Protein AF-0000000074860513 (afdb_homodimer)

Radius of gyration: 37.87 Å; Cα contacts (8 Å, |Δi|>4): 2523; chains: 2; bounding box: 146×100×87 Å

pLDDT: mean 85.85, std 15.47, range [21.84, 98.5]

Secondary structure (DSSP, 8-state):
----------------HHHHHHHHHHHHHHHHHHHHHHHHHHHHHHHHHHHHHHHHHHHHHHHHH--SEEEEE------SSGGGS-SSBSSSBTTEE-BTTSSSEEEE--EEEEETTEEEE-----EESEEE-SS--STT-EEEPPPPPPPHHHHT-SSHHHHHHHHHHHHHHHHHT-TTT--GGGTSEEEEEEEEEEEE--SS--SSSPPS-SSHHHHHHHHHHHHHHT---TT----B--EEEEEE-TTT-PEEEEEEEEEEEEEE-SS---GGGEEEE--HHHHHHHT--HHHHHTSTT-EEEE--TTS-TT--SS-HHHHHHTTSB-TT-TT----S-SBTTB-EE-SS-SS-PBP-TTB-BSEEEEE-SSTT-EEEEESTTT-TT-EEEE---TTBPPEEEEEEEEEEE--TT-SS-EEEEEEEEEEE-EEEEEEEEEEEE-GGGT--TT---BPPTTS--TTTTT----SS-GGGSEESB-SSS---EEGGG--S--SSPPTT-B--S-EEEE-TTS-EEEEE--S--SBPPPBTTTB--B-EEE-PPBGGGGSHHHHHHHHHHHHHHHHTT----/----------------HHHHHHHHHHHHHHHHHHHHHHHHHHHHHHHHHHHHHHHHHHHHHHHHH--SEEEEE------SSGGGS-SSBSSSBTTEE-BTTSSSEEEE--EEEEETTEEEE-S---EESEEE-SS--STT-EEEPPPPPPPHHHHT-SSHHHHHHHHHHHHHHHHHT-TTT--GGGTSEEEEEEEEEEEE--SS--SSSPPS-SSHHHHHHHHHHHHHHT---TT----B--EEEEEE-TTT-PEEEEEEEEEEEEEE-SS---GGGEEEE--HHHHHHHT--HHHHHTSTT-EEEE--TTS-TT--SS-HHHHHHTTSB-TT-TT----S-SBTTB-EE-SS-SS-PBP-TTB-BSEEEEE-SSTT-EEEEESTTT-TT-EEEE---TTBPPEEEEEEEEEEE--TT-SS-EEEEEEEEEEE-EEEEEEEEEEEE-GGGT--TT---BPPTTS--TTTTT----SS-GGGSEESB-SSS---EEGGG--S--SSPPTT-B--S-EEEE-TTS-EEEEE--S--SBPPPBTTTB--B-EEE-PPBGGGGSHHHHHHHHHHHHHHHHTT----

Foldseek 3Di:
DDPPPPPPPPPPPCPVPPVCVVVVVVVVVVVVVVVVVVVVLVVLLVVQVVVQVVVVVQLVVLLQQFFWFFWWFDWDDDDPDPLQTGTCFDQFHQQWFADLQFAFWTFGAKTWTDASSDIKIAFGATAGAWAFDQPFQDFPHIGHDDFFADDPCLQVDDDPVSSLVVQLVLLQCQLVVPCVSPVNPRFKFKKFKKKKKFWFQDQDAPGPDAAPDPTPVRLCVVVVVCVVVVHDDPNRRHMGKDKHFQDADPVRSDTRMTIMYMHMYMGTFPDDDRPVQWAWDDPPSVCVSVVDDSVVCCQRSHTATAGHDPPDDPPDDPADPVQVRQQCGFARSGNVQADQQAPDLRFTWAAPPDPDGHGRRLRGWGQKTWTQDPDDPGTDIDGPRPQHSQKIKGWGPDNRGFWHKDKDWDFDFDDDPPDPGTDTDIDIDIDTTGMMIMGTWWMFIRGNLSPDANLQFDEDEDVDDFQQPPCQDQAQPDLNNRGEGAYRSRAWRAAPLQADFFDPDDDPPHDQRDWGWYAGPVSDTGITGRSRGGQWDHQGVPRGIDGGIHTHIDHGSCRRPVVVVVSVVVCVVCVVVVNPSD/DPCPPPPPPPPPPPPPPPPVVVVVVVVVVVVVVVVVVVVVLVVVLVVVVVVQVVVVVQLVVLLQQFFWFFWWFDWDDDDPDPLQTTTCFDQFRQQWFADLQFAFWTFGAKTWTDASSDIKIAFGATDGAWAFDQPFQDFPHIGHDDFFADDPCLLVDDDPVSSLVVQLVLLQCQLVVPCVSPVNPRFWFKKFKKKKKFWFQDQDASGPDAAPAPGPVRLCVVVVVCVVVVHDDVNRRHMGKDKHFQDADPVSSHTRMTIMHMHMYMGTFPDDDRPVQWAWDDDPSVCVSVVHDSVVCCQRSHTATAGHDPPDDPPDDPADPVQVRQQCGFARSGNVQADQQDPDLRFTWAAPVDPDGHTRRLRGWGQKTWTQDPDDPGTDIDGPDPQHSQKIKGWGPDNRGFWHKDKDWDFDFDDDPPDPGTDTDIDIDIDTTGMMIMGTWWMFIRGNLSPDASLQFDEDEVVPDFQQPPPQDQAQPDLNNRGEGAYRSRAWRAAPLSADFFDPDDDPPHDQRDWGWYAGPVSDTGITGRSRGGQWDHQGVPRGIDGGIHTHIDHGSCRRPVNVVVSVVVVVVCVVVVNDSD

Sequence (1164 aa):
MLTLSVFVVLMASASVTSQTTVKDVDQKLVEELEARLTQLHDRMAKLSRYTMMQQFSAEERIRMEGDSGVNIIREDRTGMYNYYTTGHVGNSMVAIHDHSDTDRTIGQGELVAVMNGVSFSTQHNDYRLVMASTNSTDYHAVEDIPFPEVPKEVTDKLTVPDQITEMKQWFKAFSDQDYSVRDYRKYFKPVLCYLEGTWTLTDSFDQRFEPEANSWEELTNKVRYSAYTGTKFQSEKLAHLPTTMMSMNSTTGEPQYARWNYRTLCSPLKEDVALGDLRPVDELSYRVATGNSRVFISNDRRGRFVFFEKGVKSWSPIYTKFDRLFHTVPGMNNGPADLNQGSSHGNKVFSVANETDVLLNTGFYHRMFKAEKRGAMGLRRTFRGFNDPTLWVAETTQEEVAPMPLTSCKKVRVRIPNHRHRHVVKVCETEYSRFSYAFPLEILYMTPLLSWNPYNISVHEEGGVDPAAGARSGSLSNKAEAYDGVNNKHYYLTPAQFFSGTSDPADPMDSGTGSVGVLDQSGDLKVTAGSGTRVILPDIQGVGKVRLRYPIAPIHGEGNTAYKELNALKTKLWRENGLNYQMLTLSVFVVLMASASVTSQTTVKDVDQKLVEELEARLTQLHDRMAKLSRYTMMQQFSAEERIRMEGDSGVNIIREDRTGMYNYYTTGHVGNSMVAIHDHSDTDRTIGQGELVAVMNGVSFSTQHNDYRLVMASTNSTDYHAVEDIPFPEVPKEVTDKLTVPDQITEMKQWFKAFSDQDYSVRDYRKYFKPVLCYLEGTWTLTDSFDQRFEPEANSWEELTNKVRYSAYTGTKFQSEKLAHLPTTMMSMNSTTGEPQYARWNYRTLCSPLKEDVALGDLRPVDELSYRVATGNSRVFISNDRRGRFVFFEKGVKSWSPIYTKFDRLFHTVPGMNNGPADLNQGSSHGNKVFSVANETDVLLNTGFYHRMFKAEKRGAMGLRRTFRGFNDPTLWVAETTQEEVAPMPLTSCKKVRVRIPNHRHRHVVKVCETEYSRFSYAFPLEILYMTPLLSWNPYNISVHEEGGVDPAAGARSGSLSNKAEAYDGVNNKHYYLTPAQFFSGTSDPADPMDSGTGSVGVLDQSGDLKVTAGSGTRVILPDIQGVGKVRLRYPIAPIHGEGNTAYKELNALKTKLWRENGLNYQ

Organism: Aplysia californica (NCBI:txid6500)

Nearest PDB structures (foldseek):
  6i89-assembly1_A  TM=6.357E-01  e=3.210E+00  Escherichia coli
  8zm3-assembly1_F  TM=3.395E-01  e=1.221E+00  Candidatus Cloacimonetes bacterium ADurb.Bin088
  6i89-assembly1_A  TM=6.011E-01  e=3.448E+00  Escherichia coli
  8zm3-assembly1_F  TM=3.470E-01  e=1.559E+00  Candidatus Cloacimonetes bacterium ADurb.Bin088

Structure (mmCIF, N/CA/C/O backbone):
data_AF-0000000074860513-model_v1
#
loop_
_entity.id
_entity.type
_entity.pdbx_description
1 polymer 'Uncharacterized protein LOC101845468'
#
loop_
_atom_site.group_PDB
_atom_site.id
_atom_site.type_symbol
_atom_site.label_atom_id
_atom_site.label_alt_id
_atom_site.label_comp_id
_atom_site.label_asym_id
_atom_site.label_entity_id
_atom_site.label_seq_id
_atom_site.pdbx_PDB_ins_code
_atom_site.Cartn_x
_atom_site.Cartn_y
_atom_site.Cartn_z
_atom_site.occupancy
_atom_site.B_iso_or_equiv
_atom_site.auth_seq_id
_atom_site.auth_comp_id
_atom_site.auth_asym_id
_atom_site.auth_atom_id
_atom_site.pdbx_PDB_model_num
ATOM 1 N N . MET A 1 1 ? 106.75 7.266 -48.062 1 23.7 1 MET A N 1
ATOM 2 C CA . MET A 1 1 ? 106.562 7.688 -46.688 1 23.7 1 MET A CA 1
ATOM 3 C C . MET A 1 1 ? 105.062 7.887 -46.375 1 23.7 1 MET A C 1
ATOM 5 O O . MET A 1 1 ? 104.438 8.789 -46.938 1 23.7 1 MET A O 1
ATOM 9 N N . LEU A 1 2 ? 104.312 6.777 -46.219 1 27.88 2 LEU A N 1
ATOM 10 C CA . LEU A 1 2 ? 103 6.215 -46.281 1 27.88 2 LEU A CA 1
ATOM 11 C C . LEU A 1 2 ? 102.188 6.594 -45.031 1 27.88 2 LEU A C 1
ATOM 13 O O . LEU A 1 2 ? 102.5 6.176 -43.938 1 27.88 2 LEU A O 1
ATOM 17 N N . THR A 1 3 ? 101.75 7.871 -45 1 26.31 3 THR A N 1
ATOM 18 C CA . THR A 1 3 ? 101.125 8.648 -43.938 1 26.31 3 THR A CA 1
ATOM 19 C C . THR A 1 3 ? 99.938 7.926 -43.375 1 26.31 3 THR A C 1
ATOM 21 O O . THR A 1 3 ? 99 7.543 -44.125 1 26.31 3 THR A O 1
ATOM 24 N N . LEU A 1 4 ? 100.062 7.289 -42.219 1 26.5 4 LEU A N 1
ATOM 25 C CA . LEU A 1 4 ? 99.312 6.387 -41.344 1 26.5 4 LEU A CA 1
ATOM 26 C C . LEU A 1 4 ? 98.062 7.082 -40.781 1 26.5 4 LEU A C 1
ATOM 28 O O . LEU A 1 4 ? 98.188 7.984 -39.969 1 26.5 4 LEU A O 1
ATOM 32 N N . SER A 1 5 ? 97.125 7.473 -41.594 1 24.03 5 SER A N 1
ATOM 33 C CA . SER A 1 5 ? 95.875 8.203 -41.281 1 24.03 5 SER A CA 1
ATOM 34 C C . SER A 1 5 ? 95.062 7.453 -40.25 1 24.03 5 SER A C 1
ATOM 36 O O . SER A 1 5 ? 94.625 6.332 -40.5 1 24.03 5 SER A O 1
ATOM 38 N N . VAL A 1 6 ? 95.375 7.559 -38.938 1 24.67 6 VAL A N 1
ATOM 39 C CA . VAL A 1 6 ? 94.875 6.883 -37.781 1 24.67 6 VAL A CA 1
ATOM 40 C C . VAL A 1 6 ? 93.375 7.281 -37.562 1 24.67 6 VAL A C 1
ATOM 42 O O . VAL A 1 6 ? 93.125 8.453 -37.344 1 24.67 6 VAL A O 1
ATOM 45 N N . PHE A 1 7 ? 92.438 6.73 -38.312 1 24.25 7 PHE A N 1
ATOM 46 C CA . PHE A 1 7 ? 91 6.945 -38.25 1 24.25 7 PHE A CA 1
ATOM 47 C C . PHE A 1 7 ? 90.438 6.535 -36.906 1 24.25 7 PHE A C 1
ATOM 49 O O . PHE A 1 7 ? 90.438 5.355 -36.531 1 24.25 7 PHE A O 1
ATOM 56 N N . VAL A 1 8 ? 90.625 7.301 -35.844 1 22.5 8 VAL A N 1
ATOM 57 C CA . VAL A 1 8 ? 90.062 7.047 -34.5 1 22.5 8 VAL A CA 1
ATOM 58 C C . VAL A 1 8 ? 88.562 6.984 -34.531 1 22.5 8 VAL A C 1
ATOM 60 O O . VAL A 1 8 ? 87.875 7.973 -34.875 1 22.5 8 VAL A O 1
ATOM 63 N N . VAL A 1 9 ? 87.938 5.828 -34.812 1 22.95 9 VAL A N 1
ATOM 64 C CA . VAL A 1 9 ? 86.5 5.449 -34.812 1 22.95 9 VAL A CA 1
ATOM 65 C C . VAL A 1 9 ? 85.938 5.59 -33.406 1 22.95 9 VAL A C 1
ATOM 67 O O . VAL A 1 9 ? 86.25 4.824 -32.5 1 22.95 9 VAL A O 1
ATOM 70 N N . LEU A 1 10 ? 85.75 6.77 -32.844 1 22.14 10 LEU A N 1
ATOM 71 C CA . LEU A 1 10 ? 85.125 7.047 -31.562 1 22.14 10 LEU A CA 1
ATOM 72 C C . LEU A 1 10 ? 83.75 6.434 -31.5 1 22.14 10 LEU A C 1
ATOM 74 O O . LEU A 1 10 ? 82.875 6.738 -32.344 1 22.14 10 LEU A O 1
ATOM 78 N N . MET A 1 11 ? 83.5 5.199 -30.844 1 21.84 11 MET A N 1
ATOM 79 C CA . MET A 1 11 ? 82.375 4.352 -30.547 1 21.84 11 MET A CA 1
ATOM 80 C C . MET A 1 11 ? 81.375 5.086 -29.672 1 21.84 11 MET A C 1
ATOM 82 O O . MET A 1 11 ? 81.688 5.473 -28.547 1 21.84 11 MET A O 1
ATOM 86 N N . ALA A 1 12 ? 80.5 6.035 -30.047 1 24.62 12 ALA A N 1
ATOM 87 C CA . ALA A 1 12 ? 79.375 6.684 -29.438 1 24.62 12 ALA A CA 1
ATOM 88 C C . ALA A 1 12 ? 78.375 5.652 -28.953 1 24.62 12 ALA A C 1
ATOM 90 O O . ALA A 1 12 ? 77.625 5.039 -29.75 1 24.62 12 ALA A O 1
ATOM 91 N N . SER A 1 13 ? 78.625 4.836 -27.938 1 25.38 13 SER A N 1
ATOM 92 C CA . SER A 1 13 ? 77.688 3.873 -27.312 1 25.38 13 SER A CA 1
ATOM 93 C C . SER A 1 13 ? 76.438 4.559 -26.766 1 25.38 13 SER A C 1
ATOM 95 O O . SER A 1 13 ? 76.562 5.637 -26.172 1 25.38 13 SER A O 1
ATOM 97 N N . ALA A 1 14 ? 75.125 4.195 -27.219 1 26.72 14 ALA A N 1
ATOM 98 C CA . ALA A 1 14 ? 73.75 4.504 -27.078 1 26.72 14 ALA A CA 1
ATOM 99 C C . ALA A 1 14 ? 73.25 4.383 -25.625 1 26.72 14 ALA A C 1
ATOM 101 O O . ALA A 1 14 ? 73.188 3.283 -25.078 1 26.72 14 ALA A O 1
ATOM 102 N N . SER A 1 15 ? 73.625 5.184 -24.672 1 28.3 15 SER A N 1
ATOM 103 C CA . SER A 1 15 ? 73.062 5.402 -23.344 1 28.3 15 SER A CA 1
ATOM 104 C C . SER A 1 15 ? 71.562 5.672 -23.422 1 28.3 15 SER A C 1
ATOM 106 O O . SER A 1 15 ? 71.125 6.742 -23.016 1 28.3 15 SER A O 1
ATOM 108 N N . VAL A 1 16 ? 70.875 5.465 -24.484 1 32.69 16 VAL A N 1
ATOM 109 C CA . VAL A 1 16 ? 69.438 5.738 -24.609 1 32.69 16 VAL A CA 1
ATOM 110 C C . VAL A 1 16 ? 68.625 4.859 -23.641 1 32.69 16 VAL A C 1
ATOM 112 O O . VAL A 1 16 ? 67.438 5.07 -23.438 1 32.69 16 VAL A O 1
ATOM 115 N N . THR A 1 17 ? 69.188 3.832 -23.141 1 31.89 17 THR A N 1
ATOM 116 C CA . THR A 1 17 ? 68.312 2.82 -22.594 1 31.89 17 THR A CA 1
ATOM 117 C C . THR A 1 17 ? 67.75 3.275 -21.25 1 31.89 17 THR A C 1
ATOM 119 O O . THR A 1 17 ? 66.625 2.824 -20.844 1 31.89 17 THR A O 1
ATOM 122 N N . SER A 1 18 ? 68.5 3.969 -20.438 1 34.66 18 SER A N 1
ATOM 123 C CA . SER A 1 18 ? 68.062 4.102 -19.047 1 34.66 18 SER A CA 1
ATOM 124 C C . SER A 1 18 ? 66.938 5.129 -18.938 1 34.66 18 SER A C 1
ATOM 126 O O . SER A 1 18 ? 66.25 5.199 -17.906 1 34.66 18 SER A O 1
ATOM 128 N N . GLN A 1 19 ? 66.938 6.148 -19.703 1 38.34 19 GLN A N 1
ATOM 129 C CA . GLN A 1 19 ? 65.875 7.164 -19.578 1 38.34 19 GLN A CA 1
ATOM 130 C C . GLN A 1 19 ? 64.5 6.602 -19.953 1 38.34 19 GLN A C 1
ATOM 132 O O . GLN A 1 19 ? 63.469 7.062 -19.453 1 38.34 19 GLN A O 1
ATOM 137 N N . THR A 1 20 ? 64.375 5.73 -20.906 1 41.47 20 THR A N 1
ATOM 138 C CA . THR A 1 20 ? 63.125 5.184 -21.359 1 41.47 20 THR A CA 1
ATOM 139 C C . THR A 1 20 ? 62.469 4.34 -20.266 1 41.47 20 THR A C 1
ATOM 141 O O . THR A 1 20 ? 61.25 4.305 -20.156 1 41.47 20 THR A O 1
ATOM 144 N N . THR A 1 21 ? 63.25 3.674 -19.438 1 44.56 21 THR A N 1
ATOM 145 C CA . THR A 1 21 ? 62.719 2.707 -18.484 1 44.56 21 THR A CA 1
ATOM 146 C C . THR A 1 21 ? 62.031 3.416 -17.312 1 44.56 21 THR A C 1
ATOM 148 O O . THR A 1 21 ? 61 2.951 -16.828 1 44.56 21 THR A O 1
ATOM 151 N N . VAL A 1 22 ? 62.719 4.441 -16.828 1 44.41 22 VAL A N 1
ATOM 152 C CA . VAL A 1 22 ? 62.094 5.125 -15.719 1 44.41 22 VAL A CA 1
ATOM 153 C C . VAL A 1 22 ? 60.812 5.809 -16.203 1 44.41 22 VAL A C 1
ATOM 155 O O . VAL A 1 22 ? 59.781 5.762 -15.516 1 44.41 22 VAL A O 1
ATOM 158 N N . LYS A 1 23 ? 60.812 6.414 -17.281 1 50.38 23 LYS A N 1
ATOM 159 C CA . LYS A 1 23 ? 59.625 7.07 -17.828 1 50.38 23 LYS A CA 1
ATOM 160 C C . LYS A 1 23 ? 58.531 6.059 -18.141 1 50.38 23 LYS A C 1
ATOM 162 O O . LYS A 1 23 ? 57.344 6.324 -17.906 1 50.38 23 LYS A O 1
ATOM 167 N N . ASP A 1 24 ? 58.969 4.91 -18.625 1 56.38 24 ASP A N 1
ATOM 168 C CA . ASP A 1 24 ? 58.031 3.855 -18.938 1 56.38 24 ASP A CA 1
ATOM 169 C C . ASP A 1 24 ? 57.406 3.264 -17.672 1 56.38 24 ASP A C 1
ATOM 171 O O . ASP A 1 24 ? 56.219 2.986 -17.625 1 56.38 24 ASP A O 1
ATOM 175 N N . VAL A 1 25 ? 58.312 3.061 -16.703 1 55.5 25 VAL A N 1
ATOM 176 C CA . VAL A 1 25 ? 57.812 2.564 -15.422 1 55.5 25 VAL A CA 1
ATOM 177 C C . VAL A 1 25 ? 56.875 3.588 -14.812 1 55.5 25 VAL A C 1
ATOM 179 O O . VAL A 1 25 ? 55.812 3.225 -14.273 1 55.5 25 VAL A O 1
ATOM 182 N N . ASP A 1 26 ? 57.25 4.836 -15.07 1 64.19 26 ASP A N 1
ATOM 183 C CA . ASP A 1 26 ? 56.406 5.906 -14.547 1 64.19 26 ASP A CA 1
ATOM 184 C C . ASP A 1 26 ? 55.062 5.941 -15.266 1 64.19 26 ASP A C 1
ATOM 186 O O . ASP A 1 26 ? 54 6.074 -14.633 1 64.19 26 ASP A O 1
ATOM 190 N N . GLN A 1 27 ? 55.219 5.688 -16.516 1 73.06 27 GLN A N 1
ATOM 191 C CA . GLN A 1 27 ? 53.969 5.707 -17.281 1 73.06 27 GLN A CA 1
ATOM 192 C C . GLN A 1 27 ? 53.094 4.496 -16.953 1 73.06 27 GLN A C 1
ATOM 194 O O . GLN A 1 27 ? 51.875 4.621 -16.828 1 73.06 27 GLN A O 1
ATOM 199 N N . LYS A 1 28 ? 53.625 3.361 -16.828 1 76.38 28 LYS A N 1
ATOM 200 C CA . LYS A 1 28 ? 52.875 2.154 -16.484 1 76.38 28 LYS A CA 1
ATOM 201 C C . LYS A 1 28 ? 52.25 2.27 -15.102 1 76.38 28 LYS A C 1
ATOM 203 O O . LYS A 1 28 ? 51.125 1.851 -14.898 1 76.38 28 LYS A O 1
ATOM 208 N N . LEU A 1 29 ? 53.031 2.799 -14.266 1 77.06 29 LEU A N 1
ATOM 209 C CA . LEU A 1 29 ? 52.531 2.996 -12.914 1 77.06 29 LEU A CA 1
ATOM 210 C C . LEU A 1 29 ? 51.344 3.977 -12.922 1 77.06 29 LEU A C 1
ATOM 212 O O . LEU A 1 29 ? 50.375 3.77 -12.219 1 77.06 29 LEU A O 1
ATOM 216 N N . VAL A 1 30 ? 51.469 5.016 -13.68 1 77.81 30 VAL A N 1
ATOM 217 C CA . VAL A 1 30 ? 50.375 5.984 -13.789 1 77.81 30 VAL A CA 1
ATOM 218 C C . VAL A 1 30 ? 49.156 5.316 -14.406 1 77.81 30 VAL A C 1
ATOM 220 O O . VAL A 1 30 ? 48.031 5.543 -13.953 1 77.81 30 VAL A O 1
ATOM 223 N N . GLU A 1 31 ? 49.375 4.504 -15.352 1 81.31 31 GLU A N 1
ATOM 224 C CA . GLU A 1 31 ? 48.281 3.781 -15.984 1 81.31 31 GLU A CA 1
ATOM 225 C C . GLU A 1 31 ? 47.594 2.826 -15 1 81.31 31 GLU A C 1
ATOM 227 O O . GLU A 1 31 ? 46.375 2.707 -14.984 1 81.31 31 GLU A O 1
ATOM 232 N N . GLU A 1 32 ? 48.375 2.209 -14.281 1 81.31 32 GLU A N 1
ATOM 233 C CA . GLU A 1 32 ? 47.844 1.305 -13.273 1 81.31 32 GLU A CA 1
ATOM 234 C C . GLU A 1 32 ? 47.062 2.068 -12.211 1 81.31 32 GLU A C 1
ATOM 236 O O . GLU A 1 32 ? 46 1.62 -11.781 1 81.31 32 GLU A O 1
ATOM 241 N N . LEU A 1 33 ? 47.594 3.131 -11.859 1 80.81 33 LEU A N 1
ATOM 242 C CA . LEU A 1 33 ? 46.906 3.963 -10.883 1 80.81 33 LEU A CA 1
ATOM 243 C C . LEU A 1 33 ? 45.594 4.488 -11.461 1 80.81 33 LEU A C 1
ATOM 245 O O . LEU A 1 33 ? 44.562 4.543 -10.758 1 80.81 33 LEU A O 1
ATOM 249 N N . GLU A 1 34 ? 45.625 4.863 -12.609 1 81.88 34 GLU A N 1
ATOM 250 C CA . GLU A 1 34 ? 44.406 5.328 -13.273 1 81.88 34 GLU A CA 1
ATOM 251 C C . GLU A 1 34 ? 43.375 4.215 -13.359 1 81.88 34 GLU A C 1
ATOM 253 O O . GLU A 1 34 ? 42.188 4.457 -13.156 1 81.88 34 GLU A O 1
ATOM 258 N N . ALA A 1 35 ? 43.875 3.102 -13.656 1 85.25 35 ALA A N 1
ATOM 259 C CA . ALA A 1 35 ? 42.969 1.957 -13.719 1 85.25 35 ALA A CA 1
ATOM 260 C C . ALA A 1 35 ? 42.344 1.672 -12.359 1 85.25 35 ALA A C 1
ATOM 262 O O . ALA A 1 35 ? 41.156 1.398 -12.266 1 85.25 35 ALA A O 1
ATOM 263 N N . ARG A 1 36 ? 43.062 1.774 -11.438 1 82.75 36 ARG A N 1
ATOM 264 C CA . ARG A 1 36 ? 42.562 1.536 -10.086 1 82.75 36 ARG A CA 1
ATOM 265 C C . ARG A 1 36 ? 41.594 2.623 -9.664 1 82.75 36 ARG A C 1
ATOM 267 O O . ARG A 1 36 ? 40.594 2.34 -8.992 1 82.75 36 ARG A O 1
ATOM 274 N N . LEU A 1 37 ? 41.906 3.779 -10.016 1 83.81 37 LEU A N 1
ATOM 275 C CA . LEU A 1 37 ? 41 4.879 -9.711 1 83.81 37 LEU A CA 1
ATOM 276 C C . LEU A 1 37 ? 39.688 4.695 -10.43 1 83.81 37 LEU A C 1
ATOM 278 O O . LEU A 1 37 ? 38.625 4.961 -9.852 1 83.81 37 LEU A O 1
ATOM 282 N N . THR A 1 38 ? 39.812 4.277 -11.555 1 84.88 38 THR A N 1
ATOM 283 C CA . THR A 1 38 ? 38.594 4.02 -12.328 1 84.88 38 THR A CA 1
ATOM 284 C C . THR A 1 38 ? 37.781 2.91 -11.68 1 84.88 38 THR A C 1
ATOM 286 O O . THR A 1 38 ? 36.562 3.014 -11.594 1 84.88 38 THR A O 1
ATOM 289 N N . GLN A 1 39 ? 38.438 1.964 -11.234 1 83.44 39 GLN A N 1
ATOM 290 C CA . GLN A 1 39 ? 37.75 0.869 -10.555 1 83.44 39 GLN A CA 1
ATOM 291 C C . GLN A 1 39 ? 37.094 1.351 -9.266 1 83.44 39 GLN A C 1
ATOM 293 O O . GLN A 1 39 ? 36 0.918 -8.938 1 83.44 39 GLN A O 1
ATOM 298 N N . LEU A 1 40 ? 37.75 2.135 -8.648 1 83.69 40 LEU A N 1
ATOM 299 C CA . LEU A 1 40 ? 37.188 2.691 -7.418 1 83.69 40 LEU A CA 1
ATOM 300 C C . LEU A 1 40 ? 35.938 3.541 -7.719 1 83.69 40 LEU A C 1
ATOM 302 O O . LEU A 1 40 ? 34.969 3.484 -6.984 1 83.69 40 LEU A O 1
ATOM 306 N N . HIS A 1 41 ? 36.094 4.273 -8.711 1 84.44 41 HIS A N 1
ATOM 307 C CA . HIS A 1 41 ? 34.938 5.09 -9.109 1 84.44 41 HIS A CA 1
ATOM 308 C C . HIS A 1 41 ? 33.75 4.223 -9.469 1 84.44 41 HIS A C 1
ATOM 310 O O . HIS A 1 41 ? 32.594 4.531 -9.086 1 84.44 41 HIS A O 1
ATOM 316 N N . ASP A 1 42 ? 34 3.213 -10.109 1 84.56 42 ASP A N 1
ATOM 317 C CA . ASP A 1 42 ? 32.938 2.291 -10.508 1 84.56 42 ASP A CA 1
ATOM 318 C C . ASP A 1 42 ? 32.312 1.627 -9.281 1 84.56 42 ASP A C 1
ATOM 320 O O . ASP A 1 42 ? 31.094 1.476 -9.219 1 84.56 42 ASP A O 1
ATOM 324 N N . ARG A 1 43 ? 33.094 1.309 -8.414 1 83.81 43 ARG A N 1
ATOM 325 C CA . ARG A 1 43 ? 32.625 0.677 -7.195 1 83.81 43 ARG A CA 1
ATOM 326 C C . ARG A 1 43 ? 31.766 1.651 -6.379 1 83.81 43 ARG A C 1
ATOM 328 O O . ARG A 1 43 ? 30.75 1.268 -5.801 1 83.81 43 ARG A O 1
ATOM 335 N N . MET A 1 44 ? 32.25 2.801 -6.332 1 85.56 44 MET A N 1
ATOM 336 C CA . MET A 1 44 ? 31.484 3.824 -5.609 1 85.56 44 MET A CA 1
ATOM 337 C C . MET A 1 44 ? 30.141 4.074 -6.262 1 85.56 44 MET A C 1
ATOM 339 O O . MET A 1 44 ? 29.125 4.242 -5.57 1 85.56 44 MET A O 1
ATOM 343 N N . ALA A 1 45 ? 30.156 4.066 -7.484 1 85.62 45 ALA A N 1
ATOM 344 C CA . ALA A 1 45 ? 28.906 4.258 -8.219 1 85.62 45 ALA A CA 1
ATOM 345 C C . ALA A 1 45 ? 27.938 3.107 -7.961 1 85.62 45 ALA A C 1
ATOM 347 O O . ALA A 1 45 ? 26.75 3.328 -7.742 1 85.62 45 ALA A O 1
ATOM 348 N N . LYS A 1 46 ? 28.453 1.972 -7.977 1 85 46 LYS A N 1
ATOM 349 C CA . LYS A 1 46 ? 27.625 0.798 -7.723 1 85 46 LYS A CA 1
ATOM 350 C C . LYS A 1 46 ? 27.078 0.806 -6.293 1 85 46 LYS A C 1
ATOM 352 O O . LYS A 1 46 ? 25.906 0.493 -6.066 1 85 46 LYS A O 1
ATOM 357 N N . LEU A 1 47 ? 27.906 1.168 -5.414 1 87.31 47 LEU A N 1
ATOM 358 C CA . LEU A 1 47 ? 27.484 1.238 -4.02 1 87.31 47 LEU A CA 1
ATOM 359 C C . LEU A 1 47 ? 26.422 2.32 -3.828 1 87.31 47 LEU A C 1
ATOM 361 O O . LEU A 1 47 ? 25.469 2.135 -3.074 1 87.31 47 LEU A O 1
ATOM 365 N N . SER A 1 48 ? 26.641 3.393 -4.5 1 87.5 48 SER A N 1
ATOM 366 C CA . SER A 1 48 ? 25.672 4.469 -4.418 1 87.5 48 SER A CA 1
ATOM 367 C C . SER A 1 48 ? 24.312 4.035 -4.984 1 87.5 48 SER A C 1
ATOM 369 O O . SER A 1 48 ? 23.281 4.293 -4.387 1 87.5 48 SER A O 1
ATOM 371 N N . ARG A 1 49 ? 24.375 3.404 -6.031 1 87.75 49 ARG A N 1
ATOM 372 C CA . ARG A 1 49 ? 23.156 2.896 -6.637 1 87.75 49 ARG A CA 1
ATOM 373 C C . ARG A 1 49 ? 22.469 1.884 -5.723 1 87.75 49 ARG A C 1
ATOM 375 O O . ARG A 1 49 ? 21.25 1.897 -5.574 1 87.75 49 ARG A O 1
ATOM 382 N N . TYR A 1 50 ? 23.281 1.079 -5.211 1 88.75 50 TYR A N 1
ATOM 383 C CA . TYR A 1 50 ? 22.75 0.097 -4.273 1 88.75 50 TYR A CA 1
ATOM 384 C C . TYR A 1 50 ? 22.109 0.781 -3.076 1 88.75 50 TYR A C 1
ATOM 386 O O . TYR A 1 50 ? 21.016 0.394 -2.641 1 88.75 50 TYR A O 1
ATOM 394 N N . THR A 1 51 ? 22.719 1.739 -2.561 1 89.19 51 THR A N 1
ATOM 395 C CA . THR A 1 51 ? 22.172 2.488 -1.434 1 89.19 51 THR A CA 1
ATOM 396 C C . THR A 1 51 ? 20.859 3.152 -1.816 1 89.19 51 THR A C 1
ATOM 398 O O . THR A 1 51 ? 19.906 3.166 -1.026 1 89.19 51 THR A O 1
ATOM 401 N N . MET A 1 52 ? 20.828 3.664 -2.971 1 89.69 52 MET A N 1
ATOM 402 C CA . MET A 1 52 ? 19.578 4.242 -3.488 1 89.69 52 MET A CA 1
ATOM 403 C C . MET A 1 52 ? 18.484 3.191 -3.547 1 89.69 52 MET A C 1
ATOM 405 O O . MET A 1 52 ? 17.344 3.461 -3.158 1 89.69 52 MET A O 1
ATOM 409 N N . MET A 1 53 ? 18.781 2.055 -3.984 1 89.5 53 MET A N 1
ATOM 410 C CA . MET A 1 53 ? 17.812 0.972 -4.09 1 89.5 53 MET A CA 1
ATOM 411 C C . MET A 1 53 ? 17.344 0.527 -2.707 1 89.5 53 MET A C 1
ATOM 413 O O . MET A 1 53 ? 16.172 0.199 -2.521 1 89.5 53 MET A O 1
ATOM 417 N N . GLN A 1 54 ? 18.234 0.518 -1.766 1 89.69 54 GLN A N 1
ATOM 418 C CA . GLN A 1 54 ? 17.875 0.156 -0.402 1 89.69 54 GLN A CA 1
ATOM 419 C C . GLN A 1 54 ? 16.922 1.189 0.204 1 89.69 54 GLN A C 1
ATOM 421 O O . GLN A 1 54 ? 15.969 0.834 0.895 1 89.69 54 GLN A O 1
ATOM 426 N N . GLN A 1 55 ? 17.234 2.336 -0.093 1 89.94 55 GLN A N 1
ATOM 427 C CA . GLN A 1 55 ? 16.344 3.389 0.378 1 89.94 55 GLN A CA 1
ATOM 428 C C . GLN A 1 55 ? 14.961 3.26 -0.25 1 89.94 55 GLN A C 1
ATOM 430 O O . GLN A 1 55 ? 13.945 3.363 0.443 1 89.94 55 GLN A O 1
ATOM 435 N N . PHE A 1 56 ? 14.961 3.023 -1.487 1 91.31 56 PHE A N 1
ATOM 436 C CA . PHE A 1 56 ? 13.695 2.842 -2.191 1 91.31 56 PHE A CA 1
ATOM 437 C C . PHE A 1 56 ? 12.93 1.653 -1.626 1 91.31 56 PHE A C 1
ATOM 439 O O . PHE A 1 56 ? 11.711 1.725 -1.441 1 91.31 56 PHE A O 1
ATOM 446 N N . SER A 1 57 ? 13.609 0.617 -1.354 1 92.31 57 SER A N 1
ATOM 447 C CA . SER A 1 57 ? 12.969 -0.557 -0.773 1 92.31 57 SER A CA 1
ATOM 448 C C . SER A 1 57 ? 12.352 -0.234 0.582 1 92.31 57 SER A C 1
ATOM 450 O O . SER A 1 57 ? 11.281 -0.75 0.921 1 92.31 57 SER A O 1
ATOM 452 N N . ALA A 1 58 ? 13 0.538 1.318 1 91.25 58 ALA A N 1
ATOM 453 C CA . ALA A 1 58 ? 12.438 0.959 2.602 1 91.25 58 ALA A CA 1
ATOM 454 C C . ALA A 1 58 ? 11.164 1.769 2.406 1 91.25 58 ALA A C 1
ATOM 456 O O . ALA A 1 58 ? 10.188 1.587 3.139 1 91.25 58 ALA A O 1
ATOM 457 N N . GLU A 1 59 ? 11.18 2.621 1.463 1 93.38 59 GLU A N 1
ATOM 458 C CA . GLU A 1 59 ? 9.992 3.418 1.158 1 93.38 59 GLU A CA 1
ATOM 459 C C . GLU A 1 59 ? 8.844 2.535 0.68 1 93.38 59 GLU A C 1
ATOM 461 O O . GLU A 1 59 ? 7.695 2.746 1.064 1 93.38 59 GLU A O 1
ATOM 466 N N . GLU A 1 60 ? 9.156 1.568 -0.155 1 93.19 60 GLU A N 1
ATOM 467 C CA . GLU A 1 60 ? 8.133 0.637 -0.624 1 93.19 60 GLU A CA 1
ATOM 468 C C . GLU A 1 60 ? 7.531 -0.151 0.536 1 93.19 60 GLU A C 1
ATOM 470 O O . GLU A 1 60 ? 6.328 -0.404 0.562 1 93.19 60 GLU A O 1
ATOM 475 N N . ARG A 1 61 ? 8.344 -0.504 1.421 1 91.38 61 ARG A N 1
ATOM 476 C CA . ARG A 1 61 ? 7.84 -1.191 2.605 1 91.38 61 ARG A CA 1
ATOM 477 C C . ARG A 1 61 ? 6.844 -0.32 3.363 1 91.38 61 ARG A C 1
ATOM 479 O O . ARG A 1 61 ? 5.793 -0.799 3.793 1 91.38 61 ARG A O 1
ATOM 486 N N . ILE A 1 62 ? 7.18 0.882 3.547 1 93.31 62 ILE A N 1
ATOM 487 C CA . ILE A 1 62 ? 6.305 1.806 4.258 1 93.31 62 ILE A CA 1
ATOM 488 C C . ILE A 1 62 ? 4.992 1.963 3.494 1 93.31 62 ILE A C 1
ATOM 490 O O . ILE A 1 62 ? 3.916 2.006 4.098 1 93.31 62 ILE A O 1
ATOM 494 N N . ARG A 1 63 ? 5.055 2.027 2.131 1 93 63 ARG A N 1
ATOM 495 C CA . ARG A 1 63 ? 3.859 2.127 1.302 1 93 63 ARG A CA 1
ATOM 496 C C . ARG A 1 63 ? 2.969 0.901 1.477 1 93 63 ARG A C 1
ATOM 498 O O . ARG A 1 63 ? 1.749 0.986 1.316 1 93 63 ARG A O 1
ATOM 505 N N . MET A 1 64 ? 3.561 -0.141 1.878 1 88.62 64 MET A N 1
ATOM 506 C CA . MET A 1 64 ? 2.824 -1.396 2 1 88.62 64 MET A CA 1
ATOM 507 C C . MET A 1 64 ? 2.268 -1.564 3.41 1 88.62 64 MET A C 1
ATOM 509 O O . MET A 1 64 ? 1.395 -2.402 3.641 1 88.62 64 MET A O 1
ATOM 513 N N . GLU A 1 65 ? 2.74 -0.841 4.312 1 90 65 GLU A N 1
ATOM 514 C CA . GLU A 1 65 ? 2.34 -0.948 5.711 1 90 65 GLU A CA 1
ATOM 515 C C . GLU A 1 65 ? 1.031 -0.206 5.973 1 90 65 GLU A C 1
ATOM 517 O O . GLU A 1 65 ? 0.27 -0.575 6.867 1 90 65 GLU A O 1
ATOM 522 N N . GLY A 1 66 ? 0.831 0.819 5.234 1 93.5 66 GLY A N 1
ATOM 523 C CA . GLY A 1 66 ? -0.349 1.645 5.441 1 93.5 66 GLY A CA 1
ATOM 524 C C . GLY A 1 66 ? -0.512 2.727 4.387 1 93.5 66 GLY A C 1
ATOM 525 O O . GLY A 1 66 ? 0.211 2.742 3.391 1 93.5 66 GLY A O 1
ATOM 526 N N . ASP A 1 67 ? -1.518 3.584 4.574 1 94.31 67 ASP A N 1
ATOM 527 C CA . ASP A 1 67 ? -1.829 4.672 3.65 1 94.31 67 ASP A CA 1
ATOM 528 C C . ASP A 1 67 ? -1.142 5.969 4.078 1 94.31 67 ASP A C 1
ATOM 530 O O . ASP A 1 67 ? -0.605 6.055 5.184 1 94.31 67 ASP A O 1
ATOM 534 N N . SER A 1 68 ? -1.039 6.914 3.178 1 96.81 68 SER A N 1
ATOM 535 C CA . SER A 1 68 ? -0.599 8.25 3.57 1 96.81 68 SER A CA 1
ATOM 536 C C . SER A 1 68 ? -1.521 8.844 4.625 1 96.81 68 SER A C 1
ATOM 538 O O . SER A 1 68 ? -2.746 8.758 4.512 1 96.81 68 SER A O 1
ATOM 540 N N . GLY A 1 69 ? -0.975 9.383 5.703 1 97.81 69 GLY A N 1
ATOM 541 C CA . GLY A 1 69 ? -1.743 9.953 6.797 1 97.81 69 GLY A CA 1
ATOM 542 C C . GLY A 1 69 ? -0.928 10.141 8.062 1 97.81 69 GLY A C 1
ATOM 543 O O . GLY A 1 69 ? 0.301 10.039 8.039 1 97.81 69 GLY A O 1
ATOM 544 N N . VAL A 1 70 ? -1.601 10.461 9.078 1 98.12 70 VAL A N 1
ATOM 545 C CA . VAL A 1 70 ? -0.974 10.586 10.391 1 98.12 70 VAL A CA 1
ATOM 546 C C . VAL A 1 70 ? -0.766 9.203 11 1 98.12 70 VAL A C 1
ATOM 548 O O . VAL A 1 70 ? -1.649 8.344 10.922 1 98.12 70 VAL A O 1
ATOM 551 N N . ASN A 1 71 ? 0.377 8.992 11.539 1 96.81 71 ASN A N 1
ATOM 552 C CA . ASN A 1 71 ? 0.658 7.715 12.188 1 96.81 71 ASN A CA 1
ATOM 553 C C . ASN A 1 71 ? 0.407 7.777 13.688 1 96.81 71 ASN A C 1
ATOM 555 O O . ASN A 1 71 ? -0.499 7.117 14.203 1 96.81 71 ASN A O 1
ATOM 559 N N . ILE A 1 72 ? 1.168 8.703 14.398 1 94.94 72 ILE A N 1
ATOM 560 C CA . ILE A 1 72 ? 1.022 8.852 15.844 1 94.94 72 ILE A CA 1
ATOM 561 C C . ILE A 1 72 ? 1.366 10.281 16.25 1 94.94 72 ILE A C 1
ATOM 563 O O . ILE A 1 72 ? 1.898 11.055 15.445 1 94.94 72 ILE A O 1
ATOM 567 N N . ILE A 1 73 ? 0.972 10.57 17.453 1 93.44 73 ILE A N 1
ATOM 568 C CA . ILE A 1 73 ? 1.376 11.844 18.047 1 93.44 73 ILE A CA 1
ATOM 569 C C . ILE A 1 73 ? 2.299 11.586 19.234 1 93.44 73 ILE A C 1
ATOM 571 O O . ILE A 1 73 ? 2.525 10.438 19.609 1 93.44 73 ILE A O 1
ATOM 575 N N . ARG A 1 74 ? 2.816 12.633 19.703 1 89.25 74 ARG A N 1
ATOM 576 C CA . ARG A 1 74 ? 3.73 12.516 20.844 1 89.25 74 ARG A CA 1
ATOM 577 C C . ARG A 1 74 ? 3.008 12 22.078 1 89.25 74 ARG A C 1
ATOM 579 O O . ARG A 1 74 ? 1.876 12.406 22.359 1 89.25 74 ARG A O 1
ATOM 586 N N . GLU A 1 75 ? 3.686 11.164 22.828 1 84.94 75 GLU A N 1
ATOM 587 C CA . GLU A 1 75 ? 3.143 10.57 24.047 1 84.94 75 GLU A CA 1
ATOM 588 C C . GLU A 1 75 ? 3.018 11.602 25.156 1 84.94 75 GLU A C 1
ATOM 590 O O . GLU A 1 75 ? 3.908 12.438 25.344 1 84.94 75 GLU A O 1
ATOM 595 N N . ASP A 1 76 ? 1.867 11.508 25.781 1 78.5 76 ASP A N 1
ATOM 596 C CA . ASP A 1 76 ? 1.663 12.469 26.859 1 78.5 76 ASP A CA 1
ATOM 597 C C . ASP A 1 76 ? 0.998 11.812 28.062 1 78.5 76 ASP A C 1
ATOM 599 O O . ASP A 1 76 ? 0.654 12.484 29.031 1 78.5 76 ASP A O 1
ATOM 603 N N . ARG A 1 77 ? 0.829 10.5 27.953 1 80.31 77 ARG A N 1
ATOM 604 C CA . ARG A 1 77 ? 0.155 9.859 29.078 1 80.31 77 ARG A CA 1
ATOM 605 C C . ARG A 1 77 ? 0.535 8.383 29.172 1 80.31 77 ARG A C 1
ATOM 607 O O . ARG A 1 77 ? 1.053 7.809 28.219 1 80.31 77 ARG A O 1
ATOM 614 N N . THR A 1 78 ? 0.387 7.863 30.375 1 80.19 78 THR A N 1
ATOM 615 C CA . THR A 1 78 ? 0.597 6.441 30.625 1 80.19 78 THR A CA 1
ATOM 616 C C . THR A 1 78 ? -0.693 5.781 31.109 1 80.19 78 THR A C 1
ATOM 618 O O . THR A 1 78 ? -1.711 6.453 31.281 1 80.19 78 THR A O 1
ATOM 621 N N . GLY A 1 79 ? -0.778 4.48 31.062 1 80.25 79 GLY A N 1
ATOM 622 C CA . GLY A 1 79 ? -1.934 3.75 31.562 1 80.25 79 GLY A CA 1
ATOM 623 C C . GLY A 1 79 ? -1.66 2.271 31.766 1 80.25 79 GLY A C 1
ATOM 624 O O . GLY A 1 79 ? -0.648 1.75 31.297 1 80.25 79 GLY A O 1
ATOM 625 N N . MET A 1 80 ? -2.562 1.719 32.469 1 82.62 80 MET A N 1
ATOM 626 C CA . MET A 1 80 ? -2.406 0.314 32.844 1 82.62 80 MET A CA 1
ATOM 627 C C . MET A 1 80 ? -2.67 -0.594 31.641 1 82.62 80 MET A C 1
ATOM 629 O O . MET A 1 80 ? -2.129 -1.697 31.562 1 82.62 80 MET A O 1
ATOM 633 N N . TYR A 1 81 ? -3.568 -0.08 30.844 1 86.25 81 TYR A N 1
ATOM 634 C CA . TYR A 1 81 ? -3.799 -0.79 29.594 1 86.25 81 TYR A CA 1
ATOM 635 C C . TYR A 1 81 ? -3.234 -0.009 28.406 1 86.25 81 TYR A C 1
ATOM 637 O O . TYR A 1 81 ? -3.119 1.218 28.469 1 86.25 81 TYR A O 1
ATOM 645 N N . ASN A 1 82 ? -2.896 -0.722 27.391 1 85.38 82 ASN A N 1
ATOM 646 C CA . ASN A 1 82 ? -2.225 -0.077 26.266 1 85.38 82 ASN A CA 1
ATOM 647 C C . ASN A 1 82 ? -3.143 0.916 25.562 1 85.38 82 ASN A C 1
ATOM 649 O O . ASN A 1 82 ? -2.676 1.897 24.984 1 85.38 82 ASN A O 1
ATOM 653 N N . TYR A 1 83 ? -4.438 0.614 25.625 1 87.19 83 TYR A N 1
ATOM 654 C CA . TYR A 1 83 ? -5.352 1.517 24.922 1 87.19 83 TYR A CA 1
ATOM 655 C C . TYR A 1 83 ? -5.586 2.783 25.75 1 87.19 83 TYR A C 1
ATOM 657 O O . TYR A 1 83 ? -6.32 3.676 25.312 1 87.19 83 TYR A O 1
ATOM 665 N N . TYR A 1 84 ? -4.863 2.975 26.906 1 84.19 84 TYR A N 1
ATOM 666 C CA . TYR A 1 84 ? -4.875 4.211 27.672 1 84.19 84 TYR A CA 1
ATOM 667 C C . TYR A 1 84 ? -3.799 5.172 27.188 1 84.19 84 TYR A C 1
ATOM 669 O O . TYR A 1 84 ? -3.812 6.355 27.531 1 84.19 84 TYR A O 1
ATOM 677 N N . THR A 1 85 ? -2.898 4.602 26.422 1 85.06 85 THR A N 1
ATOM 678 C CA . THR A 1 85 ? -1.785 5.426 25.953 1 85.06 85 THR A CA 1
ATOM 679 C C . THR A 1 85 ? -2.121 6.105 24.625 1 85.06 85 THR A C 1
ATOM 681 O O . THR A 1 85 ? -3.191 5.871 24.062 1 85.06 85 THR A O 1
ATOM 684 N N . THR A 1 86 ? -1.153 6.949 24.188 1 85.62 86 THR A N 1
ATOM 685 C CA . THR A 1 86 ? -1.425 7.809 23.047 1 85.62 86 THR A CA 1
ATOM 686 C C . THR A 1 86 ? -1.2 7.055 21.734 1 85.62 86 THR A C 1
ATOM 688 O O . THR A 1 86 ? -0.271 6.25 21.641 1 85.62 86 THR A O 1
ATOM 691 N N . GLY A 1 87 ? -2.049 7.172 20.812 1 90.94 87 GLY A N 1
ATOM 692 C CA . GLY A 1 87 ? -1.877 6.891 19.391 1 90.94 87 GLY A CA 1
ATOM 693 C C . GLY A 1 87 ? -1.94 8.133 18.531 1 90.94 87 GLY A C 1
ATOM 694 O O . GLY A 1 87 ? -1.164 9.07 18.719 1 90.94 87 GLY A O 1
ATOM 695 N N . HIS A 1 88 ? -2.916 8.125 17.703 1 93.06 88 HIS A N 1
ATOM 696 C CA . HIS A 1 88 ? -3.184 9.359 16.969 1 93.06 88 HIS A CA 1
ATOM 697 C C . HIS A 1 88 ? -4.164 10.242 17.734 1 93.06 88 HIS A C 1
ATOM 699 O O . HIS A 1 88 ? -4.465 11.359 17.297 1 93.06 88 HIS A O 1
ATOM 705 N N . VAL A 1 89 ? -4.621 9.703 18.812 1 89.5 89 VAL A N 1
ATOM 706 C CA . VAL A 1 89 ? -5.461 10.445 19.75 1 89.5 89 VAL A CA 1
ATOM 707 C C . VAL A 1 89 ? -4.781 10.508 21.109 1 89.5 89 VAL A C 1
ATOM 709 O O . VAL A 1 89 ? -4.344 9.484 21.641 1 89.5 89 VAL A O 1
ATOM 712 N N . GLY A 1 90 ? -4.609 11.688 21.625 1 87.88 90 GLY A N 1
ATOM 713 C CA . GLY A 1 90 ? -4.195 11.953 23 1 87.88 90 GLY A CA 1
ATOM 714 C C . GLY A 1 90 ? -5.172 12.836 23.75 1 87.88 90 GLY A C 1
ATOM 715 O O . GLY A 1 90 ? -6.363 12.531 23.812 1 87.88 90 GLY A O 1
ATOM 716 N N . ASN A 1 91 ? -4.684 13.945 24.156 1 85.19 91 ASN A N 1
ATOM 717 C CA . ASN A 1 91 ? -5.586 14.922 24.75 1 85.19 91 ASN A CA 1
ATOM 718 C C . ASN A 1 91 ? -6.551 15.492 23.703 1 85.19 91 ASN A C 1
ATOM 720 O O . ASN A 1 91 ? -7.613 16.016 24.062 1 85.19 91 ASN A O 1
ATOM 724 N N . SER A 1 92 ? -6.098 15.414 22.578 1 91.12 92 SER A N 1
ATOM 725 C CA . SER A 1 92 ? -6.887 15.828 21.422 1 91.12 92 SER A CA 1
ATOM 726 C C . SER A 1 92 ? -6.559 14.977 20.188 1 91.12 92 SER A C 1
ATOM 728 O O . SER A 1 92 ? -5.582 14.219 20.203 1 91.12 92 SER A O 1
ATOM 730 N N . MET A 1 93 ? -7.418 15.008 19.234 1 93.44 93 MET A N 1
ATOM 731 C CA . MET A 1 93 ? -7.152 14.344 17.969 1 93.44 93 MET A CA 1
ATOM 732 C C . MET A 1 93 ? -6.016 15.031 17.219 1 93.44 93 MET A C 1
ATOM 734 O O . MET A 1 93 ? -6.031 16.25 17.031 1 93.44 93 MET A O 1
ATOM 738 N N . VAL A 1 94 ? -4.953 14.32 16.828 1 95.19 94 VAL A N 1
ATOM 739 C CA . VAL A 1 94 ? -3.809 14.773 16.047 1 95.19 94 VAL A CA 1
ATOM 740 C C . VAL A 1 94 ? -3.201 16.016 16.688 1 95.19 94 VAL A C 1
ATOM 742 O O . VAL A 1 94 ? -2.777 16.938 15.977 1 95.19 94 VAL A O 1
ATOM 745 N N . ALA A 1 95 ? -3.369 16.188 17.953 1 93.81 95 ALA A N 1
ATOM 746 C CA . ALA A 1 95 ? -2.713 17.172 18.812 1 93.81 95 ALA A CA 1
ATOM 747 C C . ALA A 1 95 ? -3.219 18.578 18.516 1 93.81 95 ALA A C 1
ATOM 749 O O . ALA A 1 95 ? -2.461 19.547 18.594 1 93.81 95 ALA A O 1
ATOM 750 N N . ILE A 1 96 ? -4.418 18.688 18.062 1 95.69 96 ILE A N 1
ATOM 751 C CA . ILE A 1 96 ? -4.965 20.031 17.828 1 95.69 96 ILE A CA 1
ATOM 752 C C . ILE A 1 96 ? -5.195 20.734 19.172 1 95.69 96 ILE A C 1
ATOM 754 O O . ILE A 1 96 ? -5.496 20.078 20.172 1 95.69 96 ILE A O 1
ATOM 758 N N . HIS A 1 97 ? -5.055 22.016 19.219 1 93.69 97 HIS A N 1
ATOM 759 C CA . HIS A 1 97 ? -5.277 22.828 20.406 1 93.69 97 HIS A CA 1
ATOM 760 C C . HIS A 1 97 ? -5.594 24.266 20.047 1 93.69 97 HIS A C 1
ATOM 762 O O . HIS A 1 97 ? -5.699 24.609 18.859 1 93.69 97 HIS A O 1
ATOM 768 N N . ASP A 1 98 ? -5.781 25.156 21.094 1 93.81 98 ASP A N 1
ATOM 769 C CA . ASP A 1 98 ? -6.328 26.484 20.828 1 93.81 98 ASP A CA 1
ATOM 770 C C . ASP A 1 98 ? -5.254 27.562 20.969 1 93.81 98 ASP A C 1
ATOM 772 O O . ASP A 1 98 ? -4.438 27.5 21.891 1 93.81 98 ASP A O 1
ATOM 776 N N . HIS A 1 99 ? -5.258 28.391 20.031 1 93.38 99 HIS A N 1
ATOM 777 C CA . HIS A 1 99 ? -4.641 29.719 20.141 1 93.38 99 HIS A CA 1
ATOM 778 C C . HIS A 1 99 ? -5.652 30.812 19.859 1 93.38 99 HIS A C 1
ATOM 780 O O . HIS A 1 99 ? -5.496 31.594 18.922 1 93.38 99 HIS A O 1
ATOM 786 N N . SER A 1 100 ? -6.574 30.938 20.781 1 93.25 100 SER A N 1
ATOM 787 C CA . SER A 1 100 ? -7.688 31.844 20.547 1 93.25 100 SER A CA 1
ATOM 788 C C . SER A 1 100 ? -7.27 33.312 20.766 1 93.25 100 SER A C 1
ATOM 790 O O . SER A 1 100 ? -7.992 34.219 20.375 1 93.25 100 SER A O 1
ATOM 792 N N . ASP A 1 101 ? -6.133 33.562 21.375 1 94.38 101 ASP A N 1
ATOM 793 C CA . ASP A 1 101 ? -5.641 34.875 21.688 1 94.38 101 ASP A CA 1
ATOM 794 C C . ASP A 1 101 ? -4.809 35.438 20.531 1 94.38 101 ASP A C 1
ATOM 796 O O . ASP A 1 101 ? -4.324 36.594 20.609 1 94.38 101 ASP A O 1
ATOM 800 N N . THR A 1 102 ? -4.648 34.656 19.5 1 94.5 102 THR A N 1
ATOM 801 C CA . THR A 1 102 ? -3.85 35.094 18.375 1 94.5 102 THR A CA 1
ATOM 802 C C . THR A 1 102 ? -4.695 35.156 17.094 1 94.5 102 THR A C 1
ATOM 804 O O . THR A 1 102 ? -5.707 34.469 16.984 1 94.5 102 THR A O 1
ATOM 807 N N . ASP A 1 103 ? -4.141 36.031 16.25 1 93.12 103 ASP A N 1
ATOM 808 C CA . ASP A 1 103 ? -4.754 36.156 14.93 1 93.12 103 ASP A CA 1
ATOM 809 C C . ASP A 1 103 ? -4.262 35.031 14 1 93.12 103 ASP A C 1
ATOM 811 O O . ASP A 1 103 ? -3.059 34.875 13.797 1 93.12 103 ASP A O 1
ATOM 815 N N . ARG A 1 104 ? -5.105 34.188 13.516 1 94.5 104 ARG A N 1
ATOM 816 C CA . ARG A 1 104 ? -4.898 33.281 12.391 1 94.5 104 ARG A CA 1
ATOM 817 C C . ARG A 1 104 ? -3.967 32.156 12.781 1 94.5 104 ARG A C 1
ATOM 819 O O . ARG A 1 104 ? -3.506 31.391 11.922 1 94.5 104 ARG A O 1
ATOM 826 N N . THR A 1 105 ? -3.609 31.953 13.984 1 94.38 105 THR A N 1
ATOM 827 C CA . THR A 1 105 ? -2.799 30.812 14.398 1 94.38 105 THR A CA 1
ATOM 828 C C . THR A 1 105 ? -3.684 29.625 14.758 1 94.38 105 THR A C 1
ATOM 830 O O . THR A 1 105 ? -4.59 29.75 15.578 1 94.38 105 THR A O 1
ATOM 833 N N . ILE A 1 106 ? -3.428 28.547 14.125 1 95.88 106 ILE A N 1
ATOM 834 C CA . ILE A 1 106 ? -4.137 27.312 14.391 1 95.88 106 ILE A CA 1
ATOM 835 C C . ILE A 1 106 ? -3.209 26.328 15.109 1 95.88 106 ILE A C 1
ATOM 837 O O . ILE A 1 106 ? -2.143 25.984 14.594 1 95.88 106 ILE A O 1
ATOM 841 N N . GLY A 1 107 ? -3.656 25.891 16.219 1 94.88 107 GLY A N 1
ATOM 842 C CA . GLY A 1 107 ? -2.795 25.062 17.047 1 94.88 107 GLY A CA 1
ATOM 843 C C . GLY A 1 107 ? -2.748 23.609 16.609 1 94.88 107 GLY A C 1
ATOM 844 O O . GLY A 1 107 ? -3.789 23 16.375 1 94.88 107 GLY A O 1
ATOM 845 N N . GLN A 1 108 ? -1.558 23.062 16.562 1 94.69 108 GLN A N 1
ATOM 846 C CA . GLN A 1 108 ? -1.295 21.656 16.312 1 94.69 108 GLN A CA 1
ATOM 847 C C . GLN A 1 108 ? 0.07 21.25 16.844 1 94.69 108 GLN A C 1
ATOM 849 O O . GLN A 1 108 ? 1.075 21.906 16.578 1 94.69 108 GLN A O 1
ATOM 854 N N . GLY A 1 109 ? 0.125 20.203 17.531 1 93 109 GLY A N 1
ATOM 855 C CA . GLY A 1 109 ? 1.362 19.719 18.125 1 93 109 GLY A CA 1
ATOM 856 C C . GLY A 1 109 ? 2.184 18.859 17.172 1 93 109 GLY A C 1
ATOM 857 O O . GLY A 1 109 ? 2.029 18.953 15.953 1 93 109 GLY A O 1
ATOM 858 N N . GLU A 1 110 ? 3.113 18.125 17.797 1 92.5 110 GLU A N 1
ATOM 859 C CA . GLU A 1 110 ? 4.008 17.266 17.031 1 92.5 110 GLU A CA 1
ATOM 860 C C . GLU A 1 110 ? 3.299 15.984 16.609 1 92.5 110 GLU A C 1
ATOM 862 O O . GLU A 1 110 ? 2.52 15.414 17.375 1 92.5 110 GLU A O 1
ATOM 867 N N . LEU A 1 111 ? 3.584 15.602 15.422 1 94.81 111 LEU A N 1
ATOM 868 C CA . LEU A 1 111 ? 3.035 14.328 14.953 1 94.81 111 LEU A CA 1
ATOM 869 C C . LEU A 1 111 ? 4.027 13.617 14.039 1 94.81 111 LEU A C 1
ATOM 871 O O . LEU A 1 111 ? 5.008 14.211 13.594 1 94.81 111 LEU A O 1
ATOM 875 N N . VAL A 1 112 ? 3.889 12.352 13.898 1 96.56 112 VAL A N 1
ATOM 876 C CA . VAL A 1 112 ? 4.539 11.539 12.875 1 96.56 112 VAL A CA 1
ATOM 877 C C . VAL A 1 112 ? 3.568 11.281 11.719 1 96.56 112 VAL A C 1
ATOM 879 O O . VAL A 1 112 ? 2.416 10.906 11.945 1 96.56 112 VAL A O 1
ATOM 882 N N . ALA A 1 113 ? 4.02 11.57 10.57 1 97.69 113 ALA A N 1
ATOM 883 C CA . ALA A 1 113 ? 3.195 11.391 9.375 1 97.69 113 ALA A CA 1
ATOM 884 C C . ALA A 1 113 ? 3.916 10.539 8.336 1 97.69 113 ALA A C 1
ATOM 886 O O . ALA A 1 113 ? 5.133 10.359 8.406 1 97.69 113 ALA A O 1
ATOM 887 N N . VAL A 1 114 ? 3.162 9.922 7.523 1 98.06 114 VAL A N 1
ATOM 888 C CA . VAL A 1 114 ? 3.658 9.203 6.352 1 98.06 114 VAL A CA 1
ATOM 889 C C . VAL A 1 114 ? 2.996 9.758 5.09 1 98.06 114 VAL A C 1
ATOM 891 O O . VAL A 1 114 ? 1.777 9.945 5.055 1 98.06 114 VAL A O 1
ATOM 894 N N . MET A 1 115 ? 3.787 10.094 4.109 1 97.31 115 MET A N 1
ATOM 895 C CA . MET A 1 115 ? 3.285 10.531 2.811 1 97.31 115 MET A CA 1
ATOM 896 C C . MET A 1 115 ? 4.004 9.812 1.676 1 97.31 115 MET A C 1
ATOM 898 O O . MET A 1 115 ? 5.211 9.984 1.489 1 97.31 115 MET A O 1
ATOM 902 N N . ASN A 1 116 ? 3.234 9.047 0.926 1 96.62 116 ASN A N 1
ATOM 903 C CA . ASN A 1 116 ? 3.764 8.305 -0.212 1 96.62 116 ASN A CA 1
ATOM 904 C C . ASN A 1 116 ? 5.012 7.516 0.167 1 96.62 116 ASN A C 1
ATOM 906 O O . ASN A 1 116 ? 6.047 7.621 -0.497 1 96.62 116 ASN A O 1
ATOM 910 N N . GLY A 1 117 ? 4.969 6.852 1.253 1 95.62 117 GLY A N 1
ATOM 911 C CA . GLY A 1 117 ? 6.055 5.977 1.662 1 95.62 117 GLY A CA 1
ATOM 912 C C . GLY A 1 117 ? 7.152 6.699 2.424 1 95.62 117 GLY A C 1
ATOM 913 O O . GLY A 1 117 ? 8.172 6.102 2.771 1 95.62 117 GLY A O 1
ATOM 914 N N . VAL A 1 118 ? 7.051 7.992 2.684 1 96.31 118 VAL A N 1
ATOM 915 C CA . VAL A 1 118 ? 8.031 8.766 3.441 1 96.31 118 VAL A CA 1
ATOM 916 C C . VAL A 1 118 ? 7.516 9 4.859 1 96.31 118 VAL A C 1
ATOM 918 O O . VAL A 1 118 ? 6.488 9.656 5.055 1 96.31 118 VAL A O 1
ATOM 921 N N . SER A 1 119 ? 8.219 8.445 5.797 1 96.88 119 SER A N 1
ATOM 922 C CA . SER A 1 119 ? 7.898 8.672 7.203 1 96.88 119 SER A CA 1
ATOM 923 C C . SER A 1 119 ? 8.734 9.805 7.785 1 96.88 119 SER A C 1
ATOM 925 O O . SER A 1 119 ? 9.953 9.852 7.586 1 96.88 119 SER A O 1
ATOM 927 N N . PHE A 1 120 ? 8.109 10.711 8.461 1 96 120 PHE A N 1
ATOM 928 C CA . PHE A 1 120 ? 8.812 11.828 9.078 1 96 120 PHE A CA 1
ATOM 929 C C . PHE A 1 120 ? 8.086 12.289 10.336 1 96 120 PHE A C 1
ATOM 931 O O . PHE A 1 120 ? 6.91 11.969 10.531 1 96 120 PHE A O 1
ATOM 938 N N . SER A 1 121 ? 8.742 12.914 11.227 1 94.94 121 SER A N 1
ATOM 939 C CA . SER A 1 121 ? 8.164 13.57 12.398 1 94.94 121 SER A CA 1
ATOM 940 C C . SER A 1 121 ? 8.258 15.086 12.273 1 94.94 121 SER A C 1
ATOM 942 O O . SER A 1 121 ? 9.25 15.617 11.773 1 94.94 121 SER A O 1
ATOM 944 N N . THR A 1 122 ? 7.297 15.656 12.742 1 93.56 122 THR A N 1
ATOM 945 C CA . THR A 1 122 ? 7.25 17.109 12.625 1 93.56 122 THR A CA 1
ATOM 946 C C . THR A 1 122 ? 7.746 17.781 13.898 1 93.56 122 THR A C 1
ATOM 948 O O . THR A 1 122 ? 7.859 17.125 14.945 1 93.56 122 THR A O 1
ATOM 951 N N . GLN A 1 123 ? 8.047 19 13.734 1 92.75 123 GLN A N 1
ATOM 952 C CA . GLN A 1 123 ? 8.125 19.859 14.906 1 92.75 123 GLN A CA 1
ATOM 953 C C . GLN A 1 123 ? 6.73 20.25 15.391 1 92.75 123 GLN A C 1
ATOM 955 O O . GLN A 1 123 ? 5.73 19.703 14.938 1 92.75 123 GLN A O 1
ATOM 960 N N . HIS A 1 124 ? 6.699 21.109 16.406 1 91.44 124 HIS A N 1
ATOM 961 C CA . HIS A 1 124 ? 5.414 21.703 16.75 1 91.44 124 HIS A CA 1
ATOM 962 C C . HIS A 1 124 ? 4.797 22.406 15.547 1 91.44 124 HIS A C 1
ATOM 964 O O . HIS A 1 124 ? 5.457 23.234 14.898 1 91.44 124 HIS A O 1
ATOM 970 N N . ASN A 1 125 ? 3.549 22.062 15.195 1 90.25 125 ASN A N 1
ATOM 971 C CA . ASN A 1 125 ? 2.992 22.391 13.883 1 90.25 125 ASN A CA 1
ATOM 972 C C . ASN A 1 125 ? 1.954 23.5 13.977 1 90.25 125 ASN A C 1
ATOM 974 O O . ASN A 1 125 ? 0.963 23.5 13.242 1 90.25 125 ASN A O 1
ATOM 978 N N . ASP A 1 126 ? 2.066 24.406 14.938 1 92.94 126 ASP A N 1
ATOM 979 C CA . ASP A 1 126 ? 1.168 25.547 14.812 1 92.94 126 ASP A CA 1
ATOM 980 C C . ASP A 1 126 ? 1.263 26.172 13.422 1 92.94 126 ASP A C 1
ATOM 982 O O . ASP A 1 126 ? 2.357 26.469 12.938 1 92.94 126 ASP A O 1
ATOM 986 N N . TYR A 1 127 ? 0.147 26.234 12.773 1 93.81 127 TYR A N 1
ATOM 987 C CA . TYR A 1 127 ? 0.172 26.781 11.422 1 93.81 127 TYR A CA 1
ATOM 988 C C . TYR A 1 127 ? -0.747 28 11.32 1 93.81 127 TYR A C 1
ATOM 990 O O . TYR A 1 127 ? -1.409 28.375 12.289 1 93.81 127 TYR A O 1
ATOM 998 N N . ARG A 1 128 ? -0.615 28.672 10.211 1 94.88 128 ARG A N 1
ATOM 999 C CA . ARG A 1 128 ? -1.387 29.891 10 1 94.88 128 ARG A CA 1
ATOM 1000 C C . ARG A 1 128 ? -2.564 29.641 9.07 1 94.88 128 ARG A C 1
ATOM 1002 O O . ARG A 1 128 ? -2.5 28.766 8.195 1 94.88 128 ARG A O 1
ATOM 1009 N N . LEU A 1 129 ? -3.549 30.391 9.266 1 96.31 129 LEU A N 1
ATOM 1010 C CA . LEU A 1 129 ? -4.691 30.375 8.359 1 96.31 129 LEU A CA 1
ATOM 1011 C C . LEU A 1 129 ? -4.375 31.094 7.059 1 96.31 129 LEU A C 1
ATOM 1013 O O . LEU A 1 129 ? -4.922 32.188 6.797 1 96.31 129 LEU A O 1
ATOM 1017 N N . VAL A 1 130 ? -3.59 30.469 6.234 1 96.5 130 VAL A N 1
ATOM 1018 C CA . VAL A 1 130 ? -3.158 31.031 4.957 1 96.5 130 VAL A CA 1
ATOM 1019 C C . VAL A 1 130 ? -3.404 30.016 3.84 1 96.5 130 VAL A C 1
ATOM 1021 O O . VAL A 1 130 ? -3.496 28.812 4.094 1 96.5 130 VAL A O 1
ATOM 1024 N N . MET A 1 131 ? -3.584 30.531 2.684 1 97.5 131 MET A N 1
ATOM 1025 C CA . MET A 1 131 ? -3.77 29.719 1.491 1 97.5 131 MET A CA 1
ATOM 1026 C C . MET A 1 131 ? -2.656 29.969 0.479 1 97.5 131 MET A C 1
ATOM 1028 O O . MET A 1 131 ? -1.964 30.984 0.55 1 97.5 131 MET A O 1
ATOM 1032 N N . ALA A 1 132 ? -2.473 28.969 -0.426 1 97.62 132 ALA A N 1
ATOM 1033 C CA . ALA A 1 132 ? -1.599 29.219 -1.573 1 97.62 132 ALA A CA 1
ATOM 1034 C C . ALA A 1 132 ? -2.033 30.453 -2.348 1 97.62 132 ALA A C 1
ATOM 1036 O O . ALA A 1 132 ? -3.229 30.703 -2.508 1 97.62 132 ALA A O 1
ATOM 1037 N N . SER A 1 133 ? -1.062 31.156 -2.857 1 98 133 SER A N 1
ATOM 1038 C CA . SER A 1 133 ? -1.364 32.406 -3.578 1 98 133 SER A CA 1
ATOM 1039 C C . SER A 1 133 ? -2.32 32.125 -4.738 1 98 133 SER A C 1
ATOM 1041 O O . SER A 1 133 ? -2.178 31.141 -5.461 1 98 133 SER A O 1
ATOM 1043 N N . THR A 1 134 ? -3.223 33.031 -4.895 1 96.88 134 THR A N 1
ATOM 1044 C CA . THR A 1 134 ? -4.195 32.906 -5.973 1 96.88 134 THR A CA 1
ATOM 1045 C C . THR A 1 134 ? -3.695 33.594 -7.242 1 96.88 134 THR A C 1
ATOM 1047 O O . THR A 1 134 ? -4.266 33.406 -8.32 1 96.88 134 THR A O 1
ATOM 1050 N N . ASN A 1 135 ? -2.576 34.344 -7.141 1 96.75 135 ASN A N 1
ATOM 1051 C CA . ASN A 1 135 ? -2.18 35.156 -8.281 1 96.75 135 ASN A CA 1
ATOM 1052 C C . ASN A 1 135 ? -0.698 35 -8.602 1 96.75 135 ASN A C 1
ATOM 1054 O O . ASN A 1 135 ? -0.19 35.594 -9.539 1 96.75 135 ASN A O 1
ATOM 1058 N N . SER A 1 136 ? -0.029 34.25 -7.82 1 97.19 136 SER A N 1
ATOM 1059 C CA . SER A 1 136 ? 1.397 34.031 -8.039 1 97.19 136 SER A CA 1
ATOM 1060 C C . SER A 1 136 ? 1.727 32.531 -8.117 1 97.19 136 SER A C 1
ATOM 1062 O O . SER A 1 136 ? 1.155 31.734 -7.383 1 97.19 136 SER A O 1
ATOM 1064 N N . THR A 1 137 ? 2.711 32.25 -8.953 1 95.75 137 THR A N 1
ATOM 1065 C CA . THR A 1 137 ? 3.205 30.891 -9.039 1 95.75 137 THR A CA 1
ATOM 1066 C C . THR A 1 137 ? 4.512 30.734 -8.266 1 95.75 137 THR A C 1
ATOM 1068 O O . THR A 1 137 ? 5.145 29.688 -8.32 1 95.75 137 THR A O 1
ATOM 1071 N N . ASP A 1 138 ? 4.945 31.781 -7.578 1 95.94 138 ASP A N 1
ATOM 1072 C CA . ASP A 1 138 ? 6.223 31.75 -6.867 1 95.94 138 ASP A CA 1
ATOM 1073 C C . ASP A 1 138 ? 6.227 30.656 -5.797 1 95.94 138 ASP A C 1
ATOM 1075 O O . ASP A 1 138 ? 5.223 30.453 -5.113 1 95.94 138 ASP A O 1
ATOM 1079 N N . TYR A 1 139 ? 7.367 30.078 -5.664 1 94.44 139 TYR A N 1
ATOM 1080 C CA . TYR A 1 139 ? 7.539 29.016 -4.68 1 94.44 139 TYR A CA 1
ATOM 1081 C C . TYR A 1 139 ? 7.191 29.5 -3.277 1 94.44 139 TYR A C 1
ATOM 1083 O O . TYR A 1 139 ? 7.723 30.516 -2.816 1 94.44 139 TYR A O 1
ATOM 1091 N N . HIS A 1 140 ? 6.176 28.984 -2.648 1 93.69 140 HIS A N 1
ATOM 1092 C CA . HIS A 1 140 ? 5.742 29.203 -1.271 1 93.69 140 HIS A CA 1
ATOM 1093 C C . HIS A 1 140 ? 5.02 30.531 -1.125 1 93.69 140 HIS A C 1
ATOM 1095 O O . HIS A 1 140 ? 4.934 31.078 -0.023 1 93.69 140 HIS A O 1
ATOM 1101 N N . ALA A 1 141 ? 4.648 31.047 -2.256 1 96.56 141 ALA A N 1
ATOM 1102 C CA . ALA A 1 141 ? 3.799 32.25 -2.15 1 96.56 141 ALA A CA 1
ATOM 1103 C C . ALA A 1 141 ? 2.469 31.891 -1.481 1 96.56 141 ALA A C 1
ATOM 1105 O O . ALA A 1 141 ? 1.785 30.953 -1.885 1 96.56 141 ALA A O 1
ATOM 1106 N N . VAL A 1 142 ? 2.125 32.688 -0.444 1 96.06 142 VAL A N 1
ATOM 1107 C CA . VAL A 1 142 ? 0.886 32.438 0.294 1 96.06 142 VAL A CA 1
ATOM 1108 C C . VAL A 1 142 ? 0.167 33.781 0.513 1 96.06 142 VAL A C 1
ATOM 1110 O O . VAL A 1 142 ? 0.757 34.844 0.336 1 96.06 142 VAL A O 1
ATOM 1113 N N . GLU A 1 143 ? -1.063 33.719 0.825 1 96.88 143 GLU A N 1
ATOM 1114 C CA . GLU A 1 143 ? -1.854 34.875 1.222 1 96.88 143 GLU A CA 1
ATOM 1115 C C . GLU A 1 143 ? -2.807 34.531 2.363 1 96.88 143 GLU A C 1
ATOM 1117 O O . GLU A 1 143 ? -3.199 33.375 2.523 1 96.88 143 GLU A O 1
ATOM 1122 N N . ASP A 1 144 ? -3.145 35.5 3.184 1 96.06 144 ASP A N 1
ATOM 1123 C CA . ASP A 1 144 ? -4.098 35.312 4.27 1 96.06 144 ASP A CA 1
ATOM 1124 C C . ASP A 1 144 ? -5.484 34.969 3.732 1 96.06 144 ASP A C 1
ATOM 1126 O O . ASP A 1 144 ? -5.93 35.562 2.736 1 96.06 144 ASP A O 1
ATOM 1130 N N . ILE A 1 145 ? -6.062 34.031 4.359 1 97.25 145 ILE A N 1
ATOM 1131 C CA . ILE A 1 145 ? -7.469 33.781 4.039 1 97.25 145 ILE A CA 1
ATOM 1132 C C . ILE A 1 145 ? -8.328 34.875 4.664 1 97.25 145 ILE A C 1
ATOM 1134 O O . ILE A 1 145 ? -8.266 35.125 5.875 1 97.25 145 ILE A O 1
ATOM 1138 N N . PRO A 1 146 ? -9.109 35.562 3.848 1 95.56 146 PRO A N 1
ATOM 1139 C CA . PRO A 1 146 ? -9.938 36.594 4.43 1 95.56 146 PRO A CA 1
ATOM 1140 C C . PRO A 1 146 ? -10.945 36.062 5.445 1 95.56 146 PRO A C 1
ATOM 1142 O O . PRO A 1 146 ? -11.531 35 5.242 1 95.56 146 PRO A O 1
ATOM 1145 N N . PHE A 1 147 ? -11.07 36.875 6.52 1 97 147 PHE A N 1
ATOM 1146 C CA . PHE A 1 147 ? -12.109 36.531 7.488 1 97 147 PHE A CA 1
ATOM 1147 C C . PHE A 1 147 ? -13.492 36.812 6.918 1 97 147 PHE A C 1
ATOM 1149 O O . PHE A 1 147 ? -13.672 37.688 6.098 1 97 147 PHE A O 1
ATOM 1156 N N . PRO A 1 148 ? -14.453 36 7.355 1 96.25 148 PRO A N 1
ATOM 1157 C CA . PRO A 1 148 ? -15.828 36.281 6.945 1 96.25 148 PRO A CA 1
ATOM 1158 C C . PRO A 1 148 ? -16.312 37.656 7.477 1 96.25 148 PRO A C 1
ATOM 1160 O O . PRO A 1 148 ? -15.922 38.062 8.57 1 96.25 148 PRO A O 1
ATOM 1163 N N . GLU A 1 149 ? -17.234 38.219 6.727 1 96.5 149 GLU A N 1
ATOM 1164 C CA . GLU A 1 149 ? -17.859 39.438 7.18 1 96.5 149 GLU A CA 1
ATOM 1165 C C . GLU A 1 149 ? -18.812 39.188 8.336 1 96.5 149 GLU A C 1
ATOM 1167 O O . GLU A 1 149 ? -19.328 38.094 8.5 1 96.5 149 GLU A O 1
ATOM 1172 N N . VAL A 1 150 ? -18.922 40.188 9.141 1 98.25 150 VAL A N 1
ATOM 1173 C CA . VAL A 1 150 ? -19.969 40.156 10.148 1 98.25 150 VAL A CA 1
ATOM 1174 C C . VAL A 1 150 ? -21.312 40.5 9.508 1 98.25 150 VAL A C 1
ATOM 1176 O O . VAL A 1 150 ? -21.438 41.469 8.773 1 98.25 150 VAL A O 1
ATOM 1179 N N . PRO A 1 151 ? -22.328 39.719 9.797 1 98.12 151 PRO A N 1
ATOM 1180 C CA . PRO A 1 151 ? -23.625 40 9.188 1 98.12 151 PRO A CA 1
ATOM 1181 C C . PRO A 1 151 ? -24.109 41.438 9.492 1 98.12 151 PRO A C 1
ATOM 1183 O O . PRO A 1 151 ? -23.969 41.906 10.625 1 98.12 151 PRO A O 1
ATOM 1186 N N . LYS A 1 152 ? -24.766 42 8.492 1 97.62 152 LYS A N 1
ATOM 1187 C CA . LYS A 1 152 ? -25.297 43.344 8.648 1 97.62 152 LYS A CA 1
ATOM 1188 C C . LYS A 1 152 ? -26.359 43.406 9.742 1 97.62 152 LYS A C 1
ATOM 1190 O O . LYS A 1 152 ? -26.469 44.406 10.453 1 97.62 152 LYS A O 1
ATOM 1195 N N . GLU A 1 153 ? -27.062 42.344 9.844 1 97.25 153 GLU A N 1
ATOM 1196 C CA . GLU A 1 153 ? -28.109 42.281 10.867 1 97.25 153 GLU A CA 1
ATOM 1197 C C . GLU A 1 153 ? -27.516 42.438 12.266 1 97.25 153 GLU A C 1
ATOM 1199 O O . GLU A 1 153 ? -28.219 42.844 13.195 1 97.25 153 GLU A O 1
ATOM 1204 N N . VAL A 1 154 ? -26.312 42.062 12.406 1 98.5 154 VAL A N 1
ATOM 1205 C CA . VAL A 1 154 ? -25.625 42.219 13.688 1 98.5 154 VAL A CA 1
ATOM 1206 C C . VAL A 1 154 ? -25.078 43.625 13.812 1 98.5 154 VAL A C 1
ATOM 1208 O O . VAL A 1 154 ? -25.375 44.344 14.789 1 98.5 154 VAL A O 1
ATOM 1211 N N . THR A 1 155 ? -24.375 44.156 12.812 1 97.62 155 THR A N 1
ATOM 1212 C CA . THR A 1 155 ? -23.672 45.406 12.898 1 97.62 155 THR A CA 1
ATOM 1213 C C . THR A 1 155 ? -24.641 46.594 12.883 1 97.62 155 THR A C 1
ATOM 1215 O O . THR A 1 155 ? -24.312 47.688 13.336 1 97.62 155 THR A O 1
ATOM 1218 N N . ASP A 1 156 ? -25.812 46.406 12.406 1 97.12 156 ASP A N 1
ATOM 1219 C CA . ASP A 1 156 ? -26.812 47.469 12.32 1 97.12 156 ASP A CA 1
ATOM 1220 C C . ASP A 1 156 ? -27.453 47.719 13.68 1 97.12 156 ASP A C 1
ATOM 1222 O O . ASP A 1 156 ? -28.125 48.75 13.875 1 97.12 156 ASP A O 1
ATOM 1226 N N . LYS A 1 157 ? -27.203 46.781 14.539 1 97.5 157 LYS A N 1
ATOM 1227 C CA . LYS A 1 157 ? -27.719 47 15.883 1 97.5 157 LYS A CA 1
ATOM 1228 C C . LYS A 1 157 ? -27.016 48.188 16.547 1 97.5 157 LYS A C 1
ATOM 1230 O O . LYS A 1 157 ? -25.797 48.344 16.391 1 97.5 157 LYS A O 1
ATOM 1235 N N . LEU A 1 158 ? -27.719 48.906 17.422 1 94.06 158 LEU A N 1
ATOM 1236 C CA . LEU A 1 158 ? -27.219 50.156 17.953 1 94.06 158 LEU A CA 1
ATOM 1237 C C . LEU A 1 158 ? -26.344 49.906 19.188 1 94.06 158 LEU A C 1
ATOM 1239 O O . LEU A 1 158 ? -25.438 50.688 19.469 1 94.06 158 LEU A O 1
ATOM 1243 N N . THR A 1 159 ? -26.688 48.844 19.938 1 96.88 159 THR A N 1
ATOM 1244 C CA . THR A 1 159 ? -25.969 48.594 21.188 1 96.88 159 THR A CA 1
ATOM 1245 C C . THR A 1 159 ? -25.234 47.25 21.125 1 96.88 159 THR A C 1
ATOM 1247 O O . THR A 1 159 ? -25.625 46.344 20.391 1 96.88 159 THR A O 1
ATOM 1250 N N . VAL A 1 160 ? -24.203 47.156 21.938 1 97.44 160 VAL A N 1
ATOM 1251 C CA . VAL A 1 160 ? -23.406 45.969 21.984 1 97.44 160 VAL A CA 1
ATOM 1252 C C . VAL A 1 160 ? -24.266 44.781 22.484 1 97.44 160 VAL A C 1
ATOM 1254 O O . VAL A 1 160 ? -24.219 43.688 21.922 1 97.44 160 VAL A O 1
ATOM 1257 N N . PRO A 1 161 ? -25.109 44.938 23.562 1 97.69 161 PRO A N 1
ATOM 1258 C CA . PRO A 1 161 ? -25.953 43.844 23.984 1 97.69 161 PRO A CA 1
ATOM 1259 C C . PRO A 1 161 ? -26.891 43.344 22.891 1 97.69 161 PRO A C 1
ATOM 1261 O O . PRO A 1 161 ? -27.109 42.125 22.75 1 97.69 161 PRO A O 1
ATOM 1264 N N . ASP A 1 162 ? -27.391 44.25 22.078 1 98.12 162 ASP A N 1
ATOM 1265 C CA . ASP A 1 162 ? -28.266 43.875 20.969 1 98.12 162 ASP A CA 1
ATOM 1266 C C . ASP A 1 162 ? -27.484 43.094 19.906 1 98.12 162 ASP A C 1
ATOM 1268 O O . ASP A 1 162 ? -28 42.156 19.312 1 98.12 162 ASP A O 1
ATOM 1272 N N . GLN A 1 163 ? -26.297 43.562 19.625 1 98.5 163 GLN A N 1
ATOM 1273 C CA . GLN A 1 163 ? -25.438 42.812 18.688 1 98.5 163 GLN A CA 1
ATOM 1274 C C . GLN A 1 163 ? -25.156 41.406 19.188 1 98.5 163 GLN A C 1
ATOM 1276 O O . GLN A 1 163 ? -25.188 40.438 18.406 1 98.5 163 GLN A O 1
ATOM 1281 N N . ILE A 1 164 ? -24.875 41.312 20.453 1 98.38 164 ILE A N 1
ATOM 1282 C CA . ILE A 1 164 ? -24.594 40.031 21.062 1 98.38 164 ILE A CA 1
ATOM 1283 C C . ILE A 1 164 ? -25.797 39.094 20.891 1 98.38 164 ILE A C 1
ATOM 1285 O O . ILE A 1 164 ? -25.641 37.938 20.484 1 98.38 164 ILE A O 1
ATOM 1289 N N . THR A 1 165 ? -26.969 39.594 21.188 1 97.94 165 THR A N 1
ATOM 1290 C CA . THR A 1 165 ? -28.188 38.812 21.047 1 97.94 165 THR A CA 1
ATOM 1291 C C . THR A 1 165 ? -28.375 38.344 19.609 1 97.94 165 THR A C 1
ATOM 1293 O O . THR A 1 165 ? -28.703 37.188 19.375 1 97.94 165 THR A O 1
ATOM 1296 N N . GLU A 1 166 ? -28.156 39.281 18.688 1 98.31 166 GLU A N 1
ATOM 1297 C CA . GLU A 1 166 ? -28.297 38.906 17.266 1 98.31 166 GLU A CA 1
ATOM 1298 C C . GLU A 1 166 ? -27.234 37.906 16.844 1 98.31 166 GLU A C 1
ATOM 1300 O O . GLU A 1 166 ? -27.531 36.969 16.094 1 98.31 166 GLU A O 1
ATOM 1305 N N . MET A 1 167 ? -26.016 38.094 17.219 1 98.5 167 MET A N 1
ATOM 1306 C CA . MET A 1 167 ? -24.938 37.188 16.875 1 98.5 167 MET A CA 1
ATOM 1307 C C . MET A 1 167 ? -25.234 35.781 17.391 1 98.5 167 MET A C 1
ATOM 1309 O O . MET A 1 167 ? -24.969 34.781 16.703 1 98.5 167 MET A O 1
ATOM 1313 N N . LYS A 1 168 ? -25.812 35.625 18.609 1 98.06 168 LYS A N 1
ATOM 1314 C CA . LYS A 1 168 ? -26.203 34.312 19.156 1 98.06 168 LYS A CA 1
ATOM 1315 C C . LYS A 1 168 ? -27.188 33.625 18.234 1 98.06 168 LYS A C 1
ATOM 1317 O O . LYS A 1 168 ? -27.156 32.406 18.094 1 98.06 168 LYS A O 1
ATOM 1322 N N . GLN A 1 169 ? -28.047 34.375 17.562 1 97.75 169 GLN A N 1
ATOM 1323 C CA . GLN A 1 169 ? -29 33.781 16.641 1 97.75 169 GLN A CA 1
ATOM 1324 C C . GLN A 1 169 ? -28.297 33.188 15.438 1 97.75 169 GLN A C 1
ATOM 1326 O O . GLN A 1 169 ? -28.734 32.125 14.922 1 97.75 169 GLN A O 1
ATOM 1331 N N . TRP A 1 170 ? -27.328 33.812 14.984 1 98.31 170 TRP A N 1
ATOM 1332 C CA . TRP A 1 170 ? -26.562 33.281 13.852 1 98.31 170 TRP A CA 1
ATOM 1333 C C . TRP A 1 170 ? -25.859 31.984 14.227 1 98.31 170 TRP A C 1
ATOM 1335 O O . TRP A 1 170 ? -25.859 31.031 13.453 1 98.31 170 TRP A O 1
ATOM 1345 N N . PHE A 1 171 ? -25.266 31.922 15.398 1 98.12 171 PHE A N 1
ATOM 1346 C CA . PHE A 1 171 ? -24.609 30.703 15.859 1 98.12 171 PHE A CA 1
ATOM 1347 C C . PHE A 1 171 ? -25.625 29.594 16.109 1 98.12 171 PHE A C 1
ATOM 1349 O O . PHE A 1 171 ? -25.328 28.422 15.875 1 98.12 171 PHE A O 1
ATOM 1356 N N . LYS A 1 172 ? -26.766 29.922 16.609 1 97.69 172 LYS A N 1
ATOM 1357 C CA . LYS A 1 172 ? -27.844 28.938 16.781 1 97.69 172 LYS A CA 1
ATOM 1358 C C . LYS A 1 172 ? -28.234 28.344 15.438 1 97.69 172 LYS A C 1
ATOM 1360 O O . LYS A 1 172 ? -28.406 27.125 15.328 1 97.69 172 LYS A O 1
ATOM 1365 N N . ALA A 1 173 ? -28.406 29.234 14.477 1 97.88 173 ALA A N 1
ATOM 1366 C CA . ALA A 1 173 ? -28.766 28.75 13.133 1 97.88 173 ALA A CA 1
ATOM 1367 C C . ALA A 1 173 ? -27.719 27.781 12.609 1 97.88 173 ALA A C 1
ATOM 1369 O O . ALA A 1 173 ? -28.047 26.766 11.992 1 97.88 173 ALA A O 1
ATOM 1370 N N . PHE A 1 174 ? -26.484 28.094 12.812 1 97 174 PHE A N 1
ATOM 1371 C CA . PHE A 1 174 ? -25.391 27.234 12.383 1 97 174 PHE A CA 1
ATOM 1372 C C . PHE A 1 174 ? -25.406 25.906 13.133 1 97 174 PHE A C 1
ATOM 1374 O O . PHE A 1 174 ? -25.328 24.828 12.531 1 97 174 PHE A O 1
ATOM 1381 N N . SER A 1 175 ? -25.5 25.969 14.43 1 95.31 175 SER A N 1
ATOM 1382 C CA . SER A 1 175 ? -25.5 24.766 15.266 1 95.31 175 SER A CA 1
ATOM 1383 C C . SER A 1 175 ? -26.656 23.844 14.922 1 95.31 175 SER A C 1
ATOM 1385 O O . SER A 1 175 ? -26.5 22.625 14.875 1 95.31 175 SER A O 1
ATOM 1387 N N . ASP A 1 176 ? -27.797 24.422 14.648 1 95 176 ASP A N 1
ATOM 1388 C CA . ASP A 1 176 ? -29 23.656 14.328 1 95 176 ASP A CA 1
ATOM 1389 C C . ASP A 1 176 ? -29.031 23.281 12.852 1 95 176 ASP A C 1
ATOM 1391 O O . ASP A 1 176 ? -29.875 22.484 12.43 1 95 176 ASP A O 1
ATOM 1395 N N . GLN A 1 177 ? -28.125 23.906 12.141 1 95.12 177 GLN A N 1
ATOM 1396 C CA . GLN A 1 177 ? -28.109 23.75 10.688 1 95.12 177 GLN A CA 1
ATOM 1397 C C . GLN A 1 177 ? -29.422 24.172 10.062 1 95.12 177 GLN A C 1
ATOM 1399 O O . GLN A 1 177 ? -29.984 23.453 9.234 1 95.12 177 GLN A O 1
ATOM 1404 N N . ASP A 1 178 ? -29.938 25.234 10.523 1 95 178 ASP A N 1
ATOM 1405 C CA . ASP A 1 178 ? -31.188 25.797 10.062 1 95 178 ASP A CA 1
ATOM 1406 C C . ASP A 1 178 ? -30.969 27.141 9.375 1 95 178 ASP A C 1
ATOM 1408 O O . ASP A 1 178 ? -30.984 28.188 10.023 1 95 178 ASP A O 1
ATOM 1412 N N . TYR A 1 179 ? -30.891 27.156 8.094 1 93.69 179 TYR A N 1
ATOM 1413 C CA . TYR A 1 179 ? -30.594 28.391 7.363 1 93.69 179 TYR A CA 1
ATOM 1414 C C . TYR A 1 179 ? -31.859 29.125 6.977 1 93.69 179 TYR A C 1
ATOM 1416 O O . TYR A 1 179 ? -31.812 30.125 6.266 1 93.69 179 TYR A O 1
ATOM 1424 N N . SER A 1 180 ? -33 28.641 7.441 1 95.44 180 SER A N 1
ATOM 1425 C CA . SER A 1 180 ? -34.25 29.344 7.176 1 95.44 180 SER A CA 1
ATOM 1426 C C . SER A 1 180 ? -34.406 30.562 8.07 1 95.44 180 SER A C 1
ATOM 1428 O O . SER A 1 180 ? -35.062 31.547 7.691 1 95.44 180 SER A O 1
ATOM 1430 N N . VAL A 1 181 ? -33.844 30.562 9.211 1 92.81 181 VAL A N 1
ATOM 1431 C CA . VAL A 1 181 ? -33.906 31.672 10.156 1 92.81 181 VAL A CA 1
ATOM 1432 C C . VAL A 1 181 ? -32.812 32.688 9.836 1 92.81 181 VAL A C 1
ATOM 1434 O O . VAL A 1 181 ? -33.094 33.875 9.656 1 92.81 181 VAL A O 1
ATOM 1437 N N . ARG A 1 182 ? -31.578 32.188 9.812 1 95.81 182 ARG A N 1
ATOM 1438 C CA . ARG A 1 182 ? -30.391 32.938 9.367 1 95.81 182 ARG A CA 1
ATOM 1439 C C . ARG A 1 182 ? -29.562 32.094 8.406 1 95.81 182 ARG A C 1
ATOM 1441 O O . ARG A 1 182 ? -29.078 31.016 8.766 1 95.81 182 ARG A O 1
ATOM 1448 N N . ASP A 1 183 ? -29.438 32.656 7.254 1 96.31 183 ASP A N 1
ATOM 1449 C CA . ASP A 1 183 ? -28.609 31.938 6.289 1 96.31 183 ASP A CA 1
ATOM 1450 C C . ASP A 1 183 ? -27.125 32.094 6.605 1 96.31 183 ASP A C 1
ATOM 1452 O O . ASP A 1 183 ? -26.438 32.906 5.965 1 96.31 183 ASP A O 1
ATOM 1456 N N . TYR A 1 184 ? -26.656 31.297 7.578 1 96.44 184 TYR A N 1
ATOM 1457 C CA . TYR A 1 184 ? -25.297 31.359 8.109 1 96.44 184 TYR A CA 1
ATOM 1458 C C . TYR A 1 184 ? -24.281 31 7.039 1 96.44 184 TYR A C 1
ATOM 1460 O O . TYR A 1 184 ? -23.094 31.312 7.188 1 96.44 184 TYR A O 1
ATOM 1468 N N . ARG A 1 185 ? -24.656 30.453 5.895 1 93.94 185 ARG A N 1
ATOM 1469 C CA . ARG A 1 185 ? -23.766 29.891 4.887 1 93.94 185 ARG A CA 1
ATOM 1470 C C . ARG A 1 185 ? -22.922 30.984 4.242 1 93.94 185 ARG A C 1
ATOM 1472 O O . ARG A 1 185 ? -21.812 30.703 3.746 1 93.94 185 ARG A O 1
ATOM 1479 N N . LYS A 1 186 ? -23.25 32.062 4.422 1 93.38 186 LYS A N 1
ATOM 1480 C CA . LYS A 1 186 ? -22.531 33.188 3.844 1 93.38 186 LYS A CA 1
ATOM 1481 C C . LYS A 1 186 ? -21.406 33.656 4.77 1 93.38 186 LYS A C 1
ATOM 1483 O O . LYS A 1 186 ? -20.438 34.25 4.32 1 93.38 186 LYS A O 1
ATOM 1488 N N . TYR A 1 187 ? -21.594 33.375 5.996 1 96.38 187 TYR A N 1
ATOM 1489 C CA . TYR A 1 187 ? -20.703 34 6.977 1 96.38 187 TYR A CA 1
ATOM 1490 C C . TYR A 1 187 ? -19.953 32.969 7.77 1 96.38 187 TYR A C 1
ATOM 1492 O O . TYR A 1 187 ? -18.969 33.281 8.461 1 96.38 187 TYR A O 1
ATOM 1500 N N . PHE A 1 188 ? -20.375 31.75 7.773 1 97.19 188 PHE A N 1
ATOM 1501 C CA . PHE A 1 188 ? -19.688 30.594 8.328 1 97.19 188 PHE A CA 1
ATOM 1502 C C . PHE A 1 188 ? -19.031 29.766 7.223 1 97.19 188 PHE A C 1
ATOM 1504 O O . PHE A 1 188 ? -19.688 28.984 6.547 1 97.19 188 PHE A O 1
ATOM 1511 N N . LYS A 1 189 ? -17.75 29.922 7.117 1 96.5 189 LYS A N 1
ATOM 1512 C CA . LYS A 1 189 ? -17.078 29.438 5.918 1 96.5 189 LYS A CA 1
ATOM 1513 C C . LYS A 1 189 ? -16.141 28.281 6.238 1 96.5 189 LYS A C 1
ATOM 1515 O O . LYS A 1 189 ? -15.211 28.422 7.027 1 96.5 189 LYS A O 1
ATOM 1520 N N . PRO A 1 190 ? -16.391 27.125 5.609 1 97.19 190 PRO A N 1
ATOM 1521 C CA . PRO A 1 190 ? -15.484 26 5.801 1 97.19 190 PRO A CA 1
ATOM 1522 C C . PRO A 1 190 ? -14.172 26.172 5.035 1 97.19 190 PRO A C 1
ATOM 1524 O O . PRO A 1 190 ? -14.172 26.672 3.906 1 97.19 190 PRO A O 1
ATOM 1527 N N . VAL A 1 191 ? -13.133 25.828 5.68 1 97.88 191 VAL A N 1
ATOM 1528 C CA . VAL A 1 191 ? -11.781 25.844 5.121 1 97.88 191 VAL A CA 1
ATOM 1529 C C . VAL A 1 191 ? -11.141 24.469 5.301 1 97.88 191 VAL A C 1
ATOM 1531 O O . VAL A 1 191 ? -11.25 23.859 6.367 1 97.88 191 VAL A O 1
ATOM 1534 N N . LEU A 1 192 ? -10.57 23.953 4.207 1 98.12 192 LEU A N 1
ATOM 1535 C CA . LEU A 1 192 ? -9.828 22.703 4.273 1 98.12 192 LEU A CA 1
ATOM 1536 C C . LEU A 1 192 ? -8.352 22.953 4.543 1 98.12 192 LEU A C 1
ATOM 1538 O O . LEU A 1 192 ? -7.688 23.656 3.773 1 98.12 192 LEU A O 1
ATOM 1542 N N . CYS A 1 193 ? -7.848 22.484 5.637 1 98.25 193 CYS A N 1
ATOM 1543 C CA . CYS A 1 193 ? -6.422 22.531 5.93 1 98.25 193 CYS A CA 1
ATOM 1544 C C . CYS A 1 193 ? -5.754 21.188 5.664 1 98.25 193 CYS A C 1
ATOM 1546 O O . CYS A 1 193 ? -6.352 20.141 5.902 1 98.25 193 CYS A O 1
ATOM 1548 N N . TYR A 1 194 ? -4.547 21.234 5.125 1 97.94 194 TYR A N 1
ATOM 1549 C CA . TYR A 1 194 ? -3.893 20.016 4.656 1 97.94 194 TYR A CA 1
ATOM 1550 C C . TYR A 1 194 ? -2.391 20.078 4.898 1 97.94 194 TYR A C 1
ATOM 1552 O O . TYR A 1 194 ? -1.815 21.172 5.012 1 97.94 194 TYR A O 1
ATOM 1560 N N . LEU A 1 195 ? -1.809 18.938 5.078 1 97.75 195 LEU A N 1
ATOM 1561 C CA . LEU A 1 195 ? -0.361 18.781 5.156 1 97.75 195 LEU A CA 1
ATOM 1562 C C . LEU A 1 195 ? 0.227 18.453 3.787 1 97.75 195 LEU A C 1
ATOM 1564 O O . LEU A 1 195 ? -0.257 17.562 3.094 1 97.75 195 LEU A O 1
ATOM 1568 N N . GLU A 1 196 ? 1.209 19.25 3.41 1 97.12 196 GLU A N 1
ATOM 1569 C CA . GLU A 1 196 ? 1.898 19.078 2.135 1 97.12 196 GLU A CA 1
ATOM 1570 C C . GLU A 1 196 ? 3.357 18.688 2.342 1 97.12 196 GLU A C 1
ATOM 1572 O O . GLU A 1 196 ? 4.016 19.172 3.262 1 97.12 196 GLU A O 1
ATOM 1577 N N . GLY A 1 197 ? 3.844 17.719 1.514 1 96.69 197 GLY A N 1
ATOM 1578 C CA . GLY A 1 197 ? 5.234 17.312 1.579 1 96.69 197 GLY A CA 1
ATOM 1579 C C . GLY A 1 197 ? 5.848 17.047 0.215 1 96.69 197 GLY A C 1
ATOM 1580 O O . GLY A 1 197 ? 5.133 16.75 -0.746 1 96.69 197 GLY A O 1
ATOM 1581 N N . THR A 1 198 ? 7.145 17.234 0.13 1 96.69 198 THR A N 1
ATOM 1582 C CA . THR A 1 198 ? 7.855 17 -1.122 1 96.69 198 THR A CA 1
ATOM 1583 C C . THR A 1 198 ? 9.352 16.828 -0.873 1 96.69 198 THR A C 1
ATOM 1585 O O . THR A 1 198 ? 9.852 17.172 0.201 1 96.69 198 THR A O 1
ATOM 1588 N N . TRP A 1 199 ? 10 16.219 -1.807 1 96.31 199 TRP A N 1
ATOM 1589 C CA . TRP A 1 199 ? 11.461 16.172 -1.84 1 96.31 199 TRP A CA 1
ATOM 1590 C C . TRP A 1 199 ? 12.039 17.453 -2.42 1 96.31 199 TR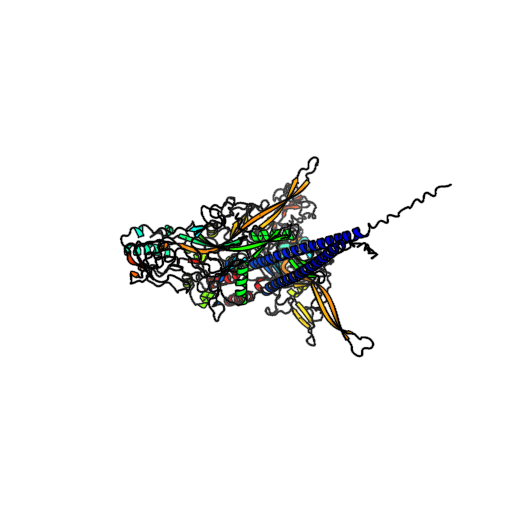P A C 1
ATOM 1592 O O . TRP A 1 199 ? 11.688 17.859 -3.533 1 96.31 199 TRP A O 1
ATOM 1602 N N . THR A 1 200 ? 12.984 18.062 -1.721 1 95.31 200 THR A N 1
ATOM 1603 C CA . THR A 1 200 ? 13.508 19.344 -2.162 1 95.31 200 THR A CA 1
ATOM 1604 C C . THR A 1 200 ? 15.016 19.281 -2.348 1 95.31 200 THR A C 1
ATOM 1606 O O . THR A 1 200 ? 15.688 18.438 -1.758 1 95.31 200 THR A O 1
ATOM 1609 N N . LEU A 1 201 ? 15.516 20.203 -3.176 1 92.19 201 LEU A N 1
ATOM 1610 C CA . LEU A 1 201 ? 16.938 20.328 -3.432 1 92.19 201 LEU A CA 1
ATOM 1611 C C . LEU A 1 201 ? 17.531 21.469 -2.611 1 92.19 201 LEU A C 1
ATOM 1613 O O . LEU A 1 201 ? 18.75 21.672 -2.604 1 92.19 201 LEU A O 1
ATOM 1617 N N . THR A 1 202 ? 16.781 22.078 -1.869 1 81.19 202 THR A N 1
ATOM 1618 C CA . THR A 1 202 ? 17.219 23.281 -1.154 1 81.19 202 THR A CA 1
ATOM 1619 C C . THR A 1 202 ? 17.781 22.906 0.22 1 81.19 202 THR A C 1
ATOM 1621 O O . THR A 1 202 ? 17.469 21.828 0.749 1 81.19 202 THR A O 1
ATOM 1624 N N . ASP A 1 203 ? 18.547 23.844 0.684 1 78.88 203 ASP A N 1
ATOM 1625 C CA . ASP A 1 203 ? 19.062 23.703 2.041 1 78.88 203 ASP A CA 1
ATOM 1626 C C . ASP A 1 203 ? 18.172 24.438 3.047 1 78.88 203 ASP A C 1
ATOM 1628 O O . ASP A 1 203 ? 18.438 24.391 4.254 1 78.88 203 ASP A O 1
ATOM 1632 N N . SER A 1 204 ? 17.172 24.938 2.496 1 79.25 204 SER A N 1
ATOM 1633 C CA . SER A 1 204 ? 16.281 25.688 3.369 1 79.25 204 SER A CA 1
ATOM 1634 C C . SER A 1 204 ? 15.219 24.781 3.986 1 79.25 204 SER A C 1
ATOM 1636 O O . SER A 1 204 ? 14.891 23.734 3.43 1 79.25 204 SER A O 1
ATOM 1638 N N . PHE A 1 205 ? 14.805 25.297 5.262 1 76.5 205 PHE A N 1
ATOM 1639 C CA . PHE A 1 205 ? 13.695 24.641 5.941 1 76.5 205 PHE A CA 1
ATOM 1640 C C . PHE A 1 205 ? 12.375 25.328 5.609 1 76.5 205 PHE A C 1
ATOM 1642 O O . PHE A 1 205 ? 12.297 26.562 5.586 1 76.5 205 PHE A O 1
ATOM 1649 N N . ASP A 1 206 ? 11.336 24.719 5.223 1 70.38 206 ASP A N 1
ATOM 1650 C CA . ASP A 1 206 ? 10.086 25.312 4.758 1 70.38 206 ASP A CA 1
ATOM 1651 C C . ASP A 1 206 ? 9.023 25.281 5.852 1 70.38 206 ASP A C 1
ATOM 1653 O O . ASP A 1 206 ? 7.855 25.578 5.594 1 70.38 206 ASP A O 1
ATOM 1657 N N . GLN A 1 207 ? 9.43 25.125 7.027 1 72.62 207 GLN A N 1
ATOM 1658 C CA . GLN A 1 207 ? 8.469 25.078 8.125 1 72.62 207 GLN A CA 1
ATOM 1659 C C . GLN A 1 207 ? 8.211 26.484 8.672 1 72.62 207 GLN A C 1
ATOM 1661 O O . GLN A 1 207 ? 9 27.406 8.445 1 72.62 207 GLN A O 1
ATOM 1666 N N . ARG A 1 208 ? 7.047 26.547 9.25 1 69.12 208 ARG A N 1
ATOM 1667 C CA . ARG A 1 208 ? 6.688 27.812 9.859 1 69.12 208 ARG A CA 1
ATOM 1668 C C . ARG A 1 208 ? 7.758 28.281 10.836 1 69.12 208 ARG A C 1
ATOM 1670 O O . ARG A 1 208 ? 8.188 29.438 10.805 1 69.12 208 ARG A O 1
ATOM 1677 N N . PHE A 1 209 ? 8.055 27.312 11.703 1 73 209 PHE A N 1
ATOM 1678 C CA . PHE A 1 209 ? 9.133 27.609 12.633 1 73 209 PHE A CA 1
ATOM 1679 C C . PHE A 1 209 ? 10.445 27 12.141 1 73 209 PHE A C 1
ATOM 1681 O O . PHE A 1 209 ? 10.492 25.828 11.766 1 73 209 PHE A O 1
ATOM 1688 N N . GLU A 1 210 ? 11.367 27.906 12.078 1 78.81 210 GLU A N 1
ATOM 1689 C CA . GLU A 1 210 ? 12.68 27.375 11.727 1 78.81 210 GLU A CA 1
ATOM 1690 C C . GLU A 1 210 ? 13.18 26.391 12.773 1 78.81 210 GLU A C 1
ATOM 1692 O O . GLU A 1 210 ? 13.102 26.656 13.977 1 78.81 210 GLU A O 1
ATOM 1697 N N . PRO A 1 211 ? 13.547 25.312 12.211 1 83.69 211 PRO A N 1
ATOM 1698 C CA . PRO A 1 211 ? 14.141 24.375 13.172 1 83.69 211 PRO A CA 1
ATOM 1699 C C . PRO A 1 211 ? 15.352 24.969 13.883 1 83.69 211 PRO A C 1
ATOM 1701 O O . PRO A 1 211 ? 16.016 25.859 13.359 1 83.69 211 PRO A O 1
ATOM 1704 N N . GLU A 1 212 ? 15.547 24.547 15.031 1 86.31 212 GLU A N 1
ATOM 1705 C CA . GLU A 1 212 ? 16.734 24.953 15.773 1 86.31 212 GLU A CA 1
ATOM 1706 C C . GLU A 1 212 ? 17.969 24.219 15.281 1 86.31 212 GLU A C 1
ATOM 1708 O O . GLU A 1 212 ? 18.594 23.453 16.031 1 86.31 212 GLU A O 1
ATOM 1713 N N . ALA A 1 213 ? 18.219 24.438 14.102 1 90.06 213 ALA A N 1
ATOM 1714 C CA . ALA A 1 213 ? 19.391 23.891 13.414 1 90.06 213 ALA A CA 1
ATOM 1715 C C . ALA A 1 213 ? 19.828 24.797 12.273 1 90.06 213 ALA A C 1
ATOM 1717 O O . ALA A 1 213 ? 19 25.344 11.562 1 90.06 213 ALA A O 1
ATOM 1718 N N . ASN A 1 214 ? 21.125 24.906 12.055 1 86.06 214 ASN A N 1
ATOM 1719 C CA . ASN A 1 214 ? 21.656 25.781 11.023 1 86.06 214 ASN A CA 1
ATOM 1720 C C . ASN A 1 214 ? 21.875 25.047 9.703 1 86.06 214 ASN A C 1
ATOM 1722 O O . ASN A 1 214 ? 22.156 25.656 8.68 1 86.06 214 ASN A O 1
ATOM 1726 N N . SER A 1 215 ? 21.812 23.797 9.828 1 87.06 215 SER A N 1
ATOM 1727 C CA . SER A 1 215 ? 22 22.969 8.641 1 87.06 215 SER A CA 1
ATOM 1728 C C . SER A 1 215 ? 21.25 21.641 8.773 1 87.06 215 SER A C 1
ATOM 1730 O O . SER A 1 215 ? 20.859 21.25 9.867 1 87.06 215 SER A O 1
ATOM 1732 N N . TRP A 1 216 ? 21.141 21.031 7.684 1 89.12 216 TRP A N 1
ATOM 1733 C CA . TRP A 1 216 ? 20.5 19.719 7.668 1 89.12 216 TRP A CA 1
ATOM 1734 C C . TRP A 1 216 ? 21.297 18.703 8.477 1 89.12 216 TRP A C 1
ATOM 1736 O O . TRP A 1 216 ? 20.719 17.844 9.141 1 89.12 216 TRP A O 1
ATOM 1746 N N . GLU A 1 217 ? 22.578 18.766 8.414 1 88.88 217 GLU A N 1
ATOM 1747 C CA . GLU A 1 217 ? 23.438 17.875 9.18 1 88.88 217 GLU A CA 1
ATOM 1748 C C . GLU A 1 217 ? 23.266 18.078 10.68 1 88.88 217 GLU A C 1
ATOM 1750 O O . GLU A 1 217 ? 23.188 17.109 11.438 1 88.88 217 GLU A O 1
ATOM 1755 N N . GLU A 1 218 ? 23.234 19.312 10.984 1 90.88 218 GLU A N 1
ATOM 1756 C CA . GLU A 1 218 ? 23.016 19.609 12.398 1 90.88 218 GLU A CA 1
ATOM 1757 C C . GLU A 1 218 ? 21.656 19.109 12.859 1 90.88 218 GLU A C 1
ATOM 1759 O O . GLU A 1 218 ? 21.531 18.516 13.938 1 90.88 218 GLU A O 1
ATOM 1764 N N . LEU A 1 219 ? 20.641 19.391 12.062 1 92.38 219 LEU A N 1
ATOM 1765 C CA . LEU A 1 219 ? 19.312 18.922 12.398 1 92.38 219 LEU A CA 1
ATOM 1766 C C . LEU A 1 219 ? 19.297 17.406 12.594 1 92.38 219 LEU A C 1
ATOM 1768 O O . LEU A 1 219 ? 18.781 16.906 13.594 1 92.38 219 LEU A O 1
ATOM 1772 N N . THR A 1 220 ? 19.906 16.688 11.695 1 91.75 220 THR A N 1
ATOM 1773 C CA . THR A 1 220 ? 19.938 15.227 11.758 1 91.75 220 THR A CA 1
ATOM 1774 C C . THR A 1 220 ? 20.672 14.766 13.023 1 91.75 220 THR A C 1
ATOM 1776 O O . THR A 1 220 ? 20.219 13.828 13.695 1 91.75 220 THR A O 1
ATOM 1779 N N . ASN A 1 221 ? 21.719 15.398 13.352 1 91.75 221 ASN A N 1
ATOM 1780 C CA . ASN A 1 221 ? 22.484 15.023 14.539 1 91.75 221 ASN A CA 1
ATOM 1781 C C . ASN A 1 221 ? 21.672 15.242 15.812 1 91.75 221 ASN A C 1
ATOM 1783 O O . ASN A 1 221 ? 21.703 14.414 16.719 1 91.75 221 ASN A O 1
ATOM 1787 N N . LYS A 1 222 ? 21.016 16.297 15.836 1 92.25 222 LYS A N 1
ATOM 1788 C CA . LYS A 1 222 ? 20.203 16.594 17.016 1 92.25 222 LYS A CA 1
ATOM 1789 C C . LYS A 1 222 ? 19.047 15.602 17.156 1 92.25 222 LYS A C 1
ATOM 1791 O O . LYS A 1 222 ? 18.734 15.148 18.25 1 92.25 222 LYS A O 1
ATOM 1796 N N . VAL A 1 223 ? 18.438 15.32 16.094 1 93.5 223 VAL A N 1
ATOM 1797 C CA . VAL A 1 223 ? 17.328 14.359 16.109 1 93.5 223 VAL A CA 1
ATOM 1798 C C . VAL A 1 223 ? 17.859 12.984 16.5 1 93.5 223 VAL A C 1
ATOM 1800 O O . VAL A 1 223 ? 17.234 12.289 17.312 1 93.5 223 VAL A O 1
ATOM 1803 N N . ARG A 1 224 ? 19 12.547 16.016 1 92.75 224 ARG A N 1
ATOM 1804 C CA . ARG A 1 224 ? 19.609 11.266 16.375 1 92.75 224 ARG A CA 1
ATOM 1805 C C . ARG A 1 224 ? 19.953 11.227 17.859 1 92.75 224 ARG A C 1
ATOM 1807 O O . ARG A 1 224 ? 19.797 10.195 18.516 1 92.75 224 ARG A O 1
ATOM 1814 N N . TYR A 1 225 ? 20.453 12.352 18.281 1 91.19 225 TYR A N 1
ATOM 1815 C CA . TYR A 1 225 ? 20.766 12.445 19.703 1 91.19 225 TYR A CA 1
ATOM 1816 C C . TYR A 1 225 ? 19.5 12.242 20.531 1 91.19 225 TYR A C 1
ATOM 1818 O O . TYR A 1 225 ? 19.516 11.5 21.531 1 91.19 225 TYR A O 1
ATOM 1826 N N . SER A 1 226 ? 18.422 12.898 20.125 1 90.62 226 SER A N 1
ATOM 1827 C CA . SER A 1 226 ? 17.156 12.75 20.812 1 90.62 226 SER A CA 1
ATOM 1828 C C . SER A 1 226 ? 16.672 11.305 20.781 1 90.62 226 SER A C 1
ATOM 1830 O O . SER A 1 226 ? 16.203 10.773 21.797 1 90.62 226 SER A O 1
ATOM 1832 N N . ALA A 1 227 ? 16.797 10.664 19.719 1 89.75 227 ALA A N 1
ATOM 1833 C CA . ALA A 1 227 ? 16.391 9.266 19.594 1 89.75 227 ALA A CA 1
ATOM 1834 C C . ALA A 1 227 ? 17.266 8.352 20.453 1 89.75 227 ALA A C 1
ATOM 1836 O O . ALA A 1 227 ? 16.75 7.434 21.094 1 89.75 227 ALA A O 1
ATOM 1837 N N . TYR A 1 228 ? 18.547 8.648 20.516 1 89.44 228 TYR A N 1
ATOM 1838 C CA . TYR A 1 228 ? 19.5 7.832 21.25 1 89.44 228 TYR A CA 1
ATOM 1839 C C . TYR A 1 228 ? 19.25 7.945 22.75 1 89.44 228 TYR A C 1
ATOM 1841 O O . TYR A 1 228 ? 19.312 6.945 23.469 1 89.44 228 TYR A O 1
ATOM 1849 N N . THR A 1 229 ? 18.859 9.07 23.188 1 90.19 229 THR A N 1
ATOM 1850 C CA . THR A 1 229 ? 18.75 9.32 24.625 1 90.19 229 THR A CA 1
ATOM 1851 C C . THR A 1 229 ? 17.312 9.141 25.094 1 90.19 229 THR A C 1
ATOM 1853 O O . THR A 1 229 ? 17.047 9.047 26.297 1 90.19 229 THR A O 1
ATOM 1856 N N . GLY A 1 230 ? 16.422 9.219 24.141 1 88.19 230 GLY A N 1
ATOM 1857 C CA . GLY A 1 230 ? 15 9.219 24.484 1 88.19 230 GLY A CA 1
ATOM 1858 C C . GLY A 1 230 ? 14.508 10.555 25 1 88.19 230 GLY A C 1
ATOM 1859 O O . GLY A 1 230 ? 13.5 10.617 25.703 1 88.19 230 GLY A O 1
ATOM 1860 N N . THR A 1 231 ? 15.234 11.602 24.656 1 85.25 231 THR A N 1
ATOM 1861 C CA . THR A 1 231 ? 14.859 12.922 25.156 1 85.25 231 THR A CA 1
ATOM 1862 C C . THR A 1 231 ? 14.031 13.672 24.109 1 85.25 231 THR A C 1
ATOM 1864 O O . THR A 1 231 ? 14.086 13.352 22.922 1 85.25 231 THR A O 1
ATOM 1867 N N . LYS A 1 232 ? 13.289 14.562 24.625 1 85.44 232 LYS A N 1
ATOM 1868 C CA . LYS A 1 232 ? 12.539 15.5 23.797 1 85.44 232 LYS A CA 1
ATOM 1869 C C . LYS A 1 232 ? 13.188 16.891 23.812 1 85.44 232 LYS A C 1
ATOM 1871 O O . LYS A 1 232 ? 13.625 17.359 24.875 1 85.44 232 LYS A O 1
ATOM 1876 N N . PHE A 1 233 ? 13.258 17.359 22.625 1 84.69 233 PHE A N 1
ATOM 1877 C CA . PHE A 1 233 ? 13.711 18.75 22.578 1 84.69 233 PHE A CA 1
ATOM 1878 C C . PHE A 1 233 ? 12.625 19.688 23.094 1 84.69 233 PHE A C 1
ATOM 1880 O O . PHE A 1 233 ? 11.523 19.734 22.531 1 84.69 233 PHE A O 1
ATOM 1887 N N . GLN A 1 234 ? 12.836 20.484 24.047 1 82.56 234 GLN A N 1
ATOM 1888 C CA . GLN A 1 234 ? 11.828 21.219 24.812 1 82.56 234 GLN A CA 1
ATOM 1889 C C . GLN A 1 234 ? 11.141 22.266 23.938 1 82.56 234 GLN A C 1
ATOM 1891 O O . GLN A 1 234 ? 9.945 22.531 24.094 1 82.56 234 GLN A O 1
ATOM 1896 N N . SER A 1 235 ? 11.922 22.875 23.094 1 82.75 235 SER A N 1
ATOM 1897 C CA . SER A 1 235 ? 11.32 23.906 22.25 1 82.75 235 SER A CA 1
ATOM 1898 C C . SER A 1 235 ? 10.516 23.281 21.109 1 82.75 235 SER A C 1
ATOM 1900 O O . SER A 1 235 ? 9.844 23.984 20.359 1 82.75 235 SER A O 1
ATOM 1902 N N . GLU A 1 236 ? 10.531 21.938 20.984 1 87.19 236 GLU A N 1
ATOM 1903 C CA . GLU A 1 236 ? 9.781 21.188 19.969 1 87.19 236 GLU A CA 1
ATOM 1904 C C . GLU A 1 236 ? 10.062 21.719 18.578 1 87.19 236 GLU A C 1
ATOM 1906 O O . GLU A 1 236 ? 9.141 21.875 17.766 1 87.19 236 GLU A O 1
ATOM 1911 N N . LYS A 1 237 ? 11.312 22.031 18.281 1 89.69 237 LYS A N 1
ATOM 1912 C CA . LYS A 1 237 ? 11.695 22.625 17 1 89.69 237 LYS A CA 1
ATOM 1913 C C . LYS A 1 237 ? 12.555 21.672 16.188 1 89.69 237 LYS A C 1
ATOM 1915 O O . LYS A 1 237 ? 13.281 22.094 15.281 1 89.69 237 LYS A O 1
ATOM 1920 N N . LEU A 1 238 ? 12.555 20.406 16.594 1 90.19 238 LEU A N 1
ATOM 1921 C CA . LEU A 1 238 ? 13.305 19.406 15.836 1 90.19 238 LEU A CA 1
ATOM 1922 C C . LEU A 1 238 ? 12.352 18.453 15.117 1 90.19 238 LEU A C 1
ATOM 1924 O O . LEU A 1 238 ? 11.422 17.922 15.727 1 90.19 238 LEU A O 1
ATOM 1928 N N . ALA A 1 239 ? 12.586 18.375 13.867 1 91.06 239 ALA A N 1
ATOM 1929 C CA . ALA A 1 239 ? 11.836 17.453 13.023 1 91.06 239 ALA A CA 1
ATOM 1930 C C . ALA A 1 239 ? 12.758 16.422 12.391 1 91.06 239 ALA A C 1
ATOM 1932 O O . ALA A 1 239 ? 13.898 16.719 12.039 1 91.06 239 ALA A O 1
ATOM 1933 N N . HIS A 1 240 ? 12.281 15.227 12.391 1 93.88 240 HIS A N 1
ATOM 1934 C CA . HIS A 1 240 ? 12.977 14.25 11.555 1 93.88 240 HIS A CA 1
ATOM 1935 C C . HIS A 1 240 ? 12.539 14.359 10.102 1 93.88 240 HIS A C 1
ATOM 1937 O O . HIS A 1 240 ? 11.422 13.969 9.75 1 93.88 240 HIS A O 1
ATOM 1943 N N . LEU A 1 241 ? 13.445 14.805 9.305 1 93.56 241 LEU A N 1
ATOM 1944 C CA . LEU A 1 241 ? 13.258 14.953 7.863 1 93.56 241 LEU A CA 1
ATOM 1945 C C . LEU A 1 241 ? 14.242 14.086 7.09 1 93.56 241 LEU A C 1
ATOM 1947 O O . LEU A 1 241 ? 15.422 14.43 6.984 1 93.56 241 LEU A O 1
ATOM 1951 N N . PRO A 1 242 ? 13.727 13.039 6.48 1 93.44 242 PRO A N 1
ATOM 1952 C CA . PRO A 1 242 ? 14.648 12.109 5.828 1 93.44 242 PRO A CA 1
ATOM 1953 C C . PRO A 1 242 ? 15.305 12.703 4.586 1 93.44 242 PRO A C 1
ATOM 1955 O O . PRO A 1 242 ? 14.859 13.734 4.074 1 93.44 242 PRO A O 1
ATOM 1958 N N . THR A 1 243 ? 16.406 12.055 4.227 1 91.56 243 THR A N 1
ATOM 1959 C CA . THR A 1 243 ? 17.125 12.344 2.996 1 91.56 243 THR A CA 1
ATOM 1960 C C . THR A 1 243 ? 17.078 11.156 2.041 1 91.56 243 THR A C 1
ATOM 1962 O O . THR A 1 243 ? 17 10.008 2.479 1 91.56 243 THR A O 1
ATOM 1965 N N . THR A 1 244 ? 17.031 11.5 0.771 1 91.75 244 THR A N 1
ATOM 1966 C CA . THR A 1 244 ? 17.031 10.438 -0.227 1 91.75 244 THR A CA 1
ATOM 1967 C C . THR A 1 244 ? 17.969 10.773 -1.378 1 91.75 244 THR A C 1
ATOM 1969 O O . THR A 1 244 ? 18.406 11.914 -1.515 1 91.75 244 THR A O 1
ATOM 1972 N N . MET A 1 245 ? 18.391 9.695 -2.066 1 90.62 245 MET A N 1
ATOM 1973 C CA . MET A 1 245 ? 19.062 9.859 -3.352 1 90.62 245 MET A CA 1
ATOM 1974 C C . MET A 1 245 ? 18.062 9.82 -4.5 1 90.62 245 MET A C 1
ATOM 1976 O O . MET A 1 245 ? 17.453 8.773 -4.762 1 90.62 245 MET A O 1
ATOM 1980 N N . MET A 1 246 ? 17.906 10.945 -5.152 1 89.56 246 MET A N 1
ATOM 1981 C CA . MET A 1 246 ? 16.875 11.078 -6.184 1 89.56 246 MET A CA 1
ATOM 1982 C C . MET A 1 246 ? 17.359 10.492 -7.508 1 89.56 246 MET A C 1
ATOM 1984 O O . MET A 1 246 ? 16.578 9.883 -8.242 1 89.56 246 MET A O 1
ATOM 1988 N N . SER A 1 247 ? 18.562 10.742 -7.824 1 85.5 247 SER A N 1
ATOM 1989 C CA . SER A 1 247 ? 19.141 10.258 -9.078 1 85.5 247 SER A CA 1
ATOM 1990 C C . SER A 1 247 ? 20.656 10.141 -8.984 1 85.5 247 SER A C 1
ATOM 1992 O O . SER A 1 247 ? 21.25 10.516 -7.969 1 85.5 247 SER A O 1
ATOM 1994 N N . MET A 1 248 ? 21.094 9.422 -9.961 1 84.19 248 MET A N 1
ATOM 1995 C CA . MET A 1 248 ? 22.531 9.305 -10.117 1 84.19 248 MET A CA 1
ATOM 1996 C C . MET A 1 248 ? 22.984 9.828 -11.477 1 84.19 248 MET A C 1
ATOM 1998 O O . MET A 1 248 ? 22.375 9.508 -12.5 1 84.19 248 MET A O 1
ATOM 2002 N N . ASN A 1 249 ? 23.953 10.695 -11.312 1 79.06 249 ASN A N 1
ATOM 2003 C CA . ASN A 1 249 ? 24.562 11.086 -12.586 1 79.06 249 ASN A CA 1
ATOM 2004 C C . ASN A 1 249 ? 25.172 9.883 -13.312 1 79.06 249 ASN A C 1
ATOM 2006 O O . ASN A 1 249 ? 26.047 9.211 -12.766 1 79.06 249 ASN A O 1
ATOM 2010 N N . SER A 1 250 ? 24.703 9.648 -14.484 1 70 250 SER A N 1
ATOM 2011 C CA . SER A 1 250 ? 25.125 8.445 -15.203 1 70 250 SER A CA 1
ATOM 2012 C C . SER A 1 250 ? 26.594 8.516 -15.586 1 70 250 SER A C 1
ATOM 2014 O O . SER A 1 250 ? 27.25 7.48 -15.742 1 70 250 SER A O 1
ATOM 2016 N N . THR A 1 251 ? 27.125 9.688 -15.703 1 68.5 251 THR A N 1
ATOM 2017 C CA . THR A 1 251 ? 28.5 9.867 -16.172 1 68.5 251 THR A CA 1
ATOM 2018 C C . THR A 1 251 ? 29.469 9.859 -14.992 1 68.5 251 THR A C 1
ATOM 2020 O O . THR A 1 251 ? 30.484 9.156 -15.023 1 68.5 251 THR A O 1
ATOM 2023 N N . THR A 1 252 ? 29.094 10.555 -14.008 1 72.81 252 THR A N 1
ATOM 2024 C CA . THR A 1 252 ? 30.031 10.75 -12.914 1 72.81 252 THR A CA 1
ATOM 2025 C C . THR A 1 252 ? 29.75 9.789 -11.773 1 72.81 252 THR A C 1
ATOM 2027 O O . THR A 1 252 ? 30.594 9.578 -10.898 1 72.81 252 THR A O 1
ATOM 2030 N N . GLY A 1 253 ? 28.562 9.289 -11.789 1 78 253 GLY A N 1
ATOM 2031 C CA . GLY A 1 253 ? 28.156 8.43 -10.688 1 78 253 GLY A CA 1
ATOM 2032 C C . GLY A 1 253 ? 27.797 9.203 -9.43 1 78 253 GLY A C 1
ATOM 2033 O O . GLY A 1 253 ? 27.578 8.609 -8.375 1 78 253 GLY A O 1
ATOM 2034 N N . GLU A 1 254 ? 27.75 10.492 -9.516 1 82.44 254 GLU A N 1
ATOM 2035 C CA . GLU A 1 254 ? 27.438 11.328 -8.359 1 82.44 254 GLU A CA 1
ATOM 2036 C C . GLU A 1 254 ? 25.938 11.328 -8.055 1 82.44 254 GLU A C 1
ATOM 2038 O O . GLU A 1 254 ? 25.125 11.555 -8.953 1 82.44 254 GLU A O 1
ATOM 2043 N N . PRO A 1 255 ? 25.641 11.062 -6.781 1 87.31 255 PRO A N 1
ATOM 2044 C CA . PRO A 1 255 ? 24.219 11.062 -6.41 1 87.31 255 PRO A CA 1
ATOM 2045 C C . PRO A 1 255 ? 23.656 12.469 -6.23 1 87.31 255 PRO A C 1
ATOM 2047 O O . PRO A 1 255 ? 24.375 13.375 -5.805 1 87.31 255 PRO A O 1
ATOM 2050 N N . GLN A 1 256 ? 22.453 12.664 -6.66 1 88.5 256 GLN A N 1
ATOM 2051 C CA . GLN A 1 256 ? 21.688 13.844 -6.285 1 88.5 256 GLN A CA 1
ATOM 2052 C C . GLN A 1 256 ? 20.844 13.578 -5.047 1 88.5 256 GLN A C 1
ATOM 2054 O O . GLN A 1 256 ? 19.938 12.734 -5.074 1 88.5 256 GLN A O 1
ATOM 2059 N N . TYR A 1 257 ? 21.125 14.367 -4.031 1 90.94 257 TYR A N 1
ATOM 2060 C CA . TYR A 1 257 ? 20.391 14.188 -2.775 1 90.94 257 TYR A CA 1
ATOM 2061 C C . TYR A 1 257 ? 19.203 15.133 -2.701 1 90.94 257 TYR A C 1
ATOM 2063 O O . TYR A 1 257 ? 19.219 16.219 -3.27 1 90.94 257 TYR A O 1
ATOM 2071 N N . ALA A 1 258 ? 18.203 14.68 -2.143 1 93.94 258 ALA A N 1
ATOM 2072 C CA . ALA A 1 258 ? 17.031 15.492 -1.827 1 93.94 258 ALA A CA 1
ATOM 2073 C C . ALA A 1 258 ? 16.641 15.336 -0.362 1 93.94 258 ALA A C 1
ATOM 2075 O O . ALA A 1 258 ? 16.922 14.305 0.258 1 93.94 258 ALA A O 1
ATOM 2076 N N . ARG A 1 259 ? 16.031 16.391 0.095 1 93.44 259 ARG A N 1
ATOM 2077 C CA . ARG A 1 259 ? 15.594 16.406 1.485 1 93.44 259 ARG A CA 1
ATOM 2078 C C . ARG A 1 259 ? 14.086 16.609 1.577 1 93.44 259 ARG A C 1
ATOM 2080 O O . ARG A 1 259 ? 13.508 17.391 0.811 1 93.44 259 ARG A O 1
ATOM 2087 N N . TRP A 1 260 ? 13.547 15.938 2.533 1 95.06 260 TRP A N 1
ATOM 2088 C CA . TRP A 1 260 ? 12.102 16.047 2.715 1 95.06 260 TRP A CA 1
ATOM 2089 C C . TRP A 1 260 ? 11.742 17.359 3.404 1 95.06 260 TRP A C 1
ATOM 2091 O O . TRP A 1 260 ? 12.398 17.766 4.367 1 95.06 260 TRP A O 1
ATOM 2101 N N . ASN A 1 261 ? 10.734 18.016 2.881 1 94.38 261 ASN A N 1
ATOM 2102 C CA . ASN A 1 261 ? 10.141 19.188 3.508 1 94.38 261 ASN A CA 1
ATOM 2103 C C . ASN A 1 261 ? 8.617 19.109 3.539 1 94.38 261 ASN A C 1
ATOM 2105 O O . ASN A 1 261 ? 8.016 18.391 2.734 1 94.38 261 ASN A O 1
ATOM 2109 N N . TYR A 1 262 ? 8.07 19.812 4.5 1 95.12 262 TYR A N 1
ATOM 2110 C CA . TYR A 1 262 ? 6.617 19.812 4.621 1 95.12 262 TYR A CA 1
ATOM 2111 C C . TYR A 1 262 ? 6.113 21.188 5.07 1 95.12 262 TYR A C 1
ATOM 2113 O O . TYR A 1 262 ? 6.887 22 5.57 1 95.12 262 TYR A O 1
ATOM 2121 N N . ARG A 1 263 ? 4.852 21.422 4.867 1 94.44 263 ARG A N 1
ATOM 2122 C CA . ARG A 1 263 ? 4.141 22.578 5.395 1 94.44 263 ARG A CA 1
ATOM 2123 C C . ARG A 1 263 ? 2.645 22.312 5.5 1 94.44 263 ARG A C 1
ATOM 2125 O O . ARG A 1 263 ? 2.143 21.344 4.906 1 94.44 263 ARG A O 1
ATOM 2132 N N . THR A 1 264 ? 2.018 23.062 6.332 1 96.25 264 THR A N 1
ATOM 2133 C CA . THR A 1 264 ? 0.564 23 6.449 1 96.25 264 THR A CA 1
ATOM 2134 C C . THR A 1 264 ? -0.071 24.266 5.867 1 96.25 264 THR A C 1
ATOM 2136 O O . THR A 1 264 ? 0.355 25.375 6.176 1 96.25 264 THR A O 1
ATOM 2139 N N . LEU A 1 265 ? -1.002 24.078 4.973 1 96.88 265 LEU A N 1
ATOM 2140 C CA . LEU A 1 265 ? -1.759 25.172 4.375 1 96.88 265 LEU A CA 1
ATOM 2141 C C . LEU A 1 265 ? -3.258 24.906 4.469 1 96.88 265 LEU A C 1
ATOM 2143 O O . LEU A 1 265 ? -3.68 23.797 4.812 1 96.88 265 LEU A O 1
ATOM 2147 N N . CYS A 1 266 ? -3.941 25.953 4.23 1 97.69 266 CYS A N 1
ATOM 2148 C CA . CYS A 1 266 ? -5.395 25.828 4.184 1 97.69 266 CYS A CA 1
ATOM 2149 C C . CYS A 1 266 ? -5.941 26.344 2.855 1 97.69 266 CYS A C 1
ATOM 2151 O O . CYS A 1 266 ? -5.227 27.016 2.105 1 97.69 266 CYS A O 1
ATOM 2153 N N . SER A 1 267 ? -7.105 25.922 2.539 1 97.75 267 SER A N 1
ATOM 2154 C CA . SER A 1 267 ? -7.805 26.359 1.334 1 97.75 267 SER A CA 1
ATOM 2155 C C . SER A 1 267 ? -9.297 26.531 1.593 1 97.75 267 SER A C 1
ATOM 2157 O O . SER A 1 267 ? -9.977 25.578 1.993 1 97.75 267 SER A O 1
ATOM 2159 N N . PRO A 1 268 ? -9.781 27.781 1.337 1 96.75 268 PRO A N 1
ATOM 2160 C CA . PRO A 1 268 ? -11.234 27.938 1.448 1 96.75 268 PRO A CA 1
ATOM 2161 C C . PRO A 1 268 ? -12 27.016 0.501 1 96.75 268 PRO A C 1
ATOM 2163 O O . PRO A 1 268 ? -11.602 26.844 -0.652 1 96.75 268 PRO A O 1
ATOM 2166 N N . LEU A 1 269 ? -13.008 26.438 1.033 1 94.94 269 LEU A N 1
ATOM 2167 C CA . LEU A 1 269 ? -13.828 25.562 0.205 1 94.94 269 LEU A CA 1
ATOM 2168 C C . LEU A 1 269 ? -14.891 26.359 -0.542 1 94.94 269 LEU A C 1
ATOM 2170 O O . LEU A 1 269 ? -15.5 27.266 0.021 1 94.94 269 LEU A O 1
ATOM 2174 N N . LYS A 1 270 ? -15.055 25.984 -1.793 1 83.25 270 LYS A N 1
ATOM 2175 C CA . LYS A 1 270 ? -15.977 26.734 -2.65 1 83.25 270 LYS A CA 1
ATOM 2176 C C . LYS A 1 270 ? -17.422 26.312 -2.396 1 83.25 270 LYS A C 1
ATOM 2178 O O . LYS A 1 270 ? -18.344 27.094 -2.654 1 83.25 270 LYS A O 1
ATOM 2183 N N . GLU A 1 271 ? -17.578 25.141 -2.021 1 86.12 271 GLU A N 1
ATOM 2184 C CA . GLU A 1 271 ? -18.906 24.625 -1.698 1 86.12 271 GLU A CA 1
ATOM 2185 C C . GLU A 1 271 ? -19.109 24.516 -0.189 1 86.12 271 GLU A C 1
ATOM 2187 O O . GLU A 1 271 ? -18.141 24.344 0.558 1 86.12 271 GLU A O 1
ATOM 2192 N N . ASP A 1 272 ? -20.391 24.688 0.101 1 87.44 272 ASP A N 1
ATOM 2193 C CA . ASP A 1 272 ? -20.719 24.516 1.515 1 87.44 272 ASP A CA 1
ATOM 2194 C C . ASP A 1 272 ? -20.562 23.047 1.938 1 87.44 272 ASP A C 1
ATOM 2196 O O . ASP A 1 272 ? -20.75 22.141 1.129 1 87.44 272 ASP A O 1
ATOM 2200 N N . VAL A 1 273 ? -20.109 22.922 3.176 1 92.62 273 VAL A N 1
ATOM 2201 C CA . VAL A 1 273 ? -20.016 21.625 3.814 1 92.62 273 VAL A CA 1
ATOM 2202 C C . VAL A 1 273 ? -20.922 21.578 5.039 1 92.62 273 VAL A C 1
ATOM 2204 O O . VAL A 1 273 ? -20.625 22.203 6.066 1 92.62 273 VAL A O 1
ATOM 2207 N N . ALA A 1 274 ? -22.031 20.828 4.871 1 92 274 ALA A N 1
ATOM 2208 C CA . ALA A 1 274 ? -22.938 20.688 6.004 1 92 274 ALA A CA 1
ATOM 2209 C C . ALA A 1 274 ? -22.297 19.859 7.113 1 92 274 ALA A C 1
ATOM 2211 O O . ALA A 1 274 ? -21.516 18.938 6.84 1 92 274 ALA A O 1
ATOM 2212 N N . LEU A 1 275 ? -22.688 20.219 8.359 1 92.38 275 LEU A N 1
ATOM 2213 C CA . LEU A 1 275 ? -22.141 19.469 9.484 1 92.38 275 LEU A CA 1
ATOM 2214 C C . LEU A 1 275 ? -22.547 18 9.391 1 92.38 275 LEU A C 1
ATOM 2216 O O . LEU A 1 275 ? -21.812 17.109 9.859 1 92.38 275 LEU A O 1
ATOM 2220 N N . GLY A 1 276 ? -23.625 17.703 8.727 1 88.25 276 GLY A N 1
ATOM 2221 C CA . GLY A 1 276 ? -24.078 16.344 8.531 1 88.25 276 GLY A CA 1
ATOM 2222 C C . GLY A 1 276 ? -23.188 15.539 7.605 1 88.25 276 GLY A C 1
ATOM 2223 O O . GLY A 1 276 ? -23.266 14.312 7.586 1 88.25 276 GLY A O 1
ATOM 2224 N N . ASP A 1 277 ? -22.406 16.281 6.848 1 90.19 277 ASP A N 1
ATOM 2225 C CA . ASP A 1 277 ? -21.469 15.594 5.961 1 90.19 277 ASP A CA 1
ATOM 2226 C C . ASP A 1 277 ? -20.25 15.078 6.734 1 90.19 277 ASP A C 1
ATOM 2228 O O . ASP A 1 277 ? -19.484 14.258 6.223 1 90.19 277 ASP A O 1
ATOM 2232 N N . LEU A 1 278 ? -20.094 15.609 7.914 1 92.56 278 LEU A N 1
ATOM 2233 C CA . LEU A 1 278 ? -18.969 15.203 8.766 1 92.56 278 LEU A CA 1
ATOM 2234 C C . LEU A 1 278 ? -19.438 14.219 9.828 1 92.56 278 LEU A C 1
ATOM 2236 O O . LEU A 1 278 ? -19.969 14.617 10.859 1 92.56 278 LEU A O 1
ATOM 2240 N N . ARG A 1 279 ? -19.094 13 9.602 1 89.38 279 ARG A N 1
ATOM 2241 C CA . ARG A 1 279 ? -19.547 11.953 10.508 1 89.38 279 ARG A CA 1
ATOM 2242 C C . ARG A 1 279 ? -18.438 11.555 11.477 1 89.38 279 ARG A C 1
ATOM 2244 O O . ARG A 1 279 ? -17.297 11.328 11.07 1 89.38 279 ARG A O 1
ATOM 2251 N N . PRO A 1 280 ? -18.844 11.477 12.719 1 89.69 280 PRO A N 1
ATOM 2252 C CA . PRO A 1 280 ? -17.812 11.086 13.695 1 89.69 280 PRO A CA 1
ATOM 2253 C C . PRO A 1 280 ? -17.344 9.641 13.508 1 89.69 280 PRO A C 1
ATOM 2255 O O . PRO A 1 280 ? -18.156 8.766 13.188 1 89.69 280 PRO A O 1
ATOM 2258 N N . VAL A 1 281 ? -16.078 9.422 13.648 1 88.69 281 VAL A N 1
ATOM 2259 C CA . VAL A 1 281 ? -15.477 8.094 13.648 1 88.69 281 VAL A CA 1
ATOM 2260 C C . VAL A 1 281 ? -15.391 7.566 15.078 1 88.69 281 VAL A C 1
ATOM 2262 O O . VAL A 1 281 ? -15.062 8.312 16 1 88.69 281 VAL A O 1
ATOM 2265 N N . ASP A 1 282 ? -15.633 6.289 15.281 1 85.25 282 ASP A N 1
ATOM 2266 C CA . ASP A 1 282 ? -15.555 5.703 16.609 1 85.25 282 ASP A CA 1
ATOM 2267 C C . ASP A 1 282 ? -14.117 5.316 16.969 1 85.25 282 ASP A C 1
ATOM 2269 O O . ASP A 1 282 ? -13.625 4.281 16.516 1 85.25 282 ASP A O 1
ATOM 2273 N N . GLU A 1 283 ? -13.578 6.082 17.766 1 88 283 GLU A N 1
ATOM 2274 C CA . GLU A 1 283 ? -12.281 5.727 18.359 1 88 283 GLU A CA 1
ATOM 2275 C C . GLU A 1 283 ? -12.461 4.859 19.594 1 88 283 GLU A C 1
ATOM 2277 O O . GLU A 1 283 ? -12.445 5.363 20.719 1 88 283 GLU A O 1
ATOM 2282 N N . LEU A 1 284 ? -12.461 3.615 19.391 1 85.88 284 LEU A N 1
ATOM 2283 C CA . LEU A 1 284 ? -12.875 2.668 20.422 1 85.88 284 LEU A CA 1
ATOM 2284 C C . LEU A 1 284 ? -11.898 2.686 21.594 1 85.88 284 LEU A C 1
ATOM 2286 O O . LEU A 1 284 ? -12.305 2.535 22.75 1 85.88 284 LEU A O 1
ATOM 2290 N N . SER A 1 285 ? -10.664 2.818 21.312 1 84.31 285 SER A N 1
ATOM 2291 C CA . SER A 1 285 ? -9.68 2.812 22.391 1 84.31 285 SER A CA 1
ATOM 2292 C C . SER A 1 285 ? -9.945 3.93 23.391 1 84.31 285 SER A C 1
ATOM 2294 O O . SER A 1 285 ? -9.953 3.693 24.594 1 84.31 285 SER A O 1
ATOM 2296 N N . TYR A 1 286 ? -10.211 5.012 22.844 1 83.69 286 TYR A N 1
ATOM 2297 C CA . TYR A 1 286 ? -10.484 6.156 23.703 1 83.69 286 TYR A CA 1
ATOM 2298 C C . TYR A 1 286 ? -11.844 6.023 24.375 1 83.69 286 TYR A C 1
ATOM 2300 O O . TYR A 1 286 ? -11.984 6.332 25.562 1 83.69 286 TYR A O 1
ATOM 2308 N N . ARG A 1 287 ? -12.789 5.633 23.672 1 86.31 287 ARG A N 1
ATOM 2309 C CA . ARG A 1 287 ? -14.141 5.512 24.219 1 86.31 287 ARG A CA 1
ATOM 2310 C C . ARG A 1 287 ? -14.18 4.508 25.359 1 86.31 287 ARG A C 1
ATOM 2312 O O . ARG A 1 287 ? -14.766 4.781 26.406 1 86.31 287 ARG A O 1
ATOM 2319 N N . VAL A 1 288 ? -13.562 3.461 25.156 1 84.25 288 VAL A N 1
ATOM 2320 C CA . VAL A 1 288 ? -13.547 2.422 26.172 1 84.25 288 VAL A CA 1
ATOM 2321 C C . VAL A 1 288 ? -12.734 2.889 27.375 1 84.25 288 VAL A C 1
ATOM 2323 O O . VAL A 1 288 ? -13.109 2.654 28.531 1 84.25 288 VAL A O 1
ATOM 2326 N N . ALA A 1 289 ? -11.664 3.52 27.141 1 82.06 289 ALA A N 1
ATOM 2327 C CA . ALA A 1 289 ? -10.789 3.998 28.203 1 82.06 289 ALA A CA 1
ATOM 2328 C C . ALA A 1 289 ? -11.523 4.977 29.109 1 82.06 289 ALA A C 1
ATOM 2330 O O . ALA A 1 289 ? -11.289 5.004 30.328 1 82.06 289 ALA A O 1
ATOM 2331 N N . THR A 1 290 ? -12.383 5.727 28.562 1 83.06 290 THR A N 1
ATOM 2332 C CA . THR A 1 290 ? -12.992 6.809 29.328 1 83.06 290 THR A CA 1
ATOM 2333 C C . THR A 1 290 ? -14.438 6.469 29.688 1 83.06 290 THR A C 1
ATOM 2335 O O . THR A 1 290 ? -15.039 7.125 30.547 1 83.06 290 THR A O 1
ATOM 2338 N N . GLY A 1 291 ? -15 5.492 29 1 84.94 291 GLY A N 1
ATOM 2339 C CA . GLY A 1 291 ? -16.391 5.129 29.234 1 84.94 291 GLY A CA 1
ATOM 2340 C C . GLY A 1 291 ? -17.375 6.102 28.625 1 84.94 291 GLY A C 1
ATOM 2341 O O . GLY A 1 291 ? -18.562 6.098 28.969 1 84.94 291 GLY A O 1
ATOM 2342 N N . ASN A 1 292 ? -16.891 6.93 27.75 1 84.75 292 ASN A N 1
ATOM 2343 C CA . ASN A 1 292 ? -17.734 7.957 27.141 1 84.75 292 ASN A CA 1
ATOM 2344 C C . ASN A 1 292 ? -18.562 7.398 25.984 1 84.75 292 ASN A C 1
ATOM 2346 O O . ASN A 1 292 ? -18.203 6.367 25.422 1 84.75 292 ASN A O 1
ATOM 2350 N N . SER A 1 293 ? -19.641 8.086 25.719 1 83.94 293 SER A N 1
ATOM 2351 C CA . SER A 1 293 ? -20.484 7.715 24.578 1 83.94 293 SER A CA 1
ATOM 2352 C C . SER A 1 293 ? -19.906 8.258 23.281 1 83.94 293 SER A C 1
ATOM 2354 O O . SER A 1 293 ? -19.047 9.133 23.281 1 83.94 293 SER A O 1
ATOM 2356 N N . ARG A 1 294 ? -20.422 7.793 22.234 1 79.81 294 ARG A N 1
ATOM 2357 C CA . ARG A 1 294 ? -20.031 8.273 20.922 1 79.81 294 ARG A CA 1
ATOM 2358 C C . ARG A 1 294 ? -20.406 9.742 20.734 1 79.81 294 ARG A C 1
ATOM 2360 O O . ARG A 1 294 ? -19.656 10.5 20.094 1 79.81 294 ARG A O 1
ATOM 2367 N N . VAL A 1 295 ? -21.531 10.039 21.219 1 78.25 295 VAL A N 1
ATOM 2368 C CA . VAL A 1 295 ? -22 11.414 21.109 1 78.25 295 VAL A CA 1
ATOM 2369 C C . VAL A 1 295 ? -21.062 12.344 21.875 1 78.25 295 VAL A C 1
ATOM 2371 O O . VAL A 1 295 ? -20.75 13.438 21.406 1 78.25 295 VAL A O 1
ATOM 2374 N N . PHE A 1 296 ? -20.641 11.891 22.953 1 82.75 296 PHE A N 1
ATOM 2375 C CA . PHE A 1 296 ? -19.719 12.695 23.75 1 82.75 296 PHE A CA 1
ATOM 2376 C C . PHE A 1 296 ? -18.422 12.93 22.984 1 82.75 296 PHE A C 1
ATOM 2378 O O . PHE A 1 296 ? -17.906 14.047 22.953 1 82.75 296 PHE A O 1
ATOM 2385 N N . ILE A 1 297 ? -18 11.914 22.344 1 79.62 297 ILE A N 1
ATOM 2386 C CA . ILE A 1 297 ? -16.688 12 21.688 1 79.62 297 ILE A CA 1
ATOM 2387 C C . ILE A 1 297 ? -16.781 12.961 20.5 1 79.62 297 ILE A C 1
ATOM 2389 O O . ILE A 1 297 ? -15.82 13.68 20.203 1 79.62 297 ILE A O 1
ATOM 2393 N N . SER A 1 298 ? -17.875 13.008 19.891 1 81.62 298 SER A N 1
ATOM 2394 C CA . SER A 1 298 ? -18.031 13.906 18.75 1 81.62 298 SER A CA 1
ATOM 2395 C C . SER A 1 298 ? -17.984 15.367 19.188 1 81.62 298 SER A C 1
ATOM 2397 O O . SER A 1 298 ? -17.688 16.25 18.375 1 81.62 298 SER A O 1
ATOM 2399 N N . ASN A 1 299 ? -18.234 15.586 20.469 1 84.69 299 ASN A N 1
ATOM 2400 C CA . ASN A 1 299 ? -18.234 16.938 20.984 1 84.69 299 ASN A CA 1
ATOM 2401 C C . ASN A 1 299 ? -17 17.219 21.844 1 84.69 299 ASN A C 1
ATOM 2403 O O . ASN A 1 299 ? -16.922 18.25 22.516 1 84.69 299 ASN A O 1
ATOM 2407 N N . ASP A 1 300 ? -16.125 16.297 21.75 1 88.31 300 ASP A N 1
ATOM 2408 C CA . ASP A 1 300 ? -14.836 16.391 22.438 1 88.31 300 ASP A CA 1
ATOM 2409 C C . ASP A 1 300 ? -13.703 16.672 21.453 1 88.31 300 ASP A C 1
ATOM 2411 O O . ASP A 1 300 ? -13.812 16.344 20.266 1 88.31 300 ASP A O 1
ATOM 2415 N N . ARG A 1 301 ? -12.688 17.375 21.938 1 91.75 301 ARG A N 1
ATOM 2416 C CA . ARG A 1 301 ? -11.555 17.703 21.078 1 91.75 301 ARG A CA 1
ATOM 2417 C C . ARG A 1 301 ? -10.93 16.438 20.516 1 91.75 301 ARG A C 1
ATOM 2419 O O . ARG A 1 301 ? -10.172 16.484 19.531 1 91.75 301 ARG A O 1
ATOM 2426 N N . ARG A 1 302 ? -11.227 15.336 21.047 1 91.94 302 ARG A N 1
ATOM 2427 C CA . ARG A 1 302 ? -10.695 14.047 20.625 1 91.94 302 ARG A CA 1
ATOM 2428 C C . ARG A 1 302 ? -11.508 13.477 19.469 1 91.94 302 ARG A C 1
ATOM 2430 O O . ARG A 1 302 ? -11.148 12.453 18.891 1 91.94 302 ARG A O 1
ATOM 2437 N N . GLY A 1 303 ? -12.5 14.156 19.047 1 92.94 303 GLY A N 1
ATOM 2438 C CA . GLY A 1 303 ? -13.344 13.672 17.953 1 92.94 303 GLY A CA 1
ATOM 2439 C C . GLY A 1 303 ? -12.648 13.695 16.609 1 92.94 303 GLY A C 1
ATOM 2440 O O . GLY A 1 303 ? -11.977 14.672 16.266 1 92.94 303 GLY A O 1
ATOM 2441 N N . ARG A 1 304 ? -12.781 12.609 15.867 1 94.12 304 ARG A N 1
ATOM 2442 C CA . ARG A 1 304 ? -12.383 12.5 14.469 1 94.12 304 ARG A CA 1
ATOM 2443 C C . ARG A 1 304 ? -13.594 12.297 13.562 1 94.12 304 ARG A C 1
ATOM 2445 O O . ARG A 1 304 ? -14.609 11.75 13.992 1 94.12 304 ARG A O 1
ATOM 2452 N N . PHE A 1 305 ? -13.406 12.742 12.359 1 94.12 305 PHE A N 1
ATOM 2453 C CA . PHE A 1 305 ? -14.562 12.719 11.469 1 94.12 305 PHE A CA 1
ATOM 2454 C C . PHE A 1 305 ? -14.172 12.18 10.094 1 94.12 305 PHE A C 1
ATOM 2456 O O . PHE A 1 305 ? -12.992 12.141 9.75 1 94.12 305 PHE A O 1
ATOM 2463 N N . VAL A 1 306 ? -15.125 11.664 9.391 1 90.31 306 VAL A N 1
ATOM 2464 C CA . VAL A 1 306 ? -14.992 11.305 7.984 1 90.31 306 VAL A CA 1
ATOM 2465 C C . VAL A 1 306 ? -16 12.086 7.148 1 90.31 306 VAL A C 1
ATOM 2467 O O . VAL A 1 306 ? -17.094 12.406 7.629 1 90.31 306 VAL A O 1
ATOM 2470 N N . PHE A 1 307 ? -15.555 12.477 6.055 1 89 307 PHE A N 1
ATOM 2471 C CA . PHE A 1 307 ? -16.469 13.141 5.125 1 89 307 PHE A CA 1
ATOM 2472 C C . PHE A 1 307 ? -17.406 12.125 4.473 1 89 307 PHE A C 1
ATOM 2474 O O . PHE A 1 307 ? -16.953 11.211 3.783 1 89 307 PHE A O 1
ATOM 2481 N N . PHE A 1 308 ? -18.609 12.297 4.723 1 83.62 308 PHE A N 1
ATOM 2482 C CA . PHE A 1 308 ? -19.625 11.375 4.234 1 83.62 308 PHE A CA 1
ATOM 2483 C C . PHE A 1 308 ? -20.594 12.086 3.283 1 83.62 308 PHE A C 1
ATOM 2485 O O . PHE A 1 308 ? -21.172 13.117 3.629 1 83.62 308 PHE A O 1
ATOM 2492 N N . GLU A 1 309 ? -20.656 11.516 2.082 1 77.5 309 GLU A N 1
ATOM 2493 C CA . GLU A 1 309 ? -21.594 12.062 1.116 1 77.5 309 GLU A CA 1
ATOM 2494 C C . GLU A 1 309 ? -22.922 11.297 1.142 1 77.5 309 GLU A C 1
ATOM 2496 O O . GLU A 1 309 ? -22.969 10.109 0.814 1 77.5 309 GLU A O 1
ATOM 2501 N N . LYS A 1 310 ? -23.922 12.016 1.505 1 71.69 310 LYS A N 1
ATOM 2502 C CA . LYS A 1 310 ? -25.234 11.406 1.611 1 71.69 310 LYS A CA 1
ATOM 2503 C C . LYS A 1 310 ? -25.719 10.906 0.254 1 71.69 310 LYS A C 1
ATOM 2505 O O . LYS A 1 310 ? -25.547 11.578 -0.762 1 71.69 310 LYS A O 1
ATOM 2510 N N . GLY A 1 311 ? -26.281 9.758 0.225 1 66.94 311 GLY A N 1
ATOM 2511 C CA . GLY A 1 311 ? -26.891 9.211 -0.977 1 66.94 311 GLY A CA 1
ATOM 2512 C C . GLY A 1 311 ? -25.938 8.398 -1.821 1 66.94 311 GLY A C 1
ATOM 2513 O O . GLY A 1 311 ? -26.344 7.762 -2.795 1 66.94 311 GLY A O 1
ATOM 2514 N N . VAL A 1 312 ? -24.734 8.586 -1.506 1 65.44 312 VAL A N 1
ATOM 2515 C CA . VAL A 1 312 ? -23.75 7.836 -2.275 1 65.44 312 VAL A CA 1
ATOM 2516 C C . VAL A 1 312 ? -23.469 6.492 -1.599 1 65.44 312 VAL A C 1
ATOM 2518 O O . VAL A 1 312 ? -23.438 6.406 -0.369 1 65.44 312 VAL A O 1
ATOM 2521 N N . LYS A 1 313 ? -23.5 5.543 -2.494 1 63.53 313 LYS A N 1
ATOM 2522 C CA . LYS A 1 313 ? -23.141 4.23 -1.974 1 63.53 313 LYS A CA 1
ATOM 2523 C C . LYS A 1 313 ? -21.734 4.25 -1.363 1 63.53 313 LYS A C 1
ATOM 2525 O O . LYS A 1 313 ? -20.766 4.559 -2.047 1 63.53 313 LYS A O 1
ATOM 2530 N N . SER A 1 314 ? -21.719 4.004 -0.158 1 61.19 314 SER A N 1
ATOM 2531 C CA . SER A 1 314 ? -20.516 4.207 0.643 1 61.19 314 SER A CA 1
ATOM 2532 C C . SER A 1 314 ? -19.406 3.225 0.251 1 61.19 314 SER A C 1
ATOM 2534 O O . SER A 1 314 ? -18.234 3.488 0.474 1 61.19 314 SER A O 1
ATOM 2536 N N . TRP A 1 315 ? -19.734 2.146 -0.408 1 65.06 315 TRP A N 1
ATOM 2537 C CA . TRP A 1 315 ? -18.75 1.084 -0.543 1 65.06 315 TRP A CA 1
ATOM 2538 C C . TRP A 1 315 ? -17.938 1.26 -1.819 1 65.06 315 TRP A C 1
ATOM 2540 O O . TRP A 1 315 ? -16.828 0.731 -1.932 1 65.06 315 TRP A O 1
ATOM 2550 N N . SER A 1 316 ? -18.328 1.935 -2.812 1 63.62 316 SER A N 1
ATOM 2551 C CA . SER A 1 316 ? -17.453 2.084 -3.961 1 63.62 316 SER A CA 1
ATOM 2552 C C . SER A 1 316 ? -17.828 3.303 -4.797 1 63.62 316 SER A C 1
ATOM 2554 O O . SER A 1 316 ? -18.188 3.17 -5.969 1 63.62 316 SER A O 1
ATOM 2556 N N . PRO A 1 317 ? -17.578 4.395 -4.047 1 66.19 317 PRO A N 1
ATOM 2557 C CA . PRO A 1 317 ? -17.844 5.555 -4.902 1 66.19 317 PRO A CA 1
ATOM 2558 C C . PRO A 1 317 ? -16.75 5.789 -5.934 1 66.19 317 PRO A C 1
ATOM 2560 O O . PRO A 1 317 ? -15.578 5.527 -5.66 1 66.19 317 PRO A O 1
ATOM 2563 N N . ILE A 1 318 ? -17.047 6.094 -7.113 1 67.38 318 ILE A N 1
ATOM 2564 C CA . ILE A 1 318 ? -16.078 6.34 -8.18 1 67.38 318 ILE A CA 1
ATOM 2565 C C . ILE A 1 318 ? -15.352 7.656 -7.918 1 67.38 318 ILE A C 1
ATOM 2567 O O . ILE A 1 318 ? -14.125 7.719 -7.992 1 67.38 318 ILE A O 1
ATOM 2571 N N . TYR A 1 319 ? -16.094 8.758 -7.609 1 82.25 319 TYR A N 1
ATOM 2572 C CA . TYR A 1 319 ? -15.656 10.133 -7.398 1 82.25 319 TYR A CA 1
ATOM 2573 C C . TYR A 1 319 ? -16.578 10.859 -6.434 1 82.25 319 TYR A C 1
ATOM 2575 O O . TYR A 1 319 ? -17.766 11.07 -6.738 1 82.25 319 TYR A O 1
ATOM 2583 N N . THR A 1 320 ? -15.992 11.219 -5.285 1 85.06 320 THR A N 1
ATOM 2584 C CA . THR A 1 320 ? -16.828 11.711 -4.195 1 85.06 320 THR A CA 1
ATOM 2585 C C . THR A 1 320 ? -16.828 13.234 -4.164 1 85.06 320 THR A C 1
ATOM 2587 O O . THR A 1 320 ? -16.062 13.883 -4.887 1 85.06 320 THR A O 1
ATOM 2590 N N . LYS A 1 321 ? -17.75 13.719 -3.361 1 87.75 321 LYS A N 1
ATOM 2591 C CA . LYS A 1 321 ? -17.75 15.156 -3.113 1 87.75 321 LYS A CA 1
ATOM 2592 C C . LYS A 1 321 ? -16.406 15.625 -2.555 1 87.75 321 LYS A C 1
ATOM 2594 O O . LYS A 1 321 ? -15.914 16.688 -2.932 1 87.75 321 LYS A O 1
ATOM 2599 N N . PHE A 1 322 ? -15.891 14.852 -1.72 1 91.31 322 PHE A N 1
ATOM 2600 C CA . PHE A 1 322 ? -14.617 15.258 -1.132 1 91.31 322 PHE A CA 1
ATOM 2601 C C . PHE A 1 322 ? -13.523 15.305 -2.188 1 91.31 322 PHE A C 1
ATOM 2603 O O . PHE A 1 322 ? -12.641 16.172 -2.139 1 91.31 322 PHE A O 1
ATOM 2610 N N . ASP A 1 323 ? -13.547 14.43 -3.129 1 91.75 323 ASP A N 1
ATOM 2611 C CA . ASP A 1 323 ? -12.594 14.477 -4.234 1 91.75 323 ASP A CA 1
ATOM 2612 C C . ASP A 1 323 ? -12.711 15.789 -5.004 1 91.75 323 ASP A C 1
ATOM 2614 O O . ASP A 1 323 ? -11.703 16.422 -5.324 1 91.75 323 ASP A O 1
ATOM 2618 N N . ARG A 1 324 ? -13.898 16.188 -5.227 1 90.81 324 ARG A N 1
ATOM 2619 C CA . ARG A 1 324 ? -14.141 17.438 -5.941 1 90.81 324 ARG A CA 1
ATOM 2620 C C . ARG A 1 324 ? -13.602 18.625 -5.16 1 90.81 324 ARG A C 1
ATOM 2622 O O . ARG A 1 324 ? -13.008 19.531 -5.742 1 90.81 324 ARG A O 1
ATOM 2629 N N . LEU A 1 325 ? -13.797 18.594 -3.914 1 93.5 325 LEU A N 1
ATOM 2630 C CA . LEU A 1 325 ? -13.344 19.688 -3.064 1 93.5 325 LEU A CA 1
ATOM 2631 C C . LEU A 1 325 ? -11.82 19.766 -3.029 1 93.5 325 LEU A C 1
ATOM 2633 O O . LEU A 1 325 ? -11.234 20.828 -3.227 1 93.5 325 LEU A O 1
ATOM 2637 N N . PHE A 1 326 ? -11.195 18.609 -2.828 1 94.62 326 PHE A N 1
ATOM 2638 C CA . PHE A 1 326 ? -9.742 18.609 -2.674 1 94.62 326 PHE A CA 1
ATOM 2639 C C . PHE A 1 326 ? -9.055 18.828 -4.016 1 94.62 326 PHE A C 1
ATOM 2641 O O . PHE A 1 326 ? -7.93 19.328 -4.062 1 94.62 326 PHE A O 1
ATOM 2648 N N . HIS A 1 327 ? -9.734 18.625 -5.09 1 92.88 327 HIS A N 1
ATOM 2649 C CA . HIS A 1 327 ? -9.211 18.844 -6.434 1 92.88 327 HIS A CA 1
ATOM 2650 C C . HIS A 1 327 ? -9.078 20.328 -6.73 1 92.88 327 HIS A C 1
ATOM 2652 O O . HIS A 1 327 ? -8.422 20.719 -7.699 1 92.88 327 HIS A O 1
ATOM 2658 N N . THR A 1 328 ? -9.617 21.125 -5.91 1 94 328 THR A N 1
ATOM 2659 C CA . THR A 1 328 ? -9.508 22.578 -6.117 1 94 328 THR A CA 1
ATOM 2660 C C . THR A 1 328 ? -8.297 23.125 -5.375 1 94 328 THR A C 1
ATOM 2662 O O . THR A 1 328 ? -7.973 24.312 -5.5 1 94 328 THR A O 1
ATOM 2665 N N . VAL A 1 329 ? -7.633 22.344 -4.637 1 97.25 329 VAL A N 1
ATOM 2666 C CA . VAL A 1 329 ? -6.473 22.766 -3.859 1 97.25 329 VAL A CA 1
ATOM 2667 C C . VAL A 1 329 ? -5.219 22.719 -4.734 1 97.25 329 VAL A C 1
ATOM 2669 O O . VAL A 1 329 ? -4.844 21.672 -5.238 1 97.25 329 VAL A O 1
ATOM 2672 N N . PRO A 1 330 ? -4.562 23.812 -4.918 1 97.69 330 PRO A N 1
ATOM 2673 C CA . PRO A 1 330 ? -3.375 23.812 -5.777 1 97.69 330 PRO A CA 1
ATOM 2674 C C . PRO A 1 330 ? -2.148 23.219 -5.094 1 97.69 330 PRO A C 1
ATOM 2676 O O . PRO A 1 330 ? -2.049 23.234 -3.863 1 97.69 330 PRO A O 1
ATOM 2679 N N . GLY A 1 331 ? -1.25 22.703 -5.926 1 97.31 331 GLY A N 1
ATOM 2680 C CA . GLY A 1 331 ? 0.061 22.297 -5.441 1 97.31 331 GLY A CA 1
ATOM 2681 C C . GLY A 1 331 ? 1.033 23.453 -5.32 1 97.31 331 GLY A C 1
ATOM 2682 O O . GLY A 1 331 ? 0.639 24.562 -4.977 1 97.31 331 GLY A O 1
ATOM 2683 N N . MET A 1 332 ? 2.203 23.188 -5.602 1 96.88 332 MET A N 1
ATOM 2684 C CA . MET A 1 332 ? 3.279 24.109 -5.262 1 96.88 332 MET A CA 1
ATOM 2685 C C . MET A 1 332 ? 3.389 25.219 -6.305 1 96.88 332 MET A C 1
ATOM 2687 O O . MET A 1 332 ? 4.09 26.219 -6.09 1 96.88 332 MET A O 1
ATOM 2691 N N . ASN A 1 333 ? 2.686 25.078 -7.43 1 97.56 333 ASN A N 1
ATOM 2692 C CA . ASN A 1 333 ? 2.588 26.188 -8.375 1 97.56 333 ASN A CA 1
ATOM 2693 C C . ASN A 1 333 ? 1.429 27.125 -8.031 1 97.56 333 ASN A C 1
ATOM 2695 O O . ASN A 1 333 ? 1.099 28.016 -8.805 1 97.56 333 ASN A O 1
ATOM 2699 N N . ASN A 1 334 ? 0.79 26.875 -7.035 1 97.81 334 ASN A N 1
ATOM 2700 C CA . ASN A 1 334 ? -0.247 27.734 -6.465 1 97.81 334 ASN A CA 1
ATOM 2701 C C . ASN A 1 334 ? -1.459 27.828 -7.387 1 97.81 334 ASN A C 1
ATOM 2703 O O . ASN A 1 334 ? -1.761 26.891 -8.133 1 97.81 334 ASN A O 1
ATOM 2707 N N . GLY A 1 335 ? -2.309 28.891 -7.23 1 96.62 335 GLY A N 1
ATOM 2708 C CA . GLY A 1 335 ? -3.615 29.031 -7.852 1 96.62 335 GLY A CA 1
ATOM 2709 C C . GLY A 1 335 ? -3.555 29.094 -9.367 1 96.62 335 GLY A C 1
ATOM 2710 O O . GLY A 1 335 ? -4.422 28.547 -10.047 1 96.62 335 GLY A O 1
ATOM 2711 N N . PRO A 1 336 ? -2.553 29.688 -9.922 1 96.5 336 PRO A N 1
ATOM 2712 C CA . PRO A 1 336 ? -2.525 29.828 -11.383 1 96.5 336 PRO A CA 1
ATOM 2713 C C . PRO A 1 336 ? -1.986 28.594 -12.086 1 96.5 336 PRO A C 1
ATOM 2715 O O . PRO A 1 336 ? -1.757 28.609 -13.297 1 96.5 336 PRO A O 1
ATOM 2718 N N . ALA A 1 337 ? -1.659 27.594 -11.359 1 96.19 337 ALA A N 1
ATOM 2719 C CA . ALA A 1 337 ? -1.077 26.391 -11.961 1 96.19 337 ALA A CA 1
ATOM 2720 C C . ALA A 1 337 ? -1.917 25.906 -13.141 1 96.19 337 ALA A C 1
ATOM 2722 O O . ALA A 1 337 ? -3.146 25.844 -13.055 1 96.19 337 ALA A O 1
ATOM 2723 N N . ASP A 1 338 ? -1.297 25.594 -14.266 1 93.81 338 ASP A N 1
ATOM 2724 C CA . ASP A 1 338 ? -1.891 24.984 -15.453 1 93.81 338 ASP A CA 1
ATOM 2725 C C . ASP A 1 338 ? -0.931 23.984 -16.094 1 93.81 338 ASP A C 1
ATOM 2727 O O . ASP A 1 338 ? -0.234 24.312 -17.062 1 93.81 338 ASP A O 1
ATOM 2731 N N . LEU A 1 339 ? -0.969 22.859 -15.492 1 92.25 339 LEU A N 1
ATOM 2732 C CA . LEU A 1 339 ? -0.04 21.812 -15.898 1 92.25 339 LEU A CA 1
ATOM 2733 C C . LEU A 1 339 ? -0.792 20.594 -16.438 1 92.25 339 LEU A C 1
ATOM 2735 O O . LEU A 1 339 ? -1.786 20.172 -15.844 1 92.25 339 LEU A O 1
ATOM 2739 N N . ASN A 1 340 ? -0.462 20.172 -17.562 1 80.75 340 ASN A N 1
ATOM 2740 C CA . ASN A 1 340 ? -1.094 19 -18.172 1 80.75 340 ASN A CA 1
ATOM 2741 C C . ASN A 1 340 ? -0.059 18.047 -18.766 1 80.75 340 ASN A C 1
ATOM 2743 O O . ASN A 1 340 ? -0.35 17.328 -19.719 1 80.75 340 ASN A O 1
ATOM 2747 N N . GLN A 1 341 ? 1.15 18.109 -18.281 1 62.19 341 GLN A N 1
ATOM 2748 C CA . GLN A 1 341 ? 2.211 17.344 -18.922 1 62.19 341 GLN A CA 1
ATOM 2749 C C . GLN A 1 341 ? 2.107 15.859 -18.562 1 62.19 341 GLN A C 1
ATOM 2751 O O . GLN A 1 341 ? 2.125 15.5 -17.375 1 62.19 341 GLN A O 1
ATOM 2756 N N . GLY A 1 342 ? 1.654 15.062 -19.281 1 59.66 342 GLY A N 1
ATOM 2757 C CA . GLY A 1 342 ? 1.624 13.609 -19.297 1 59.66 342 GLY A CA 1
ATOM 2758 C C . GLY A 1 342 ? 2.062 12.984 -18 1 59.66 342 GLY A C 1
ATOM 2759 O O . GLY A 1 342 ? 3.205 13.164 -17.562 1 59.66 342 GLY A O 1
ATOM 2760 N N . SER A 1 343 ? 1.358 12.898 -16.938 1 61.19 343 SER A N 1
ATOM 2761 C CA . SER A 1 343 ? 1.676 12.5 -15.578 1 61.19 343 SER A CA 1
ATOM 2762 C C . SER A 1 343 ? 1.623 10.984 -15.414 1 61.19 343 SER A C 1
ATOM 2764 O O . SER A 1 343 ? 1.823 10.469 -14.32 1 61.19 343 SER A O 1
ATOM 2766 N N . SER A 1 344 ? 1.533 10.289 -16.562 1 62.28 344 SER A N 1
ATOM 2767 C CA . SER A 1 344 ? 1.535 8.828 -16.469 1 62.28 344 SER A CA 1
ATOM 2768 C C . SER A 1 344 ? 2.391 8.203 -17.562 1 62.28 344 SER A C 1
ATOM 2770 O O . SER A 1 344 ? 1.862 7.691 -18.547 1 62.28 344 SER A O 1
ATOM 2772 N N . HIS A 1 345 ? 3.812 8.281 -17.328 1 69.31 345 HIS A N 1
ATOM 2773 C CA . HIS A 1 345 ? 4.793 7.695 -18.234 1 69.31 345 HIS A CA 1
ATOM 2774 C C . HIS A 1 345 ? 4.648 8.258 -19.641 1 69.31 345 HIS A C 1
ATOM 2776 O O . HIS A 1 345 ? 4.617 7.504 -20.609 1 69.31 345 HIS A O 1
ATOM 2782 N N . GLY A 1 346 ? 4.426 9.555 -19.688 1 66.5 346 GLY A N 1
ATOM 2783 C CA . GLY A 1 346 ? 4.391 10.273 -20.953 1 66.5 346 GLY A CA 1
ATOM 2784 C C . GLY A 1 346 ? 2.996 10.375 -21.547 1 66.5 346 GLY A C 1
ATOM 2785 O O . GLY A 1 346 ? 2.801 11 -22.594 1 66.5 346 GLY A O 1
ATOM 2786 N N . ASN A 1 347 ? 2.01 9.789 -20.875 1 73.44 347 ASN A N 1
ATOM 2787 C CA . ASN A 1 347 ? 0.644 9.836 -21.375 1 73.44 347 ASN A CA 1
ATOM 2788 C C . ASN A 1 347 ? -0.164 10.945 -20.719 1 73.44 347 ASN A C 1
ATOM 2790 O O . ASN A 1 347 ? 0.082 11.297 -19.562 1 73.44 347 ASN A O 1
ATOM 2794 N N . LYS A 1 348 ? -1.061 11.43 -21.531 1 76.56 348 LYS A N 1
ATOM 2795 C CA . LYS A 1 348 ? -1.979 12.43 -20.984 1 76.56 348 LYS A CA 1
ATOM 2796 C C . LYS A 1 348 ? -2.973 11.797 -20.016 1 76.56 348 LYS A C 1
ATOM 2798 O O . LYS A 1 348 ? -3.367 10.641 -20.188 1 76.56 348 LYS A O 1
ATOM 2803 N N . VAL A 1 349 ? -3.287 12.625 -19.047 1 85.12 349 VAL A N 1
ATOM 2804 C CA . VAL A 1 349 ? -4.266 12.156 -18.062 1 85.12 349 VAL A CA 1
ATOM 2805 C C . VAL A 1 349 ? -5.488 13.078 -18.078 1 85.12 349 VAL A C 1
ATOM 2807 O O . VAL A 1 349 ? -5.367 14.273 -18.359 1 85.12 349 VAL A O 1
ATOM 2810 N N . PHE A 1 350 ? -6.625 12.484 -17.766 1 87 350 PHE A N 1
ATOM 2811 C CA . PHE A 1 350 ? -7.895 13.195 -17.859 1 87 350 PHE A CA 1
ATOM 2812 C C . PHE A 1 350 ? -8.609 13.211 -16.516 1 87 350 PHE A C 1
ATOM 2814 O O . PHE A 1 350 ? -8.367 12.336 -15.664 1 87 350 PHE A O 1
ATOM 2821 N N . SER A 1 351 ? -9.461 14.211 -16.438 1 88.31 351 SER A N 1
ATOM 2822 C CA . SER A 1 351 ? -10.195 14.383 -15.188 1 88.31 351 SER A CA 1
ATOM 2823 C C . SER A 1 351 ? -11.281 13.328 -15.031 1 88.31 351 SER A C 1
ATOM 2825 O O . SER A 1 351 ? -11.961 12.977 -15.992 1 88.31 351 SER A O 1
ATOM 2827 N N . VAL A 1 352 ? -11.414 12.812 -13.852 1 86.62 352 VAL A N 1
ATOM 2828 C CA . VAL A 1 352 ? -12.469 11.852 -13.531 1 86.62 352 VAL A CA 1
ATOM 2829 C C . VAL A 1 352 ? -13.789 12.578 -13.312 1 86.62 352 VAL A C 1
ATOM 2831 O O . VAL A 1 352 ? -14.859 11.984 -13.414 1 86.62 352 VAL A O 1
ATOM 2834 N N . ALA A 1 353 ? -13.727 13.828 -13.023 1 77.12 353 ALA A N 1
ATOM 2835 C CA . ALA A 1 353 ? -14.906 14.625 -12.68 1 77.12 353 ALA A CA 1
ATOM 2836 C C . ALA A 1 353 ? -15.828 14.797 -13.883 1 77.12 353 ALA A C 1
ATOM 2838 O O . ALA A 1 353 ? -17.031 15.016 -13.734 1 77.12 353 ALA A O 1
ATOM 2839 N N . ASN A 1 354 ? -15.188 14.672 -15 1 71.62 354 ASN A N 1
ATOM 2840 C CA . ASN A 1 354 ? -15.945 15.047 -16.188 1 71.62 354 ASN A CA 1
ATOM 2841 C C . ASN A 1 354 ? -16.25 13.828 -17.062 1 71.62 354 ASN A C 1
ATOM 2843 O O . ASN A 1 354 ? -15.43 12.914 -17.172 1 71.62 354 ASN A O 1
ATOM 2847 N N . GLU A 1 355 ? -17.438 13.891 -17.422 1 66.25 355 GLU A N 1
ATOM 2848 C CA . GLU A 1 355 ? -17.812 12.852 -18.359 1 66.25 355 GLU A CA 1
ATOM 2849 C C . GLU A 1 355 ? -17.047 12.992 -19.688 1 66.25 355 GLU A C 1
ATOM 2851 O O . GLU A 1 355 ? -16.688 11.992 -20.297 1 66.25 355 GLU A O 1
ATOM 2856 N N . THR A 1 356 ? -16.844 14.234 -19.938 1 71.12 356 THR A N 1
ATOM 2857 C CA . THR A 1 356 ? -16.078 14.484 -21.156 1 71.12 356 THR A CA 1
ATOM 2858 C C . THR A 1 356 ? -14.578 14.383 -20.875 1 71.12 356 THR A C 1
ATOM 2860 O O . THR A 1 356 ? -14.133 14.562 -19.75 1 71.12 356 THR A O 1
ATOM 2863 N N . ASP A 1 357 ? -13.945 13.969 -21.891 1 77.88 357 ASP A N 1
ATOM 2864 C CA . ASP A 1 357 ? -12.5 13.805 -21.766 1 77.88 357 ASP A CA 1
ATOM 2865 C C . ASP A 1 357 ? -11.789 15.156 -21.719 1 77.88 357 ASP A C 1
ATOM 2867 O O . ASP A 1 357 ? -11.336 15.656 -22.75 1 77.88 357 ASP A O 1
ATOM 2871 N N . VAL A 1 358 ? -11.859 15.781 -20.516 1 84.62 358 VAL A N 1
ATOM 2872 C CA . VAL A 1 358 ? -11.133 17.031 -20.281 1 84.62 358 VAL A CA 1
ATOM 2873 C C . VAL A 1 358 ? -9.781 16.719 -19.656 1 84.62 358 VAL A C 1
ATOM 2875 O O . VAL A 1 358 ? -9.68 15.898 -18.734 1 84.62 358 VAL A O 1
ATOM 2878 N N . LEU A 1 359 ? -8.812 17.406 -20.219 1 88.38 359 LEU A N 1
ATOM 2879 C CA . LEU A 1 359 ? -7.477 17.234 -19.672 1 88.38 359 LEU A CA 1
ATOM 2880 C C . LEU A 1 359 ? -7.445 17.641 -18.188 1 88.38 359 LEU A C 1
ATOM 2882 O O . LEU A 1 359 ? -8.031 18.656 -17.812 1 88.38 359 LEU A O 1
ATOM 2886 N N . LEU A 1 360 ? -6.828 16.812 -17.406 1 91.06 360 LEU A N 1
ATOM 2887 C CA . LEU A 1 360 ? -6.664 17.094 -15.992 1 91.06 360 LEU A CA 1
ATOM 2888 C C . LEU A 1 360 ? -5.566 18.125 -15.766 1 91.06 360 LEU A C 1
ATOM 2890 O O . LEU A 1 360 ? -4.484 18.031 -16.359 1 91.06 360 LEU A O 1
ATOM 2894 N N . ASN A 1 361 ? -5.852 19.203 -14.992 1 93.56 361 ASN A N 1
ATOM 2895 C CA . ASN A 1 361 ? -4.785 20.062 -14.477 1 93.56 361 ASN A CA 1
ATOM 2896 C C . ASN A 1 361 ? -4.031 19.391 -13.336 1 93.56 361 ASN A C 1
ATOM 2898 O O . ASN A 1 361 ? -4.465 19.438 -12.18 1 93.56 361 ASN A O 1
ATOM 2902 N N . THR A 1 362 ? -2.875 18.875 -13.664 1 93.88 362 THR A N 1
ATOM 2903 C CA . THR A 1 362 ? -2.123 18.078 -12.711 1 93.88 362 THR A CA 1
ATOM 2904 C C . THR A 1 362 ? -1.428 18.953 -11.68 1 93.88 362 THR A C 1
ATOM 2906 O O . THR A 1 362 ? -0.775 18.453 -10.766 1 93.88 362 THR A O 1
ATOM 2909 N N . GLY A 1 363 ? -1.533 20.312 -11.812 1 96.25 363 GLY A N 1
ATOM 2910 C CA . GLY A 1 363 ? -0.991 21.219 -10.812 1 96.25 363 GLY A CA 1
ATOM 2911 C C . GLY A 1 363 ? -1.85 21.312 -9.57 1 96.25 363 GLY A C 1
ATOM 2912 O O . GLY A 1 363 ? -1.471 21.984 -8.602 1 96.25 363 GLY A O 1
ATOM 2913 N N . PHE A 1 364 ? -2.984 20.672 -9.641 1 96.88 364 PHE A N 1
ATOM 2914 C CA . PHE A 1 364 ? -3.889 20.609 -8.5 1 96.88 364 PHE A CA 1
ATOM 2915 C C . PHE A 1 364 ? -3.918 19.188 -7.914 1 96.88 364 PHE A C 1
ATOM 2917 O O . PHE A 1 364 ? -3.771 18.219 -8.648 1 96.88 364 PHE A O 1
ATOM 2924 N N . TYR A 1 365 ? -4.109 19.141 -6.621 1 96.69 365 TYR A N 1
ATOM 2925 C CA . TYR A 1 365 ? -4.062 17.844 -5.957 1 96.69 365 TYR A CA 1
ATOM 2926 C C . TYR A 1 365 ? -5.23 16.969 -6.391 1 96.69 365 TYR A C 1
ATOM 2928 O O . TYR A 1 365 ? -6.379 17.422 -6.414 1 96.69 365 TYR A O 1
ATOM 2936 N N . HIS A 1 366 ? -4.93 15.75 -6.711 1 94.25 366 HIS A N 1
ATOM 2937 C CA . HIS A 1 366 ? -5.891 14.727 -7.094 1 94.25 366 HIS A CA 1
ATOM 2938 C C . HIS A 1 366 ? -5.387 13.336 -6.727 1 94.25 366 HIS A C 1
ATOM 2940 O O . HIS A 1 366 ? -4.176 13.109 -6.645 1 94.25 366 HIS A O 1
ATOM 2946 N N . ARG A 1 367 ? -6.301 12.438 -6.465 1 92.75 367 ARG A N 1
ATOM 2947 C CA . ARG A 1 367 ? -5.859 11.102 -6.074 1 92.75 367 ARG A CA 1
ATOM 2948 C C . ARG A 1 367 ? -6.262 10.07 -7.117 1 92.75 367 ARG A C 1
ATOM 2950 O O . ARG A 1 367 ? -5.93 8.891 -6.992 1 92.75 367 ARG A O 1
ATOM 2957 N N . MET A 1 368 ? -6.961 10.508 -8.164 1 89.38 368 MET A N 1
ATOM 2958 C CA . MET A 1 368 ? -7.328 9.633 -9.273 1 89.38 368 MET A CA 1
ATOM 2959 C C . MET A 1 368 ? -7.355 10.406 -10.586 1 89.38 368 MET A C 1
ATOM 2961 O O . MET A 1 368 ? -7.488 11.633 -10.594 1 89.38 368 MET A O 1
ATOM 2965 N N . PHE A 1 369 ? -7.223 9.711 -11.648 1 86.81 369 PHE A N 1
ATOM 2966 C CA . PHE A 1 369 ? -7.285 10.273 -12.984 1 86.81 369 PHE A CA 1
ATOM 2967 C C . PHE A 1 369 ? -7.73 9.227 -14 1 86.81 369 PHE A C 1
ATOM 2969 O O . PHE A 1 369 ? -7.84 8.047 -13.664 1 86.81 369 PHE A O 1
ATOM 2976 N N . LYS A 1 370 ? -8.117 9.695 -15.141 1 84.44 370 LYS A N 1
ATOM 2977 C CA . LYS A 1 370 ? -8.398 8.797 -16.25 1 84.44 370 LYS A CA 1
ATOM 2978 C C . LYS A 1 370 ? -7.23 8.773 -17.25 1 84.44 370 LYS A C 1
ATOM 2980 O O . LYS A 1 370 ? -6.613 9.812 -17.5 1 84.44 370 LYS A O 1
ATOM 2985 N N . ALA A 1 371 ? -6.863 7.645 -17.656 1 78.81 371 ALA A N 1
ATOM 2986 C CA . ALA A 1 371 ? -5.828 7.492 -18.672 1 78.81 371 ALA A CA 1
ATOM 2987 C C . ALA A 1 371 ? -6.281 6.543 -19.781 1 78.81 371 ALA A C 1
ATOM 2989 O O . ALA A 1 371 ? -7.125 5.672 -19.547 1 78.81 371 ALA A O 1
ATOM 2990 N N . GLU A 1 372 ? -5.801 6.953 -21 1 67.06 372 GLU A N 1
ATOM 2991 C CA . GLU A 1 372 ? -6.156 6.145 -22.172 1 67.06 372 GLU A CA 1
ATOM 2992 C C . GLU A 1 372 ? -5.594 4.73 -22.047 1 67.06 372 GLU A C 1
ATOM 2994 O O . GLU A 1 372 ? -4.453 4.547 -21.625 1 67.06 372 GLU A O 1
ATOM 2999 N N . LYS A 1 373 ? -6.406 3.736 -21.844 1 57.25 373 LYS A N 1
ATOM 3000 C CA . LYS A 1 373 ? -5.906 2.369 -21.969 1 57.25 373 LYS A CA 1
ATOM 3001 C C . LYS A 1 373 ? -5.465 2.074 -23.406 1 57.25 373 LYS A C 1
ATOM 3003 O O . LYS A 1 373 ? -6.066 2.57 -24.359 1 57.25 373 LYS A O 1
ATOM 3008 N N . ARG A 1 374 ? -4.176 1.711 -23.5 1 46.84 374 ARG A N 1
ATOM 3009 C CA . ARG A 1 374 ? -3.799 1.267 -24.844 1 46.84 374 ARG A CA 1
ATOM 3010 C C . ARG A 1 374 ? -4.871 0.362 -25.438 1 46.84 374 ARG A C 1
ATOM 3012 O O . ARG A 1 374 ? -5.332 -0.579 -24.797 1 46.84 374 ARG A O 1
ATOM 3019 N N . GLY A 1 375 ? -5.512 0.676 -26.594 1 43.34 375 GLY A N 1
ATOM 3020 C CA . GLY A 1 375 ? -6.484 0.035 -27.469 1 43.34 375 GLY A CA 1
ATOM 3021 C C . GLY A 1 375 ? -7.895 0.571 -27.281 1 43.34 375 GLY A C 1
ATOM 3022 O O . GLY A 1 375 ? -8.078 1.729 -26.906 1 43.34 375 GLY A O 1
ATOM 3023 N N . ALA A 1 376 ? -8.836 -0.309 -27.594 1 40.19 376 ALA A N 1
ATOM 3024 C CA . ALA A 1 376 ? -10.273 -0.065 -27.75 1 40.19 376 ALA A CA 1
ATOM 3025 C C . ALA A 1 376 ? -10.938 0.126 -26.391 1 40.19 376 ALA A C 1
ATOM 3027 O O . ALA A 1 376 ? -12.125 0.429 -26.312 1 40.19 376 ALA A O 1
ATOM 3028 N N . MET A 1 377 ? -10.234 -0.009 -25.328 1 46.62 377 MET A N 1
ATOM 3029 C CA . MET A 1 377 ? -11.039 -0.162 -24.125 1 46.62 377 MET A CA 1
ATOM 3030 C C . MET A 1 377 ? -11.266 1.185 -23.438 1 46.62 377 MET A C 1
ATOM 3032 O O . MET A 1 377 ? -11.867 1.251 -22.375 1 46.62 377 MET A O 1
ATOM 3036 N N . GLY A 1 378 ? -10.984 2.361 -24.156 1 58.56 378 GLY A N 1
ATOM 3037 C CA . GLY A 1 378 ? -11.367 3.67 -23.641 1 58.56 378 GLY A CA 1
ATOM 3038 C C . GLY A 1 378 ? -10.555 4.098 -22.438 1 58.56 378 GLY A C 1
ATOM 3039 O O . GLY A 1 378 ? -9.445 3.617 -22.219 1 58.56 378 GLY A O 1
ATOM 3040 N N . LEU A 1 379 ? -11.023 5.117 -21.688 1 63.91 379 LEU A N 1
ATOM 3041 C CA . LEU A 1 379 ? -10.375 5.695 -20.516 1 63.91 379 LEU A CA 1
ATOM 3042 C C . LEU A 1 379 ? -10.734 4.91 -19.266 1 63.91 379 LEU A C 1
ATOM 3044 O O . LEU A 1 379 ? -11.891 4.523 -19.078 1 63.91 379 LEU A O 1
ATOM 3048 N N . ARG A 1 380 ? -9.609 4.566 -18.594 1 75.75 380 ARG A N 1
ATOM 3049 C CA . ARG A 1 380 ? -9.844 3.859 -17.344 1 75.75 380 ARG A CA 1
ATOM 3050 C C . ARG A 1 380 ? -9.391 4.699 -16.156 1 75.75 380 ARG A C 1
ATOM 3052 O O . ARG A 1 380 ? -8.391 5.406 -16.234 1 75.75 380 ARG A O 1
ATOM 3059 N N . ARG A 1 381 ? -10.172 4.594 -15.164 1 80.31 381 ARG A N 1
ATOM 3060 C CA . ARG A 1 381 ? -9.859 5.262 -13.906 1 80.31 381 ARG A CA 1
ATOM 3061 C C . ARG A 1 381 ? -8.695 4.574 -13.195 1 80.31 381 ARG A C 1
ATOM 3063 O O . ARG A 1 381 ? -8.625 3.346 -13.156 1 80.31 381 ARG A O 1
ATOM 3070 N N . THR A 1 382 ? -7.797 5.426 -12.766 1 82.88 382 THR A N 1
ATOM 3071 C CA . THR A 1 382 ? -6.621 4.938 -12.062 1 82.88 382 THR A CA 1
ATOM 3072 C C . THR A 1 382 ? -6.363 5.762 -10.805 1 82.88 382 THR A C 1
ATOM 3074 O O . THR A 1 382 ? -6.484 6.988 -10.828 1 82.88 382 THR A O 1
ATOM 3077 N N . PHE A 1 383 ? -6.004 5.113 -9.766 1 86.38 383 PHE A N 1
ATOM 3078 C CA . PHE A 1 383 ? -5.656 5.777 -8.516 1 86.38 383 PHE A CA 1
ATOM 3079 C C . PHE A 1 383 ? -4.172 6.105 -8.469 1 86.38 383 PHE A C 1
ATOM 3081 O O . PHE A 1 383 ? -3.35 5.363 -9.016 1 86.38 383 PHE A O 1
ATOM 3088 N N . ARG A 1 384 ? -3.939 7.211 -7.832 1 88.38 384 ARG A N 1
ATOM 3089 C CA . ARG A 1 384 ? -2.553 7.484 -7.469 1 88.38 384 ARG A CA 1
ATOM 3090 C C . ARG A 1 384 ? -2.057 6.496 -6.414 1 88.38 384 ARG A C 1
ATOM 3092 O O . ARG A 1 384 ? -2.809 6.109 -5.52 1 88.38 384 ARG A O 1
ATOM 3099 N N . GLY A 1 385 ? -0.776 6.137 -6.559 1 85.69 385 GLY A N 1
ATOM 3100 C CA . GLY A 1 385 ? -0.219 5.156 -5.637 1 85.69 385 GLY A CA 1
ATOM 3101 C C . GLY A 1 385 ? -0.58 3.729 -5.996 1 85.69 385 GLY A C 1
ATOM 3102 O O . GLY A 1 385 ? -1.56 3.49 -6.707 1 85.69 385 GLY A O 1
ATOM 3103 N N . PHE A 1 386 ? 0.184 2.836 -5.598 1 83.69 386 PHE A N 1
ATOM 3104 C CA . PHE A 1 386 ? -0.128 1.43 -5.824 1 83.69 386 PHE A CA 1
ATOM 3105 C C . PHE A 1 386 ? -1.359 1.013 -5.027 1 83.69 386 PHE A C 1
ATOM 3107 O O . PHE A 1 386 ? -2.301 0.441 -5.582 1 83.69 386 PHE A O 1
ATOM 3114 N N . ASN A 1 387 ? -1.342 1.246 -3.781 1 84.69 387 ASN A N 1
ATOM 3115 C CA . ASN A 1 387 ? -2.457 1.018 -2.869 1 84.69 387 ASN A CA 1
ATOM 3116 C C . ASN A 1 387 ? -2.504 2.072 -1.767 1 84.69 387 ASN A C 1
ATOM 3118 O O . ASN A 1 387 ? -2.301 1.76 -0.593 1 84.69 387 ASN A O 1
ATOM 3122 N N . ASP A 1 388 ? -2.771 3.264 -2.131 1 90.94 388 ASP A N 1
ATOM 3123 C CA . ASP A 1 388 ? -2.852 4.391 -1.206 1 90.94 388 ASP A CA 1
ATOM 3124 C C . ASP A 1 388 ? -3.994 5.328 -1.583 1 90.94 388 ASP A C 1
ATOM 3126 O O . ASP A 1 388 ? -3.773 6.352 -2.234 1 90.94 388 ASP A O 1
ATOM 3130 N N . PRO A 1 389 ? -5.176 5.035 -1.11 1 90.69 389 PRO A N 1
ATOM 3131 C CA . PRO A 1 389 ? -6.34 5.84 -1.492 1 90.69 389 PRO A CA 1
ATOM 3132 C C . PRO A 1 389 ? -6.312 7.242 -0.888 1 90.69 389 PRO A C 1
ATOM 3134 O O . PRO A 1 389 ? -7.121 8.094 -1.261 1 90.69 389 PRO A O 1
ATOM 3137 N N . THR A 1 390 ? -5.387 7.551 -0.033 1 93.62 390 THR A N 1
ATOM 3138 C CA . THR A 1 390 ? -5.367 8.836 0.656 1 93.62 390 THR A CA 1
ATOM 3139 C C . THR A 1 390 ? -4.211 9.703 0.159 1 93.62 390 THR A C 1
ATOM 3141 O O . THR A 1 390 ? -3.932 10.758 0.723 1 93.62 390 THR A O 1
ATOM 3144 N N . LEU A 1 391 ? -3.564 9.211 -0.863 1 94.25 391 LEU A N 1
ATOM 3145 C CA . LEU A 1 391 ? -2.461 9.961 -1.456 1 94.25 391 LEU A CA 1
ATOM 3146 C C . LEU A 1 391 ? -2.975 10.961 -2.484 1 94.25 391 LEU A C 1
ATOM 3148 O O . LEU A 1 391 ? -3.564 10.57 -3.494 1 94.25 391 LEU A O 1
ATOM 3152 N N . TRP A 1 392 ? -2.762 12.211 -2.258 1 96.44 392 TRP A N 1
ATOM 3153 C CA . TRP A 1 392 ? -3.051 13.289 -3.195 1 96.44 392 TRP A CA 1
ATOM 3154 C C . TRP A 1 392 ? -1.764 13.859 -3.787 1 96.44 392 TRP A C 1
ATOM 3156 O O . TRP A 1 392 ? -0.837 14.211 -3.051 1 96.44 392 TRP A O 1
ATOM 3166 N N . VAL A 1 393 ? -1.734 13.938 -5.074 1 96.19 393 VAL A N 1
ATOM 3167 C CA . VAL A 1 393 ? -0.494 14.32 -5.742 1 96.19 393 VAL A CA 1
ATOM 3168 C C . VAL A 1 393 ? -0.739 15.523 -6.645 1 96.19 393 VAL A C 1
ATOM 3170 O O . VAL A 1 393 ? -1.825 15.672 -7.211 1 96.19 393 VAL A O 1
ATOM 3173 N N . ALA A 1 394 ? 0.248 16.391 -6.789 1 96.75 394 ALA A N 1
ATOM 3174 C CA . ALA A 1 394 ? 0.234 17.5 -7.73 1 96.75 394 ALA A CA 1
ATOM 3175 C C . ALA A 1 394 ? 1.596 17.672 -8.398 1 96.75 394 ALA A C 1
ATOM 3177 O O . ALA A 1 394 ? 2.633 17.594 -7.738 1 96.75 394 ALA A O 1
ATOM 3178 N N . GLU A 1 395 ? 1.536 17.875 -9.648 1 95.06 395 GLU A N 1
ATOM 3179 C CA . GLU A 1 395 ? 2.746 18.188 -10.398 1 95.06 395 GLU A CA 1
ATOM 3180 C C . GLU A 1 395 ? 3.174 19.641 -10.172 1 95.06 395 GLU A C 1
ATOM 3182 O O . GLU A 1 395 ? 2.342 20.5 -9.867 1 95.06 395 GLU A O 1
ATOM 3187 N N . THR A 1 396 ? 4.438 19.875 -10.266 1 96.25 396 THR A N 1
ATOM 3188 C CA . THR A 1 396 ? 4.949 21.234 -10.094 1 96.25 396 THR A CA 1
ATOM 3189 C C . THR A 1 396 ? 6.133 21.484 -11.023 1 96.25 396 THR A C 1
ATOM 3191 O O . THR A 1 396 ? 6.789 20.547 -11.477 1 96.25 396 THR A O 1
ATOM 3194 N N . THR A 1 397 ? 6.375 22.703 -11.32 1 95.38 397 THR A N 1
ATOM 3195 C CA . THR A 1 397 ? 7.531 23.094 -12.109 1 95.38 397 THR A CA 1
ATOM 3196 C C . THR A 1 397 ? 8.562 23.812 -11.242 1 95.38 397 THR A C 1
ATOM 3198 O O . THR A 1 397 ? 9.547 24.344 -11.75 1 95.38 397 THR A O 1
ATOM 3201 N N . GLN A 1 398 ? 8.328 23.844 -9.961 1 95.81 398 GLN A N 1
ATOM 3202 C CA . GLN A 1 398 ? 9.242 24.531 -9.047 1 95.81 398 GLN A CA 1
ATOM 3203 C C . GLN A 1 398 ? 10.617 23.875 -9.055 1 95.81 398 GLN A C 1
ATOM 3205 O O . GLN A 1 398 ? 10.742 22.672 -8.797 1 95.81 398 GLN A O 1
ATOM 3210 N N . GLU A 1 399 ? 11.68 24.703 -9.227 1 95 399 GLU A N 1
ATOM 3211 C CA . GLU A 1 399 ? 13.031 24.172 -9.32 1 95 399 GLU A CA 1
ATOM 3212 C C . GLU A 1 399 ? 13.547 23.703 -7.969 1 95 399 GLU A C 1
ATOM 3214 O O . GLU A 1 399 ? 14.484 22.906 -7.895 1 95 399 GLU A O 1
ATOM 3219 N N . GLU A 1 400 ? 12.938 24.203 -6.91 1 94.5 400 GLU A N 1
ATOM 3220 C CA . GLU A 1 400 ? 13.312 23.797 -5.559 1 94.5 400 GLU A CA 1
ATOM 3221 C C . GLU A 1 400 ? 12.93 22.344 -5.281 1 94.5 400 GLU A C 1
ATOM 3223 O O . GLU A 1 400 ? 13.469 21.719 -4.371 1 94.5 400 GLU A O 1
ATOM 3228 N N . VAL A 1 401 ? 11.922 21.828 -6.016 1 95.88 401 VAL A N 1
ATOM 3229 C CA . VAL A 1 401 ? 11.469 20.453 -5.844 1 95.88 401 VAL A CA 1
ATOM 3230 C C . VAL A 1 401 ? 12.344 19.516 -6.664 1 95.88 401 VAL A C 1
ATOM 3232 O O . VAL A 1 401 ? 12.664 19.797 -7.82 1 95.88 401 VAL A O 1
ATOM 3235 N N . ALA A 1 402 ? 12.75 18.406 -6.027 1 95.69 402 ALA A N 1
ATOM 3236 C CA . ALA A 1 402 ? 13.656 17.453 -6.684 1 95.69 402 ALA A CA 1
ATOM 3237 C C . ALA A 1 402 ? 12.961 16.75 -7.84 1 95.69 402 ALA A C 1
ATOM 3239 O O . ALA A 1 402 ? 11.859 16.203 -7.68 1 95.69 402 ALA A O 1
ATOM 3240 N N . PRO A 1 403 ? 13.562 16.719 -9 1 93.44 403 PRO A N 1
ATOM 3241 C CA . PRO A 1 403 ? 12.969 16.031 -10.148 1 93.44 403 PRO A CA 1
ATOM 3242 C C . PRO A 1 403 ? 13.25 14.531 -10.148 1 93.44 403 PRO A C 1
ATOM 3244 O O . PRO A 1 403 ? 14.289 14.094 -9.641 1 93.44 403 PRO A O 1
ATOM 3247 N N . MET A 1 404 ? 12.383 13.797 -10.648 1 91.81 404 MET A N 1
ATOM 3248 C CA . MET A 1 404 ? 12.586 12.383 -10.945 1 91.81 404 MET A CA 1
ATOM 3249 C C . MET A 1 404 ? 12.711 12.156 -12.445 1 91.81 404 MET A C 1
ATOM 3251 O O . MET A 1 404 ? 11.805 12.5 -13.211 1 91.81 404 MET A O 1
ATOM 3255 N N . PRO A 1 405 ? 13.812 11.609 -12.82 1 87.44 405 PRO A N 1
ATOM 3256 C CA . PRO A 1 405 ? 14.016 11.367 -14.25 1 87.44 405 PRO A CA 1
ATOM 3257 C C . PRO A 1 405 ? 13.344 10.086 -14.734 1 87.44 405 PRO A C 1
ATOM 3259 O O . PRO A 1 405 ? 13.305 9.094 -14.008 1 87.44 405 PRO A O 1
ATOM 3262 N N . LEU A 1 406 ? 12.82 10.055 -15.883 1 87.12 406 LEU A N 1
ATOM 3263 C CA . LEU A 1 406 ? 12.328 8.875 -16.594 1 87.12 406 LEU A CA 1
ATOM 3264 C C . LEU A 1 406 ? 12.812 8.875 -18.031 1 87.12 406 LEU A C 1
ATOM 3266 O O . LEU A 1 406 ? 12.523 9.812 -18.797 1 87.12 406 LEU A O 1
ATOM 3270 N N . THR A 1 407 ? 13.516 7.836 -18.344 1 83.5 407 THR A N 1
ATOM 3271 C CA . THR A 1 407 ? 13.969 7.691 -19.734 1 83.5 407 THR A CA 1
ATOM 3272 C C . THR A 1 407 ? 13.062 6.727 -20.5 1 83.5 407 THR A C 1
ATOM 3274 O O . THR A 1 407 ? 12.836 5.598 -20.047 1 83.5 407 THR A O 1
ATOM 3277 N N . SER A 1 408 ? 12.445 7.191 -21.484 1 78.25 408 SER A N 1
ATOM 3278 C CA . SER A 1 408 ? 11.641 6.359 -22.375 1 78.25 408 SER A CA 1
ATOM 3279 C C . SER A 1 408 ? 12.234 6.309 -23.766 1 78.25 408 SER A C 1
ATOM 3281 O O . SER A 1 408 ? 12.711 7.32 -24.281 1 78.25 408 SER A O 1
ATOM 3283 N N . CYS A 1 409 ? 12.336 5.105 -24.25 1 77 409 CYS A N 1
ATOM 3284 C CA . CYS A 1 409 ? 12.883 4.926 -25.594 1 77 409 CYS A CA 1
ATOM 3285 C C . CYS A 1 409 ? 11.812 4.457 -26.562 1 77 409 CYS A C 1
ATOM 3287 O O . CYS A 1 409 ? 10.977 3.617 -26.219 1 77 409 CYS A O 1
ATOM 3289 N N . LYS A 1 410 ? 11.641 5.055 -27.625 1 74.06 410 LYS A N 1
ATOM 3290 C CA . LYS A 1 410 ? 10.727 4.652 -28.688 1 74.06 410 LYS A CA 1
ATOM 3291 C C . LYS A 1 410 ? 11.5 4.273 -29.953 1 74.06 410 LYS A C 1
ATOM 3293 O O . LYS A 1 410 ? 12.562 4.836 -30.234 1 74.06 410 LYS A O 1
ATOM 3298 N N . LYS A 1 411 ? 10.969 3.268 -30.562 1 76.31 411 LYS A N 1
ATOM 3299 C CA . LYS A 1 411 ? 11.516 2.885 -31.859 1 76.31 411 LYS A CA 1
ATOM 3300 C C . LYS A 1 411 ? 10.961 3.766 -32.969 1 76.31 411 LYS A C 1
ATOM 3302 O O . LYS A 1 411 ? 9.75 3.82 -33.188 1 76.31 411 LYS A O 1
ATOM 3307 N N . VAL A 1 412 ? 11.805 4.617 -33.5 1 77.69 412 VAL A N 1
ATOM 3308 C CA . VAL A 1 412 ? 11.383 5.504 -34.594 1 77.69 412 VAL A CA 1
ATOM 3309 C C . VAL A 1 412 ? 11.961 5.008 -35.906 1 77.69 412 VAL A C 1
ATOM 3311 O O . VAL A 1 412 ? 13.125 4.613 -35.969 1 77.69 412 VAL A O 1
ATOM 3314 N N . ARG A 1 413 ? 11.078 4.875 -36.875 1 79.94 413 ARG A N 1
ATOM 3315 C CA . ARG A 1 413 ? 11.508 4.504 -38.219 1 79.94 413 ARG A CA 1
ATOM 3316 C C . ARG A 1 413 ? 12.07 5.711 -38.969 1 79.94 413 ARG A C 1
ATOM 3318 O O . ARG A 1 413 ? 11.383 6.719 -39.125 1 79.94 413 ARG A O 1
ATOM 3325 N N . VAL A 1 414 ? 13.344 5.746 -39.062 1 75.56 414 VAL A N 1
ATOM 3326 C CA . VAL A 1 414 ? 13.969 6.848 -39.812 1 75.56 414 VAL A CA 1
ATOM 3327 C C . VAL A 1 414 ? 14.328 6.398 -41.219 1 75.56 414 VAL A C 1
ATOM 3329 O O . VAL A 1 414 ? 14.703 5.242 -41.438 1 75.56 414 VAL A O 1
ATOM 3332 N N . ARG A 1 415 ? 13.93 7.133 -42.156 1 74.25 415 ARG A N 1
ATOM 3333 C CA . ARG A 1 415 ? 14.328 6.914 -43.531 1 74.25 415 ARG A CA 1
ATOM 3334 C C . ARG A 1 415 ? 15.773 7.34 -43.75 1 74.25 415 ARG A C 1
ATOM 3336 O O . ARG A 1 415 ? 16.125 8.492 -43.531 1 74.25 415 ARG A O 1
ATOM 3343 N N . ILE A 1 416 ? 16.641 6.395 -43.812 1 67.56 416 ILE A N 1
ATOM 3344 C CA . ILE A 1 416 ? 18 6.723 -44.219 1 67.56 416 ILE A CA 1
ATOM 3345 C C . ILE A 1 416 ? 18.047 6.957 -45.75 1 67.56 416 ILE A C 1
ATOM 3347 O O . ILE A 1 416 ? 17.516 6.156 -46.5 1 67.56 416 ILE A O 1
ATOM 3351 N N . PRO A 1 417 ? 18.625 8.086 -46.094 1 66.06 417 PRO A N 1
ATOM 3352 C CA . PRO A 1 417 ? 18.75 8.312 -47.562 1 66.06 417 PRO A CA 1
ATOM 3353 C C . PRO A 1 417 ? 19.422 7.152 -48.281 1 66.06 417 PRO A C 1
ATOM 3355 O O . PRO A 1 417 ? 20.391 6.586 -47.781 1 66.06 417 PRO A O 1
ATOM 3358 N N . ASN A 1 418 ? 18.891 6.77 -49.469 1 66.5 418 ASN A N 1
ATOM 3359 C CA . ASN A 1 418 ? 19.391 5.797 -50.406 1 66.5 418 ASN A CA 1
ATOM 3360 C C . ASN A 1 418 ? 19.25 4.367 -49.906 1 66.5 418 ASN A C 1
ATOM 3362 O O . ASN A 1 418 ? 19.891 3.451 -50.406 1 66.5 418 ASN A O 1
ATOM 3366 N N . HIS A 1 419 ? 18.656 4.309 -48.781 1 67 419 HIS A N 1
ATOM 3367 C CA . HIS A 1 419 ? 18.375 2.945 -48.344 1 67 419 HIS A CA 1
ATOM 3368 C C . HIS A 1 419 ? 16.906 2.596 -48.531 1 67 419 HIS A C 1
ATOM 3370 O O . HIS A 1 419 ? 16.031 3.42 -48.25 1 67 419 HIS A O 1
ATOM 3376 N N . ARG A 1 420 ? 16.516 1.604 -49.219 1 68.56 420 ARG A N 1
ATOM 3377 C CA . ARG A 1 420 ? 15.164 1.184 -49.562 1 68.56 420 ARG A CA 1
ATOM 3378 C C . ARG A 1 420 ? 14.336 0.884 -48.312 1 68.56 420 ARG A C 1
ATOM 3380 O O . ARG A 1 420 ? 13.125 1.103 -48.312 1 68.56 420 ARG A O 1
ATOM 3387 N N . HIS A 1 421 ? 14.992 0.382 -47.188 1 71.25 421 HIS A N 1
ATOM 3388 C CA . HIS A 1 421 ? 14.219 -0.03 -46.031 1 71.25 421 HIS A CA 1
ATOM 3389 C C . HIS A 1 421 ? 14.375 0.971 -44.875 1 71.25 421 HIS A C 1
ATOM 3391 O O . HIS A 1 421 ? 15.398 1.652 -44.781 1 71.25 421 HIS A O 1
ATOM 3397 N N . ARG A 1 422 ? 13.352 1.345 -44.281 1 71.88 422 ARG A N 1
ATOM 3398 C CA . ARG A 1 422 ? 13.359 2.176 -43.062 1 71.88 422 ARG A CA 1
ATOM 3399 C C . ARG A 1 422 ? 14.086 1.485 -41.938 1 71.88 422 ARG A C 1
ATOM 3401 O O . ARG A 1 422 ? 13.938 0.279 -41.719 1 71.88 422 ARG A O 1
ATOM 3408 N N . HIS A 1 423 ? 15.117 2.258 -41.406 1 77.75 423 HIS A N 1
ATOM 3409 C CA . HIS A 1 423 ? 15.852 1.763 -40.25 1 77.75 423 HIS A CA 1
ATOM 3410 C C . HIS A 1 423 ? 15.156 2.164 -38.938 1 77.75 423 HIS A C 1
ATOM 3412 O O . HIS A 1 423 ? 14.625 3.273 -38.844 1 77.75 423 HIS A O 1
ATOM 3418 N N . VAL A 1 424 ? 14.898 1.145 -38.125 1 81.06 424 VAL A N 1
ATOM 3419 C CA . VAL A 1 424 ? 14.336 1.412 -36.812 1 81.06 424 VAL A CA 1
ATOM 3420 C C . VAL A 1 424 ? 15.438 1.895 -35.875 1 81.06 424 VAL A C 1
ATOM 3422 O O . VAL A 1 424 ? 16.453 1.214 -35.688 1 81.06 424 VAL A O 1
ATOM 3425 N N . VAL A 1 425 ? 15.391 3.203 -35.594 1 79.19 425 VAL A N 1
ATOM 3426 C CA . VAL A 1 425 ? 16.312 3.752 -34.594 1 79.19 425 VAL A CA 1
ATOM 3427 C C . VAL A 1 425 ? 15.602 3.924 -33.25 1 79.19 425 VAL A C 1
ATOM 3429 O O . VAL A 1 425 ? 14.43 4.297 -33.219 1 79.19 425 VAL A O 1
ATOM 3432 N N . LYS A 1 426 ? 16.375 3.547 -32.281 1 82.06 426 LYS A N 1
ATOM 3433 C CA . LYS A 1 426 ? 15.891 3.779 -30.922 1 82.06 426 LYS A CA 1
ATOM 3434 C C . LYS A 1 426 ? 16.203 5.199 -30.453 1 82.06 426 LYS A C 1
ATOM 3436 O O . LYS A 1 426 ? 17.375 5.598 -30.422 1 82.06 426 LYS A O 1
ATOM 3441 N N . VAL A 1 427 ? 15.195 6.055 -30.266 1 82.19 427 VAL A N 1
ATOM 3442 C CA . VAL A 1 427 ? 15.359 7.398 -29.719 1 82.19 427 VAL A CA 1
ATOM 3443 C C . VAL A 1 427 ? 14.867 7.43 -28.281 1 82.19 427 VAL A C 1
ATOM 3445 O O . VAL A 1 427 ? 13.742 7.02 -27.984 1 82.19 427 VAL A O 1
ATOM 3448 N N . CYS A 1 428 ? 15.797 7.836 -27.438 1 83.5 428 CYS A N 1
ATOM 3449 C CA . CYS A 1 428 ? 15.453 7.875 -26.016 1 83.5 428 CYS A CA 1
ATOM 3450 C C . CYS A 1 428 ? 15.367 9.312 -25.516 1 83.5 428 CYS A C 1
ATOM 3452 O O . CYS A 1 428 ? 16.156 10.164 -25.906 1 83.5 428 CYS A O 1
ATOM 3454 N N . GLU A 1 429 ? 14.344 9.625 -24.844 1 82.5 429 GLU A N 1
ATOM 3455 C CA . GLU A 1 429 ? 14.156 10.922 -24.203 1 82.5 429 GLU A CA 1
ATOM 3456 C C . GLU A 1 429 ? 13.969 10.781 -22.703 1 82.5 429 GLU A C 1
ATOM 3458 O O . GLU A 1 429 ? 13.32 9.844 -22.234 1 82.5 429 GLU A O 1
ATOM 3463 N N . THR A 1 430 ? 14.656 11.742 -21.953 1 85.25 430 THR A N 1
ATOM 3464 C CA . THR A 1 430 ? 14.523 11.742 -20.5 1 85.25 430 THR A CA 1
ATOM 3465 C C . THR A 1 430 ? 13.641 12.898 -20.031 1 85.25 430 THR A C 1
ATOM 3467 O O . THR A 1 430 ? 13.891 14.055 -20.391 1 85.25 430 THR A O 1
ATOM 3470 N N . GLU A 1 431 ? 12.641 12.547 -19.391 1 83.94 431 GLU A N 1
ATOM 3471 C CA . GLU A 1 431 ? 11.773 13.539 -18.766 1 83.94 431 GLU A CA 1
ATOM 3472 C C . GLU A 1 431 ? 12.078 13.688 -17.281 1 83.94 431 GLU A C 1
ATOM 3474 O O . GLU A 1 431 ? 12.453 12.711 -16.625 1 83.94 431 GLU A O 1
ATOM 3479 N N . TYR A 1 432 ? 11.977 14.961 -16.844 1 87.81 432 TYR A N 1
ATOM 3480 C CA . TYR A 1 432 ? 12.141 15.258 -15.422 1 87.81 432 TYR A CA 1
ATOM 3481 C C . TYR A 1 432 ? 10.844 15.781 -14.82 1 87.81 432 TYR A C 1
ATOM 3483 O O . TYR A 1 432 ? 10.383 16.875 -15.172 1 87.81 432 TYR A O 1
ATOM 3491 N N . SER A 1 433 ? 10.258 14.977 -13.961 1 91.25 433 SER A N 1
ATOM 3492 C CA . SER A 1 433 ? 8.984 15.344 -13.359 1 91.25 433 SER A CA 1
ATOM 3493 C C . SER A 1 433 ? 9.141 15.68 -11.883 1 91.25 433 SER A C 1
ATOM 3495 O O . SER A 1 433 ? 9.992 15.109 -11.203 1 91.25 433 SER A O 1
ATOM 3497 N N . ARG A 1 434 ? 8.359 16.641 -11.469 1 94.44 434 ARG A N 1
ATOM 3498 C CA . ARG A 1 434 ? 8.359 17.062 -10.078 1 94.44 434 ARG A CA 1
ATOM 3499 C C . ARG A 1 434 ? 6.957 16.984 -9.477 1 94.44 434 ARG A C 1
ATOM 3501 O O . ARG A 1 434 ? 5.98 17.359 -10.125 1 94.44 434 ARG A O 1
ATOM 3508 N N . PHE A 1 435 ? 6.969 16.453 -8.25 1 95.31 435 PHE A N 1
ATOM 3509 C CA . PHE A 1 435 ? 5.656 16.297 -7.637 1 95.31 435 PHE A CA 1
ATOM 3510 C C . PHE A 1 435 ? 5.691 16.672 -6.16 1 95.31 435 PHE A C 1
ATOM 3512 O O . PHE A 1 435 ? 6.738 16.562 -5.516 1 95.31 435 PHE A O 1
ATOM 3519 N N . SER A 1 436 ? 4.566 17.109 -5.691 1 96.75 436 SER A N 1
ATOM 3520 C CA . SER A 1 436 ? 4.277 17.25 -4.27 1 96.75 436 SER A CA 1
ATOM 3521 C C . SER A 1 436 ? 3.094 16.375 -3.861 1 96.75 436 SER A C 1
ATOM 3523 O O . SER A 1 436 ? 2.332 15.914 -4.711 1 96.75 436 SER A O 1
ATOM 3525 N N . TYR A 1 437 ? 3.039 16.094 -2.586 1 97.81 437 TYR A N 1
ATOM 3526 C CA . TYR A 1 437 ? 2.006 15.242 -2.014 1 97.81 437 TYR A CA 1
ATOM 3527 C C . TYR A 1 437 ? 1.245 15.969 -0.91 1 97.81 437 TYR A C 1
ATOM 3529 O O . TYR A 1 437 ? 1.768 16.906 -0.301 1 97.81 437 TYR A O 1
ATOM 3537 N N . ALA A 1 438 ? 0.016 15.484 -0.68 1 98.31 438 ALA A N 1
ATOM 3538 C CA . ALA A 1 438 ? -0.754 16.078 0.406 1 98.31 438 ALA A CA 1
ATOM 3539 C C . ALA A 1 438 ? -1.809 15.117 0.932 1 98.31 438 ALA A C 1
ATOM 3541 O O . ALA A 1 438 ? -2.166 14.148 0.254 1 98.31 438 ALA A O 1
ATOM 3542 N N . PHE A 1 439 ? -2.215 15.297 2.125 1 97.56 439 PHE A N 1
ATOM 3543 C CA . PHE A 1 439 ? -3.453 14.727 2.643 1 97.56 439 PHE A CA 1
ATOM 3544 C C . PHE A 1 439 ? -4.172 15.727 3.541 1 97.56 439 PHE A C 1
ATOM 3546 O O . PHE A 1 439 ? -3.549 16.625 4.098 1 97.56 439 PHE A O 1
ATOM 3553 N N . PRO A 1 440 ? -5.473 15.586 3.627 1 97.62 440 PRO A N 1
ATOM 3554 C CA . PRO A 1 440 ? -6.234 16.531 4.441 1 97.62 440 PRO A CA 1
ATOM 3555 C C . PRO A 1 440 ? -5.984 16.359 5.938 1 97.62 440 PRO A C 1
ATOM 3557 O O . PRO A 1 440 ? -5.832 15.234 6.418 1 97.62 440 PRO A O 1
ATOM 3560 N N . LEU A 1 441 ? -5.996 17.453 6.672 1 97.81 441 LEU A N 1
ATOM 3561 C CA . LEU A 1 441 ? -5.855 17.422 8.125 1 97.81 441 LEU A CA 1
ATOM 3562 C C . LEU A 1 441 ? -7.199 17.656 8.805 1 97.81 441 LEU A C 1
ATOM 3564 O O . LEU A 1 441 ? -7.613 16.891 9.664 1 97.81 441 LEU A O 1
ATOM 3568 N N . GLU A 1 442 ? -7.848 18.719 8.414 1 98 442 GLU A N 1
ATOM 3569 C CA . GLU A 1 442 ? -9.102 19.078 9.07 1 98 442 GLU A CA 1
ATOM 3570 C C . GLU A 1 442 ? -9.906 20.062 8.234 1 98 442 GLU A C 1
ATOM 3572 O O . GLU A 1 442 ? -9.375 20.672 7.293 1 98 442 GLU A O 1
ATOM 3577 N N . ILE A 1 443 ? -11.141 20.109 8.555 1 97.62 443 ILE A N 1
ATOM 3578 C CA . ILE A 1 443 ? -12.008 21.188 8.109 1 97.62 443 ILE A CA 1
ATOM 3579 C C . ILE A 1 443 ? -12.312 22.125 9.273 1 97.62 443 ILE A C 1
ATOM 3581 O O . ILE A 1 443 ? -12.734 21.672 10.344 1 97.62 443 ILE A O 1
ATOM 3585 N N . LEU A 1 444 ? -12.023 23.344 9.055 1 97.38 444 LEU A N 1
ATOM 3586 C CA . LEU A 1 444 ? -12.266 24.406 10.031 1 97.38 444 LEU A CA 1
ATOM 3587 C C . LEU A 1 444 ? -13.359 25.344 9.547 1 97.38 444 LEU A C 1
ATOM 3589 O O . LEU A 1 444 ? -13.398 25.703 8.367 1 97.38 444 LEU A O 1
ATOM 3593 N N . TYR A 1 445 ? -14.211 25.75 10.453 1 97.69 445 TYR A N 1
ATOM 3594 C CA . TYR A 1 445 ? -15.195 26.766 10.102 1 97.69 445 TYR A CA 1
ATOM 3595 C C . TYR A 1 445 ? -14.781 28.141 10.617 1 97.69 445 TYR A C 1
ATOM 3597 O O . TYR A 1 445 ? -14.703 28.359 11.828 1 97.69 445 TYR A O 1
ATOM 3605 N N . MET A 1 446 ? -14.555 29.016 9.688 1 97.88 446 MET A N 1
ATOM 3606 C CA . MET A 1 446 ? -14.391 30.422 10.055 1 97.88 446 MET A CA 1
ATOM 3607 C C . MET A 1 446 ? -15.734 31.078 10.328 1 97.88 446 MET A C 1
ATOM 3609 O O . MET A 1 446 ? -16.719 30.828 9.617 1 97.88 446 MET A O 1
ATOM 3613 N N . THR A 1 447 ? -15.766 31.844 11.359 1 97.88 447 THR A N 1
ATOM 3614 C CA . THR A 1 447 ? -17.016 32.5 11.758 1 97.88 447 THR A CA 1
ATOM 3615 C C . THR A 1 447 ? -16.859 34 11.812 1 97.88 447 THR A C 1
ATOM 3617 O O . THR A 1 447 ? -15.734 34.5 11.781 1 97.88 447 THR A O 1
ATOM 3620 N N . PRO A 1 448 ? -17.969 34.719 11.977 1 97.81 448 PRO A N 1
ATOM 3621 C CA . PRO A 1 448 ? -17.891 36.188 12.078 1 97.81 448 PRO A CA 1
ATOM 3622 C C . PRO A 1 448 ? -17.125 36.656 13.312 1 97.81 448 PRO A C 1
ATOM 3624 O O . PRO A 1 448 ? -16.703 37.812 13.383 1 97.81 448 PRO A O 1
ATOM 3627 N N . LEU A 1 449 ? -16.953 35.781 14.266 1 97.81 449 LEU A N 1
ATOM 3628 C CA . LEU A 1 449 ? -16.25 36.156 15.484 1 97.81 449 LEU A CA 1
ATOM 3629 C C . LEU A 1 449 ? -14.812 36.562 15.18 1 97.81 449 LEU A C 1
ATOM 3631 O O . LEU A 1 449 ? -14.188 37.281 15.961 1 97.81 449 LEU A O 1
ATOM 3635 N N . LEU A 1 450 ? -14.305 36.156 14.141 1 97.44 450 LEU A N 1
ATOM 3636 C CA . LEU A 1 450 ? -12.906 36.375 13.789 1 97.44 450 LEU A CA 1
ATOM 3637 C C . LEU A 1 450 ? -12.672 37.844 13.461 1 97.44 450 LEU A C 1
ATOM 3639 O O . LEU A 1 450 ? -11.539 38.344 13.508 1 97.44 450 LEU A O 1
ATOM 3643 N N . SER A 1 451 ? -13.75 38.562 13.102 1 96.56 451 SER A N 1
ATOM 3644 C CA . SER A 1 451 ? -13.57 39.969 12.734 1 96.56 451 SER A CA 1
ATOM 3645 C C . SER A 1 451 ? -14.57 40.875 13.453 1 96.56 451 SER A C 1
ATOM 3647 O O . SER A 1 451 ? -14.609 42.062 13.227 1 96.56 451 SER A O 1
ATOM 3649 N N . TRP A 1 452 ? -15.445 40.312 14.258 1 98.44 452 TRP A N 1
ATOM 3650 C CA . TRP A 1 452 ? -16.469 41.062 14.969 1 98.44 452 TRP A CA 1
ATOM 3651 C C . TRP A 1 452 ? -15.852 41.969 16.031 1 98.44 452 TRP A C 1
ATOM 3653 O O . TRP A 1 452 ? -15.156 41.5 16.922 1 98.44 452 TRP A O 1
ATOM 3663 N N . ASN A 1 453 ? -16.062 43.25 15.938 1 98 453 ASN A N 1
ATOM 3664 C CA . ASN A 1 453 ? -15.484 44.25 16.828 1 98 453 ASN A CA 1
ATOM 3665 C C . ASN A 1 453 ? -16.531 45.281 17.297 1 98 453 ASN A C 1
ATOM 3667 O O . ASN A 1 453 ? -16.438 46.469 16.969 1 98 453 ASN A O 1
ATOM 3671 N N . PRO A 1 454 ? -17.391 44.844 18.078 1 98.12 454 PRO A N 1
ATOM 3672 C CA . PRO A 1 454 ? -18.484 45.75 18.453 1 98.12 454 PRO A CA 1
ATOM 3673 C C . PRO A 1 454 ? -18.047 46.844 19.391 1 98.12 454 PRO A C 1
ATOM 3675 O O . PRO A 1 454 ? -18.734 47.875 19.531 1 98.12 454 PRO A O 1
ATOM 3678 N N . TYR A 1 455 ? -16.969 46.719 20.078 1 97.81 455 TYR A N 1
ATOM 3679 C CA . TYR A 1 455 ? -16.484 47.719 21.016 1 97.81 455 TYR A CA 1
ATOM 3680 C C . TYR A 1 455 ? -15.625 48.75 20.312 1 97.81 455 TYR A C 1
ATOM 3682 O O . TYR A 1 455 ? -15.125 49.688 20.953 1 97.81 455 TYR A O 1
ATOM 3690 N N . ASN A 1 456 ? -15.453 48.594 19.016 1 96.88 456 ASN A N 1
ATOM 3691 C CA . ASN A 1 456 ? -14.625 49.5 18.234 1 96.88 456 ASN A CA 1
ATOM 3692 C C . ASN A 1 456 ? -13.211 49.594 18.797 1 96.88 456 ASN A C 1
ATOM 3694 O O . ASN A 1 456 ? -12.711 50.688 19.062 1 96.88 456 ASN A O 1
ATOM 3698 N N . ILE A 1 457 ? -12.672 48.469 19 1 97.94 457 ILE A N 1
ATOM 3699 C CA . ILE A 1 457 ? -11.312 48.375 19.5 1 97.94 457 ILE A CA 1
ATOM 3700 C C . ILE A 1 457 ? -10.32 48.594 18.359 1 97.94 457 ILE A C 1
ATOM 3702 O O . ILE A 1 457 ? -10.523 48.125 17.25 1 97.94 457 ILE A O 1
ATOM 3706 N N . SER A 1 458 ? -9.25 49.344 18.672 1 97.25 458 SER A N 1
ATOM 3707 C CA . SER A 1 458 ? -8.211 49.562 17.688 1 97.25 458 SER A CA 1
ATOM 3708 C C . SER A 1 458 ? -7.43 48.281 17.391 1 97.25 458 SER A C 1
ATOM 3710 O O . SER A 1 458 ? -6.973 47.594 18.312 1 97.25 458 SER A O 1
ATOM 3712 N N . VAL A 1 459 ? -7.289 48 16.125 1 96.44 459 VAL A N 1
ATOM 3713 C CA . VAL A 1 459 ? -6.484 46.844 15.68 1 96.44 459 VAL A CA 1
ATOM 3714 C C . VAL A 1 459 ? -5.18 47.344 15.062 1 96.44 459 VAL A C 1
ATOM 3716 O O . VAL A 1 459 ? -5.172 47.906 13.961 1 96.44 459 VAL A O 1
ATOM 3719 N N . HIS A 1 460 ? -4.145 47.031 15.734 1 95.56 460 HIS A N 1
ATOM 3720 C CA . HIS A 1 460 ? -2.836 47.5 15.297 1 95.56 460 HIS A CA 1
ATOM 3721 C C . HIS A 1 460 ? -2.207 46.531 14.297 1 95.56 460 HIS A C 1
ATOM 3723 O O . HIS A 1 460 ? -2.377 45.312 14.406 1 95.56 460 HIS A O 1
ATOM 3729 N N . GLU A 1 461 ? -1.476 47.156 13.445 1 90.56 461 GLU A N 1
ATOM 3730 C CA . GLU A 1 461 ? -0.754 46.344 12.461 1 90.56 461 GLU A CA 1
ATOM 3731 C C . GLU A 1 461 ? 0.426 45.625 13.102 1 90.56 461 GLU A C 1
ATOM 3733 O O . GLU A 1 461 ? 0.9 46.031 14.172 1 90.56 461 GLU A O 1
ATOM 3738 N N . GLU A 1 462 ? 0.729 44.562 12.383 1 83.62 462 GLU A N 1
ATOM 3739 C CA . GLU A 1 462 ? 1.922 43.844 12.836 1 83.62 462 GLU A CA 1
ATOM 3740 C C . GLU A 1 462 ? 3.135 44.781 12.875 1 83.62 462 GLU A C 1
ATOM 3742 O O . GLU A 1 462 ? 3.396 45.5 11.914 1 83.62 462 GLU A O 1
ATOM 3747 N N . GLY A 1 463 ? 3.895 44.781 13.977 1 80.19 463 GLY A N 1
ATOM 3748 C CA . GLY A 1 463 ? 5.043 45.656 14.141 1 80.19 463 GLY A CA 1
ATOM 3749 C C . GLY A 1 463 ? 4.676 47.062 14.656 1 80.19 463 GLY A C 1
ATOM 3750 O O . GLY A 1 463 ? 5.551 47.844 14.969 1 80.19 463 GLY A O 1
ATOM 3751 N N . GLY A 1 464 ? 3.416 47.281 14.766 1 87.62 464 GLY A N 1
ATOM 3752 C CA . GLY A 1 464 ? 2.963 48.562 15.273 1 87.62 464 GLY A CA 1
ATOM 3753 C C . GLY A 1 464 ? 2.973 48.656 16.797 1 87.62 464 GLY A C 1
ATOM 3754 O O . GLY A 1 464 ? 3.916 48.188 17.438 1 87.62 464 GLY A O 1
ATOM 3755 N N . VAL A 1 465 ? 1.909 49.25 17.188 1 87.75 465 VAL A N 1
ATOM 3756 C CA . VAL A 1 465 ? 1.78 49.438 18.625 1 87.75 465 VAL A CA 1
ATOM 3757 C C . VAL A 1 465 ? 1.602 48.094 19.328 1 87.75 465 VAL A C 1
ATOM 3759 O O . VAL A 1 465 ? 0.814 47.25 18.875 1 87.75 465 VAL A O 1
ATOM 3762 N N . ASP A 1 466 ? 2.4 47.938 20.391 1 93.5 466 ASP A N 1
ATOM 3763 C CA . ASP A 1 466 ? 2.23 46.781 21.234 1 93.5 466 ASP A CA 1
ATOM 3764 C C . ASP A 1 466 ? 1.144 47 22.281 1 93.5 466 ASP A C 1
ATOM 3766 O O . ASP A 1 466 ? 1.316 47.812 23.203 1 93.5 466 ASP A O 1
ATOM 3770 N N . PRO A 1 467 ? 0.104 46.25 22.109 1 95.38 467 PRO A N 1
ATOM 3771 C CA . PRO A 1 467 ? -0.997 46.406 23.062 1 95.38 467 PRO A CA 1
ATOM 3772 C C . PRO A 1 467 ? -0.571 46.156 24.516 1 95.38 467 PRO A C 1
ATOM 3774 O O . PRO A 1 467 ? -1.209 46.656 25.438 1 95.38 467 PRO A O 1
ATOM 3777 N N . ALA A 1 468 ? 0.449 45.375 24.703 1 93.81 468 ALA A N 1
ATOM 3778 C CA . ALA A 1 468 ? 0.88 44.969 26.031 1 93.81 468 ALA A CA 1
ATOM 3779 C C . ALA A 1 468 ? 2.025 45.844 26.531 1 93.81 468 ALA A C 1
ATOM 3781 O O . ALA A 1 468 ? 2.613 45.594 27.578 1 93.81 468 ALA A O 1
ATOM 3782 N N . ALA A 1 469 ? 2.299 46.875 25.781 1 91.94 469 ALA A N 1
ATOM 3783 C CA . ALA A 1 469 ? 3.4 47.75 26.172 1 91.94 469 ALA A CA 1
ATOM 3784 C C . ALA A 1 469 ? 3.152 48.375 27.531 1 91.94 469 ALA A C 1
ATOM 3786 O O . ALA A 1 469 ? 2.012 48.688 27.891 1 91.94 469 ALA A O 1
ATOM 3787 N N . GLY A 1 470 ? 4.223 48.688 28.328 1 89.38 470 GLY A N 1
ATOM 3788 C CA . GLY A 1 470 ? 4.137 49.406 29.594 1 89.38 470 GLY A CA 1
ATOM 3789 C C . GLY A 1 470 ? 3.529 48.562 30.719 1 89.38 470 GLY A C 1
ATOM 3790 O O . GLY A 1 470 ? 2.723 49.062 31.5 1 89.38 470 GLY A O 1
ATOM 379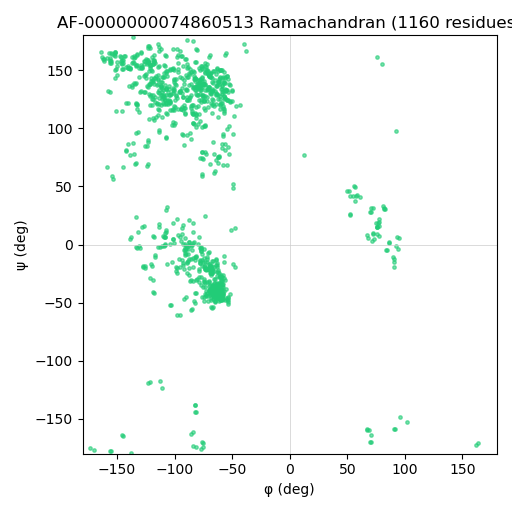1 N N . ALA A 1 471 ? 3.645 47.312 30.828 1 88.31 471 ALA A N 1
ATOM 3792 C CA . ALA A 1 471 ? 3.221 46.375 31.875 1 88.31 471 ALA A CA 1
ATOM 3793 C C . ALA A 1 471 ? 1.729 46.094 31.766 1 88.31 471 ALA A C 1
ATOM 3795 O O . ALA A 1 471 ? 1.068 45.812 32.781 1 88.31 471 ALA A O 1
ATOM 3796 N N . ARG A 1 472 ? 1.136 46.344 30.656 1 93.44 472 ARG A N 1
ATOM 3797 C CA . ARG A 1 472 ? -0.261 45.969 30.422 1 93.44 472 ARG A CA 1
ATOM 3798 C C . ARG A 1 472 ? -0.434 44.469 30.344 1 93.44 472 ARG A C 1
ATOM 3800 O O . ARG A 1 472 ? 0.185 43.812 29.5 1 93.44 472 ARG A O 1
ATOM 3807 N N . SER A 1 473 ? -1.237 43.969 31.188 1 94.06 473 SER A N 1
ATOM 3808 C CA . SER A 1 473 ? -1.397 42.531 31.312 1 94.06 473 SER A CA 1
ATOM 3809 C C . SER A 1 473 ? -2.824 42.094 31 1 94.06 473 SER A C 1
ATOM 3811 O O . SER A 1 473 ? -3.193 40.938 31.203 1 94.06 473 SER A O 1
ATOM 3813 N N . GLY A 1 474 ? -3.629 43 30.547 1 96 474 GLY A N 1
ATOM 3814 C CA . GLY A 1 474 ? -5.016 42.656 30.25 1 96 474 GLY A CA 1
ATOM 3815 C C . GLY A 1 474 ? -5.906 42.688 31.469 1 96 474 GLY A C 1
ATOM 3816 O O . GLY A 1 474 ? -6.879 41.938 31.547 1 96 474 GLY A O 1
ATOM 3817 N N . SER A 1 475 ? -5.57 43.531 32.375 1 95.69 475 SER A N 1
ATOM 3818 C CA . SER A 1 475 ? -6.332 43.594 33.625 1 95.69 475 SER A CA 1
ATOM 3819 C C . SER A 1 475 ? -7.805 43.906 33.375 1 95.69 475 SER A C 1
ATOM 3821 O O . SER A 1 475 ? -8.133 44.719 32.5 1 95.69 475 SER A O 1
ATOM 3823 N N . LEU A 1 476 ? -8.617 43.312 34.156 1 95.44 476 LEU A N 1
ATOM 3824 C CA . LEU A 1 476 ? -10.062 43.438 34 1 95.44 476 LEU A CA 1
ATOM 3825 C C . LEU A 1 476 ? -10.578 44.656 34.781 1 95.44 476 LEU A C 1
ATOM 3827 O O . LEU A 1 476 ? -11.719 45.094 34.562 1 95.44 476 LEU A O 1
ATOM 3831 N N . SER A 1 477 ? -9.805 45.188 35.625 1 93.81 477 SER A N 1
ATOM 3832 C CA . SER A 1 477 ? -10.328 46.188 36.531 1 93.81 477 SER A CA 1
ATOM 3833 C C . SER A 1 477 ? -9.5 47.469 36.5 1 93.81 477 SER A C 1
ATOM 3835 O O . SER A 1 477 ? -9.961 48.531 36.938 1 93.81 477 SER A O 1
ATOM 3837 N N . ASN A 1 478 ? -8.32 47.344 36 1 94.31 478 ASN A N 1
ATOM 3838 C CA . ASN A 1 478 ? -7.422 48.5 35.969 1 94.31 478 ASN A CA 1
ATOM 3839 C C . ASN A 1 478 ? -7.133 48.938 34.531 1 94.31 478 ASN A C 1
ATOM 3841 O O . ASN A 1 478 ? -6.422 48.25 33.812 1 94.31 478 ASN A O 1
ATOM 3845 N N . LYS A 1 479 ? -7.551 50.125 34.25 1 94.81 479 LYS A N 1
ATOM 3846 C CA . LYS A 1 479 ? -7.391 50.688 32.906 1 94.81 479 LYS A CA 1
ATOM 3847 C C . LYS A 1 479 ? -5.918 50.812 32.531 1 94.81 479 LYS A C 1
ATOM 3849 O O . LYS A 1 479 ? -5.551 50.594 31.375 1 94.81 479 LYS A O 1
ATOM 3854 N N . ALA A 1 480 ? -5.109 51.094 33.438 1 94.19 480 ALA A N 1
ATOM 3855 C CA . ALA A 1 480 ? -3.688 51.281 33.188 1 94.19 480 ALA A CA 1
ATOM 3856 C C . ALA A 1 480 ? -2.998 49.969 32.844 1 94.19 480 ALA A C 1
ATOM 3858 O O . ALA A 1 480 ? -1.954 49.969 32.188 1 94.19 480 ALA A O 1
ATOM 3859 N N . GLU A 1 481 ? -3.637 48.938 33.219 1 96.31 481 GLU A N 1
ATOM 3860 C CA . GLU A 1 481 ? -3.027 47.625 33 1 96.31 481 GLU A CA 1
ATOM 3861 C C . GLU A 1 481 ? -3.781 46.844 31.938 1 96.31 481 GLU A C 1
ATOM 3863 O O . GLU A 1 481 ? -3.4 45.719 31.609 1 96.31 481 GLU A O 1
ATOM 3868 N N . ALA A 1 482 ? -4.82 47.406 31.422 1 97.56 482 ALA A N 1
ATOM 3869 C CA . ALA A 1 482 ? -5.535 46.781 30.312 1 97.56 482 ALA A CA 1
ATOM 3870 C C . ALA A 1 482 ? -4.742 46.906 29.016 1 97.56 482 ALA A C 1
ATOM 3872 O O . ALA A 1 482 ? -3.9 47.812 28.875 1 97.56 482 ALA A O 1
ATOM 3873 N N . TYR A 1 483 ? -4.941 46 28.094 1 97.5 483 TYR A N 1
ATOM 3874 C CA . TYR A 1 483 ? -4.293 46.125 26.797 1 97.5 483 TYR A CA 1
ATOM 3875 C C . TYR A 1 483 ? -4.754 47.375 26.078 1 97.5 483 TYR A C 1
ATOM 3877 O O . TYR A 1 483 ? -5.93 47.75 26.141 1 97.5 483 TYR A O 1
ATOM 3885 N N . ASP A 1 484 ? -3.854 48.062 25.422 1 96.62 484 ASP A N 1
ATOM 3886 C CA . ASP A 1 484 ? -4.207 49.219 24.578 1 96.62 484 ASP A CA 1
ATOM 3887 C C . ASP A 1 484 ? -4.426 48.781 23.125 1 96.62 484 ASP A C 1
ATOM 3889 O O . ASP A 1 484 ? -3.48 48.719 22.344 1 96.62 484 ASP A O 1
ATOM 3893 N N . GLY A 1 485 ? -5.684 48.531 22.828 1 97.06 485 GLY A N 1
ATOM 3894 C CA . GLY A 1 485 ? -5.988 47.938 21.547 1 97.06 485 GLY A CA 1
ATOM 3895 C C . GLY A 1 485 ? -5.543 46.5 21.438 1 97.06 485 GLY A C 1
ATOM 3896 O O . GLY A 1 485 ? -5.312 45.812 22.438 1 97.06 485 GLY A O 1
ATOM 3897 N N . VAL A 1 486 ? -5.613 45.969 20.203 1 96.75 486 VAL A N 1
ATOM 3898 C CA . VAL A 1 486 ? -5.23 44.562 19.969 1 96.75 486 VAL A CA 1
ATOM 3899 C C . VAL A 1 486 ? -4.305 44.469 18.75 1 96.75 486 VAL A C 1
ATOM 3901 O O . VAL A 1 486 ? -4.141 45.469 18.016 1 96.75 486 VAL A O 1
ATOM 3904 N N . ASN A 1 487 ? -3.607 43.375 18.578 1 95.62 487 ASN A N 1
ATOM 3905 C CA . ASN A 1 487 ? -2.818 43.031 17.406 1 95.62 487 ASN A CA 1
ATOM 3906 C C . ASN A 1 487 ? -2.838 41.531 17.125 1 95.62 487 ASN A C 1
ATOM 3908 O O . ASN A 1 487 ? -3.73 40.844 17.594 1 95.62 487 ASN A O 1
ATOM 3912 N N . ASN A 1 488 ? -1.916 41.094 16.312 1 93.56 488 ASN A N 1
ATOM 3913 C CA . ASN A 1 488 ? -1.922 39.688 15.891 1 93.56 488 ASN A CA 1
ATOM 3914 C C . ASN A 1 488 ? -1.536 38.75 17.031 1 93.56 488 ASN A C 1
ATOM 3916 O O . ASN A 1 488 ? -1.883 37.562 17.016 1 93.56 488 ASN A O 1
ATOM 3920 N N . LYS A 1 489 ? -0.855 39.156 18.094 1 93.25 489 LYS A N 1
ATOM 3921 C CA . LYS A 1 489 ? -0.396 38.344 19.203 1 93.25 489 LYS A CA 1
ATOM 3922 C C . LYS A 1 489 ? -1.344 38.469 20.391 1 93.25 489 LYS A C 1
ATOM 3924 O O . LYS A 1 489 ? -1.302 37.625 21.312 1 93.25 489 LYS A O 1
ATOM 3929 N N . HIS A 1 490 ? -2.047 39.5 20.438 1 95.31 490 HIS A N 1
ATOM 3930 C CA . HIS A 1 490 ? -3.104 39.75 21.422 1 95.31 490 HIS A CA 1
ATOM 3931 C C . HIS A 1 490 ? -4.422 40.094 20.719 1 95.31 490 HIS A C 1
ATOM 3933 O O . HIS A 1 490 ? -4.773 41.25 20.578 1 95.31 490 HIS A O 1
ATOM 3939 N N . TYR A 1 491 ? -5.09 39.062 20.375 1 96.81 491 TYR A N 1
ATOM 3940 C CA . TYR A 1 491 ? -6.254 39.219 19.516 1 96.81 491 TYR A CA 1
ATOM 3941 C C . TYR A 1 491 ? -7.547 39 20.297 1 96.81 491 TYR A C 1
ATOM 3943 O O . TYR A 1 491 ? -8.055 37.875 20.375 1 96.81 491 TYR A O 1
ATOM 3951 N N . TYR A 1 492 ? -8.109 40.094 20.812 1 97.25 492 TYR A N 1
ATOM 3952 C CA . TYR A 1 492 ? -9.266 40.094 21.703 1 97.25 492 TYR A CA 1
ATOM 3953 C C . TYR A 1 492 ? -10.297 41.125 21.266 1 97.25 492 TYR A C 1
ATOM 3955 O O . TYR A 1 492 ? -10.219 42.281 21.641 1 97.25 492 TYR A O 1
ATOM 3963 N N . LEU A 1 493 ? -11.258 40.719 20.547 1 97.69 493 LEU A N 1
ATOM 3964 C CA . LEU A 1 493 ? -12.281 41.594 20.016 1 97.69 493 LEU A CA 1
ATOM 3965 C C . LEU A 1 493 ? -13.664 41.219 20.531 1 97.69 493 LEU A C 1
ATOM 3967 O O . LEU A 1 493 ? -14.539 42.062 20.688 1 97.69 493 LEU A O 1
ATOM 3971 N N . THR A 1 494 ? -13.852 39.969 20.797 1 97.38 494 THR A N 1
ATOM 3972 C CA . THR A 1 494 ? -15.156 39.438 21.109 1 97.38 494 THR A CA 1
ATOM 3973 C C . THR A 1 494 ? -15.57 39.812 22.531 1 97.38 494 THR A C 1
ATOM 3975 O O . THR A 1 494 ? -14.859 39.531 23.5 1 97.38 494 THR A O 1
ATOM 3978 N N . PRO A 1 495 ? -16.766 40.406 22.672 1 97.5 495 PRO A N 1
ATOM 3979 C CA . PRO A 1 495 ? -17.25 40.625 24.047 1 97.5 495 PRO A CA 1
ATOM 3980 C C . PRO A 1 495 ? -17.281 39.344 24.875 1 97.5 495 PRO A C 1
ATOM 3982 O O . PRO A 1 495 ? -17.844 38.344 24.438 1 97.5 495 PRO A O 1
ATOM 3985 N N . ALA A 1 496 ? -16.734 39.469 26.109 1 95.75 496 ALA A N 1
ATOM 3986 C CA . ALA A 1 496 ? -16.719 38.281 26.984 1 95.75 496 ALA A CA 1
ATOM 3987 C C . ALA A 1 496 ? -18.125 37.781 27.266 1 95.75 496 ALA A C 1
ATOM 3989 O O . ALA A 1 496 ? -18.344 36.594 27.453 1 95.75 496 ALA A O 1
ATOM 3990 N N . GLN A 1 497 ? -19.094 38.656 27.234 1 95.38 497 GLN A N 1
ATOM 3991 C CA . GLN A 1 497 ? -20.484 38.375 27.562 1 95.38 497 GLN A CA 1
ATOM 3992 C C . GLN A 1 497 ? -21.125 37.5 26.484 1 95.38 497 GLN A C 1
ATOM 3994 O O . GLN A 1 497 ? -22.203 36.938 26.688 1 95.38 497 GLN A O 1
ATOM 3999 N N . PHE A 1 498 ? -20.516 37.438 25.359 1 96.94 498 PHE A N 1
ATOM 4000 C CA . PHE A 1 498 ? -21.031 36.562 24.312 1 96.94 498 PHE A CA 1
ATOM 4001 C C . PHE A 1 498 ? -21.062 35.125 24.781 1 96.94 498 PHE A C 1
ATOM 4003 O O . PHE A 1 498 ? -21.938 34.344 24.375 1 96.94 498 PHE A O 1
ATOM 4010 N N . PHE A 1 499 ? -20.156 34.812 25.641 1 95.38 499 PHE A N 1
ATOM 4011 C CA . PHE A 1 499 ? -20.062 33.469 26.172 1 95.38 499 PHE A CA 1
ATOM 4012 C C . PHE A 1 499 ? -20.672 33.375 27.578 1 95.38 499 PHE A C 1
ATOM 4014 O O . PHE A 1 499 ? -20.719 34.375 28.281 1 95.38 499 PHE A O 1
ATOM 4021 N N . SER A 1 500 ? -21.219 32.188 28 1 88.88 500 SER A N 1
ATOM 4022 C CA . SER A 1 500 ? -21.828 32 29.328 1 88.88 500 SER A CA 1
ATOM 4023 C C . SER A 1 500 ? -21.062 30.953 30.141 1 88.88 500 SER A C 1
ATOM 4025 O O . SER A 1 500 ? -21.344 30.75 31.312 1 88.88 500 SER A O 1
ATOM 4027 N N . GLY A 1 501 ? -20.172 30.281 29.547 1 75.19 501 GLY A N 1
ATOM 4028 C CA . GLY A 1 501 ? -19.453 29.234 30.25 1 75.19 501 GLY A CA 1
ATOM 4029 C C . GLY A 1 501 ? -17.969 29.234 29.938 1 75.19 501 GLY A C 1
ATOM 4030 O O . GLY A 1 501 ? -17.453 30.188 29.344 1 75.19 501 GLY A O 1
ATOM 4031 N N . THR A 1 502 ? -17.359 28.188 30.656 1 63.31 502 THR A N 1
ATOM 4032 C CA . THR A 1 502 ? -15.914 28.062 30.469 1 63.31 502 THR A CA 1
ATOM 4033 C C . THR A 1 502 ? -15.586 27.156 29.297 1 63.31 502 THR A C 1
ATOM 4035 O O . THR A 1 502 ? -16.453 26.438 28.797 1 63.31 502 THR A O 1
ATOM 4038 N N . SER A 1 503 ? -14.594 27.547 28.703 1 60.81 503 SER A N 1
ATOM 4039 C CA . SER A 1 503 ? -14.094 26.672 27.641 1 60.81 503 SER A CA 1
ATOM 4040 C C . SER A 1 503 ? -13.828 25.266 28.172 1 60.81 503 SER A C 1
ATOM 4042 O O . SER A 1 503 ? -13.562 25.078 29.359 1 60.81 503 SER A O 1
ATOM 4044 N N . ASP A 1 504 ? -14.32 24.094 27.406 1 60.66 504 ASP A N 1
ATOM 4045 C CA . ASP A 1 504 ? -14.062 22.688 27.719 1 60.66 504 ASP A CA 1
ATOM 4046 C C . ASP A 1 504 ? -12.625 22.484 28.188 1 60.66 504 ASP A C 1
ATOM 4048 O O . ASP A 1 504 ? -11.773 23.359 27.984 1 60.66 504 ASP A O 1
ATOM 4052 N N . PRO A 1 505 ? -12.484 21.156 28.641 1 60.03 505 PRO A N 1
ATOM 4053 C CA . PRO A 1 505 ? -11.25 20.906 29.391 1 60.03 505 PRO A CA 1
ATOM 4054 C C . PRO A 1 505 ? -10 21.375 28.641 1 60.03 505 PRO A C 1
ATOM 4056 O O . PRO A 1 505 ? -9.867 21.141 27.438 1 60.03 505 PRO A O 1
ATOM 4059 N N . ALA A 1 506 ? -9.406 22.172 29.375 1 64.44 506 ALA A N 1
ATOM 4060 C CA . ALA A 1 506 ? -8.211 22.922 28.984 1 64.44 506 ALA A CA 1
ATOM 4061 C C . ALA A 1 506 ? -7.066 21.984 28.625 1 64.44 506 ALA A C 1
ATOM 4063 O O . ALA A 1 506 ? -6.945 20.891 29.188 1 64.44 506 ALA A O 1
ATOM 4064 N N . ASP A 1 507 ? -6.617 22.094 27.422 1 76.5 507 ASP A N 1
ATOM 4065 C CA . ASP A 1 507 ? -5.305 21.578 27.031 1 76.5 507 ASP A CA 1
ATOM 4066 C C . ASP A 1 507 ? -4.191 22.516 27.469 1 76.5 507 ASP A C 1
ATOM 4068 O O . ASP A 1 507 ? -4.312 23.734 27.328 1 76.5 507 ASP A O 1
ATOM 4072 N N . PRO A 1 508 ? -3.295 21.922 28.219 1 74.88 508 PRO A N 1
ATOM 4073 C CA . PRO A 1 508 ? -2.186 22.766 28.672 1 74.88 508 PRO A CA 1
ATOM 4074 C C . PRO A 1 508 ? -1.573 23.594 27.531 1 74.88 508 PRO A C 1
ATOM 4076 O O . PRO A 1 508 ? -0.917 24.609 27.781 1 74.88 508 PRO A O 1
ATOM 4079 N N . MET A 1 509 ? -1.802 23.188 26.344 1 78.69 509 MET A N 1
ATOM 4080 C CA . MET A 1 509 ? -1.207 23.875 25.203 1 78.69 509 MET A CA 1
ATOM 4081 C C . MET A 1 509 ? -2.092 25.016 24.734 1 78.69 509 MET A C 1
ATOM 4083 O O . MET A 1 509 ? -1.677 25.828 23.906 1 78.69 509 MET A O 1
ATOM 4087 N N . ASP A 1 510 ? -3.193 25.172 25.297 1 86.62 510 ASP A N 1
ATOM 4088 C CA . ASP A 1 510 ? -4.109 26.234 24.906 1 86.62 510 ASP A CA 1
ATOM 4089 C C . ASP A 1 510 ? -3.617 27.594 25.406 1 86.62 510 ASP A C 1
ATOM 4091 O O . ASP A 1 510 ? -3.062 27.703 26.5 1 86.62 510 ASP A O 1
ATOM 4095 N N . SER A 1 511 ? -3.799 28.516 24.578 1 83.12 511 SER A N 1
ATOM 4096 C CA . SER A 1 511 ? -3.58 29.891 25 1 83.12 511 SER A CA 1
ATOM 4097 C C . SER A 1 511 ? -4.836 30.734 24.812 1 83.12 511 SER A C 1
ATOM 4099 O O . SER A 1 511 ? -5.699 30.391 24 1 83.12 511 SER A O 1
ATOM 410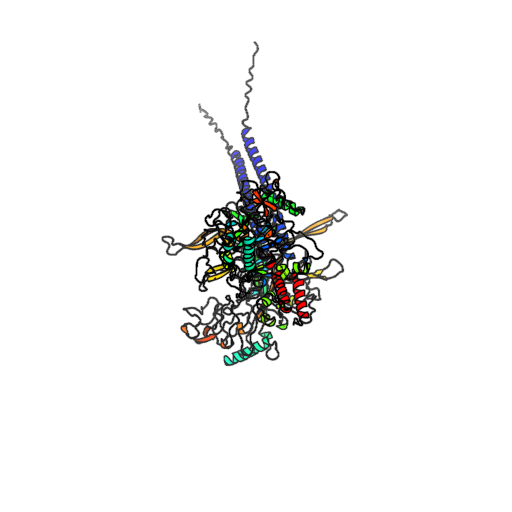1 N N . GLY A 1 512 ? -5.012 31.75 25.672 1 75 512 GLY A N 1
ATOM 4102 C CA . GLY A 1 512 ? -6.09 32.719 25.516 1 75 512 GLY A CA 1
ATOM 4103 C C . GLY A 1 512 ? -7.418 32.219 26.047 1 75 512 GLY A C 1
ATOM 4104 O O . GLY A 1 512 ? -8.469 32.5 25.484 1 75 512 GLY A O 1
ATOM 4105 N N . THR A 1 513 ? -7.434 31.438 27.062 1 75.44 513 THR A N 1
ATOM 4106 C CA . THR A 1 513 ? -8.648 30.797 27.547 1 75.44 513 THR A CA 1
ATOM 4107 C C . THR A 1 513 ? -9.453 31.734 28.438 1 75.44 513 THR A C 1
ATOM 4109 O O . THR A 1 513 ? -10.648 31.547 28.641 1 75.44 513 THR A O 1
ATOM 4112 N N . GLY A 1 514 ? -8.867 32.781 28.828 1 82.06 514 GLY A N 1
ATOM 4113 C CA . GLY A 1 514 ? -9.578 33.656 29.734 1 82.06 514 GLY A CA 1
ATOM 4114 C C . GLY A 1 514 ? -9.945 34.969 29.109 1 82.06 514 GLY A C 1
ATOM 4115 O O . GLY A 1 514 ? -9.57 35.281 27.969 1 82.06 514 GLY A O 1
ATOM 4116 N N . SER A 1 515 ? -10.859 35.719 29.875 1 92.25 515 SER A N 1
ATOM 4117 C CA . SER A 1 515 ? -11.195 37.094 29.469 1 92.25 515 SER A CA 1
ATOM 4118 C C . SER A 1 515 ? -10.102 38.062 29.875 1 92.25 515 SER A C 1
ATOM 4120 O O . SER A 1 515 ? -9.391 37.844 30.859 1 92.25 515 SER A O 1
ATOM 4122 N N . VAL A 1 516 ? -10.023 39.125 29.094 1 96.31 516 VAL A N 1
ATOM 4123 C CA . VAL A 1 516 ? -9.039 40.156 29.406 1 96.31 516 VAL A CA 1
ATOM 4124 C C . VAL A 1 516 ? -9.672 41.531 29.234 1 96.31 516 VAL A C 1
ATOM 4126 O O . VAL A 1 516 ? -10.727 41.656 28.609 1 96.31 516 VAL A O 1
ATOM 4129 N N . GLY A 1 517 ? -9.008 42.5 29.859 1 97.62 517 GLY A N 1
ATOM 4130 C CA . GLY A 1 517 ? -9.383 43.875 29.656 1 97.62 517 GLY A CA 1
ATOM 4131 C C . GLY A 1 517 ? -8.648 44.531 28.5 1 97.62 517 GLY A C 1
ATOM 4132 O O . GLY A 1 517 ? -7.426 44.406 28.391 1 97.62 517 GLY A O 1
ATOM 4133 N N . VAL A 1 518 ? -9.383 45.25 27.656 1 98.19 518 VAL A N 1
ATOM 4134 C CA . VAL A 1 518 ? -8.828 45.969 26.516 1 98.19 518 VAL A CA 1
ATOM 4135 C C . VAL A 1 518 ? -9.43 47.375 26.453 1 98.19 518 VAL A C 1
ATOM 4137 O O . VAL A 1 518 ? -10.617 47.562 26.703 1 98.19 518 VAL A O 1
ATOM 4140 N N . LEU A 1 519 ? -8.609 48.312 26.156 1 97.62 519 LEU A N 1
ATOM 4141 C CA . LEU A 1 519 ? -9.125 49.656 25.953 1 97.62 519 LEU A CA 1
ATOM 4142 C C . LEU A 1 519 ? -9.672 49.844 24.547 1 97.62 519 LEU A C 1
ATOM 4144 O O . LEU A 1 519 ? -9.023 49.438 23.578 1 97.62 519 LEU A O 1
ATOM 4148 N N . ASP A 1 520 ? -10.812 50.406 24.5 1 97.25 520 ASP A N 1
ATOM 4149 C CA . ASP A 1 520 ? -11.352 50.75 23.188 1 97.25 520 ASP A CA 1
ATOM 4150 C C . ASP A 1 520 ? -10.758 52.062 22.672 1 97.25 520 ASP A C 1
ATOM 4152 O O . ASP A 1 520 ? -9.805 52.594 23.25 1 97.25 520 ASP A O 1
ATOM 4156 N N . GLN A 1 521 ? -11.25 52.531 21.578 1 95.56 521 GLN A N 1
ATOM 4157 C CA . GLN A 1 521 ? -10.664 53.719 20.953 1 95.56 521 GLN A CA 1
ATOM 4158 C C . GLN A 1 521 ? -10.883 54.969 21.797 1 95.56 521 GLN A C 1
ATOM 4160 O O . GLN A 1 521 ? -10.141 55.938 21.688 1 95.56 521 GLN A O 1
ATOM 4165 N N . SER A 1 522 ? -11.852 54.938 22.625 1 95.56 522 SER A N 1
ATOM 4166 C CA . SER A 1 522 ? -12.164 56.094 23.484 1 95.56 522 SER A CA 1
ATOM 4167 C C . SER A 1 522 ? -11.406 56 24.812 1 95.56 522 SER A C 1
ATOM 4169 O O . SER A 1 522 ? -11.508 56.875 25.656 1 95.56 522 SER A O 1
ATOM 4171 N N . GLY A 1 523 ? -10.773 54.844 25 1 95.5 523 GLY A N 1
ATOM 4172 C CA . GLY A 1 523 ? -10.016 54.688 26.219 1 95.5 523 GLY A CA 1
ATOM 4173 C C . GLY A 1 523 ? -10.812 54 27.328 1 95.5 523 GLY A C 1
ATOM 4174 O O . GLY A 1 523 ? -10.359 53.906 28.469 1 95.5 523 GLY A O 1
ATOM 4175 N N . ASP A 1 524 ? -11.953 53.562 27.031 1 96.81 524 ASP A N 1
ATOM 4176 C CA . ASP A 1 524 ? -12.773 52.844 28.016 1 96.81 524 ASP A CA 1
ATOM 4177 C C . ASP A 1 524 ? -12.383 51.375 28.109 1 96.81 524 ASP A C 1
ATOM 4179 O O . ASP A 1 524 ? -12.07 50.75 27.109 1 96.81 524 ASP A O 1
ATOM 4183 N N . LEU A 1 525 ? -12.445 50.906 29.328 1 97.81 525 LEU A N 1
ATOM 4184 C CA . LEU A 1 525 ? -12.102 49.5 29.594 1 97.81 525 LEU A CA 1
ATOM 4185 C C . LEU A 1 525 ? -13.242 48.562 29.188 1 97.81 525 LEU A C 1
ATOM 4187 O O . LEU A 1 525 ? -14.391 48.781 29.609 1 97.81 525 LEU A O 1
ATOM 4191 N N . LYS A 1 526 ? -12.969 47.625 28.312 1 97.88 526 LYS A N 1
ATOM 4192 C CA . LYS A 1 526 ? -13.898 46.594 27.875 1 97.88 526 LYS A CA 1
ATOM 4193 C C . LYS A 1 526 ? -13.414 45.219 28.25 1 97.88 526 LYS A C 1
ATOM 4195 O O . LYS A 1 526 ? -12.211 44.938 28.172 1 97.88 526 LYS A O 1
ATOM 4200 N N . VAL A 1 527 ? -14.258 44.312 28.609 1 97.06 527 VAL A N 1
ATOM 4201 C CA . VAL A 1 527 ? -13.922 42.938 28.922 1 97.06 527 VAL A CA 1
ATOM 4202 C C . VAL A 1 527 ? -14.164 42.062 27.688 1 97.06 527 VAL A C 1
ATOM 4204 O O . VAL A 1 527 ? -15.305 41.938 27.219 1 97.06 527 VAL A O 1
ATOM 4207 N N . THR A 1 528 ? -13.078 41.5 27.219 1 96.94 528 THR A N 1
ATOM 4208 C CA . THR A 1 528 ? -13.141 40.75 25.953 1 96.94 528 THR A CA 1
ATOM 4209 C C . THR A 1 528 ? -12.594 39.344 26.125 1 96.94 528 THR A C 1
ATOM 4211 O O . THR A 1 528 ? -11.914 39.062 27.109 1 96.94 528 THR A O 1
ATOM 4214 N N . ALA A 1 529 ? -12.977 38.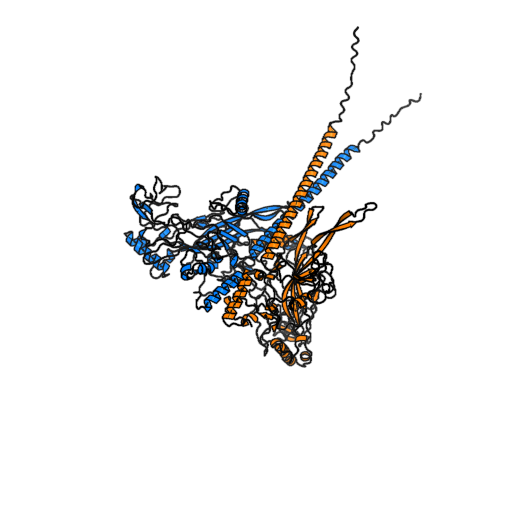438 25.25 1 95.25 529 ALA A N 1
ATOM 4215 C CA . ALA A 1 529 ? -12.43 37.094 25.094 1 95.25 529 ALA A CA 1
ATOM 4216 C C . ALA A 1 529 ? -11.586 36.969 23.828 1 95.25 529 ALA A C 1
ATOM 4218 O O . ALA A 1 529 ? -11.656 37.844 22.953 1 95.25 529 ALA A O 1
ATOM 4219 N N . GLY A 1 530 ? -10.773 35.906 23.812 1 94.94 530 GLY A N 1
ATOM 4220 C CA . GLY A 1 530 ? -9.992 35.656 22.609 1 94.94 530 GLY A CA 1
ATOM 4221 C C . GLY A 1 530 ? -10.844 35.5 21.359 1 94.94 530 GLY A C 1
ATOM 4222 O O . GLY A 1 530 ? -11.898 34.875 21.406 1 94.94 530 GLY A O 1
ATOM 4223 N N . SER A 1 531 ? -10.406 36.062 20.25 1 96.31 531 SER A N 1
ATOM 4224 C CA . SER A 1 531 ? -11.203 36.094 19.031 1 96.31 531 SER A CA 1
ATOM 4225 C C . SER A 1 531 ? -10.633 35.156 17.984 1 96.31 531 SER A C 1
ATOM 4227 O O . SER A 1 531 ? -11.18 35.031 16.875 1 96.31 531 SER A O 1
ATOM 4229 N N . GLY A 1 532 ? -9.539 34.469 18.297 1 95.44 532 GLY A N 1
ATOM 4230 C CA . GLY A 1 532 ? -8.938 33.531 17.359 1 95.44 532 GLY A CA 1
ATOM 4231 C C . GLY A 1 532 ? -9.711 32.219 17.25 1 95.44 532 GLY A C 1
ATOM 4232 O O . GLY A 1 532 ? -10.844 32.125 17.734 1 95.44 532 GLY A O 1
ATOM 4233 N N . THR A 1 533 ? -9.125 31.297 16.594 1 93.81 533 THR A N 1
ATOM 4234 C CA . THR A 1 533 ? -9.781 30.031 16.266 1 93.81 533 THR A CA 1
ATOM 4235 C C . THR A 1 533 ? -9.734 29.078 17.469 1 93.81 533 THR A C 1
ATOM 4237 O O . THR A 1 533 ? -8.703 28.953 18.125 1 93.81 533 THR A O 1
ATOM 4240 N N . ARG A 1 534 ? -10.852 28.469 17.719 1 93.62 534 ARG A N 1
ATOM 4241 C CA . ARG A 1 534 ? -10.984 27.453 18.781 1 93.62 534 ARG A CA 1
ATOM 4242 C C . ARG A 1 534 ? -11.453 26.125 18.203 1 93.62 534 ARG A C 1
ATOM 4244 O O . ARG A 1 534 ? -12.102 26.094 17.156 1 93.62 534 ARG A O 1
ATOM 4251 N N . VAL A 1 535 ? -11.07 25.078 18.953 1 95.25 535 VAL A N 1
ATOM 4252 C CA . VAL A 1 535 ? -11.617 23.781 18.594 1 95.25 535 VAL A CA 1
ATOM 4253 C C . VAL A 1 535 ? -13.117 23.75 18.891 1 95.25 535 VAL A C 1
ATOM 4255 O O . VAL A 1 535 ? -13.922 23.391 18.016 1 95.25 535 VAL A O 1
ATOM 4258 N N . ILE A 1 536 ? -13.422 24.078 20.078 1 93.56 536 ILE A N 1
ATOM 4259 C CA . ILE A 1 536 ? -14.789 24.188 20.562 1 93.56 536 ILE A CA 1
ATOM 4260 C C . ILE A 1 536 ? -14.969 25.531 21.281 1 93.56 536 ILE A C 1
ATOM 4262 O O . ILE A 1 536 ? -14.156 25.906 22.125 1 93.56 536 ILE A O 1
ATOM 4266 N N . LEU A 1 537 ? -16.047 26.219 20.906 1 93.56 537 LEU A N 1
ATOM 4267 C CA . LEU A 1 537 ? -16.328 27.484 21.578 1 93.56 537 LEU A CA 1
ATOM 4268 C C . LEU A 1 537 ? -16.859 27.25 22.984 1 93.56 537 LEU A C 1
ATOM 4270 O O . LEU A 1 537 ? -17.516 26.234 23.25 1 93.56 537 LEU A O 1
ATOM 4274 N N . PRO A 1 538 ? -16.5 28.266 23.891 1 91.81 538 PRO A N 1
ATOM 4275 C CA . PRO A 1 538 ? -17.203 28.203 25.172 1 91.81 538 PRO A CA 1
ATOM 4276 C C . PRO A 1 538 ? -18.734 28.234 25.016 1 91.81 538 PRO A C 1
ATOM 4278 O O . PRO A 1 538 ? -19.234 28.594 23.953 1 91.81 538 PRO A O 1
ATOM 4281 N N . ASP A 1 539 ? -19.328 27.844 26.062 1 93.56 539 ASP A N 1
ATOM 4282 C CA . ASP A 1 539 ? -20.781 27.781 26.031 1 93.56 539 ASP A CA 1
ATOM 4283 C C . ASP A 1 539 ? -21.391 29.125 25.641 1 93.56 539 ASP A C 1
ATOM 4285 O O . ASP A 1 539 ? -20.969 30.172 26.156 1 93.56 539 ASP A O 1
ATOM 4289 N N . ILE A 1 540 ? -22.312 29.078 24.734 1 95.56 540 ILE A N 1
ATOM 4290 C CA . ILE A 1 540 ? -23.094 30.234 24.312 1 95.56 540 ILE A CA 1
ATOM 4291 C C . ILE A 1 540 ? -24.531 30.094 24.797 1 95.56 540 ILE A C 1
ATOM 4293 O O . ILE A 1 540 ? -25.219 29.125 24.453 1 95.56 540 ILE A O 1
ATOM 4297 N N . GLN A 1 541 ? -24.922 31.047 25.562 1 95.5 541 GLN A N 1
ATOM 4298 C CA . GLN A 1 541 ? -26.266 30.969 26.125 1 95.5 541 GLN A CA 1
ATOM 4299 C C . GLN A 1 541 ? -27.312 30.781 25.016 1 95.5 541 GLN A C 1
ATOM 4301 O O . GLN A 1 541 ? -27.328 31.547 24.047 1 95.5 541 GLN A O 1
ATOM 4306 N N . GLY A 1 542 ? -28.109 29.703 25.156 1 94.56 542 GLY A N 1
ATOM 4307 C CA . GLY A 1 542 ? -29.172 29.453 24.203 1 94.56 542 GLY A CA 1
ATOM 4308 C C . GLY A 1 542 ? -28.719 28.609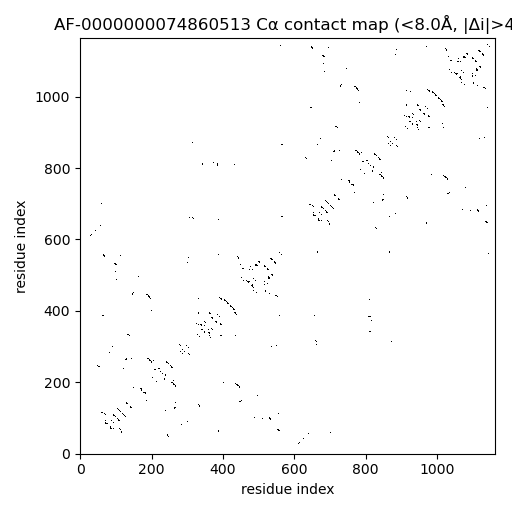 23.016 1 94.56 542 GLY A C 1
ATOM 4309 O O . GLY A 1 542 ? -29.547 28.172 22.203 1 94.56 542 GLY A O 1
ATOM 4310 N N . VAL A 1 543 ? -27.484 28.406 22.875 1 94.88 543 VAL A N 1
ATOM 4311 C CA . VAL A 1 543 ? -26.938 27.641 21.75 1 94.88 543 VAL A CA 1
ATOM 4312 C C . VAL A 1 543 ? -26.203 26.406 22.266 1 94.88 543 VAL A C 1
ATOM 4314 O O . VAL A 1 543 ? -26.391 25.297 21.75 1 94.88 543 VAL A O 1
ATOM 4317 N N . GLY A 1 544 ? -25.484 26.5 23.297 1 92.12 544 GLY A N 1
ATOM 4318 C CA . GLY A 1 544 ? -24.609 25.453 23.797 1 92.12 544 GLY A CA 1
ATOM 4319 C C . GLY A 1 544 ? -23.203 25.531 23.234 1 92.12 544 GLY A C 1
ATOM 4320 O O . GLY A 1 544 ? -22.734 26.609 22.844 1 92.12 544 GLY A O 1
ATOM 4321 N N . LYS A 1 545 ? -22.5 24.453 23.281 1 90.06 545 LYS A N 1
ATOM 4322 C CA . LYS A 1 545 ? -21.156 24.391 22.734 1 90.06 545 LYS A CA 1
ATOM 4323 C C . LYS A 1 545 ? -21.188 24.188 21.219 1 90.06 545 LYS A C 1
ATOM 4325 O O . LYS A 1 545 ? -22.031 23.469 20.703 1 90.06 545 LYS A O 1
ATOM 4330 N N . VAL A 1 546 ? -20.297 24.938 20.578 1 93.44 546 VAL A N 1
ATOM 4331 C CA . VAL A 1 546 ? -20.219 24.859 19.125 1 93.44 546 VAL A CA 1
ATOM 4332 C C . VAL A 1 546 ? -18.812 24.438 18.703 1 93.44 546 VAL A C 1
ATOM 4334 O O . VAL A 1 546 ? -17.844 25.109 19.016 1 93.44 546 VAL A O 1
ATOM 4337 N N . ARG A 1 547 ? -18.703 23.344 18.016 1 94.69 547 ARG A N 1
ATOM 4338 C CA . ARG A 1 547 ? -17.422 22.875 17.484 1 94.69 547 ARG A CA 1
ATOM 4339 C C . ARG A 1 547 ? -17.094 23.594 16.188 1 94.69 547 ARG A C 1
ATOM 4341 O O . ARG A 1 547 ? -17.969 23.797 15.336 1 94.69 547 ARG A O 1
ATOM 4348 N N . LEU A 1 548 ? -15.812 23.891 16.016 1 96.31 548 LEU A N 1
ATOM 4349 C CA . LEU A 1 548 ? -15.43 24.609 14.805 1 96.31 548 LEU A CA 1
ATOM 4350 C C . LEU A 1 548 ? -14.328 23.875 14.047 1 96.31 548 LEU A C 1
ATOM 4352 O O . LEU A 1 548 ? -14.062 24.172 12.883 1 96.31 548 LEU A O 1
ATOM 4356 N N . ARG A 1 549 ? -13.578 22.953 14.609 1 96.94 549 ARG A N 1
ATOM 4357 C CA . ARG A 1 549 ? -12.523 22.188 13.961 1 96.94 549 ARG A CA 1
ATOM 4358 C C . ARG A 1 549 ? -12.898 20.719 13.867 1 96.94 549 ARG A C 1
ATOM 4360 O O . ARG A 1 549 ? -13.25 20.094 14.875 1 96.94 549 ARG A O 1
ATOM 4367 N N . TYR A 1 550 ? -12.852 20.203 12.742 1 97.31 550 TYR A N 1
ATOM 4368 C CA . TYR A 1 550 ? -13.227 18.828 12.461 1 97.31 550 TYR A CA 1
ATOM 4369 C C . TYR A 1 550 ? -12.078 18.062 11.812 1 97.31 550 TYR A C 1
ATOM 4371 O O . TYR A 1 550 ? -11.969 18.016 10.586 1 97.31 550 TYR A O 1
ATOM 4379 N N . PRO A 1 551 ? -11.211 17.453 12.641 1 97.38 551 PRO A N 1
ATOM 4380 C CA . PRO A 1 551 ? -10.133 16.641 12.078 1 97.38 551 PRO A CA 1
ATOM 4381 C C . PRO A 1 551 ? -10.648 15.539 11.164 1 97.38 551 PRO A C 1
ATOM 4383 O O . PRO A 1 551 ? -11.547 14.781 11.555 1 97.38 551 PRO A O 1
ATOM 4386 N N . ILE A 1 552 ? -10.156 15.469 9.961 1 96.56 552 ILE A N 1
ATOM 4387 C CA . ILE A 1 552 ? -10.539 14.43 9.008 1 96.56 552 ILE A CA 1
ATOM 4388 C C . ILE A 1 552 ? -9.289 13.727 8.477 1 96.56 552 ILE A C 1
ATOM 4390 O O . ILE A 1 552 ? -9.336 13.07 7.434 1 96.56 552 ILE A O 1
ATOM 4394 N N . ALA A 1 553 ? -8.148 13.852 9.086 1 96.81 553 ALA A N 1
ATOM 4395 C CA . ALA A 1 553 ? -6.883 13.281 8.648 1 96.81 553 ALA A CA 1
ATOM 4396 C C . ALA A 1 553 ? -6.977 11.758 8.539 1 96.81 553 ALA A C 1
ATOM 4398 O O . ALA A 1 553 ? -7.496 11.102 9.438 1 96.81 553 ALA A O 1
ATOM 4399 N N . PRO A 1 554 ? -6.535 11.258 7.355 1 95.81 554 PRO A N 1
ATOM 4400 C CA . PRO A 1 554 ? -6.375 9.805 7.34 1 95.81 554 PRO A CA 1
ATOM 4401 C C . PRO A 1 554 ? -5.324 9.312 8.336 1 95.81 554 PRO A C 1
ATOM 4403 O O . PRO A 1 554 ? -4.414 10.062 8.695 1 95.81 554 PRO A O 1
ATOM 4406 N N . ILE A 1 555 ? -5.531 8.148 8.828 1 96.5 555 ILE A N 1
ATOM 4407 C CA . ILE A 1 555 ? -4.574 7.516 9.734 1 96.5 555 ILE A CA 1
ATOM 4408 C C . ILE A 1 555 ? -3.775 6.457 8.977 1 96.5 555 ILE A C 1
ATOM 4410 O O . ILE A 1 555 ? -4.352 5.586 8.32 1 96.5 555 ILE A O 1
ATOM 4414 N N . HIS A 1 556 ? -2.439 6.477 9.062 1 96.88 556 HIS A N 1
ATOM 4415 C CA . HIS A 1 556 ? -1.541 5.598 8.32 1 96.88 556 HIS A CA 1
ATOM 4416 C C . HIS A 1 556 ? -1.907 4.133 8.531 1 96.88 556 HIS A C 1
ATOM 4418 O O . HIS A 1 556 ? -2.053 3.381 7.562 1 96.88 556 HIS A O 1
ATOM 4424 N N . GLY A 1 557 ? -2.104 3.764 9.734 1 93.81 557 GLY A N 1
ATOM 4425 C CA . GLY A 1 557 ? -2.367 2.373 10.07 1 93.81 557 GLY A CA 1
ATOM 4426 C C . GLY A 1 557 ? -3.656 1.848 9.469 1 93.81 557 GLY A C 1
ATOM 4427 O O . GLY A 1 557 ? -3.836 0.635 9.336 1 93.81 557 GLY A O 1
ATOM 4428 N N . GLU A 1 558 ? -4.516 2.715 9.102 1 93.25 558 GLU A N 1
ATOM 4429 C CA . GLU A 1 558 ? -5.812 2.312 8.562 1 93.25 558 GLU A CA 1
ATOM 4430 C C . GLU A 1 558 ? -5.672 1.724 7.164 1 93.25 558 GLU A C 1
ATOM 4432 O O . GLU A 1 558 ? -6.602 1.096 6.652 1 93.25 558 GLU A O 1
ATOM 4437 N N . GLY A 1 559 ? -4.555 1.927 6.543 1 91.19 559 GLY A N 1
ATOM 4438 C CA . GLY A 1 559 ? -4.281 1.298 5.262 1 91.19 559 GLY A CA 1
ATOM 4439 C C . GLY A 1 559 ? -3.939 -0.176 5.379 1 91.19 559 GLY A C 1
ATOM 4440 O O . GLY A 1 559 ? -3.941 -0.901 4.383 1 91.19 559 GLY A O 1
ATOM 4441 N N . ASN A 1 560 ? -3.646 -0.595 6.57 1 90.88 560 ASN A N 1
ATOM 4442 C CA . ASN A 1 560 ? -3.326 -1.993 6.836 1 90.88 560 ASN A CA 1
ATOM 4443 C C . ASN A 1 560 ? -4.582 -2.861 6.855 1 90.88 560 ASN A C 1
ATOM 4445 O O . ASN A 1 560 ? -5.621 -2.445 7.371 1 90.88 560 ASN A O 1
ATOM 4449 N N . THR A 1 561 ? -4.473 -4.109 6.367 1 88.94 561 THR A N 1
ATOM 4450 C CA . THR A 1 561 ? -5.625 -4.992 6.25 1 88.94 561 THR A CA 1
ATOM 4451 C C . THR A 1 561 ? -6.16 -5.367 7.629 1 88.94 561 THR A C 1
ATOM 4453 O O . THR A 1 561 ? -7.367 -5.539 7.805 1 88.94 561 THR A O 1
ATOM 4456 N N . ALA A 1 562 ? -5.312 -5.52 8.602 1 89.62 562 ALA A N 1
ATOM 4457 C CA . ALA A 1 562 ? -5.758 -5.82 9.961 1 89.62 562 ALA A CA 1
ATOM 4458 C C . ALA A 1 562 ? -6.664 -4.719 10.492 1 89.62 562 ALA A C 1
ATOM 4460 O O . ALA A 1 562 ? -7.688 -5 11.125 1 89.62 562 ALA A O 1
ATOM 4461 N N . TYR A 1 563 ? -6.25 -3.492 10.25 1 91.75 563 TYR A N 1
ATOM 4462 C CA . TYR A 1 563 ? -7.039 -2.357 10.719 1 91.75 563 TYR A CA 1
ATOM 4463 C C . TYR A 1 563 ? -8.367 -2.271 9.984 1 91.75 563 TYR A C 1
ATOM 4465 O O . TYR A 1 563 ? -9.391 -1.896 10.562 1 91.75 563 TYR A O 1
ATOM 4473 N N . LYS A 1 564 ? -8.398 -2.617 8.727 1 90.19 564 LYS A N 1
ATOM 4474 C CA . LYS A 1 564 ? -9.641 -2.67 7.961 1 90.19 564 LYS A CA 1
ATOM 4475 C C . LYS A 1 564 ? -10.602 -3.705 8.547 1 90.19 564 LYS A C 1
ATOM 4477 O O . LYS A 1 564 ? -11.789 -3.43 8.727 1 90.19 564 LYS A O 1
ATOM 4482 N N . GLU A 1 565 ? -10.094 -4.902 8.867 1 91.31 565 GLU A N 1
ATOM 4483 C CA . GLU A 1 565 ? -10.891 -5.953 9.492 1 91.31 565 GLU A CA 1
ATOM 4484 C C . GLU A 1 565 ? -11.406 -5.516 10.859 1 91.31 565 GLU A C 1
ATOM 4486 O O . GLU A 1 565 ? -12.539 -5.82 11.227 1 91.31 565 GLU A O 1
ATOM 4491 N N . LEU A 1 566 ? -10.602 -4.812 11.578 1 90.38 566 LEU A N 1
ATOM 4492 C CA . LEU A 1 566 ? -10.992 -4.32 12.891 1 90.38 566 LEU A CA 1
ATOM 4493 C C . LEU A 1 566 ? -12.141 -3.32 12.773 1 90.38 566 LEU A C 1
ATOM 4495 O O . LEU A 1 566 ? -13.125 -3.41 13.516 1 90.38 566 LEU A O 1
ATOM 4499 N N . ASN A 1 567 ? -11.984 -2.381 11.875 1 90.25 567 ASN A N 1
ATOM 4500 C CA . ASN A 1 567 ? -13.039 -1.385 11.703 1 90.25 567 ASN A CA 1
ATOM 4501 C C . ASN A 1 567 ? -14.336 -2.018 11.203 1 90.25 567 ASN A C 1
ATOM 4503 O O . ASN A 1 567 ? -15.43 -1.594 11.586 1 90.25 567 ASN A O 1
ATOM 4507 N N . ALA A 1 568 ? -14.195 -2.988 10.312 1 87.88 568 ALA A N 1
ATOM 4508 C CA . ALA A 1 568 ? -15.375 -3.744 9.898 1 87.88 568 ALA A CA 1
ATOM 4509 C C . ALA A 1 568 ? -16.031 -4.438 11.086 1 87.88 568 ALA A C 1
ATOM 4511 O O . ALA A 1 568 ? -17.266 -4.465 11.195 1 87.88 568 ALA A O 1
ATOM 4512 N N . LEU A 1 569 ? -15.219 -5.016 11.945 1 87.69 569 LEU A N 1
ATOM 4513 C CA . LEU A 1 569 ? -15.727 -5.676 13.141 1 87.69 569 LEU A CA 1
ATOM 4514 C C . LEU A 1 569 ? -16.453 -4.688 14.047 1 87.69 569 LEU A C 1
ATOM 4516 O O . LEU A 1 569 ? -17.516 -4.992 14.578 1 87.69 569 LEU A O 1
ATOM 4520 N N . LYS A 1 570 ? -15.836 -3.508 14.227 1 84.88 570 LYS A N 1
ATOM 4521 C CA . LYS A 1 570 ? -16.484 -2.463 15.008 1 84.88 570 LYS A CA 1
ATOM 4522 C C . LYS A 1 570 ? -17.875 -2.148 14.461 1 84.88 570 LYS A C 1
ATOM 4524 O O . LYS A 1 570 ? -18.844 -2.059 15.219 1 84.88 570 LYS A O 1
ATOM 4529 N N . THR A 1 571 ? -17.922 -1.988 13.188 1 83.88 571 THR A N 1
ATOM 4530 C CA . THR A 1 571 ? -19.188 -1.668 12.531 1 83.88 571 THR A CA 1
ATOM 4531 C C . THR A 1 571 ? -20.203 -2.791 12.719 1 83.88 571 THR A C 1
ATOM 4533 O O . THR A 1 571 ? -21.375 -2.533 12.992 1 83.88 571 THR A O 1
ATOM 4536 N N . LYS A 1 572 ? -19.812 -3.977 12.586 1 83.44 572 LYS A N 1
ATOM 4537 C CA . LYS A 1 572 ? -20.688 -5.125 12.766 1 83.44 572 LYS A CA 1
ATOM 4538 C C . LYS A 1 572 ? -21.234 -5.176 14.188 1 83.44 572 LYS A C 1
ATOM 4540 O O . LYS A 1 572 ? -22.422 -5.414 14.391 1 83.44 572 LYS A O 1
ATOM 4545 N N . LEU A 1 573 ? -20.344 -5.027 15.117 1 79.69 573 LEU A N 1
ATOM 4546 C CA . LEU A 1 573 ? -20.75 -5.039 16.516 1 79.69 573 LEU A CA 1
ATOM 4547 C C . LEU A 1 573 ? -21.766 -3.938 16.797 1 79.69 573 LEU A C 1
ATOM 4549 O O . LEU A 1 573 ? -22.719 -4.141 17.547 1 79.69 573 LEU A O 1
ATOM 4553 N N . TRP A 1 574 ? -21.562 -2.916 16.141 1 78.44 574 TRP A N 1
ATOM 4554 C CA . TRP A 1 574 ? -22.469 -1.793 16.328 1 78.44 574 TRP A CA 1
ATOM 4555 C C . TRP A 1 574 ? -23.844 -2.086 15.719 1 78.44 574 TRP A C 1
ATOM 4557 O O . TRP A 1 574 ? -24.875 -1.806 16.328 1 78.44 574 TRP A O 1
ATOM 4567 N N . ARG A 1 575 ? -23.875 -2.607 14.586 1 73.56 575 ARG A N 1
ATOM 4568 C CA . ARG A 1 575 ? -25.125 -2.936 13.898 1 73.56 575 ARG A CA 1
ATOM 4569 C C . ARG A 1 575 ? -25.906 -3.984 14.68 1 73.56 575 ARG A C 1
ATOM 4571 O O . ARG A 1 575 ? -27.141 -3.889 14.797 1 73.56 575 ARG A O 1
ATOM 4578 N N . GLU A 1 576 ? -25.312 -4.871 15.188 1 70.38 576 GLU A N 1
ATOM 4579 C CA . GLU A 1 576 ? -25.969 -5.957 15.914 1 70.38 576 GLU A CA 1
ATOM 4580 C C . GLU A 1 576 ? -26.516 -5.473 17.25 1 70.38 576 GLU A C 1
ATOM 4582 O O . GLU A 1 576 ? -27.484 -6.027 17.766 1 70.38 576 GLU A O 1
ATOM 4587 N N . ASN A 1 577 ? -25.828 -4.543 17.812 1 63.12 577 ASN A N 1
ATOM 4588 C CA . ASN A 1 577 ? -26.312 -4.012 19.078 1 63.12 577 ASN A CA 1
ATOM 4589 C C . ASN A 1 577 ? -27.297 -2.863 18.859 1 63.12 577 ASN A C 1
ATOM 4591 O O . ASN A 1 577 ? -27.641 -2.145 19.812 1 63.12 577 ASN A O 1
ATOM 4595 N N . GLY A 1 578 ? -27.859 -2.857 17.641 1 58.69 578 GLY A N 1
ATOM 4596 C CA . GLY A 1 578 ? -28.875 -1.868 17.344 1 58.69 578 GLY A CA 1
ATOM 4597 C C . GLY A 1 578 ? -28.344 -0.45 17.297 1 58.69 578 GLY A C 1
ATOM 4598 O O . GLY A 1 578 ? -29.109 0.512 17.406 1 58.69 578 GLY A O 1
ATOM 4599 N N . LEU A 1 579 ? -27.094 -0.387 17.359 1 49.47 579 LEU A N 1
ATOM 4600 C CA . LEU A 1 579 ? -26.547 0.961 17.375 1 49.47 579 LEU A CA 1
ATOM 4601 C C . LEU A 1 579 ? -26.234 1.437 15.961 1 49.47 579 LEU A C 1
ATOM 4603 O O . LEU A 1 579 ? -25.672 0.687 15.156 1 49.47 579 LEU A O 1
ATOM 4607 N N . ASN A 1 580 ? -27.203 2.006 15.242 1 41.34 580 ASN A N 1
ATOM 4608 C CA . ASN A 1 580 ? -27.078 2.537 13.891 1 41.34 580 ASN A CA 1
ATOM 4609 C C . ASN A 1 580 ? -25.859 3.436 13.742 1 41.34 580 ASN A C 1
ATOM 4611 O O . ASN A 1 580 ? -25.562 4.238 14.633 1 41.34 580 ASN A O 1
ATOM 4615 N N . TYR A 1 581 ? -24.922 3.027 13.055 1 43.62 581 TYR A N 1
ATOM 4616 C CA . TYR A 1 581 ? -23.922 3.996 12.625 1 43.62 581 TYR A CA 1
ATOM 4617 C C . TYR A 1 581 ? -24.578 5.223 12 1 43.62 581 TYR A C 1
ATOM 4619 O O . TYR A 1 581 ? -25.016 5.184 10.852 1 43.62 581 TYR A O 1
ATOM 4627 N N . GLN A 1 582 ? -25.516 5.902 12.57 1 36.59 582 GLN A N 1
ATOM 4628 C CA . GLN A 1 582 ? -25.953 7.18 12.016 1 36.59 582 GLN A CA 1
ATOM 4629 C C . GLN A 1 582 ? -24.781 8.148 11.883 1 36.59 582 GLN A C 1
ATOM 4631 O O . GLN A 1 582 ? -23.922 8.211 12.758 1 36.59 582 GLN A O 1
ATOM 4636 N N . MET B 1 1 ? 112.562 33.625 -2.641 1 24.36 1 MET B N 1
ATOM 4637 C CA . MET B 1 1 ? 112 33.344 -3.945 1 24.36 1 MET B CA 1
ATOM 4638 C C . MET B 1 1 ? 110.938 32.219 -3.848 1 24.36 1 MET B C 1
ATOM 4640 O O . MET B 1 1 ? 111.312 31.078 -3.639 1 24.36 1 MET B O 1
ATOM 4644 N N . LEU B 1 2 ? 109.812 32.5 -3.084 1 27.22 2 LEU B N 1
ATOM 4645 C CA . LEU B 1 2 ? 108.625 31.938 -2.404 1 27.22 2 LEU B CA 1
ATOM 4646 C C . LEU B 1 2 ? 107.625 31.438 -3.41 1 27.22 2 LEU B C 1
ATOM 4648 O O . LEU B 1 2 ? 107 32.219 -4.141 1 27.22 2 LEU B O 1
ATOM 4652 N N . THR B 1 3 ? 108.062 30.281 -4.105 1 25.94 3 THR B N 1
ATOM 4653 C CA . THR B 1 3 ? 107.438 29.625 -5.254 1 25.94 3 THR B CA 1
ATOM 4654 C C . THR B 1 3 ? 106 29.188 -4.93 1 25.94 3 THR B C 1
ATOM 4656 O O . THR B 1 3 ? 105.812 28.359 -4.031 1 25.94 3 THR B O 1
ATOM 4659 N N . LEU B 1 4 ? 105 30.109 -5.047 1 26.53 4 LEU B N 1
ATOM 4660 C CA . LEU B 1 4 ? 103.625 30.094 -4.773 1 26.53 4 LEU B CA 1
ATOM 4661 C C . LEU B 1 4 ? 102.875 29.109 -5.703 1 26.53 4 LEU B C 1
ATOM 4663 O O . LEU B 1 4 ? 102.75 29.359 -6.906 1 26.53 4 LEU B O 1
ATOM 4667 N N . SER B 1 5 ? 103.25 27.828 -5.586 1 24.08 5 SER B N 1
ATOM 4668 C CA . SER B 1 5 ? 102.688 26.797 -6.473 1 24.08 5 SER B CA 1
ATOM 4669 C C . SER B 1 5 ? 101.188 26.734 -6.379 1 24.08 5 SER B C 1
ATOM 4671 O O . SER B 1 5 ? 100.625 26.547 -5.293 1 24.08 5 SER B O 1
ATOM 4673 N N . VAL B 1 6 ? 100.438 27.453 -7.246 1 25.3 6 VAL B N 1
ATOM 4674 C CA . VAL B 1 6 ? 99 27.656 -7.488 1 25.3 6 VAL B CA 1
ATOM 4675 C C . VAL B 1 6 ? 98.312 26.328 -7.895 1 25.3 6 VAL B C 1
ATOM 4677 O O . VAL B 1 6 ? 98.688 25.766 -8.945 1 25.3 6 VAL B O 1
ATOM 4680 N N . PHE B 1 7 ? 98.062 25.391 -6.938 1 23.56 7 PHE B N 1
ATOM 4681 C CA . PHE B 1 7 ? 97.375 24.109 -7.16 1 23.56 7 PHE B CA 1
ATOM 4682 C C . PHE B 1 7 ? 96 24.328 -7.719 1 23.56 7 PHE B C 1
ATOM 4684 O O . PHE B 1 7 ? 95.188 25.031 -7.121 1 23.56 7 PHE B O 1
ATOM 4691 N N . VAL B 1 8 ? 95.75 24.297 -9.047 1 23.58 8 VAL B N 1
ATOM 4692 C CA . VAL B 1 8 ? 94.562 24.391 -9.859 1 23.58 8 VAL B CA 1
ATOM 4693 C C . VAL B 1 8 ? 93.688 23.203 -9.562 1 23.58 8 VAL B C 1
ATOM 4695 O O . VAL B 1 8 ? 94 22.062 -9.891 1 23.58 8 VAL B O 1
ATOM 4698 N N . VAL B 1 9 ? 93 23.094 -8.375 1 23.41 9 VAL B N 1
ATOM 4699 C CA . VAL B 1 9 ? 92.062 22.031 -8.039 1 23.41 9 VAL B CA 1
ATOM 4700 C C . VAL B 1 9 ? 90.812 22.141 -8.945 1 23.41 9 VAL B C 1
ATOM 4702 O O . VAL B 1 9 ? 90.125 23.141 -8.914 1 23.41 9 VAL B O 1
ATOM 4705 N N . LEU B 1 10 ? 90.812 21.516 -10.133 1 22.19 10 LEU B N 1
ATOM 4706 C CA . LEU B 1 10 ? 89.75 21.328 -11.086 1 22.19 10 LEU B CA 1
ATOM 4707 C C . LEU B 1 10 ? 88.562 20.625 -10.422 1 22.19 10 LEU B C 1
ATOM 4709 O O . LEU B 1 10 ? 88.688 19.484 -9.969 1 22.19 10 LEU B O 1
ATOM 4713 N N . MET B 1 11 ? 87.562 21.344 -9.742 1 22.06 11 MET B N 1
ATOM 4714 C CA . MET B 1 11 ? 86.312 20.984 -9.109 1 22.06 11 MET B CA 1
ATOM 4715 C C . MET B 1 11 ? 85.312 20.391 -10.133 1 22.06 11 MET B C 1
ATOM 4717 O O . MET B 1 11 ? 84.938 21.078 -11.07 1 22.06 11 MET B O 1
ATOM 4721 N N . ALA B 1 12 ? 85.438 19.156 -10.617 1 25.34 12 ALA B N 1
ATOM 4722 C CA . ALA B 1 12 ? 84.438 18.406 -11.367 1 25.34 12 ALA B CA 1
ATOM 4723 C C . ALA B 1 12 ? 83.062 18.344 -10.617 1 25.34 12 ALA B C 1
ATOM 4725 O O . ALA B 1 12 ? 83 17.734 -9.547 1 25.34 12 ALA B O 1
ATOM 4726 N N . SER B 1 13 ? 82.188 19.375 -10.594 1 25.41 13 SER B N 1
ATOM 4727 C CA . SER B 1 13 ? 80.812 19.531 -10.125 1 25.41 13 SER B CA 1
ATOM 4728 C C . SER B 1 13 ? 79.938 18.484 -10.758 1 25.41 13 SER B C 1
ATOM 4730 O O . SER B 1 13 ? 79.75 18.453 -11.977 1 25.41 13 SER B O 1
ATOM 4732 N N . ALA B 1 14 ? 79.812 17.219 -10.266 1 28.14 14 ALA B N 1
ATOM 4733 C CA . ALA B 1 14 ? 78.938 16.094 -10.57 1 28.14 14 ALA B CA 1
ATOM 4734 C C . ALA B 1 14 ? 77.5 16.547 -10.594 1 28.14 14 ALA B C 1
ATOM 4736 O O . ALA B 1 14 ? 77 17.141 -9.633 1 28.14 14 ALA B O 1
ATOM 4737 N N . SER B 1 15 ? 76.875 16.891 -11.734 1 30.39 15 SER B N 1
ATOM 4738 C CA . SER B 1 15 ? 75.5 17.047 -12.172 1 30.39 15 SER B CA 1
ATOM 4739 C C . SER B 1 15 ? 74.688 15.852 -11.742 1 30.39 15 SER B C 1
ATOM 4741 O O . SER B 1 15 ? 74.312 15 -12.562 1 30.39 15 SER B O 1
ATOM 4743 N N . VAL B 1 16 ? 75.062 14.992 -10.883 1 34.09 16 VAL B N 1
ATOM 4744 C CA . VAL B 1 16 ? 74.312 13.805 -10.516 1 34.09 16 VAL B CA 1
ATOM 4745 C C . VAL B 1 16 ? 72.938 14.227 -9.906 1 34.09 16 VAL B C 1
ATOM 4747 O O . VAL B 1 16 ? 72.062 13.398 -9.695 1 34.09 16 VAL B O 1
ATOM 4750 N N . THR B 1 17 ? 72.812 15.367 -9.297 1 33 17 THR B N 1
ATOM 4751 C CA . THR B 1 17 ? 71.812 15.5 -8.25 1 33 17 THR B CA 1
ATOM 4752 C C . THR B 1 17 ? 70.375 15.57 -8.852 1 33 17 THR B C 1
ATOM 4754 O O . THR B 1 17 ? 69.375 15.297 -8.172 1 33 17 THR B O 1
ATOM 4757 N N . SER B 1 18 ? 70.312 16.219 -9.961 1 36.44 18 SER B N 1
ATOM 4758 C CA . SER B 1 18 ? 68.938 16.641 -10.258 1 36.44 18 SER B CA 1
ATOM 4759 C C . SER B 1 18 ? 68.062 15.469 -10.734 1 36.44 18 SER B C 1
ATOM 4761 O O . SER B 1 18 ? 66.812 15.539 -10.719 1 36.44 18 SER B O 1
ATOM 4763 N N . GLN B 1 19 ? 68.562 14.492 -11.391 1 38.34 19 GLN B N 1
ATOM 4764 C CA . GLN B 1 19 ? 67.812 13.406 -11.961 1 38.34 19 GLN B CA 1
ATOM 4765 C C . GLN B 1 19 ? 67.25 12.477 -10.867 1 38.34 19 GLN B C 1
ATOM 4767 O O . GLN B 1 19 ? 66.188 11.852 -11.023 1 38.34 19 GLN B O 1
ATOM 4772 N N . THR B 1 20 ? 68 12.211 -9.828 1 44.28 20 THR B N 1
ATOM 4773 C CA . THR B 1 20 ? 67.562 11.32 -8.758 1 44.28 20 THR B CA 1
ATOM 4774 C C . THR B 1 20 ? 66.312 11.867 -8.055 1 44.28 20 THR B C 1
ATOM 4776 O O . THR B 1 20 ? 65.5 11.109 -7.586 1 44.28 20 THR B O 1
ATOM 4779 N N . THR B 1 21 ? 66.188 13.195 -7.926 1 45.94 21 THR B N 1
ATOM 4780 C CA . THR B 1 21 ? 65.125 13.828 -7.09 1 45.94 21 THR B CA 1
ATOM 4781 C C . THR B 1 21 ? 63.781 13.727 -7.734 1 45.94 21 THR B C 1
ATOM 4783 O O . THR B 1 21 ? 62.781 13.516 -7.043 1 45.94 21 THR B O 1
ATOM 4786 N N . VAL B 1 22 ? 63.812 13.961 -8.969 1 43.47 22 VAL B N 1
ATOM 4787 C CA . VAL B 1 22 ? 62.469 13.898 -9.602 1 43.47 22 VAL B CA 1
ATOM 4788 C C . VAL B 1 22 ? 62 12.453 -9.617 1 43.47 22 VAL B C 1
ATOM 4790 O O . VAL B 1 22 ? 60.812 12.195 -9.352 1 43.47 22 VAL B O 1
ATOM 4793 N N . LYS B 1 23 ? 62.844 11.562 -9.797 1 50.56 23 LYS B N 1
ATOM 4794 C CA . LYS B 1 23 ? 62.469 10.156 -9.852 1 50.56 23 LYS B CA 1
ATOM 4795 C C . LYS B 1 23 ? 62 9.664 -8.477 1 50.56 23 LYS B C 1
ATOM 4797 O O . LYS B 1 23 ? 61 8.938 -8.383 1 50.56 23 LYS B O 1
ATOM 4802 N N . ASP B 1 24 ? 62.75 10.031 -7.59 1 58.09 24 ASP B N 1
ATOM 4803 C CA . ASP B 1 24 ? 62.406 9.656 -6.223 1 58.09 24 ASP B CA 1
ATOM 4804 C C . ASP B 1 24 ? 61.094 10.305 -5.801 1 58.09 24 ASP B C 1
ATOM 4806 O O . ASP B 1 24 ? 60.25 9.672 -5.141 1 58.09 24 ASP B O 1
ATOM 4810 N N . VAL B 1 25 ? 60.969 11.547 -6.211 1 57.41 25 VAL B N 1
ATOM 4811 C CA . VAL B 1 25 ? 59.719 12.234 -5.891 1 57.41 25 VAL B CA 1
ATOM 4812 C C . VAL B 1 25 ? 58.562 11.555 -6.602 1 57.41 25 VAL B C 1
ATOM 4814 O O . VAL B 1 25 ? 57.469 11.367 -6.02 1 57.41 25 VAL B O 1
ATOM 4817 N N . ASP B 1 26 ? 58.906 11.102 -7.789 1 66.94 26 ASP B N 1
ATOM 4818 C CA . ASP B 1 26 ? 57.875 10.445 -8.57 1 66.94 26 ASP B CA 1
ATOM 4819 C C . ASP B 1 26 ? 57.469 9.102 -7.961 1 66.94 26 ASP B C 1
ATOM 4821 O O . ASP B 1 26 ? 56.281 8.781 -7.848 1 66.94 26 ASP B O 1
ATOM 4825 N N . GLN B 1 27 ? 58.562 8.492 -7.469 1 72.38 27 GLN B N 1
ATOM 4826 C CA . GLN B 1 27 ? 58.281 7.188 -6.871 1 72.38 27 GLN B CA 1
ATOM 4827 C C . GLN B 1 27 ? 57.562 7.34 -5.539 1 72.38 27 GLN B C 1
ATOM 4829 O O . GLN B 1 27 ? 56.625 6.582 -5.238 1 72.38 27 GLN B O 1
ATOM 4834 N N . LYS B 1 28 ? 57.938 8.289 -4.762 1 76.56 28 LYS B N 1
ATOM 4835 C CA . LYS B 1 28 ? 57.281 8.539 -3.479 1 76.56 28 LYS B CA 1
ATOM 4836 C C . LYS B 1 28 ? 55.844 8.961 -3.672 1 76.56 28 LYS B C 1
ATOM 4838 O O . LYS B 1 28 ? 54.938 8.539 -2.92 1 76.56 28 LYS B O 1
ATOM 4843 N N . LEU B 1 29 ? 55.625 9.789 -4.57 1 77.94 29 LEU B N 1
ATOM 4844 C CA . LEU B 1 29 ? 54.25 10.219 -4.875 1 77.94 29 LEU B CA 1
ATOM 4845 C C . LEU B 1 29 ? 53.406 9.031 -5.309 1 77.94 29 LEU B C 1
ATOM 4847 O O . LEU B 1 29 ? 52.25 8.93 -4.91 1 77.94 29 LEU B O 1
ATOM 4851 N N . VAL B 1 30 ? 53.969 8.156 -6.098 1 79.75 30 VAL B N 1
ATOM 4852 C CA . VAL B 1 30 ? 53.25 6.973 -6.555 1 79.75 30 VAL B CA 1
ATOM 4853 C C . VAL B 1 30 ? 52.938 6.074 -5.363 1 79.75 30 VAL B C 1
ATOM 4855 O O . VAL B 1 30 ? 51.812 5.555 -5.254 1 79.75 30 VAL B O 1
ATOM 4858 N N . GLU B 1 31 ? 53.844 5.992 -4.516 1 80.12 31 GLU B N 1
ATOM 4859 C CA . GLU B 1 31 ? 53.625 5.168 -3.33 1 80.12 31 GLU B CA 1
ATOM 4860 C C . GLU B 1 31 ? 52.562 5.766 -2.432 1 80.12 31 GLU B C 1
ATOM 4862 O O . GLU B 1 31 ? 51.719 5.039 -1.884 1 80.12 31 GLU B O 1
ATOM 4867 N N . GLU B 1 32 ? 52.625 6.957 -2.32 1 81.62 32 GLU B N 1
ATOM 4868 C CA . GLU B 1 32 ? 51.625 7.641 -1.526 1 81.62 32 GLU B CA 1
ATOM 4869 C C . GLU B 1 32 ? 50.219 7.496 -2.156 1 81.62 32 GLU B C 1
ATOM 4871 O O . GLU B 1 32 ? 49.25 7.266 -1.454 1 81.62 32 GLU B O 1
ATOM 4876 N N . LEU B 1 33 ? 50.188 7.652 -3.369 1 82.44 33 LEU B N 1
ATOM 4877 C CA . LEU B 1 33 ? 48.938 7.504 -4.074 1 82.44 33 LEU B CA 1
ATOM 4878 C C . LEU B 1 33 ? 48.406 6.074 -3.953 1 82.44 33 LEU B C 1
ATOM 4880 O O . LEU B 1 33 ? 47.188 5.863 -3.789 1 82.44 33 LEU B O 1
ATOM 4884 N N . GLU B 1 34 ? 49.281 5.168 -4.039 1 82.31 34 GLU B N 1
ATOM 4885 C CA . GLU B 1 34 ? 48.906 3.77 -3.863 1 82.31 34 GLU B CA 1
ATOM 4886 C C . GLU B 1 34 ? 48.344 3.521 -2.465 1 82.31 34 GLU B C 1
ATOM 4888 O O . GLU B 1 34 ? 47.375 2.801 -2.305 1 82.31 34 GLU B O 1
ATOM 4893 N N . ALA B 1 35 ? 49.031 4.098 -1.587 1 85.25 35 ALA B N 1
ATOM 4894 C CA . ALA B 1 35 ? 48.562 3.943 -0.211 1 85.25 35 ALA B CA 1
ATOM 4895 C C . ALA B 1 35 ? 47.156 4.562 -0.025 1 85.25 35 ALA B C 1
ATOM 4897 O O . ALA B 1 35 ? 46.312 3.984 0.644 1 85.25 35 ALA B O 1
ATOM 4898 N N . ARG B 1 36 ? 47.031 5.617 -0.589 1 84.69 36 ARG B N 1
ATOM 4899 C CA . ARG B 1 36 ? 45.75 6.293 -0.492 1 84.69 36 ARG B CA 1
ATOM 4900 C C . ARG B 1 36 ? 44.656 5.492 -1.195 1 84.69 36 ARG B C 1
ATOM 4902 O O . ARG B 1 36 ? 43.531 5.391 -0.697 1 84.69 36 ARG B O 1
ATOM 4909 N N . LEU B 1 37 ? 44.969 4.969 -2.234 1 85.88 37 LEU B N 1
ATOM 4910 C CA . LEU B 1 37 ? 44 4.16 -2.98 1 85.88 37 LEU B CA 1
ATOM 4911 C C . LEU B 1 37 ? 43.656 2.9 -2.205 1 85.88 37 LEU B C 1
ATOM 4913 O O . LEU B 1 37 ? 42.469 2.484 -2.203 1 85.88 37 LEU B O 1
ATOM 4917 N N . THR B 1 38 ? 44.625 2.379 -1.657 1 84.5 38 THR B N 1
ATOM 4918 C CA . THR B 1 38 ? 44.375 1.195 -0.844 1 84.5 38 THR B CA 1
ATOM 4919 C C . THR B 1 38 ? 43.469 1.531 0.334 1 84.5 38 THR B C 1
ATOM 4921 O O . THR B 1 38 ? 42.562 0.766 0.662 1 84.5 38 THR B O 1
ATOM 4924 N N . GLN B 1 39 ? 43.719 2.615 0.889 1 87.06 39 GLN B N 1
ATOM 4925 C CA . GLN B 1 39 ? 42.875 3.053 1.998 1 87.06 39 GLN B CA 1
ATOM 4926 C C . GLN B 1 39 ? 41.438 3.283 1.541 1 87.06 39 GLN B C 1
ATOM 4928 O O . GLN B 1 39 ? 40.5 2.941 2.254 1 87.06 39 GLN B O 1
ATOM 4933 N N . LEU B 1 40 ? 41.312 3.865 0.492 1 86.38 40 LEU B N 1
ATOM 4934 C CA . LEU B 1 40 ? 39.969 4.105 -0.05 1 86.38 40 LEU B CA 1
ATOM 4935 C C . LEU B 1 40 ? 39.281 2.793 -0.358 1 86.38 40 LEU B C 1
ATOM 4937 O O . LEU B 1 40 ? 38.062 2.658 -0.114 1 86.38 40 LEU B O 1
ATOM 4941 N N . HIS B 1 41 ? 40.031 1.917 -0.832 1 85.44 41 HIS B N 1
ATOM 4942 C CA . HIS B 1 41 ? 39.469 0.593 -1.1 1 85.44 41 HIS B CA 1
ATOM 4943 C C . HIS B 1 41 ? 38.969 -0.069 0.183 1 85.44 41 HIS B C 1
ATOM 4945 O O . HIS B 1 41 ? 37.906 -0.657 0.207 1 85.44 41 HIS B O 1
ATOM 4951 N N . ASP B 1 42 ? 39.719 0.041 1.146 1 85.19 42 ASP B N 1
ATOM 4952 C CA . ASP B 1 42 ? 39.344 -0.552 2.432 1 85.19 42 ASP B CA 1
ATOM 4953 C C . ASP B 1 42 ? 38.125 0.116 3.018 1 85.19 42 ASP B C 1
ATOM 4955 O O . ASP B 1 42 ? 37.25 -0.558 3.572 1 85.19 42 ASP B O 1
ATOM 4959 N N . ARG B 1 43 ? 38.094 1.328 2.895 1 85.25 43 ARG B N 1
ATOM 4960 C CA . ARG B 1 43 ? 36.938 2.064 3.396 1 85.25 43 ARG B CA 1
ATOM 4961 C C . ARG B 1 43 ? 35.656 1.684 2.633 1 85.25 43 ARG B C 1
ATOM 4963 O O . ARG B 1 43 ? 34.594 1.527 3.229 1 85.25 43 ARG B O 1
ATOM 4970 N N . MET B 1 44 ? 35.812 1.521 1.442 1 86.31 44 MET B N 1
ATOM 4971 C CA . MET B 1 44 ? 34.656 1.141 0.614 1 86.31 44 MET B CA 1
ATOM 4972 C C . MET B 1 44 ? 34.188 -0.271 0.949 1 86.31 44 MET B C 1
ATOM 4974 O O . MET B 1 44 ? 33 -0.542 0.97 1 86.31 44 MET B O 1
ATOM 4978 N N . ALA B 1 45 ? 35.125 -1.069 1.175 1 85.44 45 ALA B N 1
ATOM 4979 C CA . ALA B 1 45 ? 34.781 -2.434 1.565 1 85.44 45 ALA B CA 1
ATOM 4980 C C . ALA B 1 45 ? 34.031 -2.447 2.891 1 85.44 45 ALA B C 1
ATOM 4982 O O . ALA B 1 45 ? 33.031 -3.162 3.039 1 85.44 45 ALA B O 1
ATOM 4983 N N . LYS B 1 46 ? 34.469 -1.694 3.799 1 85.62 46 LYS B N 1
ATOM 4984 C CA . LYS B 1 46 ? 33.812 -1.599 5.094 1 85.62 46 LYS B CA 1
ATOM 4985 C C . LYS B 1 46 ? 32.406 -1.016 4.945 1 85.62 46 LYS B C 1
ATOM 4987 O O . LYS B 1 46 ? 31.453 -1.497 5.57 1 85.62 46 LYS B O 1
ATOM 4992 N N . LEU B 1 47 ? 32.312 -0.04 4.148 1 87.62 47 LEU B N 1
ATOM 4993 C CA . LEU B 1 47 ? 31 0.569 3.91 1 87.62 47 LEU B CA 1
ATOM 4994 C C . LEU B 1 47 ? 30.047 -0.421 3.24 1 87.62 47 LEU B C 1
ATOM 4996 O O . LEU B 1 47 ? 28.875 -0.483 3.582 1 87.62 47 LEU B O 1
ATOM 5000 N N . SER B 1 48 ? 30.578 -1.103 2.314 1 88.31 48 SER B N 1
ATOM 5001 C CA . SER B 1 48 ? 29.781 -2.111 1.64 1 88.31 48 SER B CA 1
ATOM 5002 C C . SER B 1 48 ? 29.281 -3.17 2.619 1 88.31 48 SER B C 1
ATOM 5004 O O . SER B 1 48 ? 28.109 -3.551 2.588 1 88.31 48 SER B O 1
ATOM 5006 N N . ARG B 1 49 ? 30.109 -3.566 3.441 1 86.69 49 ARG B N 1
ATOM 5007 C CA . ARG B 1 49 ? 29.719 -4.547 4.449 1 86.69 49 ARG B CA 1
ATOM 5008 C C . ARG B 1 49 ? 28.656 -3.988 5.379 1 86.69 49 ARG B C 1
ATOM 5010 O O . ARG B 1 49 ? 27.703 -4.695 5.738 1 86.69 49 ARG B O 1
ATOM 5017 N N . TYR B 1 50 ? 28.875 -2.828 5.758 1 86.62 50 TYR B N 1
ATOM 5018 C CA . TYR B 1 50 ? 27.891 -2.191 6.621 1 86.62 50 TYR B CA 1
ATOM 5019 C C . TYR B 1 50 ? 26.547 -2.086 5.922 1 86.62 50 TYR B C 1
ATOM 5021 O O . TYR B 1 50 ? 25.5 -2.348 6.523 1 86.62 50 TYR B O 1
ATOM 5029 N N . THR B 1 51 ? 26.562 -1.679 4.68 1 89.38 51 THR B N 1
ATOM 5030 C CA . THR B 1 51 ? 25.328 -1.583 3.906 1 89.38 51 THR B CA 1
ATOM 5031 C C . THR B 1 51 ? 24.641 -2.945 3.799 1 89.38 51 THR B C 1
ATOM 5033 O O . THR B 1 51 ? 23.422 -3.043 3.895 1 89.38 51 THR B O 1
ATOM 5036 N N . MET B 1 52 ? 25.391 -3.916 3.637 1 89.38 52 MET B N 1
ATOM 5037 C CA . MET B 1 52 ? 24.859 -5.277 3.617 1 89.38 52 MET B CA 1
ATOM 5038 C C . MET B 1 52 ? 24.188 -5.613 4.941 1 89.38 52 MET B C 1
ATOM 5040 O O . MET B 1 52 ? 23.094 -6.184 4.953 1 89.38 52 MET B O 1
ATOM 5044 N N . MET B 1 53 ? 24.781 -5.273 6.043 1 87.81 53 MET B N 1
ATOM 5045 C CA . MET B 1 53 ? 24.203 -5.531 7.363 1 87.81 53 MET B CA 1
ATOM 5046 C C . MET B 1 53 ? 22.906 -4.754 7.559 1 87.81 53 MET B C 1
ATOM 5048 O O . MET B 1 53 ? 21.969 -5.258 8.164 1 87.81 53 MET B O 1
ATOM 5052 N N . GLN B 1 54 ? 22.891 -3.551 7.039 1 89.06 54 GLN B N 1
ATOM 5053 C CA . GLN B 1 54 ? 21.688 -2.748 7.152 1 89.06 54 GLN B CA 1
ATOM 5054 C C . GLN B 1 54 ? 20.547 -3.35 6.332 1 89.06 54 GLN B C 1
ATOM 5056 O O . GLN B 1 54 ? 19.391 -3.35 6.766 1 89.06 54 GLN B O 1
ATOM 5061 N N . GLN B 1 55 ? 20.906 -3.801 5.258 1 90.31 55 GLN B N 1
ATOM 5062 C CA . GLN B 1 55 ? 19.891 -4.477 4.441 1 90.31 55 GLN B CA 1
ATOM 5063 C C . GLN B 1 55 ? 19.344 -5.707 5.156 1 90.31 55 GLN B C 1
ATOM 5065 O O . GLN B 1 55 ? 18.125 -5.922 5.191 1 90.31 55 GLN B O 1
ATOM 5070 N N . PHE B 1 56 ? 20.234 -6.492 5.699 1 89.81 56 PHE B N 1
ATOM 5071 C CA . PHE B 1 56 ? 19.812 -7.68 6.438 1 89.81 56 PHE B CA 1
ATOM 5072 C C . PHE B 1 56 ? 18.922 -7.297 7.613 1 89.81 56 PHE B C 1
ATOM 5074 O O . PHE B 1 56 ? 17.922 -7.965 7.883 1 89.81 56 PHE B O 1
ATOM 5081 N N . SER B 1 57 ? 19.25 -6.25 8.297 1 88.62 57 SER B N 1
ATOM 5082 C CA . SER B 1 57 ? 18.438 -5.773 9.406 1 88.62 57 SER B CA 1
ATOM 5083 C C . SER B 1 57 ? 17.031 -5.406 8.938 1 88.62 57 SER B C 1
ATOM 5085 O O . SER B 1 57 ? 16.047 -5.672 9.633 1 88.62 57 SER B O 1
ATOM 5087 N N . ALA B 1 58 ? 16.938 -4.785 7.77 1 90.44 58 ALA B N 1
ATOM 5088 C CA . ALA B 1 58 ? 15.625 -4.449 7.203 1 90.44 58 ALA B CA 1
ATOM 5089 C C . ALA B 1 58 ? 14.82 -5.707 6.895 1 90.44 58 ALA B C 1
ATOM 5091 O O . ALA B 1 58 ? 13.617 -5.762 7.164 1 90.44 58 ALA B O 1
ATOM 5092 N N . GLU B 1 59 ? 15.453 -6.676 6.398 1 92 59 GLU B N 1
ATOM 5093 C CA . GLU B 1 59 ? 14.789 -7.941 6.098 1 92 59 GLU B CA 1
ATOM 5094 C C . GLU B 1 59 ? 14.305 -8.625 7.371 1 92 59 GLU B C 1
ATOM 5096 O O . GLU B 1 59 ? 13.203 -9.18 7.406 1 92 59 GLU B O 1
ATOM 5101 N N . GLU B 1 60 ? 15.062 -8.57 8.438 1 92.06 60 GLU B N 1
ATOM 5102 C CA . GLU B 1 60 ? 14.664 -9.148 9.719 1 92.06 60 GLU B CA 1
ATOM 5103 C C . GLU B 1 60 ? 13.438 -8.445 10.281 1 92.06 60 GLU B C 1
ATOM 5105 O O . GLU B 1 60 ? 12.562 -9.086 10.875 1 92.06 60 GLU B O 1
ATOM 5110 N N . ARG B 1 61 ? 13.414 -7.238 10.086 1 90.88 61 ARG B N 1
ATOM 5111 C CA . ARG B 1 61 ? 12.234 -6.508 10.539 1 90.88 61 ARG B CA 1
ATOM 5112 C C . ARG B 1 61 ? 10.984 -6.977 9.812 1 90.88 61 ARG B C 1
ATOM 5114 O O . ARG B 1 61 ? 9.938 -7.188 10.438 1 90.88 61 ARG B O 1
ATOM 5121 N N . ILE B 1 62 ? 11.109 -7.113 8.562 1 92.19 62 ILE B N 1
ATOM 5122 C CA . ILE B 1 62 ? 9.977 -7.574 7.773 1 92.19 62 ILE B CA 1
ATOM 5123 C C . ILE B 1 62 ? 9.555 -8.969 8.242 1 92.19 62 ILE B C 1
ATOM 5125 O O . ILE B 1 62 ? 8.359 -9.25 8.367 1 92.19 62 ILE B O 1
ATOM 5129 N N . ARG B 1 63 ? 10.539 -9.852 8.578 1 92.56 63 ARG B N 1
ATOM 5130 C CA . ARG B 1 63 ? 10.25 -11.203 9.062 1 92.56 63 ARG B CA 1
ATOM 5131 C C . ARG B 1 63 ? 9.492 -11.156 10.383 1 92.56 63 ARG B C 1
ATOM 5133 O O . ARG B 1 63 ? 8.719 -12.07 10.688 1 92.56 63 ARG B O 1
ATOM 5140 N N . MET B 1 64 ? 9.664 -10.141 11.117 1 88.31 64 MET B N 1
ATOM 5141 C CA . MET B 1 64 ? 9.047 -10.031 12.438 1 88.31 64 MET B CA 1
ATOM 5142 C C . MET B 1 64 ? 7.664 -9.398 12.336 1 88.31 64 MET B C 1
ATOM 5144 O O . MET B 1 64 ? 6.867 -9.484 13.273 1 88.31 64 MET B O 1
ATOM 5148 N N . GLU B 1 65 ? 7.375 -8.789 11.258 1 90.12 65 GLU B N 1
ATOM 5149 C CA . GLU B 1 65 ? 6.121 -8.055 11.094 1 90.12 65 GLU B CA 1
ATOM 5150 C C . GLU B 1 65 ? 4.988 -8.992 10.68 1 90.12 65 GLU B C 1
ATOM 5152 O O . GLU B 1 65 ? 3.82 -8.734 10.977 1 90.12 65 GLU B O 1
ATOM 5157 N N . GLY B 1 66 ? 5.34 -10.023 9.945 1 93.12 66 GLY B N 1
ATOM 5158 C CA . GLY B 1 66 ? 4.328 -10.945 9.445 1 93.12 66 GLY B CA 1
ATOM 5159 C C . GLY B 1 66 ? 4.914 -12.203 8.828 1 93.12 66 GLY B C 1
ATOM 5160 O O . GLY B 1 66 ? 6.129 -12.414 8.875 1 93.12 66 GLY B O 1
ATOM 5161 N N . ASP B 1 67 ? 4.035 -13.07 8.289 1 94.38 67 ASP B N 1
ATOM 5162 C CA . ASP B 1 67 ? 4.434 -14.328 7.66 1 94.38 67 ASP B CA 1
ATOM 5163 C C . ASP B 1 67 ? 4.598 -14.164 6.152 1 94.38 67 ASP B C 1
ATOM 5165 O O . ASP B 1 67 ? 4.207 -13.141 5.59 1 94.38 67 ASP B O 1
ATOM 5169 N N . SER B 1 68 ? 5.285 -15.086 5.52 1 96.94 68 SER B N 1
ATOM 5170 C CA . SER B 1 68 ? 5.312 -15.109 4.059 1 96.94 68 SER B CA 1
ATOM 5171 C C . SER B 1 68 ? 3.906 -15.25 3.482 1 96.94 68 SER B C 1
ATOM 5173 O O . SER B 1 68 ? 3.102 -16.047 3.975 1 96.94 68 SER B O 1
ATOM 5175 N N . GLY B 1 69 ? 3.539 -14.445 2.469 1 97.69 69 GLY B N 1
ATOM 5176 C CA . GLY B 1 69 ? 2.221 -14.453 1.856 1 97.69 69 GLY B CA 1
ATOM 5177 C C . GLY B 1 69 ? 1.922 -13.195 1.064 1 97.69 69 GLY B C 1
ATOM 5178 O O . GLY B 1 69 ? 2.824 -12.406 0.782 1 97.69 69 GLY B O 1
ATOM 5179 N N . VAL B 1 70 ? 0.734 -13.133 0.657 1 97.5 70 VAL B N 1
ATOM 5180 C CA . VAL B 1 70 ? 0.271 -11.93 -0.038 1 97.5 70 VAL B CA 1
ATOM 5181 C C . VAL B 1 70 ? 0.012 -10.82 0.972 1 97.5 70 VAL B C 1
ATOM 5183 O O . VAL B 1 70 ? -0.56 -11.055 2.039 1 97.5 70 VAL B O 1
ATOM 5186 N N . ASN B 1 71 ? 0.431 -9.617 0.646 1 95.88 71 ASN B N 1
ATOM 5187 C CA . ASN B 1 71 ? 0.189 -8.477 1.522 1 95.88 71 ASN B CA 1
ATOM 5188 C C . ASN B 1 71 ? -1.031 -7.672 1.077 1 95.88 71 ASN B C 1
ATOM 5190 O O . ASN B 1 71 ? -2.027 -7.598 1.799 1 95.88 71 ASN B O 1
ATOM 5194 N N . ILE B 1 72 ? -1.004 -7.133 -0.143 1 93.69 72 ILE B N 1
ATOM 5195 C CA . ILE B 1 72 ? -2.084 -6.309 -0.672 1 93.69 72 ILE B CA 1
ATOM 5196 C C . ILE B 1 72 ? -2.117 -6.418 -2.195 1 93.69 72 ILE B C 1
ATOM 5198 O O . ILE B 1 72 ? -1.176 -6.926 -2.809 1 93.69 72 ILE B O 1
ATOM 5202 N N . ILE B 1 73 ? -3.225 -6.02 -2.77 1 92.25 73 ILE B N 1
ATOM 5203 C CA . ILE B 1 73 ? -3.336 -5.926 -4.223 1 92.25 73 ILE B CA 1
ATOM 5204 C C . ILE B 1 73 ? -3.506 -4.465 -4.633 1 92.25 73 ILE B C 1
ATOM 5206 O O . ILE B 1 73 ? -3.629 -3.582 -3.781 1 92.25 73 ILE B O 1
ATOM 5210 N N . ARG B 1 74 ? -3.42 -4.227 -5.855 1 88.94 74 ARG B N 1
ATOM 5211 C CA . ARG B 1 74 ? -3.545 -2.867 -6.379 1 88.94 74 ARG B CA 1
ATOM 5212 C C . ARG B 1 74 ? -4.918 -2.283 -6.062 1 88.94 74 ARG B C 1
ATOM 5214 O O . ARG B 1 74 ? -5.93 -2.977 -6.172 1 88.94 74 ARG B O 1
ATOM 5221 N N . GLU B 1 75 ? -4.898 -1.003 -5.754 1 85.06 75 GLU B N 1
ATOM 5222 C CA . GLU B 1 75 ? -6.133 -0.296 -5.422 1 85.06 75 GLU B CA 1
ATOM 5223 C C . GLU B 1 75 ? -7.016 -0.124 -6.652 1 85.06 75 GLU B C 1
ATOM 5225 O O . GLU B 1 75 ? -6.531 0.236 -7.727 1 85.06 75 GLU B O 1
ATOM 5230 N N . ASP B 1 76 ? -8.266 -0.384 -6.48 1 76.75 76 ASP B N 1
ATOM 5231 C CA . ASP B 1 76 ? -9.18 -0.226 -7.609 1 76.75 76 ASP B CA 1
ATOM 5232 C C . ASP B 1 76 ? -10.477 0.44 -7.168 1 76.75 76 ASP B C 1
ATOM 5234 O O . ASP B 1 76 ? -11.406 0.598 -7.969 1 76.75 76 ASP B O 1
ATOM 5238 N N . ARG B 1 77 ? -10.461 0.867 -5.891 1 75.81 77 ARG B N 1
ATOM 5239 C CA . ARG B 1 77 ? -11.711 1.464 -5.426 1 75.81 77 ARG B CA 1
ATOM 5240 C C . ARG B 1 77 ? -11.461 2.408 -4.254 1 75.81 77 ARG B C 1
ATOM 5242 O O . ARG B 1 77 ? -10.391 2.381 -3.645 1 75.81 77 ARG B O 1
ATOM 5249 N N . THR B 1 78 ? -12.43 3.242 -4.066 1 72.31 78 THR B N 1
ATOM 5250 C CA . THR B 1 78 ? -12.406 4.148 -2.922 1 72.31 78 THR B CA 1
ATOM 5251 C C . THR B 1 78 ? -13.617 3.902 -2.018 1 72.31 78 THR B C 1
ATOM 5253 O O . THR B 1 78 ? -14.516 3.135 -2.367 1 72.31 78 THR B O 1
ATOM 5256 N N . GLY B 1 79 ? -13.523 4.359 -0.835 1 73.75 79 GLY B N 1
ATOM 5257 C CA . GLY B 1 79 ? -14.633 4.23 0.091 1 73.75 79 GLY B CA 1
ATOM 5258 C C . GLY B 1 79 ? -14.578 5.223 1.235 1 73.75 79 GLY B C 1
ATOM 5259 O O . GLY B 1 79 ? -13.531 5.824 1.49 1 73.75 79 GLY B O 1
ATOM 5260 N N . MET B 1 80 ? -15.734 5.348 1.781 1 74.81 80 MET B N 1
ATOM 5261 C CA . MET B 1 80 ? -15.844 6.309 2.877 1 74.81 80 MET B CA 1
ATOM 5262 C C . MET B 1 80 ? -15.203 5.758 4.145 1 74.81 80 MET B C 1
ATOM 5264 O O . MET B 1 80 ? -14.773 6.52 5.012 1 74.81 80 MET B O 1
ATOM 5268 N N . TYR B 1 81 ? -15.242 4.457 4.238 1 82.19 81 TYR B N 1
ATOM 5269 C CA . TYR B 1 81 ? -14.531 3.783 5.316 1 82.19 81 TYR B CA 1
ATOM 5270 C C . TYR B 1 81 ? -13.32 3.023 4.781 1 82.19 81 TYR B C 1
ATOM 5272 O O . TYR B 1 81 ? -13.297 2.631 3.611 1 82.19 81 TYR B O 1
ATOM 5280 N N . ASN B 1 82 ? -12.406 2.865 5.664 1 82.94 82 ASN B N 1
ATOM 5281 C CA . ASN B 1 82 ? -11.148 2.279 5.203 1 82.94 82 ASN B CA 1
ATOM 5282 C C . ASN B 1 82 ? -11.344 0.845 4.719 1 82.94 82 ASN B C 1
ATOM 5284 O O . ASN B 1 82 ? -10.602 0.369 3.855 1 82.94 82 ASN B O 1
ATOM 5288 N N . TYR B 1 83 ? -12.336 0.134 5.309 1 84.38 83 TYR B N 1
ATOM 5289 C CA . TYR B 1 83 ? -12.516 -1.262 4.926 1 84.38 83 TYR B CA 1
ATOM 5290 C C . TYR B 1 83 ? -13.266 -1.371 3.602 1 84.38 83 TYR B C 1
ATOM 5292 O O . TYR B 1 83 ? -13.469 -2.473 3.088 1 84.38 83 TYR B O 1
ATOM 5300 N N . TYR B 1 84 ? -13.633 -0.252 2.994 1 83.19 84 TYR B N 1
ATOM 5301 C CA . TYR B 1 84 ? -14.195 -0.25 1.648 1 83.19 84 TYR B CA 1
ATOM 5302 C C . TYR B 1 84 ? -13.094 -0.275 0.598 1 83.19 84 TYR B C 1
ATOM 5304 O O . TYR B 1 84 ? -13.344 -0.572 -0.572 1 83.19 84 TYR B O 1
ATOM 5312 N N . THR B 1 85 ? -11.953 0.098 1.03 1 84.38 85 THR B N 1
ATOM 5313 C CA . THR B 1 85 ? -10.828 0.114 0.097 1 84.38 85 THR B CA 1
ATOM 5314 C C . THR B 1 85 ? -10.188 -1.267 -0.001 1 84.38 85 THR B C 1
ATOM 5316 O O . THR B 1 85 ? -10.539 -2.176 0.755 1 84.38 85 THR B O 1
ATOM 5319 N N . THR B 1 86 ? -9.234 -1.319 -0.917 1 85.75 86 THR B N 1
ATOM 5320 C CA . THR B 1 86 ? -8.695 -2.629 -1.26 1 85.75 86 THR B CA 1
ATOM 5321 C C . THR B 1 86 ? -7.633 -3.057 -0.248 1 85.75 86 THR B C 1
ATOM 5323 O O . THR B 1 86 ? -6.859 -2.229 0.238 1 85.75 86 THR B O 1
ATOM 5326 N N . GLY B 1 87 ? -7.652 -4.262 0.191 1 89.06 87 GLY B N 1
ATOM 5327 C CA . GLY B 1 87 ? -6.57 -5.008 0.817 1 89.06 87 GLY B CA 1
ATOM 5328 C C . GLY B 1 87 ? -6.055 -6.148 -0.043 1 89.06 87 GLY B C 1
ATOM 5329 O O . GLY B 1 87 ? -5.656 -5.934 -1.188 1 89.06 87 GLY B O 1
ATOM 5330 N N . HIS B 1 88 ? -6.098 -7.289 0.511 1 92.44 88 HIS B N 1
ATOM 5331 C CA . HIS B 1 88 ? -5.809 -8.461 -0.315 1 92.44 88 HIS B CA 1
ATOM 5332 C C . HIS B 1 88 ? -7.055 -8.93 -1.059 1 92.44 88 HIS B C 1
ATOM 5334 O O . HIS B 1 88 ? -6.984 -9.859 -1.864 1 92.44 88 HIS B O 1
ATOM 5340 N N . VAL B 1 89 ? -8.148 -8.266 -0.737 1 89.56 89 VAL B N 1
ATOM 5341 C CA . VAL B 1 89 ? -9.398 -8.492 -1.449 1 89.56 89 VAL B CA 1
ATOM 5342 C C . VAL B 1 89 ? -9.859 -7.203 -2.127 1 89.56 89 VAL B C 1
ATOM 5344 O O . VAL B 1 89 ? -9.891 -6.145 -1.496 1 89.56 89 VAL B O 1
ATOM 5347 N N . GLY B 1 90 ? -10.094 -7.203 -3.354 1 86 90 GLY B N 1
ATOM 5348 C CA . GLY B 1 90 ? -10.742 -6.164 -4.141 1 86 90 GLY B CA 1
ATOM 5349 C C . GLY B 1 90 ? -11.984 -6.648 -4.867 1 86 90 GLY B C 1
ATOM 5350 O O . GLY B 1 90 ? -12.891 -7.199 -4.246 1 86 90 GLY B O 1
ATOM 5351 N N . ASN B 1 91 ? -11.906 -6.566 -6.172 1 83.25 91 ASN B N 1
ATOM 5352 C CA . ASN B 1 91 ? -12.984 -7.16 -6.957 1 83.25 91 ASN B CA 1
ATOM 5353 C C . ASN B 1 91 ? -12.961 -8.688 -6.871 1 83.25 91 ASN B C 1
ATOM 5355 O O . ASN B 1 91 ? -13.977 -9.336 -7.125 1 83.25 91 ASN B O 1
ATOM 5359 N N . SER B 1 92 ? -11.836 -9.109 -6.602 1 91 92 SER B N 1
ATOM 5360 C CA . SER B 1 92 ? -11.609 -10.531 -6.391 1 91 92 SER B CA 1
ATOM 5361 C C . SER B 1 92 ? -10.523 -10.773 -5.352 1 91 92 SER B C 1
ATOM 5363 O O . SER B 1 92 ? -9.805 -9.844 -4.977 1 91 92 SER B O 1
ATOM 5365 N N . MET B 1 93 ? -10.5 -11.945 -4.832 1 93.56 93 MET B N 1
ATOM 5366 C CA . MET B 1 93 ? -9.414 -12.344 -3.934 1 93.56 93 MET B CA 1
ATOM 5367 C C . MET B 1 93 ? -8.094 -12.422 -4.68 1 93.56 93 MET B C 1
ATOM 5369 O O . MET B 1 93 ? -8 -13.07 -5.727 1 93.56 93 MET B O 1
ATOM 5373 N N . VAL B 1 94 ? -7.043 -11.695 -4.215 1 94.94 94 VAL B N 1
ATOM 5374 C CA . VAL B 1 94 ? -5.676 -11.688 -4.734 1 94.94 94 VAL B CA 1
ATOM 5375 C C . VAL B 1 94 ? -5.695 -11.414 -6.234 1 94.94 94 VAL B C 1
ATOM 5377 O O . VAL B 1 94 ? -4.922 -12.008 -6.988 1 94.94 94 VAL B O 1
ATOM 5380 N N . ALA B 1 95 ? -6.734 -10.727 -6.699 1 93.19 95 ALA B N 1
ATOM 5381 C CA . ALA B 1 95 ? -6.859 -10.18 -8.047 1 93.19 95 ALA B CA 1
ATOM 5382 C C . ALA B 1 95 ? -7.031 -11.289 -9.078 1 93.19 95 ALA B C 1
ATOM 5384 O O . ALA B 1 95 ? -6.539 -11.18 -10.203 1 93.19 95 ALA B O 1
ATOM 5385 N N . ILE B 1 96 ? -7.582 -12.406 -8.711 1 95.31 96 ILE B N 1
ATOM 5386 C CA . ILE B 1 96 ? -7.82 -13.461 -9.68 1 95.31 96 ILE B CA 1
ATOM 5387 C C . ILE B 1 96 ? -8.922 -13.031 -10.656 1 95.31 96 ILE B C 1
ATOM 5389 O O . ILE B 1 96 ? -9.82 -12.281 -10.281 1 95.31 96 ILE B O 1
ATOM 5393 N N . HIS B 1 97 ? -8.867 -13.438 -11.875 1 92.94 97 HIS B N 1
ATOM 5394 C CA . HIS B 1 97 ? -9.859 -13.141 -12.906 1 92.94 97 HIS B CA 1
ATOM 5395 C C . HIS B 1 97 ? -9.852 -14.203 -14 1 92.94 97 HIS B C 1
ATOM 5397 O O . HIS B 1 97 ? -9.109 -15.18 -13.914 1 92.94 97 HIS B O 1
ATOM 5403 N N . ASP B 1 98 ? -10.703 -13.992 -15.047 1 92.81 98 ASP B N 1
ATOM 5404 C CA . ASP B 1 98 ? -10.922 -15.07 -16.016 1 92.81 98 ASP B CA 1
ATOM 5405 C C . ASP B 1 98 ? -10.25 -14.766 -17.344 1 92.81 98 ASP B C 1
ATOM 5407 O O . ASP B 1 98 ? -10.297 -13.633 -17.828 1 92.81 98 ASP B O 1
ATOM 5411 N N . HIS B 1 99 ? -9.625 -15.758 -17.812 1 92.44 99 HIS B N 1
ATOM 5412 C CA . HIS B 1 99 ? -9.258 -15.859 -19.234 1 92.44 99 HIS B CA 1
ATOM 5413 C C . HIS B 1 99 ? -9.812 -17.141 -19.844 1 92.44 99 HIS B C 1
ATOM 5415 O O . HIS B 1 99 ? -9.047 -18 -20.297 1 92.44 99 HIS B O 1
ATOM 5421 N N . SER B 1 100 ? -11.117 -17.172 -19.938 1 93 100 SER B N 1
ATOM 5422 C CA . SER B 1 100 ? -11.766 -18.406 -20.359 1 93 100 SER B CA 1
ATOM 5423 C C . SER B 1 100 ? -11.625 -18.609 -21.875 1 93 100 SER B C 1
ATOM 5425 O O . SER B 1 100 ? -11.891 -19.703 -22.375 1 93 100 SER B O 1
ATOM 5427 N N . ASP B 1 101 ? -11.227 -17.609 -22.594 1 94.31 101 ASP B N 1
ATOM 5428 C CA . ASP B 1 101 ? -11.109 -17.656 -24.047 1 94.31 101 ASP B CA 1
ATOM 5429 C C . ASP B 1 101 ? -9.719 -18.125 -24.469 1 94.31 101 ASP B C 1
ATOM 5431 O O . ASP B 1 101 ? -9.445 -18.281 -25.672 1 94.31 101 ASP B O 1
ATOM 5435 N N . THR B 1 102 ? -8.875 -18.375 -23.484 1 94.56 102 THR B N 1
ATOM 5436 C CA . THR B 1 102 ? -7.516 -18.797 -23.812 1 94.56 102 THR B CA 1
ATOM 5437 C C . THR B 1 102 ? -7.234 -20.172 -23.219 1 94.56 102 THR B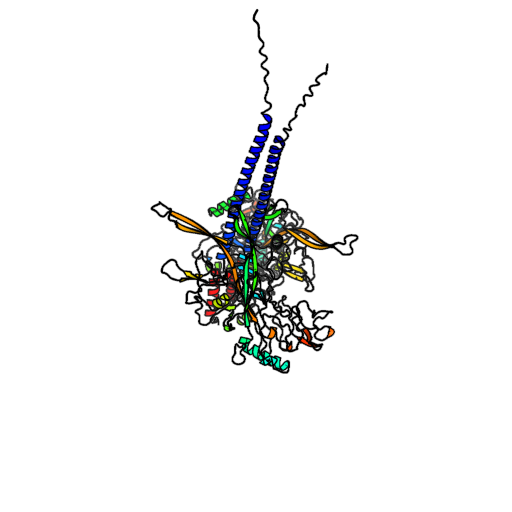 C 1
ATOM 5439 O O . THR B 1 102 ? -7.863 -20.578 -22.25 1 94.56 102 THR B O 1
ATOM 5442 N N . ASP B 1 103 ? -6.273 -20.781 -23.938 1 93.25 103 ASP B N 1
ATOM 5443 C CA . ASP B 1 103 ? -5.789 -22.078 -23.469 1 93.25 103 ASP B CA 1
ATOM 5444 C C . ASP B 1 103 ? -4.789 -21.906 -22.328 1 93.25 103 ASP B C 1
ATOM 5446 O O . ASP B 1 103 ? -3.781 -21.203 -22.484 1 93.25 103 ASP B O 1
ATOM 5450 N N . ARG B 1 104 ? -5.055 -22.422 -21.156 1 94.5 104 ARG B N 1
ATOM 5451 C CA . ARG B 1 104 ? -4.125 -22.641 -20.062 1 94.5 104 ARG B CA 1
ATOM 5452 C C . ARG B 1 104 ? -3.729 -21.328 -19.406 1 94.5 104 ARG B C 1
ATOM 5454 O O . ARG B 1 104 ? -2.793 -21.281 -18.609 1 94.5 104 ARG B O 1
ATOM 5461 N N . THR B 1 105 ? -4.309 -20.219 -19.688 1 93.81 105 THR B N 1
ATOM 5462 C CA . THR B 1 105 ? -4.004 -18.953 -19.031 1 93.81 105 THR B CA 1
ATOM 5463 C C . THR B 1 105 ? -4.879 -18.766 -17.797 1 93.81 105 THR B C 1
ATOM 5465 O O . THR B 1 105 ? -6.105 -18.859 -17.875 1 93.81 105 THR B O 1
ATOM 5468 N N . ILE B 1 106 ? -4.25 -18.562 -16.734 1 95.56 106 ILE B N 1
ATOM 5469 C CA . ILE B 1 106 ? -4.934 -18.297 -15.469 1 95.56 106 ILE B CA 1
ATOM 5470 C C . ILE B 1 106 ? -4.75 -16.828 -15.078 1 95.56 106 ILE B C 1
ATOM 5472 O O . ILE B 1 106 ? -3.621 -16.359 -14.945 1 95.56 106 ILE B O 1
ATOM 5476 N N . GLY B 1 107 ? -5.836 -16.156 -14.867 1 94.25 107 GLY B N 1
ATOM 5477 C CA . GLY B 1 107 ? -5.789 -14.727 -14.633 1 94.25 107 GLY B CA 1
ATOM 5478 C C . GLY B 1 107 ? -5.438 -14.367 -13.203 1 94.25 107 GLY B C 1
ATOM 5479 O O . GLY B 1 107 ? -6.02 -14.914 -12.258 1 94.25 107 GLY B O 1
ATOM 5480 N N . GLN B 1 108 ? -4.531 -13.445 -13.031 1 94.06 108 GLN B N 1
ATOM 5481 C CA . GLN B 1 108 ? -4.164 -12.852 -11.75 1 94.06 108 GLN B CA 1
ATOM 5482 C C . GLN B 1 108 ? -3.549 -11.469 -11.953 1 94.06 108 GLN B C 1
ATOM 5484 O O . GLN B 1 108 ? -2.633 -11.297 -12.758 1 94.06 108 GLN B O 1
ATOM 5489 N N . GLY B 1 109 ? -3.984 -10.539 -11.266 1 92.25 109 GLY B N 1
ATOM 5490 C CA . GLY B 1 109 ? -3.498 -9.172 -11.383 1 92.25 109 GLY B CA 1
ATOM 5491 C C . GLY B 1 109 ? -2.246 -8.914 -10.562 1 92.25 109 GLY B C 1
ATOM 5492 O O . GLY B 1 109 ? -1.517 -9.852 -10.227 1 92.25 109 GLY B O 1
ATOM 5493 N N . GLU B 1 110 ? -1.989 -7.645 -10.312 1 91.25 110 GLU B N 1
ATOM 5494 C CA . GLU B 1 110 ? -0.811 -7.223 -9.562 1 91.25 110 GLU B CA 1
ATOM 5495 C C . GLU B 1 110 ? -1.017 -7.406 -8.062 1 91.25 110 GLU B C 1
ATOM 5497 O O . GLU B 1 110 ? -2.109 -7.164 -7.547 1 91.25 110 GLU B O 1
ATOM 5502 N N . LEU B 1 111 ? 0.039 -7.832 -7.414 1 94 111 LEU B N 1
ATOM 5503 C CA . LEU B 1 111 ? -0.015 -7.961 -5.961 1 94 111 LEU B CA 1
ATOM 5504 C C . LEU B 1 111 ? 1.339 -7.641 -5.34 1 94 111 LEU B C 1
ATOM 5506 O O . LEU B 1 111 ? 2.348 -7.559 -6.043 1 94 111 LEU B O 1
ATOM 5510 N N . VAL B 1 112 ? 1.332 -7.32 -4.121 1 95.19 112 VAL B N 1
ATOM 5511 C CA . VAL B 1 112 ? 2.521 -7.23 -3.279 1 95.19 112 VAL B CA 1
ATOM 5512 C C . VAL B 1 112 ? 2.627 -8.477 -2.4 1 95.19 112 VAL B C 1
ATOM 5514 O O . VAL B 1 112 ? 1.643 -8.891 -1.786 1 95.19 112 VAL B O 1
ATOM 5517 N N . ALA B 1 113 ? 3.77 -9.047 -2.408 1 96.88 113 ALA B N 1
ATOM 5518 C CA . ALA B 1 113 ? 4.008 -10.266 -1.63 1 96.88 113 ALA B CA 1
ATOM 5519 C C . ALA B 1 113 ? 5.258 -10.125 -0.77 1 96.88 113 ALA B C 1
ATOM 5521 O O . ALA B 1 113 ? 6.09 -9.242 -1.005 1 96.88 113 ALA B O 1
ATOM 5522 N N . VAL B 1 114 ? 5.281 -10.859 0.288 1 97.06 114 VAL B N 1
ATOM 5523 C CA . VAL B 1 114 ? 6.461 -11.016 1.136 1 97.06 114 VAL B CA 1
ATOM 5524 C C . VAL B 1 114 ? 6.859 -12.484 1.208 1 97.06 114 VAL B C 1
ATOM 5526 O O . VAL B 1 114 ? 6.012 -13.352 1.428 1 97.06 114 VAL B O 1
ATOM 5529 N N . MET B 1 115 ? 8.086 -12.758 0.93 1 96.81 115 MET B N 1
ATOM 5530 C CA . MET B 1 115 ? 8.625 -14.109 1.051 1 96.81 115 MET B CA 1
ATOM 5531 C C . MET B 1 115 ? 9.938 -14.102 1.822 1 96.81 115 MET B C 1
ATOM 5533 O O . MET B 1 115 ? 10.93 -13.547 1.355 1 96.81 115 MET B O 1
ATOM 5537 N N . ASN B 1 116 ? 9.922 -14.719 3 1 96.44 116 ASN B N 1
ATOM 5538 C CA . ASN B 1 116 ? 11.109 -14.836 3.842 1 96.44 116 ASN B CA 1
ATOM 5539 C C . ASN B 1 116 ? 11.766 -13.477 4.059 1 96.44 116 ASN B C 1
ATOM 5541 O O . ASN B 1 116 ? 12.977 -13.328 3.846 1 96.44 116 ASN B O 1
ATOM 5545 N N . GLY B 1 117 ? 11 -12.539 4.355 1 94.31 117 GLY B N 1
ATOM 5546 C CA . GLY B 1 117 ? 11.523 -11.227 4.699 1 94.31 117 GLY B CA 1
ATOM 5547 C C . GLY B 1 117 ? 11.773 -10.344 3.488 1 94.31 117 GLY B C 1
ATOM 5548 O O . GLY B 1 117 ? 12.305 -9.242 3.615 1 94.31 117 GLY B O 1
ATOM 5549 N N . VAL B 1 118 ? 11.469 -10.781 2.266 1 95.19 118 VAL B N 1
ATOM 5550 C CA . VAL B 1 118 ? 11.633 -10 1.048 1 95.19 118 VAL B CA 1
ATOM 5551 C C . VAL B 1 118 ? 10.273 -9.5 0.567 1 95.19 118 VAL B C 1
ATOM 5553 O O . VAL B 1 118 ? 9.391 -10.297 0.23 1 95.19 118 VAL B O 1
ATOM 5556 N N . SER B 1 119 ? 10.109 -8.188 0.565 1 95.44 119 SER B N 1
ATOM 5557 C CA . SER B 1 119 ? 8.898 -7.574 0.038 1 95.44 119 SER B CA 1
ATOM 5558 C C . SER B 1 119 ? 9.078 -7.152 -1.417 1 95.44 119 SER B C 1
ATOM 5560 O O . SER B 1 119 ? 10.094 -6.543 -1.771 1 95.44 119 SER B O 1
ATOM 5562 N N . PHE B 1 120 ? 8.164 -7.484 -2.277 1 94.75 120 PHE B N 1
ATOM 5563 C CA . PHE B 1 120 ? 8.227 -7.121 -3.688 1 94.75 120 PHE B CA 1
ATOM 5564 C C . PHE B 1 120 ? 6.828 -6.957 -4.27 1 94.75 120 PHE B C 1
ATOM 5566 O O . PHE B 1 120 ? 5.852 -7.453 -3.703 1 94.75 120 PHE B O 1
ATOM 5573 N N . SER B 1 121 ? 6.648 -6.168 -5.305 1 93.75 121 SER B N 1
ATOM 5574 C CA . SER B 1 121 ? 5.414 -6.062 -6.078 1 93.75 121 SER B CA 1
ATOM 5575 C C . SER B 1 121 ? 5.555 -6.738 -7.441 1 93.75 121 SER B C 1
ATOM 5577 O O . SER B 1 121 ? 6.617 -6.668 -8.062 1 93.75 121 SER B O 1
ATOM 5579 N N . THR B 1 122 ? 4.527 -7.277 -7.84 1 92.69 122 THR B N 1
ATOM 5580 C CA . THR B 1 122 ? 4.566 -8.008 -9.102 1 92.69 122 THR B CA 1
ATOM 5581 C C . THR B 1 122 ? 4.035 -7.141 -10.242 1 92.69 122 THR B C 1
ATOM 5583 O O . THR B 1 122 ? 3.402 -6.109 -10.008 1 92.69 122 THR B O 1
ATOM 5586 N N . GLN B 1 123 ? 4.363 -7.523 -11.391 1 92 123 GLN B N 1
ATOM 5587 C CA . GLN B 1 123 ? 3.598 -7.07 -12.547 1 92 123 GLN B CA 1
ATOM 5588 C C . GLN B 1 123 ? 2.256 -7.793 -12.641 1 92 123 GLN B C 1
ATOM 5590 O O . GLN B 1 123 ? 1.855 -8.484 -11.703 1 92 123 GLN B O 1
ATOM 5595 N N . HIS B 1 124 ? 1.515 -7.539 -13.727 1 90.25 124 HIS B N 1
ATOM 5596 C CA . HIS B 1 124 ? 0.347 -8.375 -13.984 1 90.25 124 HIS B CA 1
ATOM 5597 C C . HIS B 1 124 ? 0.734 -9.844 -14.078 1 90.25 124 HIS B C 1
ATOM 5599 O O . HIS B 1 124 ? 1.643 -10.211 -14.828 1 90.25 124 HIS B O 1
ATOM 5605 N N . ASN B 1 125 ? 0.082 -10.719 -13.25 1 89.62 125 ASN B N 1
ATOM 5606 C CA . ASN B 1 125 ? 0.578 -12.07 -12.992 1 89.62 125 ASN B CA 1
ATOM 5607 C C . ASN B 1 125 ? -0.262 -13.117 -13.711 1 89.62 125 ASN B C 1
ATOM 5609 O O . ASN B 1 125 ? -0.494 -14.203 -13.18 1 89.62 125 ASN B O 1
ATOM 5613 N N . ASP B 1 126 ? -0.8 -12.82 -14.844 1 91.94 126 ASP B N 1
ATOM 5614 C CA . ASP B 1 126 ? -1.379 -13.945 -15.57 1 91.94 126 ASP B CA 1
ATOM 5615 C C . ASP B 1 126 ? -0.357 -15.062 -15.75 1 91.94 126 ASP B C 1
ATOM 5617 O O . ASP B 1 126 ? 0.756 -14.828 -16.219 1 91.94 126 ASP B O 1
ATOM 5621 N N . TYR B 1 127 ? -0.733 -16.219 -15.297 1 93.38 127 TYR B N 1
ATOM 5622 C CA . TYR B 1 127 ? 0.213 -17.328 -15.414 1 93.38 127 TYR B CA 1
ATOM 5623 C C . TYR B 1 127 ? -0.392 -18.484 -16.203 1 93.38 127 TYR B C 1
ATOM 5625 O O . TYR B 1 127 ? -1.549 -18.422 -16.625 1 93.38 127 TYR B O 1
ATOM 5633 N N . ARG B 1 128 ? 0.465 -19.406 -16.5 1 94.62 128 ARG B N 1
ATOM 5634 C CA . ARG B 1 128 ? 0.048 -20.547 -17.312 1 94.62 128 ARG B CA 1
ATOM 5635 C C . ARG B 1 128 ? -0.134 -21.797 -16.453 1 94.62 128 ARG B C 1
ATOM 5637 O O . ARG B 1 128 ? 0.533 -21.953 -15.422 1 94.62 128 ARG B O 1
ATOM 5644 N N . LEU B 1 129 ? -0.994 -22.609 -16.906 1 96.12 129 LEU B N 1
ATOM 5645 C CA . LEU B 1 129 ? -1.176 -23.906 -16.266 1 96.12 129 LEU B CA 1
ATOM 5646 C C . LEU B 1 129 ? -0.044 -24.859 -16.641 1 96.12 129 LEU B C 1
ATOM 5648 O O . LEU B 1 129 ? -0.257 -25.828 -17.375 1 96.12 129 LEU B O 1
ATOM 5652 N N . VAL B 1 130 ? 1.101 -24.625 -16.062 1 96.5 130 VAL B N 1
ATOM 5653 C CA . VAL B 1 130 ? 2.301 -25.422 -16.312 1 96.5 130 VAL B CA 1
ATOM 5654 C C . VAL B 1 130 ? 2.912 -25.875 -14.992 1 96.5 130 VAL B C 1
ATOM 5656 O O . VAL B 1 130 ? 2.689 -25.25 -13.953 1 96.5 130 VAL B O 1
ATOM 5659 N N . MET B 1 131 ? 3.574 -26.969 -15.055 1 97.5 131 MET B N 1
ATOM 5660 C CA . MET B 1 131 ? 4.285 -27.5 -13.898 1 97.5 131 MET B CA 1
ATOM 5661 C C . MET B 1 131 ? 5.785 -27.578 -14.164 1 97.5 131 MET B C 1
ATOM 5663 O O . MET B 1 131 ? 6.219 -27.516 -15.32 1 97.5 131 MET B O 1
ATOM 5667 N N . ALA B 1 132 ? 6.559 -27.625 -13.055 1 97.75 132 ALA B N 1
ATOM 5668 C CA . ALA B 1 132 ? 7.98 -27.922 -13.203 1 97.75 132 ALA B CA 1
ATOM 5669 C C . ALA B 1 132 ? 8.203 -29.219 -13.961 1 97.75 132 ALA B C 1
ATOM 5671 O O . ALA B 1 132 ? 7.457 -30.188 -13.773 1 97.75 132 ALA B O 1
ATOM 5672 N N . SER B 1 133 ? 9.25 -29.25 -14.742 1 98 133 SER B N 1
ATOM 5673 C CA . SER B 1 133 ? 9.523 -30.422 -15.555 1 98 133 SER B CA 1
ATOM 5674 C C . SER B 1 133 ? 9.656 -31.672 -14.688 1 98 133 SER B C 1
ATOM 5676 O O . SER B 1 133 ? 10.289 -31.641 -13.633 1 98 133 SER B O 1
ATOM 5678 N N . THR B 1 134 ? 9.109 -32.75 -15.188 1 96.94 134 THR B N 1
ATOM 5679 C CA . THR B 1 134 ? 9.18 -34 -14.453 1 96.94 134 THR B CA 1
ATOM 5680 C C . THR B 1 134 ? 10.414 -34.812 -14.852 1 96.94 134 THR B C 1
ATOM 5682 O O . THR B 1 134 ? 10.766 -35.781 -14.195 1 96.94 134 THR B O 1
ATOM 5685 N N . ASN B 1 135 ? 11.141 -34.344 -15.891 1 96.81 135 ASN B N 1
ATOM 5686 C CA . ASN B 1 135 ? 12.211 -35.156 -16.406 1 96.81 135 ASN B CA 1
ATOM 5687 C C . ASN B 1 135 ? 13.5 -34.375 -16.625 1 96.81 135 ASN B C 1
ATOM 5689 O O . ASN B 1 135 ? 14.5 -34.906 -17.078 1 96.81 135 ASN B O 1
ATOM 5693 N N . SER B 1 136 ? 13.422 -33.125 -16.359 1 97.25 136 SER B N 1
ATOM 5694 C CA . SER B 1 136 ? 14.602 -32.25 -16.547 1 97.25 136 SER B CA 1
ATOM 5695 C C . SER B 1 136 ? 14.906 -31.469 -15.281 1 97.25 136 SER B C 1
ATOM 5697 O O . SER B 1 136 ? 14 -31 -14.602 1 97.25 136 SER B O 1
ATOM 5699 N N . THR B 1 137 ? 16.188 -31.266 -15.047 1 95.88 137 THR B N 1
ATOM 5700 C CA . THR B 1 137 ? 16.609 -30.438 -13.938 1 95.88 137 THR B CA 1
ATOM 5701 C C . THR B 1 137 ? 17.016 -29.047 -14.43 1 95.88 137 THR B C 1
ATOM 5703 O O . THR B 1 137 ? 17.516 -28.234 -13.648 1 95.88 137 THR B O 1
ATOM 5706 N N . ASP B 1 138 ? 16.844 -28.766 -15.695 1 95.81 138 ASP B N 1
ATOM 5707 C CA . ASP B 1 138 ? 17.25 -27.484 -16.266 1 95.81 138 ASP B CA 1
ATOM 5708 C C . ASP B 1 138 ? 16.516 -26.328 -15.602 1 95.81 138 ASP B C 1
ATOM 5710 O O . ASP B 1 138 ? 15.328 -26.422 -15.312 1 95.81 138 ASP B O 1
ATOM 5714 N N . TYR B 1 139 ? 17.266 -25.281 -15.469 1 94.12 139 TYR B N 1
ATOM 5715 C CA . TYR B 1 139 ? 16.703 -24.078 -14.867 1 94.12 139 TYR B CA 1
ATOM 5716 C C . TYR B 1 139 ? 15.469 -23.609 -15.633 1 94.12 139 TYR B C 1
ATOM 5718 O O . TYR B 1 139 ? 15.523 -23.422 -16.844 1 94.12 139 TYR B O 1
ATOM 5726 N N . HIS B 1 140 ? 14.305 -23.594 -15.023 1 93.44 140 HIS B N 1
ATOM 5727 C CA . HIS B 1 140 ? 13.031 -23.062 -15.508 1 93.44 140 HIS B CA 1
ATOM 5728 C C . HIS B 1 140 ? 12.398 -24 -16.531 1 93.44 140 HIS B C 1
ATOM 5730 O O . HIS B 1 140 ? 11.539 -23.578 -17.312 1 93.44 140 HIS B O 1
ATOM 5736 N N . ALA B 1 141 ? 12.914 -25.203 -16.547 1 96.44 141 ALA B N 1
ATOM 5737 C CA . ALA B 1 141 ? 12.227 -26.172 -17.391 1 96.44 141 ALA B CA 1
ATOM 5738 C C . ALA B 1 141 ? 10.812 -26.438 -16.891 1 96.44 141 ALA B C 1
ATOM 5740 O O . ALA B 1 141 ? 10.617 -26.719 -15.703 1 96.44 141 ALA B O 1
ATOM 5741 N N . VAL B 1 142 ? 9.852 -26.328 -17.781 1 96 142 VAL B N 1
ATOM 5742 C CA . VAL B 1 142 ? 8.453 -26.531 -17.422 1 96 142 VAL B CA 1
ATOM 5743 C C . VAL B 1 142 ? 7.77 -27.422 -18.469 1 96 142 VAL B C 1
ATOM 5745 O O . VAL B 1 142 ? 8.305 -27.625 -19.562 1 96 142 VAL B O 1
ATOM 5748 N N . GLU B 1 143 ? 6.688 -27.984 -18.156 1 96.88 143 GLU B N 1
ATOM 5749 C CA . GLU B 1 143 ? 5.836 -28.719 -19.078 1 96.88 143 GLU B CA 1
ATOM 5750 C C . GLU B 1 143 ? 4.359 -28.422 -18.828 1 96.88 143 GLU B C 1
ATOM 5752 O O . GLU B 1 143 ? 3.975 -28.078 -17.703 1 96.88 143 GLU B O 1
ATOM 5757 N N . ASP B 1 144 ? 3.535 -28.5 -19.828 1 96.12 144 ASP B N 1
ATOM 5758 C CA . ASP B 1 144 ? 2.096 -28.297 -19.703 1 96.12 144 ASP B CA 1
ATOM 5759 C C . ASP B 1 144 ? 1.474 -29.375 -18.797 1 96.12 144 ASP B C 1
ATOM 5761 O O . ASP B 1 144 ? 1.836 -30.547 -18.891 1 96.12 144 ASP B O 1
ATOM 5765 N N . ILE B 1 145 ? 0.615 -28.922 -17.938 1 97.25 145 ILE B N 1
ATOM 5766 C CA . ILE B 1 145 ? -0.175 -29.906 -17.203 1 97.25 145 ILE B CA 1
ATOM 5767 C C . ILE B 1 145 ? -1.239 -30.5 -18.125 1 97.25 145 ILE B C 1
ATOM 5769 O O . ILE B 1 145 ? -2.041 -29.766 -18.719 1 97.25 145 ILE B O 1
ATOM 5773 N N . PRO B 1 146 ? -1.225 -31.797 -18.266 1 95.5 146 PRO B N 1
ATOM 5774 C CA . PRO B 1 146 ? -2.232 -32.375 -19.156 1 95.5 146 PRO B CA 1
ATOM 5775 C C . PRO B 1 146 ? -3.66 -32.125 -18.688 1 95.5 146 PRO B C 1
ATOM 5777 O O . PRO B 1 146 ? -3.932 -32.156 -17.484 1 95.5 146 PRO B O 1
ATOM 5780 N N . PHE B 1 147 ? -4.492 -31.844 -19.656 1 96.88 147 PHE B N 1
ATOM 5781 C CA . PHE B 1 147 ? -5.902 -31.703 -19.328 1 96.88 147 PHE B CA 1
ATOM 5782 C C . PHE B 1 147 ? -6.508 -33.062 -18.984 1 96.88 147 PHE B C 1
ATOM 5784 O O . PHE B 1 147 ? -6.07 -34.094 -19.5 1 96.88 147 PHE B O 1
ATOM 5791 N N . PRO B 1 148 ? -7.508 -33.031 -18.094 1 96.19 148 PRO B N 1
ATOM 5792 C CA . PRO B 1 148 ? -8.211 -34.281 -17.844 1 96.19 148 PRO B CA 1
ATOM 5793 C C . PRO B 1 148 ? -8.93 -34.812 -19.078 1 96.19 148 PRO B C 1
ATOM 5795 O O . PRO B 1 148 ? -9.414 -34.031 -19.906 1 96.19 148 PRO B O 1
ATOM 5798 N N . GLU B 1 149 ? -9.047 -36.125 -19.094 1 96.5 149 GLU B N 1
ATOM 5799 C CA . GLU B 1 149 ? -9.82 -36.75 -20.156 1 96.5 149 GLU B CA 1
ATOM 5800 C C . GLU B 1 149 ? -11.312 -36.5 -19.984 1 96.5 149 GLU B C 1
ATOM 5802 O O . GLU B 1 149 ? -11.781 -36.219 -18.875 1 96.5 149 GLU B O 1
ATOM 5807 N N . VAL B 1 150 ? -11.969 -36.469 -21.109 1 98.25 150 VAL B N 1
ATOM 5808 C CA . VAL B 1 150 ? -13.422 -36.469 -21.047 1 98.25 150 VAL B CA 1
ATOM 5809 C C . VAL B 1 150 ? -13.945 -37.875 -20.75 1 98.25 150 VAL B C 1
ATOM 5811 O O . VAL B 1 150 ? -13.523 -38.844 -21.375 1 98.25 150 VAL B O 1
ATOM 5814 N N . PRO B 1 151 ? -14.852 -38 -19.828 1 98.12 151 PRO B N 1
ATOM 5815 C CA . PRO B 1 151 ? -15.359 -39.312 -19.516 1 98.12 151 PRO B CA 1
ATOM 5816 C C . PRO B 1 151 ? -15.945 -40.031 -20.734 1 98.12 151 PRO B C 1
ATOM 5818 O O . PRO B 1 151 ? -16.625 -39.406 -21.562 1 98.12 151 PRO B O 1
ATOM 5821 N N . LYS B 1 152 ? -15.727 -41.344 -20.766 1 97.5 152 LYS B N 1
ATOM 5822 C CA . LYS B 1 152 ? -16.219 -42.125 -21.875 1 97.5 152 LYS B CA 1
ATOM 5823 C C . LYS B 1 152 ? -17.75 -42.094 -21.938 1 97.5 152 LYS B C 1
ATOM 5825 O O . LYS B 1 152 ? -18.328 -42.156 -23.016 1 97.5 152 LYS B O 1
ATOM 5830 N N . GLU B 1 153 ? -18.328 -42.062 -20.797 1 97.06 153 GLU B N 1
ATOM 5831 C CA . GLU B 1 153 ? -19.797 -42 -20.703 1 97.06 153 GLU B CA 1
ATOM 5832 C C . GLU B 1 153 ? -20.344 -40.781 -21.453 1 97.06 153 GLU B C 1
ATOM 5834 O O . GLU B 1 153 ? -21.5 -40.812 -21.906 1 97.06 153 GLU B O 1
ATOM 5839 N N . VAL B 1 154 ? -19.578 -39.781 -21.516 1 98.44 154 VAL B N 1
ATOM 5840 C CA . VAL B 1 154 ? -19.969 -38.594 -22.25 1 98.44 154 VAL B CA 1
ATOM 5841 C C . VAL B 1 154 ? -19.672 -38.781 -23.734 1 98.44 154 VAL B C 1
ATOM 5843 O O . VAL B 1 154 ? -20.562 -38.625 -24.578 1 98.44 154 VAL B O 1
ATOM 5846 N N . THR B 1 155 ? -18.469 -39.188 -24.094 1 97.62 155 THR B N 1
ATOM 5847 C CA . THR B 1 155 ? -18.031 -39.219 -25.484 1 97.62 155 THR B CA 1
ATOM 5848 C C . THR B 1 155 ? -18.734 -40.344 -26.25 1 97.62 155 THR B C 1
ATOM 5850 O O . THR B 1 155 ? -18.812 -40.312 -27.469 1 97.62 155 THR B O 1
ATOM 5853 N N . ASP B 1 156 ? -19.234 -41.312 -25.578 1 97.12 156 ASP B N 1
ATOM 5854 C CA . ASP B 1 156 ? -19.906 -42.469 -26.203 1 97.12 156 ASP B CA 1
ATOM 5855 C C . ASP B 1 156 ? -21.312 -42.094 -26.641 1 97.12 156 ASP B C 1
ATOM 5857 O O . ASP B 1 156 ? -21.938 -42.844 -27.406 1 97.12 156 ASP B O 1
ATOM 5861 N N . LYS B 1 157 ? -21.734 -41 -26.109 1 97.44 157 LYS B N 1
ATOM 5862 C CA . LYS B 1 157 ? -23.047 -40.562 -26.578 1 97.44 157 LYS B CA 1
ATOM 5863 C C . LYS B 1 157 ? -23.016 -40.188 -28.062 1 97.44 157 LYS B C 1
ATOM 5865 O O . LYS B 1 157 ? -22.047 -39.594 -28.531 1 97.44 157 LYS B O 1
ATOM 5870 N N . LEU B 1 158 ? -24.125 -40.375 -28.75 1 94 158 LEU B N 1
ATOM 5871 C CA . LEU B 1 158 ? -24.156 -40.25 -30.203 1 94 158 LEU B CA 1
ATOM 5872 C C . LEU B 1 158 ? -24.375 -38.812 -30.625 1 94 158 LEU B C 1
ATOM 5874 O O . LEU B 1 158 ? -23.938 -38.375 -31.703 1 94 158 LEU B O 1
ATOM 5878 N N . THR B 1 159 ? -25.125 -38.031 -29.766 1 96.75 159 THR B N 1
ATOM 5879 C CA . THR B 1 159 ? -25.469 -36.656 -30.141 1 96.75 159 THR B CA 1
ATOM 5880 C C . THR B 1 159 ? -24.891 -35.656 -29.141 1 96.75 159 THR B C 1
ATOM 5882 O O . THR B 1 159 ? -24.656 -36 -27.984 1 96.75 159 THR B O 1
ATOM 5885 N N . VAL B 1 160 ? -24.688 -34.438 -29.625 1 97.44 160 VAL B N 1
ATOM 5886 C CA . VAL B 1 160 ? -24.141 -33.406 -28.781 1 97.44 160 VAL B CA 1
ATOM 5887 C C . VAL B 1 160 ? -25.094 -33.094 -27.641 1 97.44 160 VAL B C 1
ATOM 5889 O O . VAL B 1 160 ? -24.672 -33 -26.484 1 97.44 160 VAL B O 1
ATOM 5892 N N . PRO B 1 161 ? -26.469 -33 -27.859 1 97.62 161 PRO B N 1
ATOM 5893 C CA . PRO B 1 161 ? -27.375 -32.781 -26.719 1 97.62 161 PRO B CA 1
ATOM 5894 C C . PRO B 1 161 ? -27.266 -33.875 -25.656 1 97.62 161 PRO B C 1
ATOM 5896 O O . PRO B 1 161 ? -27.328 -33.562 -24.469 1 97.62 161 PRO B O 1
ATOM 5899 N N . ASP B 1 162 ? -27.062 -35.125 -26.109 1 98 162 ASP B N 1
ATOM 5900 C CA . ASP B 1 162 ? -26.922 -36.219 -25.141 1 98 162 ASP B CA 1
ATOM 5901 C C . ASP B 1 162 ? -25.609 -36.094 -24.375 1 98 162 ASP B C 1
ATOM 5903 O O . ASP B 1 162 ? -25.562 -36.406 -23.172 1 98 162 ASP B O 1
ATOM 5907 N N . GLN B 1 163 ? -24.578 -35.719 -25.047 1 98.5 163 GLN B N 1
ATOM 5908 C CA . GLN B 1 163 ? -23.312 -35.469 -24.359 1 98.5 163 GLN B CA 1
ATOM 5909 C C . GLN B 1 163 ? -23.438 -34.375 -23.328 1 98.5 163 GLN B C 1
ATOM 5911 O O . GLN B 1 163 ? -22.922 -34.469 -22.203 1 98.5 163 GLN B O 1
ATOM 5916 N N . ILE B 1 164 ? -24.109 -33.312 -23.688 1 98.38 164 ILE B N 1
ATOM 5917 C CA . ILE B 1 164 ? -24.328 -32.188 -22.797 1 98.38 164 ILE B CA 1
ATOM 5918 C C . ILE B 1 164 ? -25.062 -32.656 -21.547 1 98.38 164 ILE B C 1
ATOM 5920 O O . ILE B 1 164 ? -24.672 -32.312 -20.422 1 98.38 164 ILE B O 1
ATOM 5924 N N . THR B 1 165 ? -26.109 -33.406 -21.75 1 97.81 165 THR B N 1
ATOM 5925 C CA . THR B 1 165 ? -26.891 -33.938 -20.625 1 97.81 165 THR B CA 1
ATOM 5926 C C . THR B 1 165 ? -26.016 -34.781 -19.703 1 97.81 165 THR B C 1
ATOM 5928 O O . THR B 1 165 ? -26.078 -34.625 -18.484 1 97.81 165 THR B O 1
ATOM 5931 N N . GLU B 1 166 ? -25.234 -35.656 -20.328 1 98.25 166 GLU B N 1
ATOM 5932 C CA . GLU B 1 166 ? -24.359 -36.531 -19.547 1 98.25 166 GLU B CA 1
ATOM 5933 C C . GLU B 1 166 ? -23.281 -35.719 -18.812 1 98.25 166 GLU B C 1
ATOM 5935 O O . GLU B 1 166 ? -22.984 -35.969 -17.656 1 98.25 166 GLU B O 1
ATOM 5940 N N . MET B 1 167 ? -22.656 -34.75 -19.469 1 98.5 167 MET B N 1
ATOM 5941 C CA . MET B 1 167 ? -21.641 -33.906 -18.859 1 98.5 167 MET B CA 1
ATOM 5942 C C . MET B 1 167 ? -22.203 -33.156 -17.656 1 98.5 167 MET B C 1
ATOM 5944 O O . MET B 1 167 ? -21.531 -33.031 -16.641 1 98.5 167 MET B O 1
ATOM 5948 N N . LYS B 1 168 ? -23.453 -32.656 -17.734 1 98.06 168 LYS B N 1
ATOM 5949 C CA . LYS B 1 168 ? -24.094 -32 -16.609 1 98.06 168 LYS B CA 1
ATOM 5950 C C . LYS B 1 168 ? -24.172 -32.906 -15.391 1 98.06 168 LYS B C 1
ATOM 5952 O O . LYS B 1 168 ? -24.031 -32.469 -14.258 1 98.06 168 LYS B O 1
ATOM 5957 N N . GLN B 1 169 ? -24.344 -34.219 -15.617 1 97.69 169 GLN B N 1
ATOM 5958 C CA . GLN B 1 169 ? -24.375 -35.156 -14.516 1 97.69 169 GLN B CA 1
ATOM 5959 C C . GLN B 1 169 ? -23.031 -35.25 -13.805 1 97.69 169 GLN B C 1
ATOM 5961 O O . GLN B 1 169 ? -22.984 -35.406 -12.586 1 97.69 169 GLN B O 1
ATOM 5966 N N . TRP B 1 170 ? -22.016 -35.219 -14.539 1 98.25 170 TRP B N 1
ATOM 5967 C CA . TRP B 1 170 ? -20.688 -35.25 -13.945 1 98.25 170 TRP B CA 1
ATOM 5968 C C . TRP B 1 170 ? -20.438 -34 -13.102 1 98.25 170 TRP B C 1
ATOM 5970 O O . TRP B 1 170 ? -19.891 -34.094 -12 1 98.25 170 TRP B O 1
ATOM 5980 N N . PHE B 1 171 ? -20.812 -32.844 -13.594 1 98.06 171 PHE B N 1
ATOM 5981 C CA . PHE B 1 171 ? -20.656 -31.609 -12.836 1 98.06 171 PHE B CA 1
ATOM 5982 C C . PHE B 1 171 ? -21.562 -31.609 -11.609 1 98.06 171 PHE B C 1
ATOM 5984 O O . PHE B 1 171 ? -21.188 -31.078 -10.555 1 98.06 171 PHE B O 1
ATOM 5991 N N . LYS B 1 172 ? -22.734 -32.125 -11.719 1 97.69 172 LYS B N 1
ATOM 5992 C CA . LYS B 1 172 ? -23.609 -32.281 -10.562 1 97.69 172 LYS B CA 1
ATOM 5993 C C . LYS B 1 172 ? -22.969 -33.156 -9.484 1 97.69 172 LYS B C 1
ATOM 5995 O O . LYS B 1 172 ? -23 -32.812 -8.305 1 97.69 172 LYS B O 1
ATOM 6000 N N . ALA B 1 173 ? -22.422 -34.281 -9.938 1 97.81 173 ALA B N 1
ATOM 6001 C CA . ALA B 1 173 ? -21.734 -35.156 -8.992 1 97.81 173 ALA B CA 1
ATOM 6002 C C . ALA B 1 173 ? -20.609 -34.438 -8.273 1 97.81 173 ALA B C 1
ATOM 6004 O O . ALA B 1 173 ? -20.422 -34.594 -7.066 1 97.81 173 ALA B O 1
ATOM 6005 N N . PHE B 1 174 ? -19.859 -33.656 -8.977 1 96.94 174 PHE B N 1
ATOM 6006 C CA . PHE B 1 174 ? -18.766 -32.875 -8.398 1 96.94 174 PHE B CA 1
ATOM 6007 C C . PHE B 1 174 ? -19.297 -31.828 -7.426 1 96.94 174 PHE B C 1
ATOM 6009 O O . PHE B 1 174 ? -18.812 -31.719 -6.297 1 96.94 174 PHE B O 1
ATOM 6016 N N . SER B 1 175 ? -20.297 -31.078 -7.867 1 95.38 175 SER B N 1
ATOM 6017 C CA . SER B 1 175 ? -20.859 -30.016 -7.043 1 95.38 175 SER B CA 1
ATOM 6018 C C . SER B 1 175 ? -21.438 -30.578 -5.75 1 95.38 175 SER B C 1
ATOM 6020 O O . SER B 1 175 ? -21.281 -29.984 -4.68 1 95.38 175 SER B O 1
ATOM 6022 N N . ASP B 1 176 ? -22.062 -31.719 -5.852 1 94.75 176 ASP B N 1
ATOM 6023 C CA . ASP B 1 176 ? -22.703 -32.344 -4.703 1 94.75 176 ASP B CA 1
ATOM 6024 C C . ASP B 1 176 ? -21.688 -33.188 -3.9 1 94.75 176 ASP B C 1
ATOM 6026 O O . ASP B 1 176 ? -22 -33.625 -2.799 1 94.75 176 ASP B O 1
ATOM 6030 N N . GLN B 1 177 ? -20.562 -33.375 -4.535 1 94.81 177 GLN B N 1
ATOM 6031 C CA . GLN B 1 177 ? -19.547 -34.219 -3.947 1 94.81 177 GLN B CA 1
ATOM 6032 C C . GLN B 1 177 ? -20.062 -35.656 -3.752 1 94.81 177 GLN B C 1
ATOM 6034 O O . GLN B 1 177 ? -19.875 -36.219 -2.684 1 94.81 177 GLN B O 1
ATOM 6039 N N . ASP B 1 178 ? -20.75 -36.094 -4.703 1 94.94 178 ASP B N 1
ATOM 6040 C CA . ASP B 1 178 ? -21.328 -37.438 -4.699 1 94.94 178 ASP B CA 1
ATOM 6041 C C . ASP B 1 178 ? -20.688 -38.312 -5.781 1 94.94 178 ASP B C 1
ATOM 6043 O O . ASP B 1 178 ? -21.172 -38.344 -6.918 1 94.94 178 ASP B O 1
ATOM 6047 N N . TYR B 1 179 ? -19.734 -39.125 -5.418 1 93.75 179 TYR B N 1
ATOM 6048 C CA . TYR B 1 179 ? -19.031 -39.906 -6.406 1 93.75 179 TYR B CA 1
ATOM 6049 C C . TYR B 1 179 ? -19.672 -41.281 -6.562 1 93.75 179 TYR B C 1
ATOM 6051 O O . TYR B 1 179 ? -19.141 -42.156 -7.254 1 93.75 179 TYR B O 1
ATOM 6059 N N . SER B 1 180 ? -20.828 -41.469 -5.945 1 95.19 180 SER B N 1
ATOM 6060 C CA . SER B 1 180 ? -21.547 -42.75 -6.109 1 95.19 180 SER B CA 1
ATOM 6061 C C . SER B 1 180 ? -22.281 -42.781 -7.438 1 95.19 180 SER B C 1
ATOM 6063 O O . SER B 1 180 ? -22.484 -43.875 -8 1 95.19 180 SER B O 1
ATOM 6065 N N . VAL B 1 181 ? -22.656 -41.688 -7.926 1 92.75 181 VAL B N 1
ATOM 6066 C CA . VAL B 1 181 ? -23.375 -41.594 -9.195 1 92.75 181 VAL B CA 1
ATOM 6067 C C . VAL B 1 181 ? -22.375 -41.562 -10.352 1 92.75 181 VAL B C 1
ATOM 6069 O O . VAL B 1 181 ? -22.453 -42.344 -11.289 1 92.75 181 VAL B O 1
ATOM 6072 N N . ARG B 1 182 ? -21.469 -40.594 -10.273 1 95.69 182 ARG B N 1
ATOM 6073 C CA . ARG B 1 182 ? -20.312 -40.438 -11.156 1 95.69 182 ARG B CA 1
ATOM 6074 C C . ARG B 1 182 ? -19.047 -40.188 -10.352 1 95.69 182 ARG B C 1
ATOM 6076 O O . ARG B 1 182 ? -18.953 -39.188 -9.625 1 95.69 182 ARG B O 1
ATOM 6083 N N . ASP B 1 183 ? -18.141 -41.062 -10.539 1 96.31 183 ASP B N 1
ATOM 6084 C CA . ASP B 1 183 ? -16.875 -40.875 -9.836 1 96.31 183 ASP B CA 1
ATOM 6085 C C . ASP B 1 183 ? -16.031 -39.781 -10.523 1 96.31 183 ASP B C 1
ATOM 6087 O O . ASP B 1 183 ? -15.086 -40.094 -11.242 1 96.31 183 ASP B O 1
ATOM 6091 N N . TYR B 1 184 ? -16.375 -38.5 -10.242 1 96.19 184 TYR B N 1
ATOM 6092 C CA . TYR B 1 184 ? -15.781 -37.344 -10.867 1 96.19 184 TYR B CA 1
ATOM 6093 C C . TYR B 1 184 ? -14.297 -37.219 -10.539 1 96.19 184 TYR B C 1
ATOM 6095 O O . TYR B 1 184 ? -13.562 -36.5 -11.203 1 96.19 184 TYR B O 1
ATOM 6103 N N . ARG B 1 185 ? -13.727 -37.969 -9.531 1 94.75 185 ARG B N 1
ATOM 6104 C CA . ARG B 1 185 ? -12.375 -37.812 -8.992 1 94.75 185 ARG B CA 1
ATOM 6105 C C . ARG B 1 185 ? -11.336 -38.188 -10.047 1 94.75 185 ARG B C 1
ATOM 6107 O O . ARG B 1 185 ? -10.188 -37.719 -9.977 1 94.75 185 ARG B O 1
ATOM 6114 N N . LYS B 1 186 ? -11.773 -38.781 -11.008 1 93.06 186 LYS B N 1
ATOM 6115 C CA . LYS B 1 186 ? -10.867 -39.188 -12.078 1 93.06 186 LYS B CA 1
ATOM 6116 C C . LYS B 1 186 ? -10.703 -38.062 -13.117 1 93.06 186 LYS B C 1
ATOM 6118 O O . LYS B 1 186 ? -9.703 -38.031 -13.828 1 93.06 186 LYS B O 1
ATOM 6123 N N . TYR B 1 187 ? -11.664 -37.281 -13.18 1 96.25 187 TYR B N 1
ATOM 6124 C CA . TYR B 1 187 ? -11.711 -36.375 -14.305 1 96.25 187 TYR B CA 1
ATOM 6125 C C . TYR B 1 187 ? -11.703 -34.906 -13.82 1 96.25 187 TYR B C 1
ATOM 6127 O O . TYR B 1 187 ? -11.492 -34 -14.609 1 96.25 187 TYR B O 1
ATOM 6135 N N . PHE B 1 188 ? -12.023 -34.656 -12.609 1 97.06 188 PHE B N 1
ATOM 6136 C CA . PHE B 1 188 ? -11.898 -33.375 -11.945 1 97.06 188 PHE B CA 1
ATOM 6137 C C . PHE B 1 188 ? -10.648 -33.344 -11.07 1 97.06 188 PHE B C 1
ATOM 6139 O O . PHE B 1 188 ? -10.648 -33.875 -9.961 1 97.06 188 PHE B O 1
ATOM 6146 N N . LYS B 1 189 ? -9.656 -32.688 -11.57 1 96.5 189 LYS B N 1
ATOM 6147 C CA . LYS B 1 189 ? -8.328 -32.844 -10.977 1 96.5 189 LYS B CA 1
ATOM 6148 C C . LYS B 1 189 ? -7.887 -31.547 -10.289 1 96.5 189 LYS B C 1
ATOM 6150 O O . LYS B 1 189 ? -7.773 -30.5 -10.938 1 96.5 189 LYS B O 1
ATOM 6155 N N . PRO B 1 190 ? -7.625 -31.609 -9 1 97.12 190 PRO B N 1
ATOM 6156 C CA . PRO B 1 190 ? -7.094 -30.438 -8.32 1 97.12 190 PRO B CA 1
ATOM 6157 C C . PRO B 1 190 ? -5.621 -30.172 -8.633 1 97.12 190 PRO B C 1
ATOM 6159 O O . PRO B 1 190 ? -4.84 -31.125 -8.742 1 97.12 190 PRO B O 1
ATOM 6162 N N . VAL B 1 191 ? -5.301 -28.984 -8.828 1 97.81 191 VAL B N 1
ATOM 6163 C CA . VAL B 1 191 ? -3.941 -28.516 -9.062 1 97.81 191 VAL B CA 1
ATOM 6164 C C . VAL B 1 191 ? -3.602 -27.406 -8.07 1 97.81 191 VAL B C 1
ATOM 6166 O O . VAL B 1 191 ? -4.422 -26.531 -7.805 1 97.81 191 VAL B O 1
ATOM 6169 N N . LEU B 1 192 ? -2.445 -27.547 -7.449 1 98.12 192 LEU B N 1
ATOM 6170 C CA . LEU B 1 192 ? -1.952 -26.5 -6.555 1 98.12 192 LEU B CA 1
ATOM 6171 C C . LEU B 1 192 ? -1.078 -25.5 -7.309 1 98.12 192 LEU B C 1
ATOM 6173 O O . LEU B 1 192 ? -0.071 -25.891 -7.91 1 98.12 192 LEU B O 1
ATOM 6177 N N . CYS B 1 193 ? -1.468 -24.297 -7.359 1 98.19 193 CYS B N 1
ATOM 6178 C CA . CYS B 1 193 ? -0.646 -23.234 -7.926 1 98.19 193 CYS B CA 1
ATOM 6179 C C . CYS B 1 193 ? 0.03 -22.422 -6.824 1 98.19 193 CYS B C 1
ATOM 6181 O O . CYS B 1 193 ? -0.555 -22.188 -5.766 1 98.19 193 CYS B O 1
ATOM 6183 N N . TYR B 1 194 ? 1.262 -22.016 -7.047 1 98.06 194 TYR B N 1
ATOM 6184 C CA . TYR B 1 194 ? 2.064 -21.406 -5.996 1 98.06 194 TYR B CA 1
ATOM 6185 C C . TYR B 1 194 ? 2.979 -20.328 -6.57 1 98.06 194 TYR B C 1
ATOM 6187 O O . TYR B 1 194 ? 3.297 -20.344 -7.762 1 98.06 194 TYR B O 1
ATOM 6195 N N . LEU B 1 195 ? 3.289 -19.359 -5.762 1 97.75 195 LEU B N 1
ATOM 6196 C CA . LEU B 1 195 ? 4.277 -18.328 -6.078 1 97.75 195 LEU B CA 1
ATOM 6197 C C . LEU B 1 195 ? 5.652 -18.719 -5.555 1 97.75 195 LEU B C 1
ATOM 6199 O O . LEU B 1 195 ? 5.797 -19.078 -4.387 1 97.75 195 LEU B O 1
ATOM 6203 N N . GLU B 1 196 ? 6.645 -18.688 -6.43 1 97.19 196 GLU B N 1
ATOM 6204 C CA . GLU B 1 196 ? 8.031 -19.016 -6.109 1 97.19 196 GLU B CA 1
ATOM 6205 C C . GLU B 1 196 ? 8.938 -17.797 -6.262 1 97.19 196 GLU B C 1
ATOM 6207 O O . GLU B 1 196 ? 8.773 -17 -7.191 1 97.19 196 GLU B O 1
ATOM 6212 N N . GLY B 1 197 ? 9.836 -17.609 -5.316 1 96.56 197 GLY B N 1
ATOM 6213 C CA . GLY B 1 197 ? 10.797 -16.516 -5.379 1 96.56 197 GLY B CA 1
ATOM 6214 C C . GLY B 1 197 ? 12.188 -16.906 -4.938 1 96.56 197 GLY B C 1
ATOM 6215 O O . GLY B 1 197 ? 12.359 -17.859 -4.16 1 96.56 197 GLY B O 1
ATOM 6216 N N . THR B 1 198 ? 13.219 -16.25 -5.457 1 96.56 198 THR B N 1
ATOM 6217 C CA . THR B 1 198 ? 14.602 -16.531 -5.098 1 96.56 198 THR B CA 1
ATOM 6218 C C . THR B 1 198 ? 15.5 -15.352 -5.477 1 96.56 198 THR B C 1
ATOM 6220 O O . THR B 1 198 ? 15.102 -14.484 -6.258 1 96.56 198 THR B O 1
ATOM 6223 N N . TRP B 1 199 ? 16.609 -15.266 -4.855 1 96.06 199 TRP B N 1
ATOM 6224 C CA . TRP B 1 199 ? 17.672 -14.336 -5.246 1 96.06 199 TRP B CA 1
ATOM 6225 C C . TRP B 1 199 ? 18.469 -14.875 -6.43 1 96.06 199 TRP B C 1
ATOM 6227 O O . TRP B 1 199 ? 18.984 -15.992 -6.375 1 96.06 199 TRP B O 1
ATOM 6237 N N . THR B 1 200 ? 18.656 -14.086 -7.5 1 95.12 200 THR B N 1
ATOM 6238 C CA . THR B 1 200 ? 19.297 -14.578 -8.711 1 95.12 200 THR B CA 1
ATOM 6239 C C . THR B 1 200 ? 20.516 -13.727 -9.07 1 95.12 200 THR B C 1
ATOM 6241 O O . THR B 1 200 ? 20.609 -12.562 -8.656 1 95.12 200 THR B O 1
ATOM 6244 N N . LEU B 1 201 ? 21.391 -14.297 -9.852 1 91.75 201 LEU B N 1
ATOM 6245 C CA . LEU B 1 201 ? 22.578 -13.625 -10.344 1 91.75 201 LEU B CA 1
ATOM 6246 C C . LEU B 1 201 ? 22.422 -13.219 -11.805 1 91.75 201 LEU B C 1
ATOM 6248 O O . LEU B 1 201 ? 23.266 -12.523 -12.367 1 91.75 201 LEU B O 1
ATOM 6252 N N . THR B 1 202 ? 21.344 -13.492 -12.375 1 80.31 202 THR B N 1
ATOM 6253 C CA . THR B 1 202 ? 21.141 -13.281 -13.805 1 80.31 202 THR B CA 1
ATOM 6254 C C . THR B 1 202 ? 20.594 -11.883 -14.07 1 80.31 202 THR B C 1
ATOM 6256 O O . THR B 1 202 ? 20.031 -11.25 -13.172 1 80.31 202 THR B O 1
ATOM 6259 N N . ASP B 1 203 ? 20.797 -11.5 -15.312 1 76.75 203 ASP B N 1
ATOM 6260 C CA . ASP B 1 203 ? 20.219 -10.234 -15.766 1 76.75 203 ASP B CA 1
ATOM 6261 C C . ASP B 1 203 ? 18.844 -10.445 -16.406 1 76.75 203 ASP B C 1
ATOM 6263 O O . ASP B 1 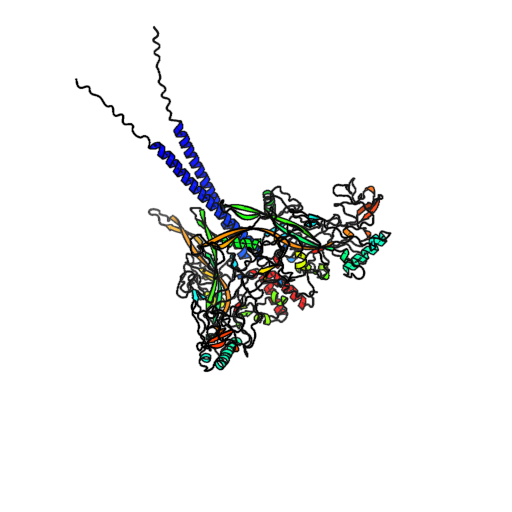203 ? 18.172 -9.484 -16.781 1 76.75 203 ASP B O 1
ATOM 6267 N N . SER B 1 204 ? 18.516 -11.656 -16.391 1 77.69 204 SER B N 1
ATOM 6268 C CA . SER B 1 204 ? 17.234 -11.969 -17.031 1 77.69 204 SER B CA 1
ATOM 6269 C C . SER B 1 204 ? 16.094 -11.859 -16.031 1 77.69 204 SER B C 1
ATOM 6271 O O . SER B 1 204 ? 16.281 -11.992 -14.828 1 77.69 204 SER B O 1
ATOM 6273 N N . PHE B 1 205 ? 14.898 -11.539 -16.734 1 75.31 205 PHE B N 1
ATOM 6274 C CA . PHE B 1 205 ? 13.664 -11.523 -15.961 1 75.31 205 PHE B CA 1
ATOM 6275 C C . PHE B 1 205 ? 12.93 -12.852 -16.078 1 75.31 205 PHE B C 1
ATOM 6277 O O . PHE B 1 205 ? 12.875 -13.438 -17.172 1 75.31 205 PHE B O 1
ATOM 6284 N N . ASP B 1 206 ? 12.484 -13.508 -15.094 1 70.19 206 ASP B N 1
ATOM 6285 C CA . ASP B 1 206 ? 11.891 -14.836 -15.109 1 70.19 206 ASP B CA 1
ATOM 6286 C C . ASP B 1 206 ? 10.367 -14.758 -15.109 1 70.19 206 ASP B C 1
ATOM 6288 O O . ASP B 1 206 ? 9.688 -15.758 -14.875 1 70.19 206 ASP B O 1
ATOM 6292 N N . GLN B 1 207 ? 9.875 -13.68 -15.516 1 70 207 GLN B N 1
ATOM 6293 C CA . GLN B 1 207 ? 8.43 -13.516 -15.523 1 70 207 GLN B CA 1
ATOM 6294 C C . GLN B 1 207 ? 7.84 -13.906 -16.875 1 70 207 GLN B C 1
ATOM 6296 O O . GLN B 1 207 ? 8.555 -13.945 -17.875 1 70 207 GLN B O 1
ATOM 6301 N N . ARG B 1 208 ? 6.582 -14.297 -16.766 1 66.62 208 ARG B N 1
ATOM 6302 C CA . ARG B 1 208 ? 5.871 -14.648 -17.984 1 66.62 208 ARG B CA 1
ATOM 6303 C C . ARG B 1 208 ? 5.949 -13.523 -19 1 66.62 208 ARG B C 1
ATOM 6305 O O . ARG B 1 208 ? 6.258 -13.758 -20.172 1 66.62 208 ARG B O 1
ATOM 6312 N N . PHE B 1 209 ? 5.617 -12.359 -18.438 1 69.69 209 PHE B N 1
ATOM 6313 C CA . PHE B 1 209 ? 5.742 -11.18 -19.297 1 69.69 209 PHE B CA 1
ATOM 6314 C C . PHE B 1 209 ? 7.039 -10.438 -19 1 69.69 209 PHE B C 1
ATOM 6316 O O . PHE B 1 209 ? 7.371 -10.188 -17.844 1 69.69 209 PHE B O 1
ATOM 6323 N N . GLU B 1 210 ? 7.73 -10.312 -20.062 1 76.38 210 GLU B N 1
ATOM 6324 C CA . GLU B 1 210 ? 8.93 -9.5 -19.875 1 76.38 210 GLU B CA 1
ATOM 6325 C C . GLU B 1 210 ? 8.578 -8.086 -19.422 1 76.38 210 GLU B C 1
ATOM 6327 O O . GLU B 1 210 ? 7.699 -7.445 -20 1 76.38 210 GLU B O 1
ATOM 6332 N N . PRO B 1 211 ? 9.242 -7.797 -18.375 1 79.75 211 PRO B N 1
ATOM 6333 C CA . PRO B 1 211 ? 9.023 -6.402 -17.984 1 79.75 211 PRO B CA 1
ATOM 6334 C C . PRO B 1 211 ? 9.383 -5.414 -19.094 1 79.75 211 PRO B C 1
ATOM 6336 O O . PRO B 1 211 ? 10.203 -5.727 -19.969 1 79.75 211 PRO B O 1
ATOM 6339 N N . GLU B 1 212 ? 8.742 -4.379 -19.141 1 82.88 212 GLU B N 1
ATOM 6340 C CA . GLU B 1 212 ? 9.055 -3.324 -20.109 1 82.88 212 GLU B CA 1
ATOM 6341 C C . GLU B 1 212 ? 10.297 -2.543 -19.688 1 82.88 212 GLU B C 1
ATOM 6343 O O . GLU B 1 212 ? 10.211 -1.342 -19.406 1 82.88 212 GLU B O 1
ATOM 6348 N N . ALA B 1 213 ? 11.289 -3.217 -19.578 1 86.5 213 ALA B N 1
ATOM 6349 C CA . ALA B 1 213 ? 12.609 -2.697 -19.234 1 86.5 213 ALA B CA 1
ATOM 6350 C C . ALA B 1 213 ? 13.711 -3.553 -19.859 1 86.5 213 ALA B C 1
ATOM 6352 O O . ALA B 1 213 ? 13.602 -4.777 -19.906 1 86.5 213 ALA B O 1
ATOM 6353 N N . ASN B 1 214 ? 14.773 -2.939 -20.234 1 82.19 214 ASN B N 1
ATOM 6354 C CA . ASN B 1 214 ? 15.867 -3.656 -20.891 1 82.19 214 ASN B CA 1
ATOM 6355 C C . ASN B 1 214 ? 16.953 -4.039 -19.891 1 82.19 214 ASN B C 1
ATOM 6357 O O . ASN B 1 214 ? 17.875 -4.773 -20.234 1 82.19 214 ASN B O 1
ATOM 6361 N N . SER B 1 215 ? 16.859 -3.49 -18.766 1 84.56 215 SER B N 1
ATOM 6362 C CA . SER B 1 215 ? 17.828 -3.771 -17.719 1 84.56 215 SER B CA 1
ATOM 6363 C C . SER B 1 215 ? 17.219 -3.602 -16.344 1 84.56 215 SER B C 1
ATOM 6365 O O . SER B 1 215 ? 16.156 -2.992 -16.188 1 84.56 215 SER B O 1
ATOM 6367 N N . TRP B 1 216 ? 17.922 -4.184 -15.438 1 86.25 216 TRP B N 1
ATOM 6368 C CA . TRP B 1 216 ? 17.484 -4.051 -14.055 1 86.25 216 TRP B CA 1
ATOM 6369 C C . TRP B 1 216 ? 17.5 -2.586 -13.617 1 86.25 216 TRP B C 1
ATOM 6371 O O . TRP B 1 216 ? 16.625 -2.156 -12.859 1 86.25 216 TRP B O 1
ATOM 6381 N N . GLU B 1 217 ? 18.438 -1.839 -14.086 1 83.56 217 GLU B N 1
ATOM 6382 C CA . GLU B 1 217 ? 18.531 -0.418 -13.766 1 83.56 217 GLU B CA 1
ATOM 6383 C C . GLU B 1 217 ? 17.344 0.355 -14.336 1 83.56 217 GLU B C 1
ATOM 6385 O O . GLU B 1 217 ? 16.75 1.189 -13.648 1 83.56 217 GLU B O 1
ATOM 6390 N N . GLU B 1 218 ? 17.078 0.043 -15.523 1 86.69 218 GLU B N 1
ATOM 6391 C CA . GLU B 1 218 ? 15.93 0.697 -16.141 1 86.69 218 GLU B CA 1
ATOM 6392 C C . GLU B 1 218 ? 14.633 0.343 -15.406 1 86.69 218 GLU B C 1
ATOM 6394 O O . GLU B 1 218 ? 13.797 1.21 -15.172 1 86.69 218 GLU B O 1
ATOM 6399 N N . LEU B 1 219 ? 14.5 -0.947 -15.109 1 89.44 219 LEU B N 1
ATOM 6400 C CA . LEU B 1 219 ? 13.32 -1.376 -14.375 1 89.44 219 LEU B CA 1
ATOM 6401 C C . LEU B 1 219 ? 13.188 -0.609 -13.062 1 89.44 219 LEU B C 1
ATOM 6403 O O . LEU B 1 219 ? 12.125 -0.074 -12.75 1 89.44 219 LEU B O 1
ATOM 6407 N N . THR B 1 220 ? 14.258 -0.547 -12.359 1 89 220 THR B N 1
ATOM 6408 C CA . THR B 1 220 ? 14.25 0.136 -11.07 1 89 220 THR B CA 1
ATOM 6409 C C . THR B 1 220 ? 13.875 1.605 -11.234 1 89 220 THR B C 1
ATOM 6411 O O . THR B 1 220 ? 13.086 2.141 -10.453 1 89 220 THR B O 1
ATOM 6414 N N . ASN B 1 221 ? 14.414 2.219 -12.188 1 88.38 221 ASN B N 1
ATOM 6415 C CA . ASN B 1 221 ? 14.125 3.629 -12.414 1 88.38 221 ASN B CA 1
ATOM 6416 C C . ASN B 1 221 ? 12.648 3.848 -12.75 1 88.38 221 ASN B C 1
ATOM 6418 O O . ASN B 1 221 ? 12.031 4.801 -12.273 1 88.38 221 ASN B O 1
ATOM 6422 N N . LYS B 1 222 ? 12.156 3.033 -13.562 1 89.5 222 LYS B N 1
ATOM 6423 C CA . LYS B 1 222 ? 10.75 3.158 -13.945 1 89.5 222 LYS B CA 1
ATOM 6424 C C . LYS B 1 222 ? 9.828 2.934 -12.75 1 89.5 222 LYS B C 1
ATOM 6426 O O . LYS B 1 222 ? 8.82 3.623 -12.602 1 89.5 222 LYS B O 1
ATOM 6431 N N . VAL B 1 223 ? 10.164 1.963 -11.977 1 91.88 223 VAL B N 1
ATOM 6432 C CA . VAL B 1 223 ? 9.367 1.685 -10.789 1 91.88 223 VAL B CA 1
ATOM 6433 C C . VAL B 1 223 ? 9.469 2.855 -9.812 1 91.88 223 VAL B C 1
ATOM 6435 O O . VAL B 1 223 ? 8.469 3.27 -9.219 1 91.88 223 VAL B O 1
ATOM 6438 N N . ARG B 1 224 ? 10.641 3.396 -9.625 1 92.12 224 ARG B N 1
ATOM 6439 C CA . ARG B 1 224 ? 10.828 4.562 -8.766 1 92.12 224 ARG B CA 1
ATOM 6440 C C . ARG B 1 224 ? 10.016 5.75 -9.266 1 92.12 224 ARG B C 1
ATOM 6442 O O . ARG B 1 224 ? 9.43 6.488 -8.477 1 92.12 224 ARG B O 1
ATOM 6449 N N . TYR B 1 225 ? 10.031 5.883 -10.523 1 90.44 225 TYR B N 1
ATOM 6450 C CA . TYR B 1 225 ? 9.242 6.953 -11.117 1 90.44 225 TYR B CA 1
ATOM 6451 C C . TYR B 1 225 ? 7.758 6.777 -10.805 1 90.44 225 TYR B C 1
ATOM 6453 O O . TYR B 1 225 ? 7.074 7.734 -10.438 1 90.44 225 TYR B O 1
ATOM 6461 N N . SER B 1 226 ? 7.277 5.602 -10.992 1 89.81 226 SER B N 1
ATOM 6462 C CA . SER B 1 226 ? 5.879 5.312 -10.695 1 89.81 226 SER B CA 1
ATOM 6463 C C . SER B 1 226 ? 5.551 5.613 -9.234 1 89.81 226 SER B C 1
ATOM 6465 O O . SER B 1 226 ? 4.512 6.199 -8.93 1 89.81 226 SER B O 1
ATOM 6467 N N . ALA B 1 227 ? 6.43 5.223 -8.375 1 90.94 227 ALA B N 1
ATOM 6468 C CA . ALA B 1 227 ? 6.219 5.457 -6.949 1 90.94 227 ALA B CA 1
ATOM 6469 C C . ALA B 1 227 ? 6.258 6.949 -6.625 1 90.94 227 ALA B C 1
ATOM 6471 O O . ALA B 1 227 ? 5.422 7.445 -5.867 1 90.94 227 ALA B O 1
ATOM 6472 N N . TYR B 1 228 ? 7.199 7.613 -7.219 1 90.56 228 TYR B N 1
ATOM 6473 C CA . TYR B 1 228 ? 7.387 9.047 -7 1 90.56 228 TYR B CA 1
ATOM 6474 C C . TYR B 1 228 ? 6.176 9.836 -7.48 1 90.56 228 TYR B C 1
ATOM 6476 O O . TYR B 1 228 ? 5.73 10.773 -6.812 1 90.56 228 TYR B O 1
ATOM 6484 N N . THR B 1 229 ? 5.586 9.461 -8.617 1 87.5 229 THR B N 1
ATOM 6485 C CA . THR B 1 229 ? 4.504 10.219 -9.234 1 87.5 229 THR B CA 1
ATOM 6486 C C . THR B 1 229 ? 3.145 9.703 -8.766 1 87.5 229 THR B C 1
ATOM 6488 O O . THR B 1 229 ? 2.123 10.367 -8.961 1 87.5 229 THR B O 1
ATOM 6491 N N . GLY B 1 230 ? 3.17 8.508 -8.219 1 84.69 230 GLY B N 1
ATOM 6492 C CA . GLY B 1 230 ? 1.916 7.855 -7.883 1 84.69 230 GLY B CA 1
ATOM 6493 C C . GLY B 1 230 ? 1.182 7.309 -9.094 1 84.69 230 GLY B C 1
ATOM 6494 O O . GLY B 1 230 ? -0.02 7.043 -9.031 1 84.69 230 GLY B O 1
ATOM 6495 N N . THR B 1 231 ? 1.83 7.141 -10.148 1 84.06 231 THR B N 1
ATOM 6496 C CA . THR B 1 231 ? 1.16 6.68 -11.359 1 84.06 231 THR B CA 1
ATOM 6497 C C . THR B 1 231 ? 1.29 5.164 -11.508 1 84.06 231 THR B C 1
ATOM 6499 O O . THR B 1 231 ? 2.018 4.523 -10.75 1 84.06 231 THR B O 1
ATOM 6502 N N . LYS B 1 232 ? 0.47 4.688 -12.422 1 80.62 232 LYS B N 1
ATOM 6503 C CA . LYS B 1 232 ? 0.514 3.279 -12.797 1 80.62 232 LYS B CA 1
ATOM 6504 C C . LYS B 1 232 ? 0.995 3.113 -14.242 1 80.62 232 LYS B C 1
ATOM 6506 O O . LYS B 1 232 ? 0.599 3.877 -15.125 1 80.62 232 LYS B O 1
ATOM 6511 N N . PHE B 1 233 ? 1.898 2.189 -14.305 1 80.31 233 PHE B N 1
ATOM 6512 C CA . PHE B 1 233 ? 2.262 1.832 -15.664 1 80.31 233 PHE B CA 1
ATOM 6513 C C . PHE B 1 233 ? 1.132 1.067 -16.344 1 80.31 233 PHE B C 1
ATOM 6515 O O . PHE B 1 233 ? 0.737 -0.006 -15.883 1 80.31 233 PHE B O 1
ATOM 6522 N N . GLN B 1 234 ? 0.597 1.54 -17.359 1 75.31 234 GLN B N 1
ATOM 6523 C CA . GLN B 1 234 ? -0.659 1.082 -17.938 1 75.31 234 GLN B CA 1
ATOM 6524 C C . GLN B 1 234 ? -0.549 -0.365 -18.406 1 75.31 234 GLN B C 1
ATOM 6526 O O . GLN B 1 234 ? -1.521 -1.119 -18.344 1 75.31 234 GLN B O 1
ATOM 6531 N N . SER B 1 235 ? 0.606 -0.671 -18.922 1 76.62 235 SER B N 1
ATOM 6532 C CA . SER B 1 235 ? 0.753 -2.039 -19.422 1 76.62 235 SER B CA 1
ATOM 6533 C C . SER B 1 235 ? 0.963 -3.018 -18.266 1 76.62 235 SER B C 1
ATOM 6535 O O . SER B 1 235 ? 0.981 -4.23 -18.469 1 76.62 235 SER B O 1
ATOM 6537 N N . GLU B 1 236 ? 1.104 -2.518 -17.031 1 82.56 236 GLU B N 1
ATOM 6538 C CA . GLU B 1 236 ? 1.27 -3.318 -15.82 1 82.56 236 GLU B CA 1
ATOM 6539 C C . GLU B 1 236 ? 2.447 -4.281 -15.953 1 82.56 236 GLU B C 1
ATOM 6541 O O . GLU B 1 236 ? 2.346 -5.449 -15.57 1 82.56 236 GLU B O 1
ATOM 6546 N N . LYS B 1 237 ? 3.529 -3.838 -16.516 1 87.19 237 LYS B N 1
ATOM 6547 C CA . LYS B 1 237 ? 4.695 -4.684 -16.766 1 87.19 237 LYS B CA 1
ATOM 6548 C C . LYS B 1 237 ? 5.883 -4.242 -15.922 1 87.19 237 LYS B C 1
ATOM 6550 O O . LYS B 1 237 ? 7.035 -4.508 -16.266 1 87.19 237 LYS B O 1
ATOM 6555 N N . LEU B 1 238 ? 5.57 -3.48 -14.898 1 88.31 238 LEU B N 1
ATOM 6556 C CA . LEU B 1 238 ? 6.629 -3.07 -13.984 1 88.31 238 LEU B CA 1
ATOM 6557 C C . LEU B 1 238 ? 6.461 -3.73 -12.625 1 88.31 238 LEU B C 1
ATOM 6559 O O . LEU B 1 238 ? 5.355 -3.76 -12.078 1 88.31 238 LEU B O 1
ATOM 6563 N N . ALA B 1 239 ? 7.531 -4.32 -12.188 1 90.25 239 ALA B N 1
ATOM 6564 C CA . ALA B 1 239 ? 7.582 -4.957 -10.875 1 90.25 239 ALA B CA 1
ATOM 6565 C C . ALA B 1 239 ? 8.695 -4.363 -10.016 1 90.25 239 ALA B C 1
ATOM 6567 O O . ALA B 1 239 ? 9.773 -4.043 -10.531 1 90.25 239 ALA B O 1
ATOM 6568 N N . HIS B 1 240 ? 8.344 -4.184 -8.812 1 92.31 240 HIS B N 1
ATOM 6569 C CA . HIS B 1 240 ? 9.43 -3.875 -7.887 1 92.31 240 HIS B CA 1
ATOM 6570 C C . HIS B 1 240 ? 10.141 -5.145 -7.426 1 92.31 240 HIS B C 1
ATOM 6572 O O . HIS B 1 240 ? 9.594 -5.914 -6.633 1 92.31 240 HIS B O 1
ATOM 6578 N N . LEU B 1 241 ? 11.336 -5.273 -7.812 1 92.94 241 LEU B N 1
ATOM 6579 C CA . LEU B 1 241 ? 12.195 -6.402 -7.473 1 92.94 241 LEU B CA 1
ATOM 6580 C C . LEU B 1 241 ? 13.461 -5.93 -6.766 1 92.94 241 LEU B C 1
ATOM 6582 O O . LEU B 1 241 ? 14.383 -5.43 -7.406 1 92.94 241 LEU B O 1
ATOM 6586 N N . PRO B 1 242 ? 13.562 -6.172 -5.496 1 92.5 242 PRO B N 1
ATOM 6587 C CA . PRO B 1 242 ? 14.688 -5.633 -4.727 1 92.5 242 PRO B CA 1
ATOM 6588 C C . PRO B 1 242 ? 16.016 -6.281 -5.098 1 92.5 242 PRO B C 1
ATOM 6590 O O . PRO B 1 242 ? 16.031 -7.316 -5.77 1 92.5 242 PRO B O 1
ATOM 6593 N N . THR B 1 243 ? 17.062 -5.609 -4.699 1 90.75 243 THR B N 1
ATOM 6594 C CA . THR B 1 243 ? 18.438 -6.082 -4.836 1 90.75 243 THR B CA 1
ATOM 6595 C C . THR B 1 243 ? 19.078 -6.285 -3.467 1 90.75 243 THR B C 1
ATOM 6597 O O . THR B 1 243 ? 18.766 -5.566 -2.518 1 90.75 243 THR B O 1
ATOM 6600 N N . THR B 1 244 ? 19.906 -7.281 -3.41 1 91.12 244 THR B N 1
ATOM 6601 C CA . THR B 1 244 ? 20.609 -7.535 -2.162 1 91.12 244 THR B CA 1
ATOM 6602 C C . THR B 1 244 ? 22.094 -7.785 -2.426 1 91.12 244 THR B C 1
ATOM 6604 O O . THR B 1 244 ? 22.484 -8.055 -3.561 1 91.12 244 THR B O 1
ATOM 6607 N N . MET B 1 245 ? 22.875 -7.492 -1.379 1 89.56 245 MET B N 1
ATOM 6608 C CA . MET B 1 245 ? 24.266 -7.973 -1.358 1 89.56 245 MET B CA 1
ATOM 6609 C C . MET B 1 245 ? 24.344 -9.336 -0.68 1 89.56 245 MET B C 1
ATOM 6611 O O . MET B 1 245 ? 24.125 -9.453 0.525 1 89.56 245 MET B O 1
ATOM 6615 N N . MET B 1 246 ? 24.688 -10.305 -1.492 1 88.12 246 MET B N 1
ATOM 6616 C CA . MET B 1 246 ? 24.672 -11.68 -1 1 88.12 246 MET B CA 1
ATOM 6617 C C . MET B 1 246 ? 25.953 -12 -0.242 1 88.12 246 MET B C 1
ATOM 6619 O O . MET B 1 246 ? 25.938 -12.719 0.755 1 88.12 246 MET B O 1
ATOM 6623 N N . SER B 1 247 ? 27 -11.539 -0.814 1 84.44 247 SER B N 1
ATOM 6624 C CA . SER B 1 247 ? 28.312 -11.797 -0.218 1 84.44 247 SER B CA 1
ATOM 6625 C C . SER B 1 247 ? 29.328 -10.758 -0.658 1 84.44 247 SER B C 1
ATOM 6627 O O . SER B 1 247 ? 29.016 -9.883 -1.474 1 84.44 247 SER B O 1
ATOM 6629 N N . MET B 1 248 ? 30.375 -10.797 0.097 1 84.12 248 MET B N 1
ATOM 6630 C CA . MET B 1 248 ? 31.516 -9.953 -0.24 1 84.12 248 MET B CA 1
ATOM 6631 C C . MET B 1 248 ? 32.75 -10.805 -0.515 1 84.12 248 MET B C 1
ATOM 6633 O O . MET B 1 248 ? 33.062 -11.734 0.235 1 84.12 248 MET B O 1
ATOM 6637 N N . ASN B 1 249 ? 33.281 -10.445 -1.675 1 80.69 249 ASN B N 1
ATOM 6638 C CA . ASN B 1 249 ? 34.594 -11.086 -1.9 1 80.69 249 ASN B CA 1
ATOM 6639 C C . ASN B 1 249 ? 35.594 -10.727 -0.815 1 80.69 249 ASN B C 1
ATOM 6641 O O . ASN B 1 249 ? 35.875 -9.547 -0.608 1 80.69 249 ASN B O 1
ATOM 6645 N N . SER B 1 250 ? 36.094 -11.727 -0.167 1 70.19 250 SER B N 1
ATOM 6646 C CA . SER B 1 250 ? 36.938 -11.484 0.978 1 70.19 250 SER B CA 1
ATOM 6647 C C . SER B 1 250 ? 38.281 -10.852 0.545 1 70.19 250 SER B C 1
ATOM 6649 O O . SER B 1 250 ? 38.906 -10.141 1.323 1 70.19 250 SER B O 1
ATOM 6651 N N . THR B 1 251 ? 38.656 -11.047 -0.681 1 69.38 251 THR B N 1
ATOM 6652 C CA . THR B 1 251 ? 39.938 -10.57 -1.164 1 69.38 251 THR B CA 1
ATOM 6653 C C . THR B 1 251 ? 39.812 -9.172 -1.77 1 69.38 251 THR B C 1
ATOM 6655 O O . THR B 1 251 ? 40.594 -8.273 -1.43 1 69.38 251 THR B O 1
ATOM 6658 N N . THR B 1 252 ? 38.906 -9 -2.539 1 73.56 252 THR B N 1
ATOM 6659 C CA . THR B 1 252 ? 38.781 -7.754 -3.291 1 73.56 252 THR B CA 1
ATOM 6660 C C . THR B 1 252 ? 37.844 -6.777 -2.594 1 73.56 252 THR B C 1
ATOM 6662 O O . THR B 1 252 ? 37.875 -5.578 -2.877 1 73.56 252 THR B O 1
ATOM 6665 N N . GLY B 1 253 ? 37.062 -7.359 -1.728 1 76.19 253 GLY B N 1
ATOM 6666 C CA . GLY B 1 253 ? 36.062 -6.531 -1.075 1 76.19 253 GLY B CA 1
ATOM 6667 C C . GLY B 1 253 ? 34.875 -6.203 -1.973 1 76.19 253 GLY B C 1
ATOM 6668 O O . GLY B 1 253 ? 34.031 -5.371 -1.625 1 76.19 253 GLY B O 1
ATOM 6669 N N . GLU B 1 254 ? 34.781 -6.809 -3.102 1 81 254 GLU B N 1
ATOM 6670 C CA . GLU B 1 254 ? 33.719 -6.535 -4.043 1 81 254 GLU B CA 1
ATOM 6671 C C . GLU B 1 254 ? 32.438 -7.301 -3.662 1 81 254 GLU B C 1
ATOM 6673 O O . GLU B 1 254 ? 32.5 -8.508 -3.434 1 81 254 GLU B O 1
ATOM 6678 N N . PRO B 1 255 ? 31.344 -6.559 -3.605 1 86.69 255 PRO B N 1
ATOM 6679 C CA . PRO B 1 255 ? 30.094 -7.23 -3.268 1 86.69 255 PRO B CA 1
ATOM 6680 C C . PRO B 1 255 ? 29.516 -8.023 -4.438 1 86.69 255 PRO B C 1
ATOM 6682 O O . PRO B 1 255 ? 29.703 -7.648 -5.598 1 86.69 255 PRO B O 1
ATOM 6685 N N . GLN B 1 256 ? 28.953 -9.141 -4.09 1 87.94 256 GLN B N 1
ATOM 6686 C CA . GLN B 1 256 ? 28.109 -9.859 -5.043 1 87.94 256 GLN B CA 1
ATOM 6687 C C . GLN B 1 256 ? 26.641 -9.469 -4.883 1 87.94 256 GLN B C 1
ATOM 6689 O O . GLN B 1 256 ? 26.047 -9.703 -3.834 1 87.94 256 GLN B O 1
ATOM 6694 N N . TYR B 1 257 ? 26.141 -8.906 -5.957 1 90 257 TYR B N 1
ATOM 6695 C CA . TYR B 1 257 ? 24.75 -8.477 -5.922 1 90 257 TYR B CA 1
ATOM 6696 C C . TYR B 1 257 ? 23.828 -9.562 -6.469 1 90 257 TYR B C 1
ATOM 6698 O O . TYR B 1 257 ? 24.219 -10.32 -7.355 1 90 257 TYR B O 1
ATOM 6706 N N . ALA B 1 258 ? 22.719 -9.664 -5.895 1 93.31 258 ALA B N 1
ATOM 6707 C CA . ALA B 1 258 ? 21.656 -10.539 -6.383 1 93.31 258 ALA B CA 1
ATOM 6708 C C . ALA B 1 258 ? 20.344 -9.781 -6.512 1 93.31 258 ALA B C 1
ATOM 6710 O O . ALA B 1 258 ? 20.109 -8.805 -5.805 1 93.31 258 ALA B O 1
ATOM 6711 N N . ARG B 1 259 ? 19.562 -10.25 -7.41 1 93.06 259 ARG B N 1
ATOM 6712 C CA . ARG B 1 259 ? 18.25 -9.641 -7.676 1 93.06 259 ARG B CA 1
ATOM 6713 C C . ARG B 1 259 ? 17.125 -10.625 -7.402 1 93.06 259 ARG B C 1
ATOM 6715 O O . ARG B 1 259 ? 17.234 -11.812 -7.719 1 93.06 259 ARG B O 1
ATOM 6722 N N . TRP B 1 260 ? 16.094 -10.055 -6.887 1 94.69 260 TRP B N 1
ATOM 6723 C CA . TRP B 1 260 ? 14.938 -10.906 -6.609 1 94.69 260 TRP B CA 1
ATOM 6724 C C . TRP B 1 260 ? 14.18 -11.227 -7.891 1 94.69 260 TRP B C 1
ATOM 6726 O O . TRP B 1 260 ? 13.969 -10.352 -8.734 1 94.69 260 TRP B O 1
ATOM 6736 N N . ASN B 1 261 ? 13.812 -12.484 -8.047 1 94.19 261 ASN B N 1
ATOM 6737 C CA . ASN B 1 261 ? 12.953 -12.945 -9.125 1 94.19 261 ASN B CA 1
ATOM 6738 C C . ASN B 1 261 ? 11.844 -13.859 -8.609 1 94.19 261 ASN B C 1
ATOM 6740 O O . ASN B 1 261 ? 11.984 -14.469 -7.543 1 94.19 261 ASN B O 1
ATOM 6744 N N . TYR B 1 262 ? 10.773 -13.859 -9.359 1 95.12 262 TYR B N 1
ATOM 6745 C CA . TYR B 1 262 ? 9.648 -14.711 -8.969 1 95.12 262 TYR B CA 1
ATOM 6746 C C . TYR B 1 262 ? 8.969 -15.312 -10.188 1 95.12 262 TYR B C 1
ATOM 6748 O O . TYR B 1 262 ? 9.164 -14.844 -11.312 1 95.12 262 TYR B O 1
ATOM 6756 N N . ARG B 1 263 ? 8.195 -16.359 -9.969 1 94.56 263 ARG B N 1
ATOM 6757 C CA . ARG B 1 263 ? 7.312 -16.953 -10.969 1 94.56 263 ARG B CA 1
ATOM 6758 C C . ARG B 1 263 ? 6.168 -17.703 -10.305 1 94.56 263 ARG B C 1
ATOM 6760 O O . ARG B 1 263 ? 6.23 -18.016 -9.109 1 94.56 263 ARG B O 1
ATOM 6767 N N . THR B 1 264 ? 5.137 -17.891 -11.047 1 96.19 264 THR B N 1
ATOM 6768 C CA . THR B 1 264 ? 4.012 -18.703 -10.602 1 96.19 264 THR B CA 1
ATOM 6769 C C . THR B 1 264 ? 3.947 -20.016 -11.383 1 96.19 264 THR B C 1
ATOM 6771 O O . THR B 1 264 ? 4.027 -20.016 -12.617 1 96.19 264 THR B O 1
ATOM 6774 N N . LEU B 1 265 ? 3.891 -21.094 -10.672 1 96.88 265 LEU B N 1
ATOM 6775 C CA . LEU B 1 265 ? 3.752 -22.422 -11.258 1 96.88 265 LEU B CA 1
ATOM 6776 C C . LEU B 1 265 ? 2.615 -23.203 -10.602 1 96.88 265 LEU B C 1
ATOM 6778 O O . LEU B 1 265 ? 2.09 -22.781 -9.562 1 96.88 265 LEU B O 1
ATOM 6782 N N . CYS B 1 266 ? 2.266 -24.219 -11.258 1 97.62 266 CYS B N 1
ATOM 6783 C CA . CYS B 1 266 ? 1.258 -25.109 -10.703 1 97.62 266 CYS B CA 1
ATOM 6784 C C . CYS B 1 266 ? 1.788 -26.531 -10.617 1 97.62 266 CYS B C 1
ATOM 6786 O O . CYS B 1 266 ? 2.811 -26.859 -11.219 1 97.62 266 CYS B O 1
ATOM 6788 N N . SER B 1 267 ? 1.178 -27.281 -9.773 1 97.75 267 SER B N 1
ATOM 6789 C CA . SER B 1 267 ? 1.517 -28.703 -9.594 1 97.75 267 SER B CA 1
ATOM 6790 C C . SER B 1 267 ? 0.266 -29.547 -9.383 1 97.75 267 SER B C 1
ATOM 6792 O O . SER B 1 267 ? -0.49 -29.312 -8.438 1 97.75 267 SER B O 1
ATOM 6794 N N . PRO B 1 268 ? 0.093 -30.547 -10.289 1 96.62 268 PRO B N 1
ATOM 6795 C CA . PRO B 1 268 ? -1.028 -31.453 -10.039 1 96.62 268 PRO B CA 1
ATOM 6796 C C . PRO B 1 268 ? -0.916 -32.156 -8.695 1 96.62 268 PRO B C 1
ATOM 6798 O O . PRO B 1 268 ? 0.176 -32.594 -8.305 1 96.62 268 PRO B O 1
ATOM 6801 N N . LEU B 1 269 ? -2.012 -32.219 -8.047 1 94.88 269 LEU B N 1
ATOM 6802 C CA . LEU B 1 269 ? -2.023 -32.906 -6.758 1 94.88 269 LEU B CA 1
ATOM 6803 C C . LEU B 1 269 ? -2.289 -34.406 -6.938 1 94.88 269 LEU B C 1
ATOM 6805 O O . LEU B 1 269 ? -3.131 -34.781 -7.75 1 94.88 269 LEU B O 1
ATOM 6809 N N . LYS B 1 270 ? -1.546 -35.156 -6.211 1 83.12 270 LYS B N 1
ATOM 6810 C CA . LYS B 1 270 ? -1.634 -36.625 -6.352 1 83.12 270 LYS B CA 1
ATOM 6811 C C . LYS B 1 270 ? -2.852 -37.156 -5.617 1 83.12 270 LYS B C 1
ATOM 6813 O O . LYS B 1 270 ? -3.387 -38.219 -5.988 1 83.12 270 LYS B O 1
ATOM 6818 N N . GLU B 1 271 ? -3.188 -36.531 -4.582 1 85.62 271 GLU B N 1
ATOM 6819 C CA . GLU B 1 271 ? -4.359 -36.906 -3.807 1 85.62 271 GLU B CA 1
ATOM 6820 C C . GLU B 1 271 ? -5.551 -36 -4.109 1 85.62 271 GLU B C 1
ATOM 6822 O O . GLU B 1 271 ? -5.371 -34.844 -4.473 1 85.62 271 GLU B O 1
ATOM 6827 N N . ASP B 1 272 ? -6.684 -36.688 -3.939 1 86.56 272 ASP B N 1
ATOM 6828 C CA . ASP B 1 272 ? -7.891 -35.875 -4.121 1 86.56 272 ASP B CA 1
ATOM 6829 C C . ASP B 1 272 ? -8.07 -34.875 -2.977 1 86.56 272 ASP B C 1
ATOM 6831 O O . ASP B 1 272 ? -7.637 -35.156 -1.851 1 86.56 272 ASP B O 1
ATOM 6835 N N . VAL B 1 273 ? -8.578 -33.75 -3.354 1 92.06 273 VAL B N 1
ATOM 6836 C CA . VAL B 1 273 ? -8.953 -32.719 -2.391 1 92.06 273 VAL B CA 1
ATOM 6837 C C . VAL B 1 273 ? -10.461 -32.5 -2.453 1 92.06 273 VAL B C 1
ATOM 6839 O O . VAL B 1 273 ? -10.961 -31.906 -3.42 1 92.06 273 VAL B O 1
ATOM 6842 N N . ALA B 1 274 ? -11.141 -32.938 -1.386 1 91.44 274 ALA B N 1
ATOM 6843 C CA . ALA B 1 274 ? -12.586 -32.719 -1.334 1 91.44 274 ALA B CA 1
ATOM 6844 C C . ALA B 1 274 ? -12.898 -31.234 -1.108 1 91.44 274 ALA B C 1
ATOM 6846 O O . ALA B 1 274 ? -12.141 -30.531 -0.436 1 91.44 274 ALA B O 1
ATOM 6847 N N . LEU B 1 275 ? -14.039 -30.812 -1.716 1 91.94 275 LEU B N 1
ATOM 6848 C CA . LEU B 1 275 ? -14.43 -29.422 -1.534 1 91.94 275 LEU B CA 1
ATOM 6849 C C . LEU B 1 275 ? -14.633 -29.109 -0.058 1 91.94 275 LEU B C 1
ATOM 6851 O O . LEU B 1 275 ? -14.43 -27.969 0.371 1 91.94 275 LEU B O 1
ATOM 6855 N N . GLY B 1 276 ? -14.961 -30.094 0.722 1 87.81 276 GLY B N 1
ATOM 6856 C CA . GLY B 1 276 ? -15.148 -29.922 2.154 1 87.81 276 GLY B CA 1
ATOM 6857 C C . GLY B 1 276 ? -13.852 -29.641 2.891 1 87.81 276 GLY B C 1
ATOM 6858 O O . GLY B 1 276 ? -13.875 -29.156 4.027 1 87.81 276 GLY B O 1
ATOM 6859 N N . ASP B 1 277 ? -12.758 -29.969 2.227 1 89.75 277 ASP B N 1
ATOM 6860 C CA . ASP B 1 277 ? -11.461 -29.672 2.822 1 89.75 277 ASP B CA 1
ATOM 6861 C C . ASP B 1 277 ? -11.125 -28.188 2.705 1 89.75 277 ASP B C 1
ATOM 6863 O O . ASP B 1 277 ? -10.219 -27.688 3.373 1 89.75 277 ASP B O 1
ATOM 6867 N N . LEU B 1 278 ? -11.82 -27.516 1.807 1 92.38 278 LEU B N 1
ATOM 6868 C CA . LEU B 1 278 ? -11.609 -26.094 1.589 1 92.38 278 LEU B CA 1
ATOM 6869 C C . LEU B 1 278 ? -12.68 -25.266 2.303 1 92.38 278 LEU B C 1
ATOM 6871 O O . LEU B 1 278 ? -13.789 -25.109 1.788 1 92.38 278 LEU B O 1
ATOM 6875 N N . ARG B 1 279 ? -12.297 -24.688 3.359 1 89.56 279 ARG B N 1
ATOM 6876 C CA . ARG B 1 279 ? -13.242 -23.938 4.172 1 89.56 279 ARG B CA 1
ATOM 6877 C C . ARG B 1 279 ? -13.117 -22.438 3.916 1 89.56 279 ARG B C 1
ATOM 6879 O O . ARG B 1 279 ? -12.008 -21.891 3.914 1 89.56 279 ARG B O 1
ATOM 6886 N N . PRO B 1 280 ? -14.25 -21.828 3.709 1 89.88 280 PRO B N 1
ATOM 6887 C CA . PRO B 1 280 ? -14.18 -20.391 3.471 1 89.88 280 PRO B CA 1
ATOM 6888 C C . PRO B 1 280 ? -13.719 -19.609 4.699 1 89.88 280 PRO B C 1
ATOM 6890 O O . PRO B 1 280 ? -14.07 -19.969 5.828 1 89.88 280 PRO B O 1
ATOM 6893 N N . VAL B 1 281 ? -12.883 -18.641 4.477 1 89 281 VAL B N 1
ATOM 6894 C CA . VAL B 1 281 ? -12.445 -17.703 5.504 1 89 281 VAL B CA 1
ATOM 6895 C C . VAL B 1 281 ? -13.359 -16.469 5.508 1 89 281 VAL B C 1
ATOM 6897 O O . VAL B 1 281 ? -13.758 -15.984 4.445 1 89 281 VAL B O 1
ATOM 6900 N N . ASP B 1 282 ? -13.711 -16 6.656 1 85.38 282 ASP B N 1
ATOM 6901 C CA . ASP B 1 282 ? -14.57 -14.828 6.75 1 85.38 282 ASP B CA 1
ATOM 6902 C C . ASP B 1 282 ? -13.766 -13.539 6.621 1 85.38 282 ASP B C 1
ATOM 6904 O O . ASP B 1 282 ? -13.125 -13.102 7.582 1 85.38 282 ASP B O 1
ATOM 6908 N N . GLU B 1 283 ? -13.875 -12.984 5.504 1 87.94 283 GLU B N 1
ATOM 6909 C CA . GLU B 1 283 ? -13.32 -11.648 5.289 1 87.94 283 GLU B CA 1
ATOM 6910 C C . GLU B 1 283 ? -14.32 -10.57 5.691 1 87.94 283 GLU B C 1
ATOM 6912 O O . GLU B 1 283 ? -15.117 -10.109 4.863 1 87.94 283 GLU B O 1
ATOM 6917 N N . LEU B 1 284 ? -14.219 -10.086 6.832 1 86.5 284 LEU B N 1
ATOM 6918 C CA . LEU B 1 284 ? -15.242 -9.211 7.406 1 86.5 284 LEU B CA 1
ATOM 6919 C C . LEU B 1 284 ? -15.273 -7.867 6.691 1 86.5 284 LEU B C 1
ATOM 6921 O O . LEU B 1 284 ? -16.328 -7.262 6.535 1 86.5 284 LEU B O 1
ATOM 6925 N N . SER B 1 285 ? -14.086 -7.348 6.398 1 84.69 285 SER B N 1
ATOM 6926 C CA . SER B 1 285 ? -14.031 -6.051 5.727 1 84.69 285 SER B CA 1
ATOM 6927 C C . SER B 1 285 ? -14.906 -6.031 4.48 1 84.69 285 SER B C 1
ATOM 6929 O O . SER B 1 285 ? -15.703 -5.113 4.293 1 84.69 285 SER B O 1
ATOM 6931 N N . TYR B 1 286 ? -14.805 -7.078 3.787 1 82.25 286 TYR B N 1
ATOM 6932 C CA . TYR B 1 286 ? -15.594 -7.172 2.562 1 82.25 286 TYR B CA 1
ATOM 6933 C C . TYR B 1 286 ? -17.062 -7.469 2.879 1 82.25 286 TYR B C 1
ATOM 6935 O O . TYR B 1 286 ? -17.953 -6.871 2.291 1 82.25 286 TYR B O 1
ATOM 6943 N N . ARG B 1 287 ? -17.297 -8.328 3.693 1 85.12 287 ARG B N 1
ATOM 6944 C CA . ARG B 1 287 ? -18.672 -8.742 4.004 1 85.12 287 ARG B CA 1
ATOM 6945 C C . ARG B 1 287 ? -19.469 -7.586 4.594 1 85.12 287 ARG B C 1
ATOM 6947 O O . ARG B 1 287 ? -20.609 -7.348 4.195 1 85.12 287 ARG B O 1
ATOM 6954 N N . VAL B 1 288 ? -18.859 -6.879 5.469 1 82.44 288 VAL B N 1
ATOM 6955 C CA . VAL B 1 288 ? -19.531 -5.762 6.121 1 82.44 288 VAL B CA 1
ATOM 6956 C C . VAL B 1 288 ? -19.734 -4.625 5.117 1 82.44 288 VAL B C 1
ATOM 6958 O O . VAL B 1 288 ? -20.781 -3.973 5.113 1 82.44 288 VAL B O 1
ATOM 6961 N N . ALA B 1 289 ? -18.781 -4.398 4.309 1 76.25 289 ALA B N 1
ATOM 6962 C CA . ALA B 1 289 ? -18.859 -3.348 3.301 1 76.25 289 ALA B CA 1
ATOM 6963 C C . ALA B 1 289 ? -20.031 -3.584 2.35 1 76.25 289 ALA B C 1
ATOM 6965 O O . ALA B 1 289 ? -20.719 -2.639 1.957 1 76.25 289 ALA B O 1
ATOM 6966 N N . THR B 1 290 ? -20.281 -4.801 1.994 1 77.12 290 THR B N 1
ATOM 6967 C CA . THR B 1 290 ? -21.266 -5.117 0.965 1 77.12 290 THR B CA 1
ATOM 6968 C C . THR B 1 290 ? -22.562 -5.621 1.593 1 77.12 290 THR B C 1
ATOM 6970 O O . THR B 1 290 ? -23.594 -5.688 0.925 1 77.12 290 THR B O 1
ATOM 6973 N N . GLY B 1 291 ? -22.516 -5.977 2.828 1 77.94 291 GLY B N 1
ATOM 6974 C CA . GLY B 1 291 ? -23.688 -6.512 3.508 1 77.94 291 GLY B CA 1
ATOM 6975 C C . GLY B 1 291 ? -24 -7.945 3.127 1 77.94 291 GLY B C 1
ATOM 6976 O O . GLY B 1 291 ? -25.094 -8.438 3.377 1 77.94 291 GLY B O 1
ATOM 6977 N N . ASN B 1 292 ? -23.062 -8.609 2.52 1 81.12 292 ASN B N 1
ATOM 6978 C CA . ASN B 1 292 ? -23.281 -9.969 2.041 1 81.12 292 ASN B CA 1
ATOM 6979 C C . ASN B 1 292 ? -23.094 -10.992 3.158 1 81.12 292 ASN B C 1
ATOM 6981 O O . ASN B 1 292 ? -22.453 -10.703 4.168 1 81.12 292 ASN B O 1
ATOM 6985 N N . SER B 1 293 ? -23.719 -12.148 2.945 1 82.38 293 SER B N 1
ATOM 6986 C CA . SER B 1 293 ? -23.562 -13.25 3.887 1 82.38 293 SER B CA 1
ATOM 6987 C C . SER B 1 293 ? -22.266 -14.016 3.631 1 82.38 293 SER B C 1
ATOM 6989 O O . SER B 1 293 ? -21.625 -13.836 2.594 1 82.38 293 SER B O 1
ATOM 6991 N N . ARG B 1 294 ? -21.938 -14.828 4.539 1 79.06 294 ARG B N 1
ATOM 6992 C CA . ARG B 1 294 ? -20.75 -15.664 4.398 1 79.06 294 ARG B CA 1
ATOM 6993 C C . ARG B 1 294 ? -20.906 -16.641 3.236 1 79.06 294 ARG B C 1
ATOM 6995 O O . ARG B 1 294 ? -19.953 -16.922 2.518 1 79.06 294 ARG B O 1
ATOM 7002 N N . VAL B 1 295 ? -22.078 -17.156 3.178 1 77.19 295 VAL B N 1
ATOM 7003 C CA . VAL B 1 295 ? -22.359 -18.125 2.115 1 77.19 295 VAL B CA 1
ATOM 7004 C C . VAL B 1 295 ? -22.203 -17.438 0.755 1 77.19 295 VAL B C 1
ATOM 7006 O O . VAL B 1 295 ? -21.641 -18.031 -0.176 1 77.19 295 VAL B O 1
ATOM 7009 N N . PHE B 1 296 ? -22.609 -16.281 0.72 1 82.19 296 PHE B N 1
ATOM 7010 C CA . PHE B 1 296 ? -22.484 -15.531 -0.529 1 82.19 296 PHE B CA 1
ATOM 7011 C C . PHE B 1 296 ? -21.031 -15.336 -0.897 1 82.19 296 PHE B C 1
ATOM 7013 O O . PHE B 1 296 ? -20.641 -15.516 -2.055 1 82.19 296 PHE B O 1
ATOM 7020 N N . ILE B 1 297 ? -20.281 -15.047 0.083 1 79.44 297 ILE B N 1
ATOM 7021 C CA . ILE B 1 297 ? -18.891 -14.711 -0.191 1 79.44 297 ILE B CA 1
ATOM 7022 C C . ILE B 1 297 ? -18.125 -15.961 -0.65 1 79.44 297 ILE B C 1
ATOM 7024 O O . ILE B 1 297 ? -17.234 -15.875 -1.497 1 79.44 297 ILE B O 1
ATOM 7028 N N . SER B 1 298 ? -18.516 -17.094 -0.172 1 81.62 298 SER B N 1
ATOM 7029 C CA . SER B 1 298 ? -17.844 -18.328 -0.565 1 81.62 298 SER B CA 1
ATOM 7030 C C . SER B 1 298 ? -18.125 -18.672 -2.027 1 81.62 298 SER B C 1
ATOM 7032 O O . SER B 1 298 ? -17.359 -19.406 -2.656 1 81.62 298 SER B O 1
ATOM 7034 N N . ASN B 1 299 ? -19.156 -18.062 -2.529 1 84.38 299 ASN B N 1
ATOM 7035 C CA . ASN B 1 299 ? -19.531 -18.328 -3.916 1 84.38 299 ASN B CA 1
ATOM 7036 C C . ASN B 1 299 ? -19.219 -17.125 -4.809 1 84.38 299 ASN B C 1
ATOM 7038 O O . ASN B 1 299 ? -19.656 -17.078 -5.961 1 84.38 299 ASN B O 1
ATOM 7042 N N . ASP B 1 300 ? -18.531 -16.234 -4.211 1 88.5 300 ASP B N 1
ATOM 7043 C CA . ASP B 1 300 ? -18.094 -15.023 -4.898 1 88.5 300 ASP B CA 1
ATOM 7044 C C . ASP B 1 300 ? -16.594 -15.086 -5.195 1 88.5 300 ASP B C 1
ATOM 7046 O O . ASP B 1 300 ? -15.844 -15.773 -4.5 1 88.5 300 ASP B O 1
ATOM 7050 N N . ARG B 1 301 ? -16.203 -14.445 -6.277 1 91.75 301 ARG B N 1
ATOM 7051 C CA . ARG B 1 301 ? -14.789 -14.43 -6.637 1 91.75 301 ARG B CA 1
ATOM 7052 C C . ARG B 1 301 ? -13.945 -13.859 -5.504 1 91.75 301 ARG B C 1
ATOM 7054 O O . ARG B 1 301 ? -12.719 -14.031 -5.488 1 91.75 301 ARG B O 1
ATOM 7061 N N . ARG B 1 302 ? -14.523 -13.328 -4.547 1 92.12 302 ARG B N 1
ATOM 7062 C CA . ARG B 1 302 ? -13.828 -12.719 -3.416 1 92.12 302 ARG B CA 1
ATOM 7063 C C . ARG B 1 302 ? -13.617 -13.734 -2.299 1 92.12 302 ARG B C 1
ATOM 7065 O O . ARG B 1 302 ? -12.953 -13.438 -1.302 1 92.12 302 ARG B O 1
ATOM 7072 N N . GLY B 1 303 ? -14.031 -14.898 -2.488 1 93.06 303 GLY B N 1
ATOM 7073 C CA . GLY B 1 303 ? -13.883 -15.922 -1.467 1 93.06 303 GLY B CA 1
ATOM 7074 C C . GLY B 1 303 ? -12.453 -16.375 -1.288 1 93.06 303 GLY B C 1
ATOM 7075 O O . GLY B 1 303 ? -11.734 -16.594 -2.27 1 93.06 303 GLY B O 1
ATOM 7076 N N . ARG B 1 304 ? -12.039 -16.469 -0.058 1 94.44 304 ARG B N 1
ATOM 7077 C CA . ARG B 1 304 ? -10.781 -17.078 0.348 1 94.44 304 ARG B CA 1
ATOM 7078 C C . ARG B 1 304 ? -11.031 -18.359 1.154 1 94.44 304 ARG B C 1
ATOM 7080 O O . ARG B 1 304 ? -12.062 -18.484 1.818 1 94.44 304 ARG B O 1
ATOM 7087 N N . PHE B 1 305 ? -10.062 -19.219 1.093 1 94.62 305 PHE B N 1
ATOM 7088 C CA . PHE B 1 305 ? -10.266 -20.516 1.726 1 94.62 305 PHE B CA 1
ATOM 7089 C C . PHE B 1 305 ? -9.031 -20.953 2.502 1 94.62 305 PHE B C 1
ATOM 7091 O O . PHE B 1 305 ? -7.941 -20.406 2.291 1 94.62 305 PHE B O 1
ATOM 7098 N N . VAL B 1 306 ? -9.227 -21.797 3.461 1 90.69 306 VAL B N 1
ATOM 7099 C CA . VAL B 1 306 ? -8.141 -22.484 4.152 1 90.69 306 VAL B CA 1
ATOM 7100 C C . VAL B 1 306 ? -8.305 -23.984 3.988 1 90.69 306 VAL B C 1
ATOM 7102 O O . VAL B 1 306 ? -9.422 -24.484 3.867 1 90.69 306 VAL B O 1
ATOM 7105 N N . PHE B 1 307 ? -7.207 -24.578 3.811 1 89.62 307 PHE B N 1
ATOM 7106 C CA . PHE B 1 307 ? -7.219 -26.031 3.766 1 89.62 307 PHE B CA 1
ATOM 7107 C C . PHE B 1 307 ? -7.426 -26.609 5.156 1 89.62 307 PHE B C 1
ATOM 7109 O O . PHE B 1 307 ? -6.598 -26.406 6.051 1 89.62 307 PHE B O 1
ATOM 7116 N N . PHE B 1 308 ? -8.523 -27.266 5.301 1 83.19 308 PHE B N 1
ATOM 7117 C CA . PHE B 1 308 ? -8.914 -27.844 6.586 1 83.19 308 PHE B CA 1
ATOM 7118 C C . PHE B 1 308 ? -8.953 -29.359 6.516 1 83.19 308 PHE B C 1
ATOM 7120 O O . PHE B 1 308 ? -9.609 -29.938 5.648 1 83.19 308 PHE B O 1
ATOM 7127 N N . GLU B 1 309 ? -8.148 -29.953 7.371 1 78 309 GLU B N 1
ATOM 7128 C CA . GLU B 1 309 ? -8.156 -31.422 7.453 1 78 309 GLU B CA 1
ATOM 7129 C C . GLU B 1 309 ? -9.125 -31.906 8.531 1 78 309 GLU B C 1
ATOM 7131 O O . GLU B 1 309 ? -8.914 -31.656 9.719 1 78 309 GLU B O 1
ATOM 7136 N N . LYS B 1 310 ? -10.125 -32.594 8.031 1 70.5 310 LYS B N 1
ATOM 7137 C CA . LYS B 1 310 ? -11.148 -33.094 8.945 1 70.5 310 LYS B CA 1
ATOM 7138 C C . LYS B 1 310 ? -10.547 -34.062 9.969 1 70.5 310 LYS B C 1
ATOM 7140 O O . LYS B 1 310 ? -9.695 -34.875 9.633 1 70.5 310 LYS B O 1
ATOM 7145 N N . GLY B 1 311 ? -10.961 -33.938 11.164 1 65.75 311 GLY B N 1
ATOM 7146 C CA . GLY B 1 311 ? -10.57 -34.875 12.219 1 65.75 311 GLY B CA 1
ATOM 7147 C C . GLY B 1 311 ? -9.312 -34.438 12.953 1 65.75 311 GLY B C 1
ATOM 7148 O O . GLY B 1 311 ? -8.961 -35 13.992 1 65.75 311 GLY B O 1
ATOM 7149 N N . VAL B 1 312 ? -8.617 -33.594 12.312 1 63.62 312 VAL B N 1
ATOM 7150 C CA . VAL B 1 312 ? -7.406 -33.094 12.969 1 63.62 312 VAL B CA 1
ATOM 7151 C C . VAL B 1 312 ? -7.738 -31.906 13.852 1 63.62 312 VAL B C 1
ATOM 7153 O O . VAL B 1 312 ? -8.508 -31.016 13.445 1 63.62 312 VAL B O 1
ATOM 7156 N N . LYS B 1 313 ? -7.289 -32.062 15.094 1 62.81 313 LYS B N 1
ATOM 7157 C CA . LYS B 1 313 ? -7.465 -30.938 16 1 62.81 313 LYS B CA 1
ATOM 7158 C C . LYS B 1 313 ? -6.789 -29.688 15.445 1 62.81 313 LYS B C 1
ATOM 7160 O O . LYS B 1 313 ? -5.586 -29.703 15.18 1 62.81 313 LYS B O 1
ATOM 7165 N N . SER B 1 314 ? -7.559 -28.656 15.211 1 60.94 314 SER B N 1
ATOM 7166 C CA . SER B 1 314 ? -7.148 -27.469 14.469 1 60.94 314 SER B CA 1
ATOM 7167 C C . SER B 1 314 ? -6.055 -26.703 15.211 1 60.94 314 SER B C 1
ATOM 7169 O O . SER B 1 314 ? -5.242 -26.016 14.594 1 60.94 314 SER B O 1
ATOM 7171 N N . TRP B 1 315 ? -5.879 -26.812 16.453 1 64.81 315 TRP B N 1
ATOM 7172 C CA . TRP B 1 315 ? -5.02 -25.906 17.219 1 64.81 315 TRP B CA 1
ATOM 7173 C C . TRP B 1 315 ? -3.58 -26.406 17.219 1 64.81 315 TRP B C 1
ATOM 7175 O O . TRP B 1 315 ? -2.65 -25.641 17.484 1 64.81 315 TRP B O 1
ATOM 7185 N N . SER B 1 316 ? -3.262 -27.719 16.938 1 63.88 316 SER B N 1
ATOM 7186 C CA . SER B 1 316 ? -1.832 -28.016 16.984 1 63.88 316 SER B CA 1
ATOM 7187 C C . SER B 1 316 ? -1.474 -29.188 16.094 1 63.88 316 SER B C 1
ATOM 7189 O O . SER B 1 316 ? -0.921 -30.188 16.562 1 63.88 316 SER B O 1
ATOM 7191 N N . PRO B 1 317 ? -1.884 -28.953 14.766 1 64.94 317 PRO B N 1
ATOM 7192 C CA . PRO B 1 317 ? -1.427 -30.109 13.992 1 64.94 317 PRO B CA 1
ATOM 7193 C C . PRO B 1 317 ? 0.081 -30.109 13.75 1 64.94 317 PRO B C 1
ATOM 7195 O O . PRO B 1 317 ? 0.675 -29.031 13.578 1 64.94 317 PRO B O 1
ATOM 7198 N N . ILE B 1 318 ? 0.812 -31.156 13.945 1 65.31 318 ILE B N 1
ATOM 7199 C CA . ILE B 1 318 ? 2.258 -31.25 13.766 1 65.31 318 ILE B CA 1
ATOM 7200 C C . ILE B 1 318 ? 2.594 -31.297 12.281 1 65.31 318 ILE B C 1
ATOM 7202 O O . ILE B 1 318 ? 3.475 -30.562 11.812 1 65.31 318 ILE B O 1
ATOM 7206 N N . TYR B 1 319 ? 1.955 -32.125 11.461 1 82.31 319 TYR B N 1
ATOM 7207 C CA . TYR B 1 319 ? 2.113 -32.375 10.031 1 82.31 319 TYR B CA 1
ATOM 7208 C C . TYR B 1 319 ? 0.77 -32.688 9.383 1 82.31 319 TYR B C 1
ATOM 7210 O O . TYR B 1 319 ? 0.144 -33.688 9.688 1 82.31 319 TYR B O 1
ATOM 7218 N N . THR B 1 320 ? 0.364 -31.734 8.461 1 86.38 320 THR B N 1
ATOM 7219 C CA . THR B 1 320 ? -1.002 -31.781 7.953 1 86.38 320 THR B CA 1
ATOM 7220 C C . THR B 1 320 ? -1.039 -32.406 6.562 1 86.38 320 THR B C 1
ATOM 7222 O O . THR B 1 320 ? 0.007 -32.688 5.965 1 86.38 320 THR B O 1
ATOM 7225 N N . LYS B 1 321 ? -2.256 -32.688 6.176 1 88.25 321 LYS B N 1
ATOM 7226 C CA . LYS B 1 321 ? -2.447 -33.125 4.801 1 88.25 321 LYS B CA 1
ATOM 7227 C C . LYS B 1 321 ? -1.878 -32.125 3.807 1 88.25 321 LYS B C 1
ATOM 7229 O O . LYS B 1 321 ? -1.275 -32.5 2.803 1 88.25 321 LYS B O 1
ATOM 7234 N N . PHE B 1 322 ? -2.049 -30.938 4.117 1 91.31 322 PHE B N 1
ATOM 7235 C CA . PHE B 1 322 ? -1.553 -29.922 3.193 1 91.31 322 PHE B CA 1
ATOM 7236 C C . PHE B 1 322 ? -0.03 -29.953 3.131 1 91.31 322 PHE B C 1
ATOM 7238 O O . PHE B 1 322 ? 0.557 -29.719 2.07 1 91.31 322 PHE B O 1
ATOM 7245 N N . ASP B 1 323 ? 0.614 -30.219 4.207 1 92 323 ASP B N 1
ATOM 7246 C CA . ASP B 1 323 ? 2.066 -30.375 4.207 1 92 323 ASP B CA 1
ATOM 7247 C C . ASP B 1 323 ? 2.502 -31.5 3.277 1 92 323 ASP B C 1
ATOM 7249 O O . ASP B 1 323 ? 3.447 -31.344 2.502 1 92 323 ASP B O 1
ATOM 7253 N N . ARG B 1 324 ? 1.789 -32.562 3.346 1 90.81 324 ARG B N 1
ATOM 7254 C CA . ARG B 1 324 ? 2.102 -33.688 2.494 1 90.81 324 ARG B CA 1
ATOM 7255 C C . ARG B 1 324 ? 1.932 -33.344 1.021 1 90.81 324 ARG B C 1
ATOM 7257 O O . ARG B 1 324 ? 2.75 -33.719 0.185 1 90.81 324 ARG B O 1
ATOM 7264 N N . LEU B 1 325 ? 0.941 -32.625 0.754 1 93.38 325 LEU B N 1
ATOM 7265 C CA . LEU B 1 325 ? 0.664 -32.25 -0.626 1 93.38 325 LEU B CA 1
ATOM 7266 C C . LEU B 1 325 ? 1.733 -31.297 -1.153 1 93.38 325 LEU B C 1
ATOM 7268 O O . LEU B 1 325 ? 2.279 -31.516 -2.238 1 93.38 325 LEU B O 1
ATOM 7272 N N . PHE B 1 326 ? 2.051 -30.266 -0.356 1 94.69 326 PHE B N 1
ATOM 7273 C CA . PHE B 1 326 ? 2.984 -29.25 -0.833 1 94.69 326 PHE B CA 1
ATOM 7274 C C . PHE B 1 326 ? 4.41 -29.781 -0.85 1 94.69 326 PHE B C 1
ATOM 7276 O O . PHE B 1 326 ? 5.242 -29.328 -1.629 1 94.69 326 PHE B O 1
ATOM 7283 N N . HIS B 1 327 ? 4.688 -30.844 -0.131 1 92.81 327 HIS B N 1
ATOM 7284 C CA . HIS B 1 327 ? 5.992 -31.484 -0.091 1 92.81 327 HIS B CA 1
ATOM 7285 C C . HIS B 1 327 ? 6.289 -32.219 -1.4 1 92.81 327 HIS B C 1
ATOM 7287 O O . HIS B 1 327 ? 7.438 -32.594 -1.665 1 92.81 327 HIS B O 1
ATOM 7293 N N . THR B 1 328 ? 5.324 -32.375 -2.199 1 94.06 328 THR B N 1
ATOM 7294 C CA . THR B 1 328 ? 5.543 -33.031 -3.477 1 94.06 328 THR B CA 1
ATOM 7295 C C . THR B 1 328 ? 5.891 -32.031 -4.566 1 94.06 328 THR B C 1
ATOM 7297 O O . THR B 1 328 ? 6.203 -32.406 -5.695 1 94.06 328 THR B O 1
ATOM 7300 N N . VAL B 1 329 ? 5.855 -30.781 -4.266 1 97.31 329 VAL B N 1
ATOM 7301 C CA . VAL B 1 329 ? 6.145 -29.734 -5.23 1 97.31 329 VAL B CA 1
ATOM 7302 C C . VAL B 1 329 ? 7.652 -29.5 -5.316 1 97.31 329 VAL B C 1
ATOM 7304 O O . VAL B 1 329 ? 8.289 -29.156 -4.32 1 97.31 329 VAL B O 1
ATOM 7307 N N . PRO B 1 330 ? 8.242 -29.672 -6.426 1 97.81 330 PRO B N 1
ATOM 7308 C CA . PRO B 1 330 ? 9.695 -29.484 -6.531 1 97.81 330 PRO B CA 1
ATOM 7309 C C . PRO B 1 330 ? 10.102 -28 -6.559 1 97.81 330 PRO B C 1
ATOM 7311 O O . PRO B 1 330 ? 9.312 -27.156 -6.977 1 97.81 330 PRO B O 1
ATOM 7314 N N . GLY B 1 331 ? 11.312 -27.766 -6.105 1 97.25 331 GLY B N 1
ATOM 7315 C CA . GLY B 1 331 ? 11.914 -26.453 -6.27 1 97.25 331 GLY B CA 1
ATOM 7316 C C . GLY B 1 331 ? 12.516 -26.25 -7.645 1 97.25 331 GLY B C 1
ATOM 7317 O O . GLY B 1 331 ? 11.977 -26.734 -8.648 1 97.25 331 GLY B O 1
ATOM 7318 N N . MET B 1 332 ? 13.562 -25.578 -7.688 1 96.81 332 MET B N 1
ATOM 7319 C CA . MET B 1 332 ? 14.086 -25.078 -8.945 1 96.81 332 MET B CA 1
ATOM 7320 C C . MET B 1 332 ? 14.883 -26.141 -9.688 1 96.81 332 MET B C 1
ATOM 7322 O O . MET B 1 332 ? 15.219 -25.984 -10.859 1 96.81 332 MET B O 1
ATOM 7326 N N . ASN B 1 333 ? 15.172 -27.266 -9.031 1 97.5 333 ASN B N 1
ATOM 7327 C CA . ASN B 1 333 ? 15.75 -28.406 -9.734 1 97.5 333 ASN B CA 1
ATOM 7328 C C . ASN B 1 333 ? 14.672 -29.297 -10.328 1 97.5 333 ASN B C 1
ATOM 7330 O O . ASN B 1 333 ? 14.969 -30.391 -10.836 1 97.5 333 ASN B O 1
ATOM 7334 N N . ASN B 1 334 ? 13.516 -28.969 -10.195 1 97.81 334 ASN B N 1
ATOM 7335 C CA . ASN B 1 334 ? 12.367 -29.625 -10.82 1 97.81 334 ASN B CA 1
ATOM 7336 C C . ASN B 1 334 ? 12.156 -31.031 -10.273 1 97.81 334 ASN B C 1
ATOM 7338 O O . ASN B 1 334 ? 12.484 -31.312 -9.125 1 97.81 334 ASN B O 1
ATOM 7342 N N . GLY B 1 335 ? 11.445 -31.891 -11.031 1 96.75 335 GLY B N 1
ATOM 7343 C CA . GLY B 1 335 ? 10.945 -33.188 -10.594 1 96.75 335 GLY B CA 1
ATOM 7344 C C . GLY B 1 335 ? 12.055 -34.156 -10.211 1 96.75 335 GLY B C 1
ATOM 7345 O O . GLY B 1 335 ? 11.922 -34.906 -9.25 1 96.75 335 GLY B O 1
ATOM 7346 N N . PRO B 1 336 ? 13.133 -34.125 -10.914 1 96.44 336 PRO B N 1
ATOM 7347 C CA . PRO B 1 336 ? 14.172 -35.125 -10.625 1 96.44 336 PRO B CA 1
ATOM 7348 C C . PRO B 1 336 ? 15.07 -34.719 -9.461 1 96.44 336 PRO B C 1
ATOM 7350 O O . PRO B 1 336 ? 16.094 -35.375 -9.195 1 96.44 336 PRO B O 1
ATOM 7353 N N . ALA B 1 337 ? 14.812 -33.625 -8.859 1 96.38 337 ALA B N 1
ATOM 7354 C CA . ALA B 1 337 ? 15.656 -33.156 -7.77 1 96.38 337 ALA B CA 1
ATOM 7355 C C . ALA B 1 337 ? 15.883 -34.25 -6.723 1 96.38 337 ALA B C 1
ATOM 7357 O O . ALA B 1 337 ? 14.938 -34.906 -6.316 1 96.38 337 ALA B O 1
ATOM 7358 N N . ASP B 1 338 ? 17.109 -34.438 -6.328 1 93.69 338 ASP B N 1
ATOM 7359 C CA . ASP B 1 338 ? 17.516 -35.344 -5.258 1 93.69 338 ASP B CA 1
ATOM 7360 C C . ASP B 1 338 ? 18.656 -34.75 -4.445 1 93.69 338 ASP B C 1
ATOM 7362 O O . ASP B 1 338 ? 19.828 -35.094 -4.66 1 93.69 338 ASP B O 1
ATOM 7366 N N . LEU B 1 339 ? 18.25 -33.906 -3.598 1 91.75 339 LEU B N 1
ATOM 7367 C CA . LEU B 1 339 ? 19.203 -33.156 -2.795 1 91.75 339 LEU B CA 1
ATOM 7368 C C . LEU B 1 339 ? 19.062 -33.5 -1.315 1 91.75 339 LEU B C 1
ATOM 7370 O O . LEU B 1 339 ? 17.953 -33.469 -0.775 1 91.75 339 LEU B O 1
ATOM 7374 N N . ASN B 1 340 ? 20.141 -33.969 -0.723 1 81.56 340 ASN B N 1
ATOM 7375 C CA . ASN B 1 340 ? 20.109 -34.344 0.686 1 81.56 340 ASN B CA 1
ATOM 7376 C C . ASN B 1 340 ? 21.297 -33.75 1.447 1 81.56 340 ASN B C 1
ATOM 7378 O O . ASN B 1 340 ? 21.688 -34.281 2.492 1 81.56 340 ASN B O 1
ATOM 7382 N N . GLN B 1 341 ? 22.094 -32.812 0.888 1 61.53 341 GLN B N 1
ATOM 7383 C CA . GLN B 1 341 ? 23.391 -32.438 1.396 1 61.53 341 GLN B CA 1
ATOM 7384 C C . GLN B 1 341 ? 23.266 -31.594 2.666 1 61.53 341 GLN B C 1
ATOM 7386 O O . GLN B 1 341 ? 24.234 -31 3.131 1 61.53 341 GLN B O 1
ATOM 7391 N N . GLY B 1 342 ? 22.359 -31.625 3.377 1 59.06 342 GLY B N 1
ATOM 7392 C CA . GLY B 1 342 ? 22.375 -30.953 4.668 1 59.06 342 GLY B CA 1
ATOM 7393 C C . GLY B 1 342 ? 21.828 -29.531 4.617 1 59.06 342 GLY B C 1
ATOM 7394 O O . GLY B 1 342 ? 22.094 -28.797 3.66 1 59.06 342 GLY B O 1
ATOM 7395 N N . SER B 1 343 ? 20.766 -29.078 4.875 1 59.81 343 SER B N 1
ATOM 7396 C CA . SER B 1 343 ? 20.141 -27.766 4.73 1 59.81 343 SER B CA 1
ATOM 7397 C C . SER B 1 343 ? 20 -27.062 6.078 1 59.81 343 SER B C 1
ATOM 7399 O O . SER B 1 343 ? 19.531 -25.922 6.148 1 59.81 343 SER B O 1
ATOM 7401 N N . SER B 1 344 ? 20.828 -27.812 7.129 1 63 344 SER B N 1
ATOM 7402 C CA . SER B 1 344 ? 20.75 -27.203 8.453 1 63 344 SER B CA 1
ATOM 7403 C C . SER B 1 344 ? 22.125 -27.125 9.094 1 63 344 SER B C 1
ATOM 7405 O O . SER B 1 344 ? 22.453 -27.906 9.984 1 63 344 SER B O 1
ATOM 7407 N N . HIS B 1 345 ? 22.922 -26.094 8.625 1 66.5 345 HIS B N 1
ATOM 7408 C CA . HIS B 1 345 ? 24.234 -25.812 9.18 1 66.5 345 HIS B CA 1
ATOM 7409 C C . HIS B 1 345 ? 25.141 -27.047 9.109 1 66.5 345 HIS B C 1
ATOM 7411 O O . HIS B 1 345 ? 25.781 -27.391 10.094 1 66.5 345 HIS B O 1
ATOM 7417 N N . GLY B 1 346 ? 25 -27.766 8.023 1 64.44 346 GLY B N 1
ATOM 7418 C CA . GLY B 1 346 ? 25.875 -28.891 7.77 1 64.44 346 GLY B CA 1
ATOM 7419 C C . GLY B 1 346 ? 25.297 -30.203 8.25 1 64.44 346 GLY B C 1
ATOM 7420 O O . GLY B 1 346 ? 25.906 -31.266 8.055 1 64.44 346 GLY B O 1
ATOM 7421 N N . ASN B 1 347 ? 24.125 -30.141 8.891 1 72.38 347 ASN B N 1
ATOM 7422 C CA . ASN B 1 347 ? 23.547 -31.375 9.391 1 72.38 347 ASN B CA 1
ATOM 7423 C C . ASN B 1 347 ? 22.516 -31.938 8.422 1 72.38 347 ASN B C 1
ATOM 7425 O O . ASN B 1 347 ? 21.875 -31.188 7.688 1 72.38 347 ASN B O 1
ATOM 7429 N N . LYS B 1 348 ? 22.438 -33.219 8.492 1 76.06 348 LYS B N 1
ATOM 7430 C CA . LYS B 1 348 ? 21.406 -33.906 7.715 1 76.06 348 LYS B CA 1
ATOM 7431 C C . LYS B 1 348 ? 20.016 -33.625 8.305 1 76.06 348 LYS B C 1
ATOM 7433 O O . LYS B 1 348 ? 19.859 -33.531 9.516 1 76.06 348 LYS B O 1
ATOM 7438 N N . VAL B 1 349 ? 19.078 -33.562 7.383 1 85.88 349 VAL B N 1
ATOM 7439 C CA . VAL B 1 349 ? 17.703 -33.344 7.828 1 85.88 349 VAL B CA 1
ATOM 7440 C C . VAL B 1 349 ? 16.828 -34.5 7.355 1 85.88 349 VAL B C 1
ATOM 7442 O O . VAL B 1 349 ? 17.109 -35.125 6.328 1 85.88 349 VAL B O 1
ATOM 7445 N N . PHE B 1 350 ? 15.789 -34.719 8.148 1 87.06 350 PHE B N 1
ATOM 7446 C CA . PHE B 1 350 ? 14.93 -35.875 7.906 1 87.06 350 PHE B CA 1
ATOM 7447 C C . PHE B 1 350 ? 13.484 -35.438 7.703 1 87.06 350 PHE B C 1
ATOM 7449 O O . PHE B 1 350 ? 13.07 -34.375 8.195 1 87.06 350 PHE B O 1
ATOM 7456 N N . SER B 1 351 ? 12.805 -36.344 7.012 1 88.44 351 SER B N 1
ATOM 7457 C CA . SER B 1 351 ? 11.406 -36.062 6.688 1 88.44 351 SER B CA 1
ATOM 7458 C C . SER B 1 351 ? 10.516 -36.188 7.918 1 88.44 351 SER B C 1
ATOM 7460 O O . SER B 1 351 ? 10.695 -37.125 8.719 1 88.44 351 SER B O 1
ATOM 7462 N N . VAL B 1 352 ? 9.609 -35.281 8.078 1 86.5 352 VAL B N 1
ATOM 7463 C CA . VAL B 1 352 ? 8.633 -35.312 9.164 1 86.5 352 VAL B CA 1
ATOM 7464 C C . VAL B 1 352 ? 7.516 -36.312 8.805 1 86.5 352 VAL B C 1
ATOM 7466 O O . VAL B 1 352 ? 6.812 -36.812 9.688 1 86.5 352 VAL B O 1
ATOM 7469 N N . ALA B 1 353 ? 7.375 -36.562 7.566 1 77.44 353 ALA B N 1
ATOM 7470 C CA . ALA B 1 353 ? 6.273 -37.375 7.078 1 77.44 353 ALA B CA 1
ATOM 7471 C C . ALA B 1 353 ? 6.441 -38.812 7.527 1 77.44 353 ALA B C 1
ATOM 7473 O O . ALA B 1 353 ? 5.457 -39.562 7.637 1 77.44 353 ALA B O 1
ATOM 7474 N N . ASN B 1 354 ? 7.664 -39.156 7.746 1 72.31 354 ASN B N 1
ATOM 7475 C CA . ASN B 1 354 ? 7.938 -40.562 7.977 1 72.31 354 ASN B CA 1
ATOM 7476 C C . ASN B 1 354 ? 8.297 -40.844 9.438 1 72.31 354 ASN B C 1
ATOM 7478 O O . ASN B 1 354 ? 8.961 -40.031 10.078 1 72.31 354 ASN B O 1
ATOM 7482 N N . GLU B 1 355 ? 7.719 -41.875 9.82 1 67.06 355 GLU B N 1
ATOM 7483 C CA . GLU B 1 355 ? 8.078 -42.344 11.172 1 67.06 355 GLU B CA 1
ATOM 7484 C C . GLU B 1 355 ? 9.539 -42.75 11.234 1 67.06 355 GLU B C 1
ATOM 7486 O O . GLU B 1 355 ? 10.211 -42.531 12.242 1 67.06 355 GLU B O 1
ATOM 7491 N N . THR B 1 356 ? 9.883 -43.281 10.109 1 72.94 356 THR B N 1
ATOM 7492 C CA . THR B 1 356 ? 11.289 -43.688 10.055 1 72.94 356 THR B CA 1
ATOM 7493 C C . THR B 1 356 ? 12.172 -42.531 9.617 1 72.94 356 THR B C 1
ATOM 7495 O O . THR B 1 356 ? 11.695 -41.594 8.969 1 72.94 356 THR B O 1
ATOM 7498 N N . ASP B 1 357 ? 13.336 -42.625 10.102 1 78.81 357 ASP B N 1
ATOM 7499 C CA . ASP B 1 357 ? 14.281 -41.562 9.797 1 78.81 357 ASP B CA 1
ATOM 7500 C C . ASP B 1 357 ? 14.758 -41.656 8.352 1 78.81 357 ASP B C 1
ATOM 7502 O O . ASP B 1 357 ? 15.773 -42.312 8.07 1 78.81 357 ASP B O 1
ATOM 7506 N N . VAL B 1 358 ? 13.906 -41.156 7.461 1 84 358 VAL B N 1
ATOM 7507 C CA . VAL B 1 358 ? 14.266 -41.062 6.051 1 84 358 VAL B CA 1
ATOM 7508 C C . VAL B 1 358 ? 14.805 -39.656 5.742 1 84 358 VAL B C 1
ATOM 7510 O O . VAL B 1 358 ? 14.242 -38.656 6.18 1 84 358 VAL B O 1
ATOM 7513 N N . LEU B 1 359 ? 15.922 -39.75 5.051 1 88.19 359 LEU B N 1
ATOM 7514 C CA . LEU B 1 359 ? 16.5 -38.469 4.656 1 88.19 359 LEU B CA 1
ATOM 7515 C C . LEU B 1 359 ? 15.5 -37.625 3.854 1 88.19 359 LEU B C 1
ATOM 7517 O O . LEU B 1 359 ? 14.812 -38.156 2.98 1 88.19 359 LEU B O 1
ATOM 7521 N N . LEU B 1 360 ? 15.422 -36.406 4.219 1 90.94 360 LEU B N 1
ATOM 7522 C CA . LEU B 1 360 ? 14.547 -35.469 3.502 1 90.94 360 LEU B CA 1
ATOM 7523 C C . LEU B 1 360 ? 15.164 -35.062 2.172 1 90.94 360 LEU B C 1
ATOM 7525 O O . LEU B 1 360 ? 16.344 -34.719 2.113 1 90.94 360 LEU B O 1
ATOM 7529 N N . ASN B 1 361 ? 14.438 -35.188 1.029 1 93.12 361 ASN B N 1
ATOM 7530 C CA . ASN B 1 361 ? 14.836 -34.531 -0.211 1 93.12 361 ASN B CA 1
ATOM 7531 C C . ASN B 1 361 ? 14.578 -33.031 -0.156 1 93.12 361 ASN B C 1
ATOM 7533 O O . ASN B 1 361 ? 13.461 -32.562 -0.41 1 93.12 361 ASN B O 1
ATOM 7537 N N . THR B 1 362 ? 15.609 -32.25 0.059 1 93.62 362 THR B N 1
ATOM 7538 C CA . THR B 1 362 ? 15.484 -30.828 0.305 1 93.62 362 THR B CA 1
ATOM 7539 C C . THR B 1 362 ? 15.25 -30.078 -0.999 1 93.62 362 THR B C 1
ATOM 7541 O O . THR B 1 362 ? 15.078 -28.859 -0.993 1 93.62 362 THR B O 1
ATOM 7544 N N . GLY B 1 363 ? 15.258 -30.766 -2.139 1 96.06 363 GLY B N 1
ATOM 7545 C CA . GLY B 1 363 ? 14.938 -30.156 -3.414 1 96.06 363 GLY B CA 1
ATOM 7546 C C . GLY B 1 363 ? 13.445 -29.922 -3.609 1 96.06 363 GLY B C 1
ATOM 7547 O O . GLY B 1 363 ? 13.031 -29.328 -4.598 1 96.06 363 GLY B O 1
ATOM 7548 N N . PHE B 1 364 ? 12.68 -30.453 -2.676 1 96.62 364 PHE B N 1
ATOM 7549 C CA . PHE B 1 364 ? 11.242 -30.25 -2.672 1 96.62 364 PHE B CA 1
ATOM 7550 C C . PHE B 1 364 ? 10.82 -29.312 -1.555 1 96.62 364 PHE B C 1
ATOM 7552 O O . PHE B 1 364 ? 11.453 -29.281 -0.493 1 96.62 364 PHE B O 1
ATOM 7559 N N . TYR B 1 365 ? 9.797 -28.562 -1.808 1 96.62 365 TYR B N 1
ATOM 7560 C CA . TYR B 1 365 ? 9.383 -27.562 -0.838 1 96.62 365 TYR B CA 1
ATOM 7561 C C . TYR B 1 365 ? 8.852 -28.203 0.434 1 96.62 365 TYR B C 1
ATOM 7563 O O . TYR B 1 365 ? 8.039 -29.141 0.372 1 96.62 365 TYR B O 1
ATOM 7571 N N . HIS B 1 366 ? 9.281 -27.719 1.544 1 94.19 366 HIS B N 1
ATOM 7572 C CA . HIS B 1 366 ? 8.859 -28.141 2.873 1 94.19 366 HIS B CA 1
ATOM 7573 C C . HIS B 1 366 ? 8.984 -27 3.881 1 94.19 366 HIS B C 1
ATOM 7575 O O . HIS B 1 366 ? 9.82 -26.109 3.713 1 94.19 366 HIS B O 1
ATOM 7581 N N . ARG B 1 367 ? 8.133 -27.016 4.883 1 93.75 367 ARG B N 1
ATOM 7582 C CA . ARG B 1 367 ? 8.195 -25.938 5.859 1 93.75 367 ARG B CA 1
ATOM 7583 C C . ARG B 1 367 ? 8.648 -26.453 7.219 1 93.75 367 ARG B C 1
ATOM 7585 O O . ARG B 1 367 ? 8.844 -25.672 8.156 1 93.75 367 ARG B O 1
ATOM 7592 N N . MET B 1 368 ? 8.867 -27.781 7.312 1 89.44 368 MET B N 1
ATOM 7593 C CA . MET B 1 368 ? 9.383 -28.406 8.531 1 89.44 368 MET B CA 1
ATOM 7594 C C . MET B 1 368 ? 10.273 -29.594 8.195 1 89.44 368 MET B C 1
ATOM 7596 O O . MET B 1 368 ? 10.156 -30.188 7.121 1 89.44 368 MET B O 1
ATOM 7600 N N . PHE B 1 369 ? 11.141 -29.891 9.133 1 87.31 369 PHE B N 1
ATOM 7601 C CA . PHE B 1 369 ? 12.016 -31.047 9.016 1 87.31 369 PHE B CA 1
ATOM 7602 C C . PHE B 1 369 ? 12.398 -31.578 10.391 1 87.31 369 PHE B C 1
ATOM 7604 O O . PHE B 1 369 ? 12.094 -30.953 11.406 1 87.31 369 PHE B O 1
ATOM 7611 N N . LYS B 1 370 ? 12.914 -32.781 10.375 1 84.81 370 LYS B N 1
ATOM 7612 C CA . LYS B 1 370 ? 13.516 -33.344 11.578 1 84.81 370 LYS B CA 1
ATOM 7613 C C . LYS B 1 370 ? 15.039 -33.25 11.531 1 84.81 370 LYS B C 1
ATOM 7615 O O . LYS B 1 370 ? 15.641 -33.469 10.469 1 84.81 370 LYS B O 1
ATOM 7620 N N . ALA B 1 371 ? 15.602 -32.812 12.594 1 80.5 371 ALA B N 1
ATOM 7621 C CA . ALA B 1 371 ? 17.062 -32.781 12.703 1 80.5 371 ALA B CA 1
ATOM 7622 C C . ALA B 1 371 ? 17.516 -33.406 14.023 1 80.5 371 ALA B C 1
ATOM 7624 O O . ALA B 1 371 ? 16.766 -33.438 15 1 80.5 371 ALA B O 1
ATOM 7625 N N . GLU B 1 372 ? 18.766 -33.938 13.875 1 73.06 372 GLU B N 1
ATOM 7626 C CA . GLU B 1 372 ? 19.344 -34.594 15.055 1 73.06 372 GLU B CA 1
ATOM 7627 C C . GLU B 1 372 ? 19.641 -33.562 16.156 1 73.06 372 GLU B C 1
ATOM 7629 O O . GLU B 1 372 ? 20.125 -32.469 15.875 1 73.06 372 GLU B O 1
ATOM 7634 N N . LYS B 1 373 ? 18.953 -33.594 17.281 1 58.06 373 LYS B N 1
ATOM 7635 C CA . LYS B 1 373 ? 19.375 -32.812 18.422 1 58.06 373 LYS B CA 1
ATOM 7636 C C . LYS B 1 373 ? 20.719 -33.281 18.969 1 58.06 373 LYS B C 1
ATOM 7638 O O . LYS B 1 373 ? 21.016 -34.469 18.922 1 58.06 373 LYS B O 1
ATOM 7643 N N . ARG B 1 374 ? 21.594 -32.344 19.188 1 52.97 374 ARG B N 1
ATOM 7644 C CA . ARG B 1 374 ? 22.812 -32.719 19.891 1 52.97 374 ARG B CA 1
ATOM 7645 C C . ARG B 1 374 ? 22.5 -33.562 21.109 1 52.97 374 ARG B C 1
ATOM 7647 O O . ARG B 1 374 ? 21.609 -33.25 21.891 1 52.97 374 ARG B O 1
ATOM 7654 N N . GLY B 1 375 ? 23 -34.781 21.141 1 52.44 375 GLY B N 1
ATOM 7655 C CA . GLY B 1 375 ? 22.984 -35.781 22.188 1 52.44 375 GLY B CA 1
ATOM 7656 C C . GLY B 1 375 ? 21.875 -36.781 22.047 1 52.44 375 GLY B C 1
ATOM 7657 O O . GLY B 1 375 ? 21.453 -37.094 20.922 1 52.44 375 GLY B O 1
ATOM 7658 N N . ALA B 1 376 ? 21.391 -37.281 23.203 1 54.28 376 ALA B N 1
ATOM 7659 C CA . ALA B 1 376 ? 20.516 -38.438 23.391 1 54.28 376 ALA B CA 1
ATOM 7660 C C . ALA B 1 376 ? 19.078 -38.094 23.031 1 54.28 376 ALA B C 1
ATOM 7662 O O . ALA B 1 376 ? 18.203 -38.938 23.062 1 54.28 376 ALA B O 1
ATOM 7663 N N . MET B 1 377 ? 18.781 -36.844 22.656 1 55.25 377 MET B N 1
ATOM 7664 C CA . MET B 1 377 ? 17.359 -36.5 22.688 1 55.25 377 MET B CA 1
ATOM 7665 C C . MET B 1 377 ? 16.703 -36.75 21.328 1 55.25 377 MET B C 1
ATOM 7667 O O . MET B 1 377 ? 15.5 -36.562 21.172 1 55.25 377 MET B O 1
ATOM 7671 N N . GLY B 1 378 ? 17.375 -37.562 20.391 1 67.19 378 GLY B N 1
ATOM 7672 C CA . GLY B 1 378 ? 16.734 -38.031 19.188 1 67.19 378 GLY B CA 1
ATOM 7673 C C . GLY B 1 378 ? 16.453 -36.938 18.188 1 67.19 378 GLY B C 1
ATOM 7674 O O . GLY B 1 378 ? 17.156 -35.906 18.156 1 67.19 378 GLY B O 1
ATOM 7675 N N . LEU B 1 379 ? 15.492 -37.188 17.25 1 72.5 379 LEU B N 1
ATOM 7676 C CA . LEU B 1 379 ? 15.141 -36.25 16.203 1 72.5 379 LEU B CA 1
ATOM 7677 C C . LEU B 1 379 ? 14.039 -35.312 16.672 1 72.5 379 LEU B C 1
ATOM 7679 O O . LEU B 1 379 ? 13.078 -35.719 17.328 1 72.5 379 LEU B O 1
ATOM 7683 N N . ARG B 1 380 ? 14.375 -34.031 16.5 1 77.44 380 ARG B N 1
ATOM 7684 C CA . ARG B 1 380 ? 13.375 -33.031 16.859 1 77.44 380 ARG B CA 1
ATOM 7685 C C . ARG B 1 380 ? 12.852 -32.312 15.633 1 77.44 380 ARG B C 1
ATOM 7687 O O . ARG B 1 380 ? 13.625 -31.984 14.727 1 77.44 380 ARG B O 1
ATOM 7694 N N . ARG B 1 381 ? 11.57 -32.156 15.648 1 81.19 381 ARG B N 1
ATOM 7695 C CA . ARG B 1 381 ? 10.914 -31.391 14.586 1 81.19 381 ARG B CA 1
ATOM 7696 C C . ARG B 1 381 ? 11.234 -29.906 14.695 1 81.19 381 ARG B C 1
ATOM 7698 O O . ARG B 1 381 ? 11.219 -29.344 15.789 1 81.19 381 ARG B O 1
ATOM 7705 N N . THR B 1 382 ? 11.539 -29.344 13.492 1 82.88 382 THR B N 1
ATOM 7706 C CA . THR B 1 382 ? 11.875 -27.922 13.414 1 82.88 382 THR B CA 1
ATOM 7707 C C . THR B 1 382 ? 11.195 -27.266 12.211 1 82.88 382 THR B C 1
ATOM 7709 O O . THR B 1 382 ? 11.148 -27.859 11.125 1 82.88 382 THR B O 1
ATOM 7712 N N . PHE B 1 383 ? 10.641 -26.109 12.461 1 85.81 383 PHE B N 1
ATOM 7713 C CA . PHE B 1 383 ? 10.055 -25.328 11.375 1 85.81 383 PHE B CA 1
ATOM 7714 C C . PHE B 1 383 ? 11.125 -24.516 10.656 1 85.81 383 PHE B C 1
ATOM 7716 O O . PHE B 1 383 ? 12.102 -24.078 11.273 1 85.81 383 PHE B O 1
ATOM 7723 N N . ARG B 1 384 ? 10.891 -24.422 9.406 1 86.62 384 ARG B N 1
ATOM 7724 C CA . ARG B 1 384 ? 11.664 -23.422 8.672 1 86.62 384 ARG B CA 1
ATOM 7725 C C . ARG B 1 384 ? 11.336 -22.016 9.164 1 86.62 384 ARG B C 1
ATOM 7727 O O . ARG B 1 384 ? 10.203 -21.734 9.562 1 86.62 384 ARG B O 1
ATOM 7734 N N . GLY B 1 385 ? 12.336 -21.125 9.141 1 83.88 385 GLY B N 1
ATOM 7735 C CA . GLY B 1 385 ? 12.148 -19.766 9.594 1 83.88 385 GLY B CA 1
ATOM 7736 C C . GLY B 1 385 ? 12.094 -19.625 11.102 1 83.88 385 GLY B C 1
ATOM 7737 O O . GLY B 1 385 ? 11.922 -20.625 11.812 1 83.88 385 GLY B O 1
ATOM 7738 N N . PHE B 1 386 ? 12.289 -18.5 11.664 1 83.31 386 PHE B N 1
ATOM 7739 C CA . PHE B 1 386 ? 12.195 -18.25 13.094 1 83.31 386 PHE B CA 1
ATOM 7740 C C . PHE B 1 386 ? 10.75 -18.266 13.562 1 83.31 386 PHE B C 1
ATOM 7742 O O . PHE B 1 386 ? 10.414 -18.906 14.555 1 83.31 386 PHE B O 1
ATOM 7749 N N . ASN B 1 387 ? 9.914 -17.641 12.812 1 85.88 387 ASN B N 1
ATOM 7750 C CA . ASN B 1 387 ? 8.484 -17.578 13.102 1 85.88 387 ASN B CA 1
ATOM 7751 C C . ASN B 1 387 ? 7.66 -17.359 11.836 1 85.88 387 ASN B C 1
ATOM 7753 O O . ASN B 1 387 ? 6.898 -16.406 11.734 1 85.88 387 ASN B O 1
ATOM 7757 N N . ASP B 1 388 ? 7.77 -18.234 10.898 1 92 388 ASP B N 1
ATOM 7758 C CA . ASP B 1 388 ? 7.047 -18.141 9.633 1 92 388 ASP B CA 1
ATOM 7759 C C . ASP B 1 388 ? 6.469 -19.5 9.227 1 92 388 ASP B C 1
ATOM 7761 O O . ASP B 1 388 ? 7.086 -20.234 8.453 1 92 388 ASP B O 1
ATOM 7765 N N . PRO B 1 389 ? 5.297 -19.781 9.703 1 91 389 PRO B N 1
ATOM 7766 C CA . PRO B 1 389 ? 4.707 -21.094 9.422 1 91 389 PRO B CA 1
ATOM 7767 C C . PRO B 1 389 ? 4.281 -21.25 7.961 1 91 389 PRO B C 1
ATOM 7769 O O . PRO B 1 389 ? 3.934 -22.344 7.531 1 91 389 PRO B O 1
ATOM 7772 N N . THR B 1 390 ? 4.324 -20.219 7.148 1 94.69 390 THR B N 1
ATOM 7773 C CA . THR B 1 390 ? 3.834 -20.281 5.777 1 94.69 390 THR B CA 1
ATOM 7774 C C . THR B 1 390 ? 4.996 -20.25 4.785 1 94.69 390 THR B C 1
ATOM 7776 O O . THR B 1 390 ? 4.785 -20.188 3.574 1 94.69 390 THR B O 1
ATOM 7779 N N . LEU B 1 391 ? 6.219 -20.312 5.312 1 95.25 391 LEU B N 1
ATOM 7780 C CA . LEU B 1 391 ? 7.418 -20.312 4.48 1 95.25 391 LEU B CA 1
ATOM 7781 C C . LEU B 1 391 ? 7.762 -21.734 4.031 1 95.25 391 LEU B C 1
ATOM 7783 O O . LEU B 1 391 ? 8.016 -22.609 4.859 1 95.25 391 LEU B O 1
ATOM 7787 N N . TRP B 1 392 ? 7.773 -21.938 2.777 1 97 392 TRP B N 1
ATOM 7788 C CA . TRP B 1 392 ? 8.211 -23.188 2.162 1 97 392 TRP B CA 1
ATOM 7789 C C . TRP B 1 392 ? 9.547 -23 1.446 1 97 392 TRP B C 1
ATOM 7791 O O . TRP B 1 392 ? 9.695 -22.094 0.621 1 97 392 TRP B O 1
ATOM 7801 N N . VAL B 1 393 ? 10.469 -23.875 1.763 1 96 393 VAL B N 1
ATOM 7802 C CA . VAL B 1 393 ? 11.836 -23.688 1.275 1 96 393 VAL B CA 1
ATOM 7803 C C . VAL B 1 393 ? 12.289 -24.922 0.516 1 96 393 VAL B C 1
ATOM 7805 O O . VAL B 1 393 ? 11.945 -26.047 0.892 1 96 393 VAL B O 1
ATOM 7808 N N . ALA B 1 394 ? 13.055 -24.75 -0.547 1 96.56 394 ALA B N 1
ATOM 7809 C CA . ALA B 1 394 ? 13.695 -25.844 -1.283 1 96.56 394 ALA B CA 1
ATOM 7810 C C . ALA B 1 394 ? 15.133 -25.484 -1.643 1 96.56 394 ALA B C 1
ATOM 7812 O O . ALA B 1 394 ? 15.414 -24.359 -2.053 1 96.56 394 ALA B O 1
ATOM 7813 N N . GLU B 1 395 ? 15.969 -26.406 -1.47 1 94.5 395 GLU B N 1
ATOM 7814 C CA . GLU B 1 395 ? 17.359 -26.266 -1.906 1 94.5 395 GLU B CA 1
ATOM 7815 C C . GLU B 1 395 ? 17.484 -26.438 -3.416 1 94.5 395 GLU B C 1
ATOM 7817 O O . GLU B 1 395 ? 16.656 -27.109 -4.039 1 94.5 395 GLU B O 1
ATOM 7822 N N . THR B 1 396 ? 18.469 -25.812 -3.994 1 96.06 396 THR B N 1
ATOM 7823 C CA . THR B 1 396 ? 18.688 -25.938 -5.434 1 96.06 396 THR B CA 1
ATOM 7824 C C . THR B 1 396 ? 20.172 -25.906 -5.762 1 96.06 396 THR B C 1
ATOM 7826 O O . THR B 1 396 ? 20.969 -25.391 -4.984 1 96.06 396 THR B O 1
ATOM 7829 N N . THR B 1 397 ? 20.531 -26.453 -6.828 1 95.06 397 THR B N 1
ATOM 7830 C CA . THR B 1 397 ? 21.906 -26.406 -7.312 1 95.06 397 THR B CA 1
ATOM 7831 C C . THR B 1 397 ? 22.031 -25.5 -8.531 1 95.06 397 THR B C 1
ATOM 7833 O O . THR B 1 397 ? 23.078 -25.453 -9.172 1 95.06 397 THR B O 1
ATOM 7836 N N . GLN B 1 398 ? 20.969 -24.812 -8.875 1 95.31 398 GLN B N 1
ATOM 7837 C CA . GLN B 1 398 ? 20.969 -23.953 -10.047 1 95.31 398 GLN B CA 1
ATOM 7838 C C . GLN B 1 398 ? 21.969 -22.812 -9.891 1 95.31 398 GLN B C 1
ATOM 7840 O O . GLN B 1 398 ? 21.906 -22.062 -8.914 1 95.31 398 GLN B O 1
ATOM 7845 N N . GLU B 1 399 ? 22.828 -22.594 -10.914 1 94.75 399 GLU B N 1
ATOM 7846 C CA . GLU B 1 399 ? 23.875 -21.578 -10.836 1 94.75 399 GLU B CA 1
ATOM 7847 C C . GLU B 1 399 ? 23.297 -20.172 -10.961 1 94.75 399 GLU B C 1
ATOM 7849 O O . GLU B 1 399 ? 23.922 -19.203 -10.555 1 94.75 399 GLU B O 1
ATOM 7854 N N . GLU B 1 400 ? 22.109 -20.094 -11.539 1 94.19 400 GLU B N 1
ATOM 7855 C CA . GLU B 1 400 ? 21.438 -18.812 -11.695 1 94.19 400 GLU B CA 1
ATOM 7856 C C . GLU B 1 400 ? 21 -18.25 -10.344 1 94.19 400 GLU B C 1
ATOM 7858 O O . GLU B 1 400 ? 20.766 -17.047 -10.219 1 94.19 400 GLU B O 1
ATOM 7863 N N . VAL B 1 401 ? 20.812 -19.156 -9.352 1 95.44 401 VAL B N 1
ATOM 7864 C CA . VAL B 1 401 ? 20.391 -18.75 -8.016 1 95.44 401 VAL B CA 1
ATOM 7865 C C . VAL B 1 401 ? 21.609 -18.328 -7.191 1 95.44 401 VAL B C 1
ATOM 7867 O O . VAL B 1 401 ? 22.641 -19.016 -7.207 1 95.44 401 VAL B O 1
ATOM 7870 N N . ALA B 1 402 ? 21.484 -17.219 -6.484 1 95.38 402 ALA B N 1
ATOM 7871 C CA . ALA B 1 402 ? 22.594 -16.688 -5.715 1 95.38 402 ALA B CA 1
ATOM 7872 C C . ALA B 1 402 ? 22.938 -17.594 -4.531 1 95.38 402 ALA B C 1
ATOM 7874 O O . ALA B 1 402 ? 22.047 -17.969 -3.77 1 95.38 402 ALA B O 1
ATOM 7875 N N . PRO B 1 403 ? 24.172 -17.922 -4.328 1 93.12 403 PRO B N 1
ATOM 7876 C CA . PRO B 1 403 ? 24.578 -18.766 -3.193 1 93.12 403 PRO B CA 1
ATOM 7877 C C . PRO B 1 403 ? 24.812 -17.953 -1.918 1 93.12 403 PRO B C 1
ATOM 7879 O O . PRO B 1 403 ? 25.203 -16.797 -1.984 1 93.12 403 PRO B O 1
ATOM 7882 N N . MET B 1 404 ? 24.547 -18.562 -0.813 1 89.94 404 MET B N 1
ATOM 7883 C CA . MET B 1 404 ? 24.938 -18.047 0.491 1 89.94 404 MET B CA 1
ATOM 7884 C C . MET B 1 404 ? 26.078 -18.859 1.092 1 89.94 404 MET B C 1
ATOM 7886 O O . MET B 1 404 ? 25.938 -20.062 1.289 1 89.94 404 MET B O 1
ATOM 7890 N N . PRO B 1 405 ? 27.141 -18.188 1.352 1 85.31 405 PRO B N 1
ATOM 7891 C CA . PRO B 1 405 ? 28.281 -18.906 1.932 1 85.31 405 PRO B CA 1
ATOM 7892 C C . PRO B 1 405 ? 28.156 -19.078 3.443 1 85.31 405 PRO B C 1
ATOM 7894 O O . PRO B 1 405 ? 27.656 -18.188 4.137 1 85.31 405 PRO B O 1
ATOM 7897 N N . LEU B 1 406 ? 28.547 -20.219 3.926 1 85.56 406 LEU B N 1
ATOM 7898 C CA . LEU B 1 406 ? 28.719 -20.484 5.352 1 85.56 406 LEU B CA 1
ATOM 7899 C C . LEU B 1 406 ? 30.047 -21.188 5.621 1 85.56 406 LEU B C 1
ATOM 7901 O O . LEU B 1 406 ? 30.312 -22.266 5.074 1 85.56 406 LEU B O 1
ATOM 7905 N N . THR B 1 407 ? 30.797 -20.5 6.457 1 82.88 407 THR B N 1
ATOM 7906 C CA . THR B 1 407 ? 32.062 -21.109 6.848 1 82.88 407 THR B CA 1
ATOM 7907 C C . THR B 1 407 ? 31.953 -21.75 8.227 1 82.88 407 THR B C 1
ATOM 7909 O O . THR B 1 407 ? 31.547 -21.109 9.195 1 82.88 407 THR B O 1
ATOM 7912 N N . SER B 1 408 ? 32.188 -23.062 8.203 1 80.81 408 SER B N 1
ATOM 7913 C CA . SER B 1 408 ? 32.219 -23.797 9.453 1 80.81 408 SER B CA 1
ATOM 7914 C C . SER B 1 408 ? 33.625 -24.328 9.742 1 80.81 408 SER B C 1
ATOM 7916 O O . SER B 1 408 ? 34.312 -24.812 8.828 1 80.81 408 SER B O 1
ATOM 7918 N N . CYS B 1 409 ? 34.062 -24.047 10.977 1 81.75 409 CYS B N 1
ATOM 7919 C CA . CYS B 1 409 ? 35.406 -24.516 11.375 1 81.75 409 CYS B CA 1
ATOM 7920 C C . CYS B 1 409 ? 35.281 -25.625 12.422 1 81.75 409 CYS B C 1
ATOM 7922 O O . CYS B 1 409 ? 34.438 -25.562 13.312 1 81.75 409 CYS B O 1
ATOM 7924 N N . LYS B 1 410 ? 36 -26.641 12.203 1 79.75 410 LYS B N 1
ATOM 7925 C CA . LYS B 1 410 ? 36.094 -27.734 13.172 1 79.75 410 LYS B CA 1
ATOM 7926 C C . LYS B 1 410 ? 37.531 -27.906 13.664 1 79.75 410 LYS B C 1
ATOM 7928 O O . LYS B 1 410 ? 38.5 -27.656 12.914 1 79.75 410 LYS B O 1
ATOM 7933 N N . LYS B 1 411 ? 37.594 -28.172 14.969 1 81.44 411 LYS B N 1
ATOM 7934 C CA . LYS B 1 411 ? 38.906 -28.484 15.539 1 81.44 411 LYS B CA 1
ATOM 7935 C C . LYS B 1 411 ? 39.281 -29.938 15.289 1 81.44 411 LYS B C 1
ATOM 7937 O O . LYS B 1 411 ? 38.562 -30.859 15.695 1 81.44 411 LYS B O 1
ATOM 7942 N N . VAL B 1 412 ? 40.312 -30.125 14.445 1 83.81 412 VAL B N 1
ATOM 7943 C CA . VAL B 1 412 ? 40.781 -31.484 14.156 1 83.81 412 VAL B CA 1
ATOM 7944 C C . VAL B 1 412 ? 42.094 -31.75 14.859 1 83.81 412 VAL B C 1
ATOM 7946 O O . VAL B 1 412 ? 42.969 -30.891 14.867 1 83.81 412 VAL B O 1
ATOM 7949 N N . ARG B 1 413 ? 42.188 -32.906 15.57 1 83.06 413 ARG B N 1
ATOM 7950 C CA . ARG B 1 413 ? 43.438 -33.312 16.219 1 83.06 413 ARG B CA 1
ATOM 7951 C C . ARG B 1 413 ? 44.375 -34.031 15.242 1 83.06 413 ARG B C 1
ATOM 7953 O O . ARG B 1 413 ? 44 -35.062 14.672 1 83.06 413 ARG B O 1
ATOM 7960 N N . VAL B 1 414 ? 45.344 -33.344 14.844 1 81.81 414 VAL B N 1
ATOM 7961 C CA . VAL B 1 414 ? 46.312 -33.969 13.945 1 81.81 414 VAL B CA 1
ATOM 7962 C C . VAL B 1 414 ? 47.531 -34.438 14.727 1 81.81 414 VAL B C 1
ATOM 7964 O O . VAL B 1 414 ? 47.906 -33.781 15.711 1 81.81 414 VAL B O 1
ATOM 7967 N N . ARG B 1 415 ? 47.969 -35.562 14.43 1 78 415 ARG B N 1
ATOM 7968 C CA . ARG B 1 415 ? 49.188 -36.094 15.008 1 78 415 ARG B CA 1
ATOM 7969 C C . ARG B 1 415 ? 50.438 -35.562 14.289 1 78 415 ARG B C 1
ATOM 7971 O O . ARG B 1 415 ? 50.562 -35.719 13.07 1 78 415 ARG B O 1
ATOM 7978 N N . ILE B 1 416 ? 51.062 -34.625 14.859 1 72.88 416 ILE B N 1
ATOM 7979 C CA . ILE B 1 416 ? 52.375 -34.219 14.328 1 72.88 416 ILE B CA 1
ATOM 7980 C C . ILE B 1 416 ? 53.438 -35.25 14.672 1 72.88 416 ILE B C 1
A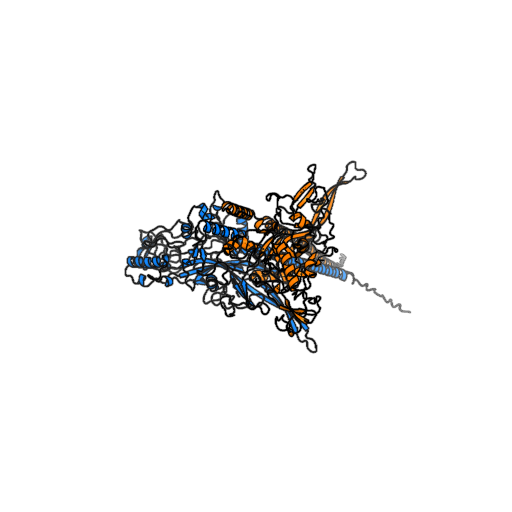TOM 7982 O O . ILE B 1 416 ? 53.531 -35.688 15.82 1 72.88 416 ILE B O 1
ATOM 7986 N N . PRO B 1 417 ? 54.125 -35.656 13.617 1 71.06 417 PRO B N 1
ATOM 7987 C CA . PRO B 1 417 ? 55.219 -36.594 13.953 1 71.06 417 PRO B CA 1
ATOM 7988 C C . PRO B 1 417 ? 56.156 -36.031 15.031 1 71.06 417 PRO B C 1
ATOM 7990 O O . PRO B 1 417 ? 56.469 -34.844 15.039 1 71.06 417 PRO B O 1
ATOM 7993 N N . ASN B 1 418 ? 56.625 -36.938 15.945 1 70.06 418 ASN B N 1
ATOM 7994 C CA . ASN B 1 418 ? 57.625 -36.781 17 1 70.06 418 ASN B CA 1
ATOM 7995 C C . ASN B 1 418 ? 57.094 -35.844 18.109 1 70.06 418 ASN B C 1
ATOM 7997 O O . ASN B 1 418 ? 57.875 -35.312 18.906 1 70.06 418 ASN B O 1
ATOM 8001 N N . HIS B 1 419 ? 55.844 -35.469 17.969 1 68.44 419 HIS B N 1
ATOM 8002 C CA . HIS B 1 419 ? 55.281 -34.719 19.094 1 68.44 419 HIS B CA 1
ATOM 8003 C C . HIS B 1 419 ? 54.344 -35.594 19.922 1 68.44 419 HIS B C 1
ATOM 8005 O O . HIS B 1 419 ? 53.562 -36.375 19.359 1 68.44 419 HIS B O 1
ATOM 8011 N N . ARG B 1 420 ? 54.562 -35.75 21.094 1 73.56 420 ARG B N 1
ATOM 8012 C CA . ARG B 1 420 ? 53.812 -36.594 22.047 1 73.56 420 ARG B CA 1
ATOM 8013 C C . ARG B 1 420 ? 52.344 -36.219 22.078 1 73.56 420 ARG B C 1
ATOM 8015 O O . ARG B 1 420 ? 51.5 -37.094 22.328 1 73.56 420 ARG B O 1
ATOM 8022 N N . HIS B 1 421 ? 52.062 -34.875 21.812 1 71.12 421 HIS B N 1
ATOM 8023 C CA . HIS B 1 421 ? 50.656 -34.438 22 1 71.12 421 HIS B CA 1
ATOM 8024 C C . HIS B 1 421 ? 50 -34.094 20.672 1 71.12 421 HIS B C 1
ATOM 8026 O O . HIS B 1 421 ? 50.688 -33.688 19.719 1 71.12 421 HIS B O 1
ATOM 8032 N N . ARG B 1 422 ? 48.875 -34.5 20.5 1 74.5 422 ARG B N 1
ATOM 8033 C CA . ARG B 1 422 ? 48.094 -34.156 19.328 1 74.5 422 ARG B CA 1
ATOM 8034 C C . ARG B 1 422 ? 47.844 -32.656 19.25 1 74.5 422 ARG B C 1
ATOM 8036 O O . ARG B 1 422 ? 47.531 -32 20.281 1 74.5 422 ARG B O 1
ATOM 8043 N N . HIS B 1 423 ? 48.219 -32.094 18.109 1 80 423 HIS B N 1
ATOM 8044 C CA . HIS B 1 423 ? 47.969 -30.688 17.875 1 80 423 HIS B CA 1
ATOM 8045 C C . HIS B 1 423 ? 46.594 -30.453 17.281 1 80 423 HIS B C 1
ATOM 8047 O O . HIS B 1 423 ? 46.125 -31.25 16.453 1 80 423 HIS B O 1
ATOM 8053 N N . VAL B 1 424 ? 45.812 -29.625 17.953 1 83.25 424 VAL B N 1
ATOM 8054 C CA . VAL B 1 424 ? 44.5 -29.25 17.453 1 83.25 424 VAL B CA 1
ATOM 8055 C C . VAL B 1 424 ? 44.656 -28.188 16.375 1 83.25 424 VAL B C 1
ATOM 8057 O O . VAL B 1 424 ? 45.25 -27.125 16.594 1 83.25 424 VAL B O 1
ATOM 8060 N N . VAL B 1 425 ? 44.312 -28.625 15.172 1 86.12 425 VAL B N 1
ATOM 8061 C CA . VAL B 1 425 ? 44.281 -27.672 14.07 1 86.12 425 VAL B CA 1
ATOM 8062 C C . VAL B 1 425 ? 42.844 -27.312 13.711 1 86.12 425 VAL B C 1
ATOM 8064 O O . VAL B 1 425 ? 41.969 -28.172 13.734 1 86.12 425 VAL B O 1
ATOM 8067 N N . LYS B 1 426 ? 42.656 -26.047 13.5 1 85.88 426 LYS B N 1
ATOM 8068 C CA . LYS B 1 426 ? 41.344 -25.562 13.023 1 85.88 426 LYS B CA 1
ATOM 8069 C C . LYS B 1 426 ? 41.25 -25.688 11.508 1 85.88 426 LYS B C 1
ATOM 8071 O O . LYS B 1 426 ? 42.062 -25.141 10.773 1 85.88 426 LYS B O 1
ATOM 8076 N N . VAL B 1 427 ? 40.375 -26.594 11.062 1 87.75 427 VAL B N 1
ATOM 8077 C CA . VAL B 1 427 ? 40.094 -26.734 9.641 1 87.75 427 VAL B CA 1
ATOM 8078 C C . VAL B 1 427 ? 38.719 -26.109 9.32 1 87.75 427 VAL B C 1
ATOM 8080 O O . VAL B 1 427 ? 37.719 -26.438 9.945 1 87.75 427 VAL B O 1
ATOM 8083 N N . CYS B 1 428 ? 38.75 -25.172 8.422 1 86.81 428 CYS B N 1
ATOM 8084 C CA . CYS B 1 428 ? 37.531 -24.469 8.062 1 86.81 428 CYS B CA 1
ATOM 8085 C C . CYS B 1 428 ? 37.094 -24.812 6.645 1 86.81 428 CYS B C 1
ATOM 8087 O O . CYS B 1 428 ? 37.938 -24.953 5.754 1 86.81 428 CYS B O 1
ATOM 8089 N N . GLU B 1 429 ? 35.844 -25.078 6.492 1 83 429 GLU B N 1
ATOM 8090 C CA . GLU B 1 429 ? 35.25 -25.328 5.184 1 83 429 GLU B CA 1
ATOM 8091 C C . GLU B 1 429 ? 34.094 -24.375 4.91 1 83 429 GLU B C 1
ATOM 8093 O O . GLU B 1 429 ? 33.312 -24.062 5.812 1 83 429 GLU B O 1
ATOM 8098 N N . THR B 1 430 ? 34.062 -23.797 3.605 1 83.81 430 THR B N 1
ATOM 8099 C CA . THR B 1 430 ? 32.969 -22.922 3.213 1 83.81 430 THR B CA 1
ATOM 8100 C C . THR B 1 430 ? 31.984 -23.641 2.289 1 83.81 430 THR B C 1
ATOM 8102 O O . THR B 1 430 ? 32.375 -24.219 1.276 1 83.81 430 THR B O 1
ATOM 8105 N N . GLU B 1 431 ? 30.812 -23.672 2.727 1 82.94 431 GLU B N 1
ATOM 8106 C CA . GLU B 1 431 ? 29.734 -24.219 1.913 1 82.94 431 GLU B CA 1
ATOM 8107 C C . GLU B 1 431 ? 28.922 -23.109 1.251 1 82.94 431 GLU B C 1
ATOM 8109 O O . GLU B 1 431 ? 28.719 -22.047 1.837 1 82.94 431 GLU B O 1
ATOM 8114 N N . TYR B 1 432 ? 28.547 -23.344 -0.011 1 87 432 TYR B N 1
ATOM 8115 C CA . TYR B 1 432 ? 27.672 -22.438 -0.748 1 87 432 TYR B CA 1
ATOM 8116 C C . TYR B 1 432 ? 26.312 -23.078 -0.998 1 87 432 TYR B C 1
ATOM 8118 O O . TYR B 1 432 ? 26.203 -24.062 -1.727 1 87 432 TYR B O 1
ATOM 8126 N N . SER B 1 433 ? 25.297 -22.562 -0.314 1 90.5 433 SER B N 1
ATOM 8127 C CA . SER B 1 433 ? 23.969 -23.141 -0.44 1 90.5 433 SER B CA 1
ATOM 8128 C C . SER B 1 433 ? 23.031 -22.188 -1.179 1 90.5 433 SER B C 1
ATOM 8130 O O . SER B 1 433 ? 23.172 -20.969 -1.091 1 90.5 433 SER B O 1
ATOM 8132 N N . ARG B 1 434 ? 22.188 -22.766 -1.951 1 93.88 434 ARG B N 1
ATOM 8133 C CA . ARG B 1 434 ? 21.188 -22.031 -2.721 1 93.88 434 ARG B CA 1
ATOM 8134 C C . ARG B 1 434 ? 19.766 -22.484 -2.371 1 93.88 434 ARG B C 1
ATOM 8136 O O . ARG B 1 434 ? 19.531 -23.688 -2.207 1 93.88 434 ARG B O 1
ATOM 8143 N N . PHE B 1 435 ? 18.906 -21.484 -2.268 1 94.94 435 PHE B N 1
ATOM 8144 C CA . PHE B 1 435 ? 17.547 -21.844 -1.891 1 94.94 435 PHE B CA 1
ATOM 8145 C C . PHE B 1 435 ? 16.531 -21.031 -2.68 1 94.94 435 PHE B C 1
ATOM 8147 O O . PHE B 1 435 ? 16.828 -19.922 -3.127 1 94.94 435 PHE B O 1
ATOM 8154 N N . SER B 1 436 ? 15.383 -21.594 -2.873 1 96.56 436 SER B N 1
ATOM 8155 C CA . SER B 1 436 ? 14.172 -20.922 -3.324 1 96.56 436 SER B CA 1
ATOM 8156 C C . SER B 1 436 ? 13.062 -21.016 -2.287 1 96.56 436 SER B C 1
ATOM 8158 O O . SER B 1 436 ? 13.117 -21.859 -1.391 1 96.56 436 SER B O 1
ATOM 8160 N N . TYR B 1 437 ? 12.148 -20.109 -2.357 1 97.81 437 TYR B N 1
ATOM 8161 C CA . TYR B 1 437 ? 11.031 -20.016 -1.432 1 97.81 437 TYR B CA 1
ATOM 8162 C C . TYR B 1 437 ? 9.703 -20.047 -2.18 1 97.81 437 TYR B C 1
ATOM 8164 O O . TYR B 1 437 ? 9.641 -19.703 -3.361 1 97.81 437 TYR B O 1
ATOM 8172 N N . ALA B 1 438 ? 8.641 -20.484 -1.453 1 98.31 438 ALA B N 1
ATOM 8173 C CA . ALA B 1 438 ? 7.328 -20.5 -2.09 1 98.31 438 ALA B CA 1
ATOM 8174 C C . ALA B 1 438 ? 6.215 -20.422 -1.05 1 98.31 438 ALA B C 1
ATOM 8176 O O . ALA B 1 438 ? 6.441 -20.672 0.136 1 98.31 438 ALA B O 1
ATOM 8177 N N . PHE B 1 439 ? 5.07 -20 -1.463 1 97.81 439 PHE B N 1
ATOM 8178 C CA . PHE B 1 439 ? 3.826 -20.203 -0.733 1 97.81 439 PHE B CA 1
ATOM 8179 C C . PHE B 1 439 ? 2.676 -20.484 -1.691 1 97.81 439 PHE B C 1
ATOM 8181 O O . PHE B 1 439 ? 2.73 -20.109 -2.863 1 97.81 439 PHE B O 1
ATOM 8188 N N . PRO B 1 440 ? 1.686 -21.219 -1.196 1 97.94 440 PRO B N 1
ATOM 8189 C CA . PRO B 1 440 ? 0.564 -21.562 -2.074 1 97.94 440 PRO B CA 1
ATOM 8190 C C . PRO B 1 440 ? -0.295 -20.359 -2.432 1 97.94 440 PRO B C 1
ATOM 8192 O O . PRO B 1 440 ? -0.502 -19.469 -1.596 1 97.94 440 PRO B O 1
ATOM 8195 N N . LEU B 1 441 ? -0.821 -20.312 -3.652 1 97.94 441 LEU B N 1
ATOM 8196 C CA . LEU B 1 441 ? -1.727 -19.25 -4.094 1 97.94 441 LEU B CA 1
ATOM 8197 C C . LEU B 1 441 ? -3.168 -19.75 -4.117 1 97.94 441 LEU B C 1
ATOM 8199 O O . LEU B 1 441 ? -4.059 -19.109 -3.547 1 97.94 441 LEU B O 1
ATOM 8203 N N . GLU B 1 442 ? -3.369 -20.875 -4.793 1 98.06 442 GLU B N 1
ATOM 8204 C CA . GLU B 1 442 ? -4.73 -21.375 -4.93 1 98.06 442 GLU B CA 1
ATOM 8205 C C . GLU B 1 442 ? -4.738 -22.844 -5.34 1 98.06 442 GLU B C 1
ATOM 8207 O O . GLU B 1 442 ? -3.709 -23.375 -5.758 1 98.06 442 GLU B O 1
ATOM 8212 N N . ILE B 1 443 ? -5.84 -23.453 -5.09 1 97.62 443 ILE B N 1
ATOM 8213 C CA . ILE B 1 443 ? -6.164 -24.75 -5.676 1 97.62 443 ILE B CA 1
ATOM 8214 C C . ILE B 1 443 ? -7.199 -24.562 -6.785 1 97.62 443 ILE B C 1
ATOM 8216 O O . ILE B 1 443 ? -8.242 -23.938 -6.574 1 97.62 443 ILE B O 1
ATOM 8220 N N . LEU B 1 444 ? -6.855 -25.016 -7.91 1 97.31 444 LEU B N 1
ATOM 8221 C CA . LEU B 1 444 ? -7.719 -24.984 -9.086 1 97.31 444 LEU B CA 1
ATOM 8222 C C . LEU B 1 444 ? -8.172 -26.375 -9.477 1 97.31 444 LEU B C 1
ATOM 8224 O O . LEU B 1 444 ? -7.379 -27.328 -9.43 1 97.31 444 LEU B O 1
ATOM 8228 N N . TYR B 1 445 ? -9.414 -26.484 -9.859 1 97.56 445 TYR B N 1
ATOM 8229 C CA . TYR B 1 445 ? -9.891 -27.766 -10.383 1 97.56 445 TYR B CA 1
ATOM 8230 C C . TYR B 1 445 ? -9.945 -27.75 -11.906 1 97.56 445 TYR B C 1
ATOM 8232 O O . TYR B 1 445 ? -10.734 -27 -12.492 1 97.56 445 TYR B O 1
ATOM 8240 N N . MET B 1 446 ? -9.141 -28.578 -12.492 1 97.75 446 MET B N 1
ATOM 8241 C CA . MET B 1 446 ? -9.281 -28.844 -13.922 1 97.75 446 MET B CA 1
ATOM 8242 C C . MET B 1 446 ? -10.453 -29.781 -14.188 1 97.75 446 MET B C 1
ATOM 8244 O O . MET B 1 446 ? -10.656 -30.75 -13.453 1 97.75 446 MET B O 1
ATOM 8248 N N . THR B 1 447 ? -11.195 -29.453 -15.188 1 97.81 447 THR B N 1
ATOM 8249 C CA . THR B 1 447 ? -12.375 -30.25 -15.5 1 97.81 447 THR B CA 1
ATOM 8250 C C . THR B 1 447 ? -12.312 -30.766 -16.938 1 97.81 447 THR B C 1
ATOM 8252 O O . THR B 1 447 ? -11.492 -30.312 -17.734 1 97.81 447 THR B O 1
ATOM 8255 N N . PRO B 1 448 ? -13.211 -31.688 -17.281 1 97.75 448 PRO B N 1
ATOM 8256 C CA . PRO B 1 448 ? -13.234 -32.188 -18.656 1 97.75 448 PRO B CA 1
ATOM 8257 C C . PRO B 1 448 ? -13.562 -31.125 -19.688 1 97.75 448 PRO B C 1
ATOM 8259 O O . PRO B 1 448 ? -13.312 -31.312 -20.875 1 97.75 448 PRO B O 1
ATOM 8262 N N . LEU B 1 449 ? -14.094 -30 -19.219 1 97.75 449 LEU B N 1
ATOM 8263 C CA . LEU B 1 449 ? -14.453 -28.938 -20.156 1 97.75 449 LEU B CA 1
ATOM 8264 C C . LEU B 1 449 ? -13.211 -28.406 -20.875 1 97.75 449 LEU B C 1
ATOM 8266 O O . LEU B 1 449 ? -13.312 -27.828 -21.953 1 97.75 449 LEU B O 1
ATOM 8270 N N . LEU B 1 450 ? -12.109 -28.562 -20.312 1 97.44 450 LEU B N 1
ATOM 8271 C CA . LEU B 1 450 ? -10.867 -28.016 -20.859 1 97.44 450 LEU B CA 1
ATOM 8272 C C . LEU B 1 450 ? -10.484 -28.703 -22.156 1 97.44 450 LEU B C 1
ATOM 8274 O O . LEU B 1 450 ? -9.719 -28.156 -22.953 1 97.44 450 LEU B O 1
ATOM 8278 N N . SER B 1 451 ? -10.992 -29.938 -22.391 1 96.38 451 SER B N 1
ATOM 8279 C CA . SER B 1 451 ? -10.617 -30.656 -23.594 1 96.38 451 SER B CA 1
ATOM 8280 C C . SER B 1 451 ? -11.852 -31.188 -24.328 1 96.38 451 SER B C 1
ATOM 8282 O O . SER B 1 451 ? -11.727 -31.875 -25.344 1 96.38 451 SER B O 1
ATOM 8284 N N . TRP B 1 452 ? -13.039 -31.016 -23.797 1 98.31 452 TRP B N 1
ATOM 8285 C CA . TRP B 1 452 ? -14.281 -31.516 -24.375 1 98.31 452 TRP B CA 1
ATOM 8286 C C . TRP B 1 452 ? -14.57 -30.812 -25.703 1 98.31 452 TRP B C 1
ATOM 8288 O O . TRP B 1 452 ? -14.703 -29.594 -25.766 1 98.31 452 TRP B O 1
ATOM 8298 N N . ASN B 1 453 ? -14.648 -31.531 -26.766 1 98 453 ASN B N 1
ATOM 8299 C CA . ASN B 1 453 ? -14.867 -31.016 -28.125 1 98 453 ASN B CA 1
ATOM 8300 C C . ASN B 1 453 ? -15.938 -31.812 -28.859 1 98 453 ASN B C 1
ATOM 8302 O O . ASN B 1 453 ? -15.648 -32.469 -29.859 1 98 453 ASN B O 1
ATOM 8306 N N . PRO B 1 454 ? -17.109 -31.672 -28.453 1 98 454 PRO B N 1
ATOM 8307 C CA . PRO B 1 454 ? -18.156 -32.5 -29.047 1 98 454 PRO B CA 1
ATOM 8308 C C . PRO B 1 454 ? -18.5 -32.062 -30.469 1 98 454 PRO B C 1
ATOM 8310 O O . PRO B 1 454 ? -19.109 -32.844 -31.219 1 98 454 PRO B O 1
ATOM 8313 N N . TYR B 1 455 ? -18.219 -30.906 -30.859 1 97.69 455 TYR B N 1
ATOM 8314 C CA . TYR B 1 455 ? -18.531 -30.406 -32.188 1 97.69 455 TYR B CA 1
ATOM 8315 C C . TYR B 1 455 ? -17.422 -30.781 -33.188 1 97.69 455 TYR B C 1
ATOM 8317 O O . TYR B 1 455 ? -17.516 -30.438 -34.375 1 97.69 455 TYR B O 1
ATOM 8325 N N . ASN B 1 456 ? -16.406 -31.438 -32.688 1 96.81 456 ASN B N 1
ATOM 8326 C CA . ASN B 1 456 ? -15.281 -31.812 -33.531 1 96.81 456 ASN B CA 1
ATOM 8327 C C . ASN B 1 456 ? -14.656 -30.609 -34.219 1 96.81 456 ASN B C 1
ATOM 8329 O O . ASN B 1 456 ? -14.492 -30.594 -35.438 1 96.81 456 ASN B O 1
ATOM 8333 N N . ILE B 1 457 ? -14.406 -29.656 -33.438 1 97.94 457 ILE B N 1
ATOM 8334 C CA . ILE B 1 457 ? -13.781 -28.422 -33.906 1 97.94 457 ILE B CA 1
ATOM 8335 C C . ILE B 1 457 ? -12.281 -28.641 -34.062 1 97.94 457 ILE B C 1
ATOM 8337 O O . ILE B 1 457 ? -11.641 -29.297 -33.25 1 97.94 457 ILE B O 1
ATOM 8341 N N . SER B 1 458 ? -11.727 -28.094 -35.125 1 97.19 458 SER B N 1
ATOM 8342 C CA . SER B 1 458 ? -10.289 -28.188 -35.375 1 97.19 458 SER B CA 1
ATOM 8343 C C . SER B 1 458 ? -9.508 -27.344 -34.344 1 97.19 458 SER B C 1
ATOM 8345 O O . SER B 1 458 ? -9.812 -26.172 -34.156 1 97.19 458 SER B O 1
ATOM 8347 N N . VAL B 1 459 ? -8.531 -27.953 -33.75 1 96.38 459 VAL B N 1
ATOM 8348 C CA . VAL B 1 459 ? -7.645 -27.25 -32.812 1 96.38 459 VAL B CA 1
ATOM 8349 C C . VAL B 1 459 ? -6.285 -27.031 -33.5 1 96.38 459 VAL B C 1
ATOM 8351 O O . VAL B 1 459 ? -5.516 -27.969 -33.656 1 96.38 459 VAL B O 1
ATOM 8354 N N . HIS B 1 460 ? -6.023 -25.797 -33.75 1 95.56 460 HIS B N 1
ATOM 8355 C CA . HIS B 1 460 ? -4.789 -25.453 -34.438 1 95.56 460 HIS B CA 1
ATOM 8356 C C . HIS B 1 460 ? -3.631 -25.297 -33.469 1 95.56 460 HIS B C 1
ATOM 8358 O O . HIS B 1 460 ? -3.816 -24.812 -32.344 1 95.56 460 HIS B O 1
ATOM 8364 N N . GLU B 1 461 ? -2.51 -25.656 -33.969 1 90.62 461 GLU B N 1
ATOM 8365 C CA . GLU B 1 461 ? -1.3 -25.5 -33.188 1 90.62 461 GLU B CA 1
ATOM 8366 C C . GLU B 1 461 ? -0.899 -24.031 -33.062 1 90.62 461 GLU B C 1
ATOM 8368 O O . GLU B 1 461 ? -1.311 -23.203 -33.875 1 90.62 461 GLU B O 1
ATOM 8373 N N . GLU B 1 462 ? -0.17 -23.828 -31.984 1 83.75 462 GLU B N 1
ATOM 8374 C CA . GLU B 1 462 ? 0.374 -22.484 -31.844 1 83.75 462 GLU B CA 1
ATOM 8375 C C . GLU B 1 462 ? 1.203 -22.094 -33.062 1 83.75 462 GLU B C 1
ATOM 8377 O O . GLU B 1 462 ? 2.053 -22.859 -33.5 1 83.75 462 GLU B O 1
ATOM 8382 N N . GLY B 1 463 ? 0.975 -20.891 -33.625 1 79.12 463 GLY B N 1
ATOM 8383 C CA . GLY B 1 463 ? 1.674 -20.422 -34.812 1 79.12 463 GLY B CA 1
ATOM 8384 C C . GLY B 1 463 ? 1.045 -20.922 -36.094 1 79.12 463 GLY B C 1
ATOM 8385 O O . GLY B 1 463 ? 1.454 -20.516 -37.188 1 79.12 463 GLY B O 1
ATOM 8386 N N . GLY B 1 464 ? 0.063 -21.75 -35.969 1 87.62 464 GLY B N 1
ATOM 8387 C CA . GLY B 1 464 ? -0.631 -22.25 -37.156 1 87.62 464 GLY B CA 1
ATOM 8388 C C . GLY B 1 464 ? -1.687 -21.297 -37.688 1 87.62 464 GLY B C 1
ATOM 8389 O O . GLY B 1 464 ? -1.459 -20.078 -37.75 1 87.62 464 GLY B O 1
ATOM 8390 N N . VAL B 1 465 ? -2.723 -21.938 -38.031 1 87 465 VAL B N 1
ATOM 8391 C CA . VAL B 1 465 ? -3.822 -21.156 -38.594 1 87 465 VAL B CA 1
ATOM 8392 C C . VAL B 1 465 ? -4.418 -20.25 -37.531 1 87 465 VAL B C 1
ATOM 8394 O O . VAL B 1 465 ? -4.656 -20.688 -36.406 1 87 465 VAL B O 1
ATOM 8397 N N . ASP B 1 466 ? -4.566 -19.016 -37.938 1 92.94 466 ASP B N 1
ATOM 8398 C CA . ASP B 1 466 ? -5.258 -18.078 -37.062 1 92.94 466 ASP B CA 1
ATOM 8399 C C . ASP B 1 466 ? -6.773 -18.156 -37.25 1 92.94 466 ASP B C 1
ATOM 8401 O O . ASP B 1 466 ? -7.297 -17.797 -38.281 1 92.94 466 ASP B O 1
ATOM 8405 N N . PRO B 1 467 ? -7.406 -18.594 -36.188 1 95.19 467 PRO B N 1
ATOM 8406 C CA . PRO B 1 467 ? -8.859 -18.734 -36.281 1 95.19 467 PRO B CA 1
ATOM 8407 C C . PRO B 1 467 ? -9.555 -17.406 -36.625 1 95.19 467 PRO B C 1
ATOM 8409 O O . PRO B 1 467 ? -10.672 -17.406 -37.156 1 95.19 467 PRO B O 1
ATOM 8412 N N . ALA B 1 468 ? -8.938 -16.312 -36.25 1 93.44 468 ALA B N 1
ATOM 8413 C CA . ALA B 1 468 ? -9.555 -15 -36.406 1 93.44 468 ALA B CA 1
ATOM 8414 C C . ALA B 1 468 ? -9.086 -14.328 -37.719 1 93.44 468 ALA B C 1
ATOM 8416 O O . ALA B 1 468 ? -9.398 -13.164 -37.938 1 93.44 468 ALA B O 1
ATOM 8417 N N . ALA B 1 469 ? -8.359 -15.062 -38.5 1 91.31 469 ALA B N 1
ATOM 8418 C CA . ALA B 1 469 ? -7.848 -14.484 -39.75 1 91.31 469 ALA B CA 1
ATOM 8419 C C . ALA B 1 469 ? -8.984 -14.023 -40.656 1 91.31 469 ALA B C 1
ATOM 8421 O O . ALA B 1 469 ? -10.039 -14.664 -40.719 1 91.31 469 ALA B O 1
ATOM 8422 N N . GLY B 1 470 ? -8.75 -12.969 -41.5 1 88.38 470 GLY B N 1
ATOM 8423 C CA . GLY B 1 470 ? -9.703 -12.492 -42.5 1 88.38 470 GLY B CA 1
ATOM 8424 C C . GLY B 1 470 ? -10.906 -11.797 -41.875 1 88.38 470 GLY B C 1
ATOM 8425 O O . GLY B 1 470 ? -12.039 -12.008 -42.312 1 88.38 470 GLY B O 1
ATOM 8426 N N . ALA B 1 471 ? -10.867 -11.125 -40.781 1 87.94 471 ALA B N 1
ATOM 8427 C CA . ALA B 1 471 ? -11.883 -10.32 -40.094 1 87.94 471 ALA B CA 1
ATOM 8428 C C . ALA B 1 471 ? -12.891 -11.203 -39.375 1 87.94 471 ALA B C 1
ATOM 8430 O O . ALA B 1 471 ? -14.062 -10.844 -39.25 1 87.94 471 ALA B O 1
ATOM 8431 N N . ARG B 1 472 ? -12.586 -12.422 -39.125 1 92.56 472 ARG B N 1
ATOM 8432 C CA . ARG B 1 472 ? -13.43 -13.305 -38.312 1 92.56 472 ARG B CA 1
ATOM 8433 C C . ARG B 1 472 ? -13.484 -12.836 -36.875 1 92.56 472 ARG B C 1
ATOM 8435 O O . ARG B 1 472 ? -12.453 -12.727 -36.219 1 92.56 472 ARG B O 1
ATOM 8442 N N . SER B 1 473 ? -14.625 -12.555 -36.406 1 93.12 473 SER B N 1
ATOM 8443 C CA . SER B 1 473 ? -14.812 -11.969 -35.094 1 93.12 473 SER B CA 1
ATOM 8444 C C . SER B 1 473 ? -15.609 -12.898 -34.188 1 93.12 473 SER B C 1
ATOM 8446 O O . SER B 1 473 ? -16 -12.516 -33.094 1 93.12 473 SER B O 1
ATOM 8448 N N . GLY B 1 474 ? -15.867 -14.078 -34.656 1 95.81 474 GLY B N 1
ATOM 8449 C CA . GLY B 1 474 ? -16.641 -15.016 -33.844 1 95.81 474 GLY B CA 1
ATOM 8450 C C . GLY B 1 474 ? -18.141 -14.781 -33.938 1 95.81 474 GLY B C 1
ATOM 8451 O O . GLY B 1 474 ? -18.875 -15.008 -32.969 1 95.81 474 GLY B O 1
ATOM 8452 N N . SER B 1 475 ? -18.562 -14.305 -35.094 1 95.44 475 SER B N 1
ATOM 8453 C CA . SER B 1 475 ? -19.984 -14 -35.281 1 95.44 475 SER B CA 1
ATOM 8454 C C . SER B 1 475 ? -20.844 -15.227 -35.031 1 95.44 475 SER B C 1
ATOM 8456 O O . SER B 1 475 ? -20.5 -16.344 -35.406 1 95.44 475 SER B O 1
ATOM 8458 N N . LEU B 1 476 ? -21.969 -14.953 -34.469 1 95 476 LEU B N 1
ATOM 8459 C CA . LEU B 1 476 ? -22.906 -16.016 -34.094 1 95 476 LEU B CA 1
ATOM 8460 C C . LEU B 1 476 ? -23.828 -16.344 -35.281 1 95 476 LEU B C 1
ATOM 8462 O O . LEU B 1 476 ? -24.516 -17.375 -35.25 1 95 476 LEU B O 1
ATOM 8466 N N . SER B 1 477 ? -23.859 -15.578 -36.25 1 93.38 477 SER B N 1
ATOM 8467 C CA . SER B 1 477 ? -24.891 -15.719 -37.281 1 93.38 477 SER B CA 1
ATOM 8468 C C . SER B 1 477 ? -24.281 -15.797 -38.688 1 93.38 477 SER B C 1
ATOM 8470 O O . SER B 1 477 ? -24.938 -16.25 -39.625 1 93.38 477 SER B O 1
ATOM 8472 N N . ASN B 1 478 ? -23.109 -15.344 -38.75 1 94 478 ASN B N 1
ATOM 8473 C CA . ASN B 1 478 ? -22.453 -15.289 -40.062 1 94 478 ASN B CA 1
ATOM 8474 C C . ASN B 1 478 ? -21.266 -16.234 -40.156 1 94 478 ASN B C 1
ATOM 8476 O O . ASN B 1 478 ? -20.234 -15.977 -39.5 1 94 478 ASN B O 1
ATOM 8480 N N . LYS B 1 479 ? -21.375 -17.203 -41.031 1 94.62 479 LYS B N 1
ATOM 8481 C CA . LYS B 1 479 ? -20.312 -18.219 -41.188 1 94.62 479 LYS B CA 1
ATOM 8482 C C . LYS B 1 479 ? -19 -17.578 -41.625 1 94.62 479 LYS B C 1
ATOM 8484 O O . LYS B 1 479 ? -17.922 -18 -41.188 1 94.62 479 LYS B O 1
ATOM 8489 N N . ALA B 1 480 ? -19.062 -16.594 -42.344 1 94.06 480 ALA B N 1
ATOM 8490 C CA . ALA B 1 480 ? -17.875 -15.945 -42.906 1 94.06 480 ALA B CA 1
ATOM 8491 C C . ALA B 1 480 ? -17.125 -15.188 -41.812 1 94.06 480 ALA B C 1
ATOM 8493 O O . ALA B 1 480 ? -15.914 -14.953 -41.938 1 94.06 480 ALA B O 1
ATOM 8494 N N . GLU B 1 481 ? -17.828 -14.883 -40.812 1 96.06 481 GLU B N 1
ATOM 8495 C CA . GLU B 1 481 ? -17.219 -14.086 -39.75 1 96.06 481 GLU B CA 1
ATOM 8496 C C . GLU B 1 481 ? -17 -14.922 -38.469 1 96.06 481 GLU B C 1
ATOM 8498 O O . GLU B 1 481 ? -16.5 -14.422 -37.469 1 96.06 481 GLU B O 1
ATOM 8503 N N . ALA B 1 482 ? -17.406 -16.141 -38.531 1 97.31 482 ALA B N 1
ATOM 8504 C CA . ALA B 1 482 ? -17.141 -17.062 -37.438 1 97.31 482 ALA B CA 1
ATOM 8505 C C . ALA B 1 482 ? -15.672 -17.453 -37.406 1 97.31 482 ALA B C 1
ATOM 8507 O O . ALA B 1 482 ? -14.977 -17.406 -38.406 1 97.31 482 ALA B O 1
ATOM 8508 N N . TYR B 1 483 ? -15.172 -17.797 -36.25 1 97.44 483 TYR B N 1
ATOM 8509 C CA . TYR B 1 483 ? -13.797 -18.297 -36.156 1 97.44 483 TYR B CA 1
ATOM 8510 C C . TYR B 1 483 ? -13.641 -19.594 -36.969 1 97.44 483 TYR B C 1
ATOM 8512 O O . TYR B 1 483 ? -14.523 -20.438 -36.938 1 97.44 483 TYR B O 1
ATOM 8520 N N . ASP B 1 484 ? -12.547 -19.734 -37.625 1 96.5 484 ASP B N 1
ATOM 8521 C CA . ASP B 1 484 ? -12.219 -20.984 -38.312 1 96.5 484 ASP B CA 1
ATOM 8522 C C . ASP B 1 484 ? -11.367 -21.891 -37.406 1 96.5 484 ASP B C 1
ATOM 8524 O O . ASP B 1 484 ? -10.141 -21.781 -37.406 1 96.5 484 ASP B O 1
ATOM 8528 N N . GLY B 1 485 ? -12.07 -22.797 -36.719 1 97 485 GLY B N 1
ATOM 8529 C CA . GLY B 1 485 ? -11.391 -23.578 -35.719 1 97 485 GLY B CA 1
ATOM 8530 C C . GLY B 1 485 ? -10.977 -22.766 -34.5 1 97 485 GLY B C 1
ATOM 8531 O O . GLY B 1 485 ? -11.508 -21.672 -34.281 1 97 485 GLY B O 1
ATOM 8532 N N . VAL B 1 486 ? -10.172 -23.359 -33.625 1 96.75 486 VAL B N 1
ATOM 8533 C CA . VAL B 1 486 ? -9.719 -22.672 -32.406 1 96.75 486 VAL B CA 1
ATOM 8534 C C . VAL B 1 486 ? -8.211 -22.844 -32.25 1 96.75 486 VAL B C 1
ATOM 8536 O O . VAL B 1 486 ? -7.59 -23.625 -32.969 1 96.75 486 VAL B O 1
ATOM 8539 N N . ASN B 1 487 ? -7.578 -22.062 -31.453 1 95.56 487 ASN B N 1
ATOM 8540 C CA . ASN B 1 487 ? -6.184 -22.188 -31.031 1 95.56 487 ASN B CA 1
ATOM 8541 C C . ASN B 1 487 ? -5.992 -21.734 -29.578 1 95.56 487 ASN B C 1
ATOM 8543 O O . ASN B 1 487 ? -6.953 -21.703 -28.812 1 95.56 487 ASN B O 1
ATOM 8547 N N . ASN B 1 488 ? -4.758 -21.5 -29.188 1 93.69 488 ASN B N 1
ATOM 8548 C CA . ASN B 1 488 ? -4.449 -21.188 -27.797 1 93.69 488 ASN B CA 1
ATOM 8549 C C . ASN B 1 488 ? -4.957 -19.797 -27.391 1 93.69 488 ASN B C 1
ATOM 8551 O O . ASN B 1 488 ? -5.176 -19.516 -26.219 1 93.69 488 ASN B O 1
ATOM 8555 N N . LYS B 1 489 ? -5.211 -18.859 -28.312 1 93 489 LYS B N 1
ATOM 8556 C CA . LYS B 1 489 ? -5.652 -17.484 -28.031 1 93 489 LYS B CA 1
ATOM 8557 C C . LYS B 1 489 ? -7.164 -17.359 -28.188 1 93 489 LYS B C 1
ATOM 8559 O O . LYS B 1 489 ? -7.758 -16.391 -27.703 1 93 489 LYS B O 1
ATOM 8564 N N . HIS B 1 490 ? -7.688 -18.219 -28.969 1 95.31 490 HIS B N 1
ATOM 8565 C CA . HIS B 1 490 ? -9.125 -18.344 -29.156 1 95.31 490 HIS B CA 1
ATOM 8566 C C . HIS B 1 490 ? -9.602 -19.766 -28.859 1 95.31 490 HIS B C 1
ATOM 8568 O O . HIS B 1 490 ? -9.758 -20.578 -29.766 1 95.31 490 HIS B O 1
ATOM 8574 N N . TYR B 1 491 ? -9.836 -19.969 -27.609 1 96.75 491 TYR B N 1
ATOM 8575 C CA . TYR B 1 491 ? -10.07 -21.344 -27.141 1 96.75 491 TYR B CA 1
ATOM 8576 C C . TYR B 1 491 ? -11.539 -21.547 -26.797 1 96.75 491 TYR B C 1
ATOM 8578 O O . TYR B 1 491 ? -11.945 -21.344 -25.641 1 96.75 491 TYR B O 1
ATOM 8586 N N . TYR B 1 492 ? -12.305 -22 -27.75 1 97.19 492 TYR B N 1
ATOM 8587 C CA . TYR B 1 492 ? -13.75 -22.156 -27.672 1 97.19 492 TYR B CA 1
ATOM 8588 C C . TYR B 1 492 ? -14.195 -23.516 -28.156 1 97.19 492 TYR B C 1
ATOM 8590 O O . TYR B 1 492 ? -14.414 -23.719 -29.359 1 97.19 492 TYR B O 1
ATOM 8598 N N . LEU B 1 493 ? -14.406 -24.438 -27.281 1 97.62 493 LEU B N 1
ATOM 8599 C CA . LEU B 1 493 ? -14.781 -25.797 -27.641 1 97.62 493 LEU B CA 1
ATOM 8600 C C . LEU B 1 493 ? -16.125 -26.172 -27.016 1 97.62 493 LEU B C 1
ATOM 8602 O O . LEU B 1 493 ? -16.875 -26.969 -27.578 1 97.62 493 LEU B O 1
ATOM 8606 N N . THR B 1 494 ? -16.406 -25.594 -25.922 1 97.31 494 THR B N 1
ATOM 8607 C CA . THR B 1 494 ? -17.562 -25.969 -25.109 1 97.31 494 THR B CA 1
ATOM 8608 C C . THR B 1 494 ? -18.859 -25.469 -25.75 1 97.31 494 THR B C 1
ATOM 8610 O O . THR B 1 494 ? -19.016 -24.266 -26.016 1 97.31 494 THR B O 1
ATOM 8613 N N . PRO B 1 495 ? -19.812 -26.375 -26 1 97.38 495 PRO B N 1
ATOM 8614 C CA . PRO B 1 495 ? -21.109 -25.891 -26.469 1 97.38 495 PRO B CA 1
ATOM 8615 C C . PRO B 1 495 ? -21.719 -24.828 -25.562 1 97.38 495 PRO B C 1
ATOM 8617 O O . PRO B 1 495 ? -21.812 -25.031 -24.344 1 97.38 495 PRO B O 1
ATOM 8620 N N . ALA B 1 496 ? -22.172 -23.719 -26.172 1 95.62 496 ALA B N 1
ATOM 8621 C CA . ALA B 1 496 ? -22.75 -22.641 -25.375 1 95.62 496 ALA B CA 1
ATOM 8622 C C . ALA B 1 496 ? -23.953 -23.125 -24.594 1 95.62 496 ALA B C 1
ATOM 8624 O O . ALA B 1 496 ? -24.234 -22.641 -23.5 1 95.62 496 ALA B O 1
ATOM 8625 N N . GLN B 1 497 ? -24.641 -24.125 -25.109 1 95.19 497 GLN B N 1
ATOM 8626 C CA . GLN B 1 497 ? -25.859 -24.656 -24.516 1 95.19 497 GLN B CA 1
ATOM 8627 C C . GLN B 1 497 ? -25.578 -25.391 -23.203 1 95.19 497 GLN B C 1
ATOM 8629 O O . GLN B 1 497 ? -26.484 -25.688 -22.438 1 95.19 497 GLN B O 1
ATOM 8634 N N . PHE B 1 498 ? -24.359 -25.719 -23 1 96.88 498 PHE B N 1
ATOM 8635 C CA . PHE B 1 498 ? -24 -26.359 -21.734 1 96.88 498 PHE B CA 1
ATOM 8636 C C . PHE B 1 498 ? -24.359 -25.438 -20.562 1 96.88 498 PHE B C 1
ATOM 8638 O O . PHE B 1 498 ? -24.703 -25.922 -19.484 1 96.88 498 PHE B O 1
ATOM 8645 N N . PHE B 1 499 ? -24.281 -24.172 -20.812 1 95.25 499 PHE B N 1
ATOM 8646 C CA . PHE B 1 499 ? -24.562 -23.188 -19.781 1 95.25 499 PHE B CA 1
ATOM 8647 C C . PHE B 1 499 ? -25.969 -22.609 -19.953 1 95.25 499 PHE B C 1
ATOM 8649 O O . PHE B 1 499 ? -26.516 -22.625 -21.062 1 95.25 499 PHE B O 1
ATOM 8656 N N . SER B 1 500 ? -26.656 -22.156 -18.875 1 88.62 500 SER B N 1
ATOM 8657 C CA . SER B 1 500 ? -28.016 -21.594 -18.922 1 88.62 500 SER B CA 1
ATOM 8658 C C . SER B 1 500 ? -28.016 -20.141 -18.469 1 88.62 500 SER B C 1
ATOM 8660 O O . SER B 1 500 ? -29.047 -19.453 -18.547 1 88.62 500 SER B O 1
ATOM 8662 N N . GLY B 1 501 ? -26.953 -19.672 -17.922 1 75.12 501 GLY B N 1
ATOM 8663 C CA . GLY B 1 501 ? -26.906 -18.312 -17.422 1 75.12 501 GLY B CA 1
ATOM 8664 C C . GLY B 1 501 ? -25.641 -17.578 -17.781 1 75.12 501 GLY B C 1
ATOM 8665 O O . GLY B 1 501 ? -24.844 -18.047 -18.609 1 75.12 501 GLY B O 1
ATOM 8666 N N . THR B 1 502 ? -25.703 -16.281 -17.281 1 63.53 502 THR B N 1
ATOM 8667 C CA . THR B 1 502 ? -24.547 -15.438 -17.562 1 63.53 502 THR B CA 1
ATOM 8668 C C . THR B 1 502 ? -23.484 -15.602 -16.469 1 63.53 502 THR B C 1
ATOM 8670 O O . THR B 1 502 ? -23.766 -16.125 -15.391 1 63.53 502 THR B O 1
ATOM 8673 N N . SER B 1 503 ? -22.312 -15.539 -16.969 1 61.41 503 SER B N 1
ATOM 8674 C CA . SER B 1 503 ? -21.219 -15.523 -16.016 1 61.41 503 SER B CA 1
ATOM 8675 C C . SER B 1 503 ? -21.422 -14.438 -14.961 1 61.41 503 SER B C 1
ATOM 8677 O O . SER B 1 503 ? -22.094 -13.438 -15.219 1 61.41 503 SER B O 1
ATOM 8679 N N . ASP B 1 504 ? -21.141 -14.758 -13.586 1 60.75 504 ASP B N 1
ATOM 8680 C CA . ASP B 1 504 ? -21.156 -13.805 -12.477 1 60.75 504 ASP B CA 1
ATOM 8681 C C . ASP B 1 504 ? -20.578 -12.461 -12.914 1 60.75 504 ASP B C 1
ATOM 8683 O O . ASP B 1 504 ? -19.891 -12.367 -13.93 1 60.75 504 ASP B O 1
ATOM 8687 N N . PRO B 1 505 ? -20.875 -11.523 -11.969 1 60 505 PRO B N 1
ATOM 8688 C CA . PRO B 1 505 ? -20.531 -10.156 -12.352 1 60 505 PRO B CA 1
ATOM 8689 C C . PRO B 1 505 ? -19.094 -10.023 -12.859 1 60 505 PRO B C 1
ATOM 8691 O O . PRO B 1 505 ? -18.172 -10.578 -12.258 1 60 505 PRO B O 1
ATOM 8694 N N . ALA B 1 506 ? -19.125 -9.539 -13.977 1 63.84 506 ALA B N 1
ATOM 8695 C CA . ALA B 1 506 ? -17.969 -9.375 -14.852 1 63.84 506 ALA B CA 1
ATOM 8696 C C . ALA B 1 506 ? -16.906 -8.477 -14.211 1 63.84 506 ALA B C 1
ATOM 8698 O O . ALA B 1 506 ? -17.25 -7.52 -13.508 1 63.84 506 ALA B O 1
ATOM 8699 N N . ASP B 1 507 ? -15.758 -9.031 -13.953 1 73.75 507 ASP B N 1
ATOM 8700 C CA . ASP B 1 507 ? -14.555 -8.234 -13.742 1 73.75 507 ASP B CA 1
ATOM 8701 C C . ASP B 1 507 ? -14.07 -7.625 -15.055 1 73.75 507 ASP B C 1
ATOM 8703 O O . ASP B 1 507 ? -14.07 -8.289 -16.094 1 73.75 507 ASP B O 1
ATOM 8707 N N . PRO B 1 508 ? -13.891 -6.344 -15 1 68.38 508 PRO B N 1
ATOM 8708 C CA . PRO B 1 508 ? -13.398 -5.699 -16.219 1 68.38 508 PRO B CA 1
ATOM 8709 C C . PRO B 1 508 ? -12.172 -6.402 -16.812 1 68.38 508 PRO B C 1
ATOM 8711 O O . PRO B 1 508 ? -11.883 -6.25 -18 1 68.38 508 PRO B O 1
ATOM 8714 N N . MET B 1 509 ? -11.539 -7.207 -16.047 1 74.19 509 MET B N 1
ATOM 8715 C CA . MET B 1 509 ? -10.32 -7.871 -16.5 1 74.19 509 MET B CA 1
ATOM 8716 C C . MET B 1 509 ? -10.633 -9.219 -17.141 1 74.19 509 MET B C 1
ATOM 8718 O O . MET B 1 509 ? -9.766 -9.836 -17.766 1 74.19 509 MET B O 1
ATOM 8722 N N . ASP B 1 510 ? -11.812 -9.578 -17.141 1 82.06 510 ASP B N 1
ATOM 8723 C CA . ASP B 1 510 ? -12.195 -10.867 -17.703 1 82.06 510 ASP B CA 1
ATOM 8724 C C . ASP B 1 510 ? -12.195 -10.82 -19.234 1 82.06 510 ASP B C 1
ATOM 8726 O O . ASP B 1 510 ? -12.555 -9.805 -19.828 1 82.06 510 ASP B O 1
ATOM 8730 N N . SER B 1 511 ? -11.75 -11.844 -19.766 1 79.69 511 SER B N 1
ATOM 8731 C CA . SER B 1 511 ? -11.891 -12.016 -21.219 1 79.69 511 SER B CA 1
ATOM 8732 C C . SER B 1 511 ? -12.68 -13.281 -21.547 1 79.69 511 SER B C 1
ATOM 8734 O O . SER B 1 511 ? -12.758 -14.203 -20.719 1 79.69 511 SER B O 1
ATOM 8736 N N . GLY B 1 512 ? -13.398 -13.281 -22.656 1 74.31 512 GLY B N 1
ATOM 8737 C CA . GLY B 1 512 ? -14.078 -14.469 -23.156 1 74.31 512 GLY B CA 1
ATOM 8738 C C . GLY B 1 512 ? -15.414 -14.719 -22.484 1 74.31 512 GLY B C 1
ATOM 8739 O O . GLY B 1 512 ? -15.797 -15.875 -22.266 1 74.31 512 GLY B O 1
ATOM 8740 N N . THR B 1 513 ? -16.109 -13.734 -22.062 1 72.94 513 THR B N 1
ATOM 8741 C CA . THR B 1 513 ? -17.297 -13.898 -21.25 1 72.94 513 THR B CA 1
ATOM 8742 C C . THR B 1 513 ? -18.516 -14.227 -22.125 1 72.94 513 THR B C 1
ATOM 8744 O O . THR B 1 513 ? -19.5 -14.766 -21.641 1 72.94 513 THR B O 1
ATOM 8747 N N . GLY B 1 514 ? -18.359 -14.094 -23.344 1 81.12 514 GLY B N 1
ATOM 8748 C CA . GLY B 1 514 ? -19.516 -14.328 -24.203 1 81.12 514 GLY B CA 1
ATOM 8749 C C . GLY B 1 514 ? -19.344 -15.539 -25.094 1 81.12 514 GLY B C 1
ATOM 8750 O O . GLY B 1 514 ? -18.281 -16.156 -25.125 1 81.12 514 GLY B O 1
ATOM 8751 N N . SER B 1 515 ? -20.562 -15.977 -25.719 1 92 515 SER B N 1
ATOM 8752 C CA . SER B 1 515 ? -20.531 -17.031 -26.719 1 92 515 SER B CA 1
ATOM 8753 C C . SER B 1 515 ? -20.047 -16.5 -28.062 1 92 515 SER B C 1
ATOM 8755 O O . SER B 1 515 ? -20.219 -15.32 -28.375 1 92 515 SER B O 1
ATOM 8757 N N . VAL B 1 516 ? -19.438 -17.375 -28.781 1 96.12 516 VAL B N 1
ATOM 8758 C CA . VAL B 1 516 ? -18.953 -17 -30.094 1 96.12 516 VAL B CA 1
ATOM 8759 C C . VAL B 1 516 ? -19.297 -18.094 -31.109 1 96.12 516 VAL B C 1
ATOM 8761 O O . VAL B 1 516 ? -19.625 -19.219 -30.719 1 96.12 516 VAL B O 1
ATOM 8764 N N . GLY B 1 517 ? -19.281 -17.688 -32.375 1 97.62 517 GLY B N 1
ATOM 8765 C CA . GLY B 1 517 ? -19.422 -18.656 -33.469 1 97.62 517 GLY B CA 1
ATOM 8766 C C . GLY B 1 517 ? -18.094 -19.219 -33.938 1 97.62 517 GLY B C 1
ATOM 8767 O O . GLY B 1 517 ? -17.141 -18.469 -34.156 1 97.62 517 GLY B O 1
ATOM 8768 N N . VAL B 1 518 ? -18.031 -20.547 -34.094 1 98.06 518 VAL B N 1
ATOM 8769 C CA . VAL B 1 518 ? -16.844 -21.25 -34.562 1 98.06 518 VAL B CA 1
ATOM 8770 C C . VAL B 1 518 ? -17.234 -22.266 -35.625 1 98.06 518 VAL B C 1
ATOM 8772 O O . VAL B 1 518 ? -18.266 -22.953 -35.5 1 98.06 518 VAL B O 1
ATOM 8775 N N . LEU B 1 519 ? -16.453 -22.344 -36.656 1 97.44 519 LEU B N 1
ATOM 8776 C CA . LEU B 1 519 ? -16.688 -23.375 -37.656 1 97.44 519 LEU B CA 1
ATOM 8777 C C . LEU B 1 519 ? -16.094 -24.703 -37.219 1 97.44 519 LEU B C 1
ATOM 8779 O O . LEU B 1 519 ? -14.953 -24.766 -36.75 1 97.44 519 LEU B O 1
ATOM 8783 N N . ASP B 1 520 ? -16.891 -25.734 -37.406 1 97.12 520 ASP B N 1
ATOM 8784 C CA . ASP B 1 520 ? -16.359 -27.078 -37.125 1 97.12 520 ASP B CA 1
ATOM 8785 C C . ASP B 1 520 ? -15.586 -27.609 -38.344 1 97.12 520 ASP B C 1
ATOM 8787 O O . ASP B 1 520 ? -15.328 -26.859 -39.281 1 97.12 520 ASP B O 1
ATOM 8791 N N . GLN B 1 521 ? -15.18 -28.812 -38.281 1 95.44 521 GLN B N 1
ATOM 8792 C CA . GLN B 1 521 ? -14.328 -29.359 -39.344 1 95.44 521 GLN B CA 1
ATOM 8793 C C . GLN B 1 521 ? -15.094 -29.484 -40.656 1 95.44 521 GLN B C 1
ATOM 8795 O O . GLN B 1 521 ? -14.484 -29.5 -41.719 1 95.44 521 GLN B O 1
ATOM 8800 N N . SER B 1 522 ? -16.359 -29.562 -40.625 1 95.56 522 SER B N 1
ATOM 8801 C CA . SER B 1 522 ? -17.188 -29.672 -41.812 1 95.56 522 SER B CA 1
ATOM 8802 C C . SER B 1 522 ? -17.562 -28.297 -42.375 1 95.56 522 SER B C 1
ATOM 8804 O O . SER B 1 522 ? -18.234 -28.188 -43.406 1 95.56 522 SER B O 1
ATOM 8806 N N . GLY B 1 523 ? -17.219 -27.266 -41.594 1 95.44 523 GLY B N 1
ATOM 8807 C CA . GLY B 1 523 ? -17.531 -25.906 -42.031 1 95.44 523 GLY B CA 1
ATOM 8808 C C . GLY B 1 523 ? -18.859 -25.406 -41.5 1 95.44 523 GLY B C 1
ATOM 8809 O O . GLY B 1 523 ? -19.328 -24.344 -41.906 1 95.44 523 GLY B O 1
ATOM 8810 N N . ASP B 1 524 ? -19.484 -26.125 -40.656 1 96.62 524 ASP B N 1
ATOM 8811 C CA . ASP B 1 524 ? -20.75 -25.703 -40.062 1 96.62 524 ASP B CA 1
ATOM 8812 C C . ASP B 1 524 ? -20.531 -24.766 -38.875 1 96.62 524 ASP B C 1
ATOM 8814 O O . ASP B 1 524 ? -19.594 -24.953 -38.094 1 96.62 524 ASP B O 1
ATOM 8818 N N . LEU B 1 525 ? -21.406 -23.797 -38.781 1 97.75 525 LEU B N 1
ATOM 8819 C CA . LEU B 1 525 ? -21.328 -22.812 -37.688 1 97.75 525 LEU B CA 1
ATOM 8820 C C . LEU B 1 525 ? -21.859 -23.406 -36.375 1 97.75 525 LEU B C 1
ATOM 8822 O O . LEU B 1 525 ? -22.984 -23.922 -36.344 1 97.75 525 LEU B O 1
ATOM 8826 N N . LYS B 1 526 ? -21.078 -23.391 -35.344 1 97.75 526 LYS B N 1
ATOM 8827 C CA . LYS B 1 526 ? -21.438 -23.844 -34 1 97.75 526 LYS B CA 1
ATOM 8828 C C . LYS B 1 526 ? -21.328 -22.688 -33 1 97.75 526 LYS B C 1
ATOM 8830 O O . LYS B 1 526 ? -20.406 -21.875 -33.094 1 97.75 526 LYS B O 1
ATOM 8835 N N . VAL B 1 527 ? -22.203 -22.594 -32.062 1 97 527 VAL B N 1
ATOM 8836 C CA . VAL B 1 527 ? -22.156 -21.594 -31 1 97 527 VAL B CA 1
ATOM 8837 C C . VAL B 1 527 ? -21.469 -22.172 -29.781 1 97 527 VAL B C 1
ATOM 8839 O O . VAL B 1 527 ? -21.953 -23.156 -29.188 1 97 527 VAL B O 1
ATOM 8842 N N . THR B 1 528 ? -20.344 -21.578 -29.438 1 96.94 528 THR B N 1
ATOM 8843 C CA . THR B 1 528 ? -19.516 -22.125 -28.391 1 96.94 528 THR B CA 1
ATOM 8844 C C . THR B 1 528 ? -19.219 -21.078 -27.328 1 96.94 528 THR B C 1
ATOM 8846 O O . THR B 1 528 ? -19.422 -19.875 -27.562 1 96.94 528 THR B O 1
ATOM 8849 N N . ALA B 1 529 ? -18.875 -21.484 -26.125 1 95.38 529 ALA B N 1
ATOM 8850 C CA . ALA B 1 529 ? -18.375 -20.656 -25.031 1 95.38 529 ALA B CA 1
ATOM 8851 C C . ALA B 1 529 ? -16.891 -20.906 -24.797 1 95.38 529 ALA B C 1
ATOM 8853 O O . ALA B 1 529 ? -16.328 -21.891 -25.297 1 95.38 529 ALA B O 1
ATOM 8854 N N . GLY B 1 530 ? -16.266 -19.984 -24.094 1 95.12 530 GLY B N 1
ATOM 8855 C CA . GLY B 1 530 ? -14.867 -20.172 -23.734 1 95.12 530 GLY B CA 1
ATOM 8856 C C . GLY B 1 530 ? -14.617 -21.453 -22.969 1 95.12 530 GLY B C 1
ATOM 8857 O O . GLY B 1 530 ? -15.398 -21.812 -22.094 1 95.12 530 GLY B O 1
ATOM 8858 N N . SER B 1 531 ? -13.539 -22.141 -23.266 1 96.25 531 SER B N 1
ATOM 8859 C CA . SER B 1 531 ? -13.266 -23.453 -22.672 1 96.25 531 SER B CA 1
ATOM 8860 C C . SER B 1 531 ? -12.117 -23.375 -21.672 1 96.25 531 SER B C 1
ATOM 8862 O O . SER B 1 531 ? -11.742 -24.391 -21.078 1 96.25 531 SER B O 1
ATOM 8864 N N . GLY B 1 532 ? -11.562 -22.172 -21.5 1 95.31 532 GLY B N 1
ATOM 8865 C CA . GLY B 1 532 ? -10.477 -22 -20.547 1 95.31 532 GLY B CA 1
ATOM 8866 C C . GLY B 1 532 ? -10.945 -22 -19.109 1 95.31 532 GLY B C 1
ATOM 8867 O O . GLY B 1 532 ? -12.086 -22.359 -18.812 1 95.31 532 GLY B O 1
ATOM 8868 N N . THR B 1 533 ? -10.055 -21.672 -18.234 1 93.69 533 THR B N 1
ATOM 8869 C CA . THR B 1 533 ? -10.289 -21.734 -16.797 1 93.69 533 THR B CA 1
ATOM 8870 C C . THR B 1 533 ? -11.086 -20.531 -16.328 1 93.69 533 THR B C 1
ATOM 8872 O O . THR B 1 533 ? -10.805 -19.391 -16.719 1 93.69 533 THR B O 1
ATOM 8875 N N . ARG B 1 534 ? -12.07 -20.781 -15.5 1 93.75 534 ARG B N 1
ATOM 8876 C CA . ARG B 1 534 ? -12.883 -19.75 -14.867 1 93.75 534 ARG B CA 1
ATOM 8877 C C . ARG B 1 534 ? -12.812 -19.844 -13.352 1 93.75 534 ARG B C 1
ATOM 8879 O O . ARG B 1 534 ? -12.539 -20.906 -12.797 1 93.75 534 ARG B O 1
ATOM 8886 N N . VAL B 1 535 ? -13.031 -18.688 -12.758 1 95.25 535 VAL B N 1
ATOM 8887 C CA . VAL B 1 535 ? -13.172 -18.703 -11.305 1 95.25 535 VAL B CA 1
ATOM 8888 C C . VAL B 1 535 ? -14.453 -19.438 -10.914 1 95.25 535 VAL B C 1
ATOM 8890 O O . VAL B 1 535 ? -14.422 -20.359 -10.094 1 95.25 535 VAL B O 1
ATOM 8893 N N . ILE B 1 536 ? -15.5 -18.969 -11.484 1 93.5 536 ILE B N 1
ATOM 8894 C CA . ILE B 1 536 ? -16.828 -19.562 -11.328 1 93.5 536 ILE B CA 1
ATOM 8895 C C . ILE B 1 536 ? -17.453 -19.797 -12.695 1 93.5 536 ILE B C 1
ATOM 8897 O O . ILE B 1 536 ? -17.469 -18.891 -13.539 1 93.5 536 ILE B O 1
ATOM 8901 N N . LEU B 1 537 ? -17.969 -20.984 -12.883 1 93.62 537 LEU B N 1
ATOM 8902 C CA . LEU B 1 537 ? -18.641 -21.281 -14.141 1 93.62 537 LEU B CA 1
ATOM 8903 C C . LEU B 1 537 ? -20 -20.594 -14.203 1 93.62 537 LEU B C 1
ATOM 8905 O O . LEU B 1 537 ? -20.656 -20.406 -13.164 1 93.62 537 LEU B O 1
ATOM 8909 N N . PRO B 1 538 ? -20.375 -20.219 -15.477 1 91.81 538 PRO B N 1
ATOM 8910 C CA . PRO B 1 538 ? -21.766 -19.797 -15.602 1 91.81 538 PRO B CA 1
ATOM 8911 C C . PRO B 1 538 ? -22.75 -20.859 -15.109 1 91.81 538 PRO B C 1
ATOM 8913 O O . PRO B 1 538 ? -22.375 -22.016 -14.945 1 91.81 538 PRO B O 1
ATOM 8916 N N . ASP B 1 539 ? -23.906 -20.406 -14.922 1 93.38 539 ASP B N 1
ATOM 8917 C CA . ASP B 1 539 ? -24.938 -21.297 -14.414 1 93.38 539 ASP B CA 1
ATOM 8918 C C . ASP B 1 539 ? -25.125 -22.5 -15.328 1 93.38 539 ASP B C 1
ATOM 8920 O O . ASP B 1 539 ? -25.188 -22.359 -16.547 1 93.38 539 ASP B O 1
ATOM 8924 N N . ILE B 1 540 ? -25.156 -23.688 -14.734 1 95.38 540 ILE B N 1
ATOM 8925 C CA . ILE B 1 540 ? -25.438 -24.938 -15.43 1 95.38 540 ILE B CA 1
ATOM 8926 C C . ILE B 1 540 ? -26.812 -25.453 -14.992 1 95.38 540 ILE B C 1
ATOM 8928 O O . ILE B 1 540 ? -27.047 -25.688 -13.805 1 95.38 540 ILE B O 1
ATOM 8932 N N . GLN B 1 541 ? -27.641 -25.609 -15.961 1 95.44 541 GLN B N 1
ATOM 8933 C CA . GLN B 1 541 ? -29 -26.047 -15.648 1 95.44 541 GLN B CA 1
ATOM 8934 C C . GLN B 1 541 ? -28.984 -27.344 -14.836 1 95.44 541 GLN B C 1
ATOM 8936 O O . GLN B 1 541 ? -28.328 -28.312 -15.219 1 95.44 541 GLN B O 1
ATOM 8941 N N . GLY B 1 542 ? -29.625 -27.297 -13.672 1 94.19 542 GLY B N 1
ATOM 8942 C CA . GLY B 1 542 ? -29.719 -28.484 -12.828 1 94.19 542 GLY B CA 1
ATOM 8943 C C . GLY B 1 542 ? -28.578 -28.594 -11.836 1 94.19 542 GLY B C 1
ATOM 8944 O O . GLY B 1 542 ? -28.594 -29.453 -10.953 1 94.19 542 GLY B O 1
ATOM 8945 N N . VAL B 1 543 ? -27.578 -27.844 -11.984 1 94.62 543 VAL B N 1
ATOM 8946 C CA . VAL B 1 543 ? -26.406 -27.906 -11.117 1 94.62 543 VAL B CA 1
ATOM 8947 C C . VAL B 1 543 ? -26.234 -26.578 -10.383 1 94.62 543 VAL B C 1
ATOM 8949 O O . VAL B 1 543 ? -26 -26.562 -9.172 1 94.62 543 VAL B O 1
ATOM 8952 N N . GLY B 1 544 ? -26.422 -25.484 -11.023 1 92.25 544 GLY B N 1
ATOM 8953 C CA . GLY B 1 544 ? -26.125 -24.156 -10.492 1 92.25 544 GLY B CA 1
ATOM 8954 C C . GLY B 1 544 ? -24.719 -23.672 -10.812 1 92.25 544 GLY B C 1
ATOM 8955 O O . GLY B 1 544 ? -24.141 -24.094 -11.812 1 92.25 544 GLY B O 1
ATOM 8956 N N . LYS B 1 545 ? -24.25 -22.75 -10.055 1 90.25 545 LYS B N 1
ATOM 8957 C CA . LYS B 1 545 ? -22.891 -22.234 -10.242 1 90.25 545 LYS B CA 1
ATOM 8958 C C . LYS B 1 545 ? -21.859 -23.156 -9.602 1 90.25 545 LYS B C 1
ATOM 8960 O O . LYS B 1 545 ? -22.109 -23.719 -8.531 1 90.25 545 LYS B O 1
ATOM 8965 N N . VAL B 1 546 ? -20.781 -23.375 -10.344 1 93.5 546 VAL B N 1
ATOM 8966 C CA . VAL B 1 546 ? -19.719 -24.234 -9.859 1 93.5 546 VAL B CA 1
ATOM 8967 C C . VAL B 1 546 ? -18.422 -23.453 -9.766 1 93.5 546 VAL B C 1
ATOM 8969 O O . VAL B 1 546 ? -17.938 -22.922 -10.773 1 93.5 546 VAL B O 1
ATOM 8972 N N . ARG B 1 547 ? -17.859 -23.359 -8.625 1 94.69 547 ARG B N 1
ATOM 8973 C CA . ARG B 1 547 ? -16.578 -22.703 -8.438 1 94.69 547 ARG B CA 1
ATOM 8974 C C . ARG B 1 547 ? -15.43 -23.641 -8.781 1 94.69 547 ARG B C 1
ATOM 8976 O O . ARG B 1 547 ? -15.461 -24.828 -8.438 1 94.69 547 ARG B O 1
ATOM 8983 N N . LEU B 1 548 ? -14.391 -23.078 -9.383 1 96.31 548 LEU B N 1
ATOM 8984 C CA . LEU B 1 548 ? -13.281 -23.938 -9.781 1 96.31 548 LEU B CA 1
ATOM 8985 C C . LEU B 1 548 ? -11.961 -23.422 -9.211 1 96.31 548 LEU B C 1
ATOM 8987 O O . LEU B 1 548 ? -10.961 -24.141 -9.195 1 96.31 548 LEU B O 1
ATOM 8991 N N . ARG B 1 549 ? -11.805 -22.188 -8.805 1 96.88 549 ARG B N 1
ATOM 8992 C CA . ARG B 1 549 ? -10.594 -21.625 -8.219 1 96.88 549 ARG B CA 1
ATOM 8993 C C . ARG B 1 549 ? -10.797 -21.297 -6.746 1 96.88 549 ARG B C 1
ATOM 8995 O O . ARG B 1 549 ? -11.758 -20.609 -6.391 1 96.88 549 ARG B O 1
ATOM 9002 N N . TYR B 1 550 ? -9.992 -21.797 -5.969 1 97.19 550 TYR B N 1
ATOM 9003 C CA . TYR B 1 550 ? -10.07 -21.625 -4.523 1 97.19 550 TYR B CA 1
ATOM 9004 C C . TYR B 1 550 ? -8.781 -21.016 -3.977 1 97.19 550 TYR B C 1
ATOM 9006 O O . TYR B 1 550 ? -7.852 -21.734 -3.613 1 97.19 550 TYR B O 1
ATOM 9014 N N . PRO B 1 551 ? -8.734 -19.672 -3.922 1 97.56 551 PRO B N 1
ATOM 9015 C CA . PRO B 1 551 ? -7.555 -19.016 -3.334 1 97.56 551 PRO B CA 1
ATOM 9016 C C . PRO B 1 551 ? -7.297 -19.469 -1.897 1 97.56 551 PRO B C 1
ATOM 9018 O O . PRO B 1 551 ? -8.203 -19.453 -1.063 1 97.56 551 PRO B O 1
ATOM 9021 N N . ILE B 1 552 ? -6.082 -19.891 -1.62 1 97.06 552 ILE B N 1
ATOM 9022 C CA . ILE B 1 552 ? -5.699 -20.328 -0.283 1 97.06 552 ILE B CA 1
ATOM 9023 C C . ILE B 1 552 ? -4.434 -19.609 0.156 1 97.06 552 ILE B C 1
ATOM 9025 O O . ILE B 1 552 ? -3.738 -20.047 1.072 1 97.06 552 ILE B O 1
ATOM 9029 N N . ALA B 1 553 ? -4.031 -18.562 -0.492 1 97.25 553 ALA B N 1
ATOM 9030 C CA . ALA B 1 553 ? -2.805 -17.812 -0.204 1 97.25 553 ALA B CA 1
ATOM 9031 C C . ALA B 1 553 ? -2.793 -17.312 1.237 1 97.25 553 ALA B C 1
ATOM 9033 O O . ALA B 1 553 ? -3.787 -16.766 1.719 1 97.25 553 ALA B O 1
ATOM 9034 N N . PRO B 1 554 ? -1.672 -17.625 1.937 1 96.56 554 PRO B N 1
ATOM 9035 C CA . PRO B 1 554 ? -1.534 -16.922 3.221 1 96.56 554 PRO B CA 1
ATOM 9036 C C . PRO B 1 554 ? -1.466 -15.406 3.066 1 96.56 554 PRO B C 1
ATOM 9038 O O . PRO B 1 554 ? -1.056 -14.906 2.016 1 96.56 554 PRO B O 1
ATOM 9041 N N . ILE B 1 555 ? -1.928 -14.734 4.039 1 96 555 ILE B N 1
ATOM 9042 C CA . ILE B 1 555 ? -1.858 -13.273 4.07 1 96 555 ILE B CA 1
ATOM 9043 C C . ILE B 1 555 ? -0.754 -12.836 5.023 1 96 555 ILE B C 1
ATOM 9045 O O . ILE B 1 555 ? -0.728 -13.242 6.188 1 96 555 ILE B O 1
ATOM 9049 N N . HIS B 1 556 ? 0.171 -11.945 4.578 1 96.25 556 HIS B N 1
ATOM 9050 C CA . HIS B 1 556 ? 1.338 -11.5 5.332 1 96.25 556 HIS B CA 1
ATOM 9051 C C . HIS B 1 556 ? 0.938 -10.977 6.707 1 96.25 556 HIS B C 1
ATOM 9053 O O . HIS B 1 556 ? 1.517 -11.375 7.723 1 96.25 556 HIS B O 1
ATOM 9059 N N . GLY B 1 557 ? -0.073 -10.172 6.77 1 93.06 557 GLY B N 1
ATOM 9060 C CA . GLY B 1 557 ? -0.491 -9.516 7.996 1 93.06 557 GLY B CA 1
ATOM 9061 C C . GLY B 1 557 ? -0.997 -10.484 9.047 1 93.06 557 GLY B C 1
ATOM 9062 O O . GLY B 1 557 ? -1.012 -10.164 10.242 1 93.06 557 GLY B O 1
ATOM 9063 N N . GLU B 1 558 ? -1.367 -11.664 8.656 1 92.88 558 GLU B N 1
ATOM 9064 C CA . GLU B 1 558 ? -1.92 -12.641 9.586 1 92.88 558 GLU B CA 1
ATOM 9065 C C . GLU B 1 558 ? -0.835 -13.219 10.492 1 92.88 558 GLU B C 1
ATOM 9067 O O . GLU B 1 558 ? -1.137 -13.852 11.508 1 92.88 558 GLU B O 1
ATOM 9072 N N . GLY B 1 559 ? 0.41 -12.992 10.078 1 92.25 559 GLY B N 1
ATOM 9073 C CA . GLY B 1 559 ? 1.518 -13.391 10.93 1 92.25 559 GLY B CA 1
ATOM 9074 C C . GLY B 1 559 ? 1.707 -12.477 12.125 1 92.25 559 GLY B C 1
ATOM 9075 O O . GLY B 1 559 ? 2.422 -12.82 13.07 1 92.25 559 GLY B O 1
ATOM 9076 N N . ASN B 1 560 ? 1.053 -11.344 12.141 1 91.62 560 ASN B N 1
ATOM 9077 C CA . ASN B 1 560 ? 1.132 -10.375 13.234 1 91.62 560 ASN B CA 1
ATOM 9078 C C . ASN B 1 560 ? 0.281 -10.805 14.422 1 91.62 560 ASN B C 1
ATOM 9080 O O . ASN B 1 560 ? -0.822 -11.328 14.25 1 91.62 560 ASN B O 1
ATOM 9084 N N . THR B 1 561 ? 0.774 -10.562 15.641 1 87 561 THR B N 1
ATOM 9085 C CA . THR B 1 561 ? 0.095 -10.984 16.859 1 87 561 THR B CA 1
ATOM 9086 C C . THR B 1 561 ? -1.259 -10.297 17 1 87 561 THR B C 1
ATOM 9088 O O . THR B 1 561 ? -2.225 -10.891 17.469 1 87 561 THR B O 1
ATOM 9091 N N . ALA B 1 562 ? -1.355 -9.023 16.609 1 88.62 562 ALA B N 1
ATOM 9092 C CA . ALA B 1 562 ? -2.621 -8.297 16.688 1 88.62 562 ALA B CA 1
ATOM 9093 C C . ALA B 1 562 ? -3.666 -8.922 15.773 1 88.62 562 ALA B C 1
ATOM 9095 O O . ALA B 1 562 ? -4.84 -9.031 16.141 1 88.62 562 ALA B O 1
ATOM 9096 N N . TYR B 1 563 ? -3.283 -9.312 14.609 1 91.69 563 TYR B N 1
ATOM 9097 C CA . TYR B 1 563 ? -4.211 -9.922 13.664 1 91.69 563 TYR B CA 1
ATOM 9098 C C . TYR B 1 563 ? -4.684 -11.281 14.172 1 91.69 563 TYR B C 1
ATOM 9100 O O . TYR B 1 563 ? -5.844 -11.648 13.969 1 91.69 563 TYR B O 1
ATOM 9108 N N . LYS B 1 564 ? -3.844 -12.062 14.812 1 89.62 564 LYS B N 1
ATOM 9109 C CA . LYS B 1 564 ? -4.238 -13.328 15.414 1 89.62 564 LYS B CA 1
ATOM 9110 C C . LYS B 1 564 ? -5.332 -13.125 16.453 1 89.62 564 LYS B C 1
ATOM 9112 O O . LYS B 1 564 ? -6.312 -13.875 16.5 1 89.62 564 LYS B O 1
ATOM 9117 N N . GLU B 1 565 ? -5.141 -12.094 17.297 1 90 565 GLU B N 1
ATOM 9118 C CA . GLU B 1 565 ? -6.148 -11.773 18.297 1 90 565 GLU B CA 1
ATOM 9119 C C . GLU B 1 565 ? -7.457 -11.336 17.656 1 90 565 GLU B C 1
ATOM 9121 O O . GLU B 1 565 ? -8.539 -11.68 18.125 1 90 565 GLU B O 1
ATOM 9126 N N . LEU B 1 566 ? -7.379 -10.547 16.609 1 91.19 566 LEU B N 1
ATOM 9127 C CA . LEU B 1 566 ? -8.562 -10.109 15.875 1 91.19 566 LEU B CA 1
ATOM 9128 C C . LEU B 1 566 ? -9.32 -11.305 15.305 1 91.19 566 LEU B C 1
ATOM 9130 O O . LEU B 1 566 ? -10.547 -11.375 15.422 1 91.19 566 LEU B O 1
ATOM 9134 N N . ASN B 1 567 ? -8.633 -12.219 14.68 1 89.69 567 ASN B N 1
ATOM 9135 C CA . ASN B 1 567 ? -9.266 -13.414 14.133 1 89.69 567 ASN B CA 1
ATOM 9136 C C . ASN B 1 567 ? -9.922 -14.25 15.227 1 89.69 567 ASN B C 1
ATOM 9138 O O . ASN B 1 567 ? -11.008 -14.797 15.031 1 89.69 567 ASN B O 1
ATOM 9142 N N . ALA B 1 568 ? -9.234 -14.352 16.375 1 87.56 568 ALA B N 1
ATOM 9143 C CA . ALA B 1 568 ? -9.812 -15.062 17.516 1 87.56 568 ALA B CA 1
ATOM 9144 C C . ALA B 1 568 ? -11.094 -14.375 18 1 87.56 568 ALA B C 1
ATOM 9146 O O . ALA B 1 568 ? -12.078 -15.039 18.328 1 87.56 568 ALA B O 1
ATOM 9147 N N . LEU B 1 569 ? -11.07 -13.07 18 1 87.19 569 LEU B N 1
ATOM 9148 C CA . LEU B 1 569 ? -12.242 -12.305 18.406 1 87.19 569 LEU B CA 1
ATOM 9149 C C . LEU B 1 569 ? -13.391 -12.516 17.422 1 87.19 569 LEU B C 1
ATOM 9151 O O . LEU B 1 569 ? -14.547 -12.672 17.828 1 87.19 569 LEU B O 1
ATOM 9155 N N . LYS B 1 570 ? -13.094 -12.469 16.125 1 84 570 LYS B N 1
ATOM 9156 C CA . LYS B 1 570 ? -14.102 -12.758 15.102 1 84 570 LYS B CA 1
ATOM 9157 C C . LYS B 1 570 ? -14.766 -14.109 15.359 1 84 570 LYS B C 1
ATOM 9159 O O . LYS B 1 570 ? -15.992 -14.227 15.305 1 84 570 LYS B O 1
ATOM 9164 N N . THR B 1 571 ? -13.953 -15.039 15.641 1 83.5 571 THR B N 1
ATOM 9165 C CA . THR B 1 571 ? -14.438 -16.391 15.898 1 83.5 571 THR B CA 1
ATOM 9166 C C . THR B 1 571 ? -15.312 -16.422 17.156 1 83.5 571 THR B C 1
ATOM 9168 O O . THR B 1 571 ? -16.375 -17.047 17.156 1 83.5 571 THR B O 1
ATOM 9171 N N . LYS B 1 572 ? -14.867 -15.797 18.188 1 82.62 572 LYS B N 1
ATOM 9172 C CA . LYS B 1 572 ? -15.625 -15.75 19.438 1 82.62 572 LYS B CA 1
ATOM 9173 C C . LYS B 1 572 ? -16.984 -15.102 19.219 1 82.62 572 LYS B C 1
ATOM 9175 O O . LYS B 1 572 ? -18 -15.609 19.703 1 82.62 572 LYS B O 1
ATOM 9180 N N . LEU B 1 573 ? -17.016 -14.016 18.562 1 78.31 573 LEU B N 1
ATOM 9181 C CA . LEU B 1 573 ? -18.266 -13.32 18.297 1 78.31 573 LEU B CA 1
ATOM 9182 C C . LEU B 1 573 ? -19.203 -14.18 17.453 1 78.31 573 LEU B C 1
ATOM 9184 O O . LEU B 1 573 ? -20.422 -14.172 17.672 1 78.31 573 LEU B O 1
ATOM 9188 N N . TRP B 1 574 ? -18.656 -14.836 16.562 1 77.31 574 TRP B N 1
ATOM 9189 C CA . TRP B 1 574 ? -19.453 -15.727 15.734 1 77.31 574 TRP B CA 1
ATOM 9190 C C . TRP B 1 574 ? -20.062 -16.859 16.562 1 77.31 574 TRP B C 1
ATOM 9192 O O . TRP B 1 574 ? -21.234 -17.203 16.406 1 77.31 574 TRP B O 1
ATOM 9202 N N . ARG B 1 575 ? -19.344 -17.391 17.422 1 73.81 575 ARG B N 1
ATOM 9203 C CA . ARG B 1 575 ? -19.812 -18.484 18.266 1 73.81 575 ARG B CA 1
ATOM 9204 C C . ARG B 1 575 ? -20.891 -18 19.219 1 73.81 575 ARG B C 1
ATOM 9206 O O . ARG B 1 575 ? -21.891 -18.688 19.438 1 73.81 575 ARG B O 1
ATOM 9213 N N . GLU B 1 576 ? -20.703 -16.906 19.672 1 68.94 576 GLU B N 1
ATOM 9214 C CA . GLU B 1 576 ? -21.641 -16.375 20.656 1 68.94 576 GLU B CA 1
ATOM 9215 C C . GLU B 1 576 ? -22.953 -15.961 20 1 68.94 576 GLU B C 1
ATOM 9217 O O . GLU B 1 576 ? -24 -15.984 20.641 1 68.94 576 GLU B O 1
ATOM 9222 N N . ASN B 1 577 ? -22.844 -15.492 18.781 1 63.44 577 ASN B N 1
ATOM 9223 C CA . ASN B 1 577 ? -24.062 -15.133 18.078 1 63.44 577 ASN B CA 1
ATOM 9224 C C . ASN B 1 577 ? -24.703 -16.344 17.406 1 63.44 577 ASN B C 1
ATOM 9226 O O . ASN B 1 577 ? -25.609 -16.203 16.578 1 63.44 577 ASN B O 1
ATOM 9230 N N . GLY B 1 578 ? -24.328 -17.5 17.844 1 57.09 578 GLY B N 1
ATOM 9231 C CA . GLY B 1 578 ? -24.922 -18.734 17.391 1 57.09 578 GLY B CA 1
ATOM 9232 C C . GLY B 1 578 ? -24.5 -19.109 15.977 1 57.09 578 GLY B C 1
ATOM 9233 O O . GLY B 1 578 ? -25.172 -19.906 15.312 1 57.09 578 GLY B O 1
ATOM 9234 N N . LEU B 1 579 ? -23.609 -18.312 15.484 1 50.22 579 LEU B N 1
ATOM 9235 C CA . LEU B 1 579 ? -23.234 -18.594 14.109 1 50.22 579 LEU B CA 1
ATOM 9236 C C . LEU B 1 579 ? -22.078 -19.578 14.055 1 50.22 579 LEU B C 1
ATOM 9238 O O . LEU B 1 579 ? -21.141 -19.484 14.859 1 50.22 579 LEU B O 1
ATOM 9242 N N . ASN B 1 580 ? -22.328 -20.859 13.922 1 41.56 580 ASN B N 1
ATOM 9243 C CA . ASN B 1 580 ? -21.359 -21.938 13.828 1 41.56 580 ASN B CA 1
ATOM 9244 C C . ASN B 1 580 ? -20.391 -21.719 12.664 1 41.56 580 ASN B C 1
ATOM 9246 O O . ASN B 1 580 ? -20.797 -21.266 11.594 1 41.56 580 ASN B O 1
ATOM 9250 N N . TYR B 1 581 ? -19.188 -21.5 12.953 1 42.16 581 TYR B N 1
ATOM 9251 C CA . TYR B 1 581 ? -18.172 -21.625 11.906 1 42.16 581 TYR B CA 1
ATOM 9252 C C . TYR B 1 581 ? -18.328 -22.938 11.148 1 42.16 581 TYR B C 1
ATOM 9254 O O . TYR B 1 581 ? -17.922 -23.984 11.633 1 42.16 581 TYR B O 1
ATOM 9262 N N . GLN B 1 582 ? -19.469 -23.328 10.695 1 35.28 582 GLN B N 1
ATOM 9263 C CA . GLN B 1 582 ? -19.391 -24.484 9.812 1 35.28 582 GLN B CA 1
ATOM 9264 C C . GLN B 1 582 ? -18.578 -24.172 8.562 1 35.28 582 GLN B C 1
ATOM 9266 O O . GLN B 1 582 ? -18.656 -23.062 8.016 1 35.28 582 GLN B O 1
#

Solvent-accessible surface area (backbone atoms only — not comparable to full-atom values): 61616 Å² total; per-residue (Å²): 139,81,80,78,78,78,77,80,80,78,81,82,80,82,78,62,64,68,65,54,49,56,54,46,52,48,48,50,49,51,50,50,50,50,50,49,50,50,48,50,51,51,49,50,27,51,51,48,51,49,51,37,51,53,51,48,51,52,27,51,50,44,37,67,53,16,20,26,20,41,54,33,36,70,74,82,56,75,56,94,46,77,57,50,31,48,39,46,45,61,92,11,32,65,36,45,46,27,24,14,20,19,56,50,34,44,35,24,40,38,36,30,36,30,52,85,28,43,67,35,34,44,27,54,44,55,33,52,54,27,20,61,14,69,83,38,56,51,81,81,41,62,39,74,57,80,72,34,58,60,57,61,81,28,69,68,39,91,44,61,71,54,23,45,55,44,47,46,50,41,52,34,17,52,76,69,66,36,54,84,86,32,64,35,73,78,26,48,42,50,26,42,28,30,44,36,37,34,44,20,60,55,84,70,78,66,41,87,65,70,47,84,45,94,37,68,66,50,34,52,50,52,46,50,49,26,66,73,71,70,51,75,65,85,85,36,36,63,43,50,61,53,72,46,61,62,44,61,39,86,86,79,41,48,68,39,64,26,34,49,41,47,44,62,41,28,38,77,50,92,62,90,76,59,71,82,30,51,38,68,54,86,55,57,48,56,30,63,66,69,68,53,54,71,70,54,38,58,76,34,70,52,27,37,32,37,73,45,63,83,92,53,61,53,44,61,42,90,78,49,69,64,54,58,57,48,41,69,38,50,31,64,26,12,55,63,43,82,33,62,72,34,69,42,95,74,32,59,44,22,36,68,89,42,91,54,93,40,75,29,54,38,12,21,24,42,39,57,31,21,31,71,40,92,69,90,75,44,69,41,80,42,47,24,35,64,52,20,87,46,34,24,35,13,36,37,82,56,80,54,41,44,53,41,62,44,77,50,69,43,79,41,74,41,77,45,88,95,45,93,61,67,43,76,39,79,49,70,47,75,45,74,46,28,54,38,36,36,42,54,39,28,41,34,51,43,40,28,57,63,65,36,47,80,70,51,52,44,75,33,54,87,91,51,66,60,23,50,56,88,76,17,75,24,34,78,83,39,70,78,25,14,15,59,27,21,30,52,77,45,20,55,45,27,56,39,78,58,39,69,50,67,59,66,88,77,52,93,76,42,40,45,86,56,72,30,10,30,20,27,72,86,64,49,76,40,60,17,21,39,24,28,50,47,49,52,45,37,26,23,75,96,58,42,68,46,76,30,53,43,36,44,48,46,46,14,58,45,48,18,57,60,44,13,37,48,54,26,47,51,51,49,55,32,51,73,69,69,38,71,89,117,139,82,81,76,78,80,79,80,78,81,80,82,80,78,83,62,64,69,67,56,49,54,51,49,49,51,50,50,50,50,50,49,50,49,51,52,48,51,51,52,49,50,52,48,28,53,50,49,50,50,52,38,52,51,50,51,52,53,27,50,50,46,40,68,53,20,20,27,22,43,53,33,29,60,43,83,50,35,40,66,45,62,31,32,28,44,27,47,44,61,91,10,32,63,36,44,47,27,24,13,20,18,55,52,34,44,36,25,40,38,37,30,36,31,53,86,30,42,67,36,36,44,27,57,45,55,34,52,55,27,19,62,14,72,83,38,56,50,80,82,41,60,40,74,56,78,70,34,60,60,57,61,81,28,70,69,40,91,43,60,72,54,22,45,56,45,47,47,50,39,52,33,18,52,75,68,67,35,54,84,84,32,64,35,74,77,27,46,42,50,26,41,28,29,43,35,40,35,44,20,60,58,86,69,79,67,42,88,63,69,47,84,48,94,38,69,66,50,34,50,43,52,43,48,40,26,61,70,62,16,35,62,64,86,83,35,38,60,43,48,57,52,73,45,62,61,45,61,38,86,84,80,41,48,68,40,65,24,34,49,43,48,43,63,42,28,38,79,49,91,62,89,74,58,71,83,30,50,39,68,53,88,57,46,18,57,29,58,52,70,66,50,52,70,72,53,37,59,75,34,69,51,28,36,33,41,86,44,60,85,92,53,63,84,88,70,68,89,78,50,70,64,53,59,57,49,40,70,38,50,30,64,25,12,53,63,43,79,34,63,84,29,91,55,94,76,32,62,43,20,35,68,88,42,92,53,91,40,76,29,55,39,14,21,22,41,39,57,31,21,32,73,40,90,70,90,73,43,71,41,82,42,60,40,66,94,73,21,92,47,36,23,39,13,36,37,82,57,80,54,40,44,54,42,76,46,77,48,70,43,80,41,74,42,78,46,87,97,46,96,58,68,43,75,40,80,49,71,49,75,44,74,49,26,59,38,37,35,40,55,38,28,40,33,50,44,40,29,57,64,64,37,47,79,70,50,52,43,75,34,55,86,91,52,68,60,23,49,57,88,76,16,73,24,34,79,83,40,72,78,24,15,14,58,27,23,29,52,78,47,19,53,44,28,54,38,78,58,40,72,49,67,57,66,87,77,54,92,74,43,41,45,84,55,71,31,10,30,22,24,72,87,64,47,74,40,60,17,21,40,22,28,50,46,48,52,45,36,25,24,75,96,58,42,70,46,75,29,54,43,36,44,47,46,46,14,60,59,52,20,71,69,36,47,52,49,53,50,48,53,51,50,53,33,52,72,69,68,40,71,89,118